Protein AF-0000000082274356 (afdb_homodimer)

Structure (mmCIF, N/CA/C/O backbone):
data_AF-0000000082274356-model_v1
#
loop_
_entity.id
_entity.type
_entity.pdbx_description
1 polymer Dehydrogenase
#
loop_
_atom_site.group_PDB
_atom_site.id
_atom_site.type_symbol
_atom_site.label_atom_id
_atom_site.label_alt_id
_atom_site.label_comp_id
_atom_site.label_asym_id
_atom_site.label_entity_id
_atom_site.label_seq_id
_atom_site.pdbx_PDB_ins_code
_atom_site.Cartn_x
_atom_site.Cartn_y
_atom_site.Cartn_z
_atom_site.occupancy
_atom_site.B_iso_or_equiv
_atom_site.auth_seq_id
_atom_site.auth_comp_id
_atom_site.auth_asym_id
_atom_site.auth_atom_id
_atom_site.pdbx_PDB_model_num
ATOM 1 N N . MET A 1 1 ? -36.156 -20.938 18.75 1 18 1 MET A N 1
ATOM 2 C CA . MET A 1 1 ? -35.688 -19.594 19.062 1 18 1 MET A CA 1
ATOM 3 C C . MET A 1 1 ? -34.219 -19.609 19.469 1 18 1 MET A C 1
ATOM 5 O O . MET A 1 1 ? -33.875 -19.578 20.656 1 18 1 MET A O 1
ATOM 9 N N . THR A 1 2 ? -33.375 -20.281 18.875 1 19.52 2 THR A N 1
ATOM 10 C CA . THR A 1 2 ? -32.219 -21.078 19.219 1 19.52 2 THR A CA 1
ATOM 11 C C . THR A 1 2 ? -30.953 -20.219 19.25 1 19.52 2 THR A C 1
ATOM 13 O O . THR A 1 2 ? -30.609 -19.562 18.266 1 19.52 2 THR A O 1
ATOM 16 N N . ILE A 1 3 ? -30.547 -19.719 20.484 1 19.92 3 ILE A N 1
ATOM 17 C CA . ILE A 1 3 ? -29.578 -18.766 21 1 19.92 3 ILE A CA 1
ATOM 18 C C . ILE A 1 3 ? -28.172 -19.172 20.547 1 19.92 3 ILE A C 1
ATOM 20 O O . ILE A 1 3 ? -27.625 -20.188 21 1 19.92 3 ILE A O 1
ATOM 24 N N . LEU A 1 4 ? -28 -19.234 19.266 1 20.53 4 LEU A N 1
ATOM 25 C CA . LEU A 1 4 ? -26.766 -19.688 18.641 1 20.53 4 LEU A CA 1
ATOM 26 C C . LEU A 1 4 ? -25.594 -18.828 19.078 1 20.53 4 LEU A C 1
ATOM 28 O O . LEU A 1 4 ? -25.5 -17.641 18.719 1 20.53 4 LEU A O 1
ATOM 32 N N . THR A 1 5 ? -25.062 -18.891 20.422 1 19.98 5 THR A N 1
ATOM 33 C CA . THR A 1 5 ? -24.266 -18.203 21.438 1 19.98 5 THR A CA 1
ATOM 34 C C . THR A 1 5 ? -22.812 -18.109 21.016 1 19.98 5 THR A C 1
ATOM 36 O O . THR A 1 5 ? -22.172 -17.062 21.203 1 19.98 5 THR A O 1
ATOM 39 N N . LEU A 1 6 ? -22.109 -19.156 20.625 1 19.59 6 LEU A N 1
ATOM 40 C CA . LEU A 1 6 ? -20.828 -19.344 21.297 1 19.59 6 LEU A CA 1
ATOM 41 C C . LEU A 1 6 ? -19.75 -18.453 20.672 1 19.59 6 LEU A C 1
ATOM 43 O O . LEU A 1 6 ? -18.969 -17.828 21.391 1 19.59 6 LEU A O 1
ATOM 47 N N . HIS A 1 7 ? -19.391 -18.766 19.406 1 22.14 7 HIS A N 1
ATOM 48 C CA . HIS A 1 7 ? -17.969 -18.938 19.109 1 22.14 7 HIS A CA 1
ATOM 49 C C . HIS A 1 7 ? -17.297 -17.578 18.859 1 22.14 7 HIS A C 1
ATOM 51 O O . HIS A 1 7 ? -16.062 -17.484 18.859 1 22.14 7 HIS A O 1
ATOM 57 N N . GLY A 1 8 ? -18.031 -16.734 18.281 1 24.03 8 GLY A N 1
ATOM 58 C CA . GLY A 1 8 ? -17.344 -15.57 17.75 1 24.03 8 GLY A CA 1
ATOM 59 C C . GLY A 1 8 ? -16.719 -14.711 18.828 1 24.03 8 GLY A C 1
ATOM 60 O O . GLY A 1 8 ? -16.328 -13.57 18.562 1 24.03 8 GLY A O 1
ATOM 61 N N . CYS A 1 9 ? -16.719 -15.164 20.109 1 24.94 9 CYS A N 1
ATOM 62 C CA . CYS A 1 9 ? -16.641 -14.547 21.422 1 24.94 9 CYS A CA 1
ATOM 63 C C . CYS A 1 9 ? -15.195 -14.18 21.75 1 24.94 9 CYS A C 1
ATOM 65 O O . CYS A 1 9 ? -14.867 -13.906 22.906 1 24.94 9 CYS A O 1
ATOM 67 N N . LEU A 1 10 ? -14.352 -14.367 20.719 1 25.17 10 LEU A N 1
ATOM 68 C CA . LEU A 1 10 ? -13.023 -14.32 21.328 1 25.17 10 LEU A CA 1
ATOM 69 C C . LEU A 1 10 ? -12.664 -12.898 21.75 1 25.17 10 LEU A C 1
ATOM 71 O O . LEU A 1 10 ? -11.992 -12.688 22.75 1 25.17 10 LEU A O 1
ATOM 75 N N . VAL A 1 11 ? -13.039 -11.922 20.891 1 28.14 11 VAL A N 1
ATOM 76 C CA . VAL A 1 11 ? -12.664 -10.586 21.344 1 28.14 11 VAL A CA 1
ATOM 77 C C . VAL A 1 11 ? -13.414 -10.242 22.641 1 28.14 11 VAL A C 1
ATOM 79 O O . VAL A 1 11 ? -12.93 -9.461 23.453 1 28.14 11 VAL A O 1
ATOM 82 N N . HIS A 1 12 ? -14.648 -10.781 22.797 1 27.55 12 HIS A N 1
ATOM 83 C CA . HIS A 1 12 ? -15.32 -10.719 24.078 1 27.55 12 HIS A CA 1
ATOM 84 C C . HIS A 1 12 ? -14.492 -11.383 25.172 1 27.55 12 HIS A C 1
ATOM 86 O O . HIS A 1 12 ? -14.469 -10.914 26.312 1 27.55 12 HIS A O 1
ATOM 92 N N . TYR A 1 13 ? -13.797 -12.469 24.734 1 27.67 13 TYR A N 1
ATOM 93 C CA . TYR A 1 13 ? -13.086 -13.234 25.75 1 27.67 13 TYR A CA 1
ATOM 94 C C . TYR A 1 13 ? -11.82 -12.516 26.188 1 27.67 13 TYR A C 1
ATOM 96 O O . TYR A 1 13 ? -11.445 -12.562 27.359 1 27.67 13 TYR A O 1
ATOM 104 N N . PHE A 1 14 ? -11.133 -11.922 25.156 1 28.3 14 PHE A N 1
ATOM 105 C CA . PHE A 1 14 ? -9.867 -11.383 25.641 1 28.3 14 PHE A CA 1
ATOM 106 C C . PHE A 1 14 ? -10.094 -10.18 26.547 1 28.3 14 PHE A C 1
ATOM 108 O O . PHE A 1 14 ? -9.336 -9.961 27.484 1 28.3 14 PHE A O 1
ATOM 115 N N . LEU A 1 15 ? -11.125 -9.359 26.219 1 28.55 15 LEU A N 1
ATOM 116 C CA . LEU A 1 15 ? -11.406 -8.383 27.266 1 28.55 15 LEU A CA 1
ATOM 117 C C . LEU A 1 15 ? -11.773 -9.086 28.562 1 28.55 15 LEU A C 1
ATOM 119 O O . LEU A 1 15 ? -11.633 -8.508 29.641 1 28.55 15 LEU A O 1
ATOM 123 N N . ALA A 1 16 ? -12.391 -10.266 28.406 1 28.64 16 ALA A N 1
ATOM 124 C CA . ALA A 1 16 ? -12.742 -11.016 29.609 1 28.64 16 ALA A CA 1
ATOM 125 C C . ALA A 1 16 ? -11.492 -11.508 30.344 1 28.64 16 ALA A C 1
ATOM 127 O O . ALA A 1 16 ? -11.477 -11.594 31.562 1 28.64 16 ALA A O 1
ATOM 128 N N . LEU A 1 17 ? -10.516 -12.023 29.547 1 28.33 17 LEU A N 1
ATOM 129 C CA . LEU A 1 17 ? -9.406 -12.633 30.281 1 28.33 17 LEU A CA 1
ATOM 130 C C . LEU A 1 17 ? -8.57 -11.57 30.984 1 28.33 17 LEU A C 1
ATOM 132 O O . LEU A 1 17 ? -7.852 -11.875 31.938 1 28.33 17 LEU A O 1
ATOM 136 N N . LEU A 1 18 ? -8.312 -10.492 30.281 1 27.02 18 LEU A N 1
ATOM 137 C CA . LEU A 1 18 ? -7.453 -9.594 31.047 1 27.02 18 LEU A CA 1
ATOM 138 C C . LEU A 1 18 ? -8.227 -8.969 32.219 1 27.02 18 LEU A C 1
ATOM 140 O O . LEU A 1 18 ? -7.738 -8.031 32.844 1 27.02 18 LEU A O 1
ATOM 144 N N . MET A 1 19 ? -9.586 -9.281 32.219 1 25.72 19 MET A N 1
ATOM 145 C CA . MET A 1 19 ? -10.18 -8.703 33.438 1 25.72 19 MET A CA 1
ATOM 146 C C . MET A 1 19 ? -9.641 -9.383 34.688 1 25.72 19 MET A C 1
ATOM 148 O O . MET A 1 19 ? -9.93 -10.555 34.938 1 25.72 19 MET A O 1
ATOM 152 N N . PRO A 1 20 ? -8.406 -9.195 35.094 1 26.62 20 PRO A N 1
ATOM 153 C CA . PRO A 1 20 ? -8.406 -9.703 36.469 1 26.62 20 PRO A CA 1
ATOM 154 C C . PRO A 1 20 ? -9.68 -9.359 37.25 1 26.62 20 PRO A C 1
ATOM 156 O O . PRO A 1 20 ? -10.203 -10.188 38 1 26.62 20 PRO A O 1
ATOM 159 N N . MET A 1 21 ? -9.859 -7.992 37.469 1 25.48 21 MET A N 1
ATOM 160 C CA . MET A 1 21 ? -10.906 -7.57 38.406 1 25.48 21 MET A CA 1
ATOM 161 C C . MET A 1 21 ? -12.289 -7.742 37.781 1 25.48 21 MET A C 1
ATOM 163 O O . MET A 1 21 ? -12.57 -7.16 36.719 1 25.48 21 MET A O 1
ATOM 167 N N . ALA A 1 22 ? -12.844 -8.945 37.75 1 28.67 22 ALA A N 1
ATOM 168 C CA . ALA A 1 22 ? -14.273 -9.164 37.562 1 28.67 22 ALA A CA 1
ATOM 169 C C . ALA A 1 22 ? -15.094 -8.102 38.281 1 28.67 22 ALA A C 1
ATOM 171 O O . ALA A 1 22 ? -15.133 -8.086 39.5 1 28.67 22 ALA A O 1
ATOM 172 N N . VAL A 1 23 ? -14.953 -6.828 37.906 1 24.72 23 VAL A N 1
ATOM 173 C CA . VAL A 1 23 ? -15.867 -5.879 38.531 1 24.72 23 VAL A CA 1
ATOM 174 C C . VAL A 1 23 ? -17.312 -6.344 38.344 1 24.72 23 VAL A C 1
ATOM 176 O O . VAL A 1 23 ? -17.781 -6.449 37.188 1 24.72 23 VAL A O 1
ATOM 179 N N . VAL A 1 24 ? -17.688 -7.43 39.062 1 27.34 24 VAL A N 1
ATOM 180 C CA . VAL A 1 24 ? -19.109 -7.719 39.219 1 27.34 24 VAL A CA 1
ATOM 181 C C . VAL A 1 24 ? -19.844 -6.469 39.719 1 27.34 24 VAL A C 1
ATOM 183 O O . VAL A 1 24 ? -19.547 -5.949 40.781 1 27.34 24 VAL A O 1
ATOM 186 N N . ILE A 1 25 ? -20.234 -5.664 38.875 1 26.39 25 ILE A N 1
ATOM 187 C CA . ILE A 1 25 ? -21.047 -4.488 39.188 1 26.39 25 ILE A CA 1
ATOM 188 C C . ILE A 1 25 ? -22.359 -4.914 39.844 1 26.39 25 ILE A C 1
ATOM 190 O O . ILE A 1 25 ? -23.188 -5.574 39.219 1 26.39 25 ILE A O 1
ATOM 194 N N . ASP A 1 26 ? -22.234 -5.574 41.062 1 26.34 26 ASP A N 1
ATOM 195 C CA . ASP A 1 26 ? -23.484 -5.668 41.812 1 26.34 26 ASP A CA 1
ATOM 196 C C . ASP A 1 26 ? -23.922 -4.297 42.312 1 26.34 26 ASP A C 1
ATOM 198 O O . ASP A 1 26 ? -23.141 -3.35 42.344 1 26.34 26 ASP A O 1
ATOM 202 N N . HIS A 1 27 ? -25.156 -4.176 42.844 1 27.3 27 HIS A N 1
ATOM 203 C CA . HIS A 1 27 ? -25.812 -2.967 43.344 1 27.3 27 HIS A CA 1
ATOM 204 C C . HIS A 1 27 ? -24.859 -2.164 44.25 1 27.3 27 HIS A C 1
ATOM 206 O O . HIS A 1 27 ? -24.969 -0.94 44.312 1 27.3 27 HIS A O 1
ATOM 212 N N . ALA A 1 28 ? -24.25 -2.857 45.344 1 25.62 28 ALA A N 1
ATOM 213 C CA . ALA A 1 28 ? -23.719 -1.992 46.406 1 25.62 28 ALA A CA 1
ATOM 214 C C . ALA A 1 28 ? -22.359 -1.41 46 1 25.62 28 ALA A C 1
ATOM 216 O O . ALA A 1 28 ? -21.812 -1.799 44.969 1 25.62 28 ALA A O 1
ATOM 217 N N . GLY A 1 29 ? -21.422 -0.956 46.906 1 22.53 29 GLY A N 1
ATOM 218 C CA . GLY A 1 29 ? -20.25 -0.091 47 1 22.53 29 GLY A CA 1
ATOM 219 C C . GLY A 1 29 ? -18.984 -0.73 46.469 1 22.53 29 GLY A C 1
ATOM 220 O O . GLY A 1 29 ? -18.922 -1.953 46.312 1 22.53 29 GLY A O 1
ATOM 221 N N . ILE A 1 30 ? -18.297 -0.183 45.531 1 24.66 30 ILE A N 1
ATOM 222 C CA . ILE A 1 30 ? -17.094 -0.557 44.781 1 24.66 30 ILE A CA 1
ATOM 223 C C . ILE A 1 30 ? -15.914 -0.676 45.75 1 24.66 30 ILE A C 1
ATOM 225 O O . ILE A 1 30 ? -15.531 0.302 46.375 1 24.66 30 ILE A O 1
ATOM 229 N N . TYR A 1 31 ? -15.773 -1.736 46.688 1 21.05 31 TYR A N 1
ATOM 230 C CA . TYR A 1 31 ? -14.688 -1.651 47.656 1 21.05 31 TYR A CA 1
ATOM 231 C C . TYR A 1 31 ? -13.344 -1.928 47 1 21.05 31 TYR A C 1
ATOM 233 O O . TYR A 1 31 ? -13.211 -2.855 46.188 1 21.05 31 TYR A O 1
ATOM 241 N N . ALA A 1 32 ? -12.523 -0.869 46.812 1 21.92 32 ALA A N 1
ATOM 242 C CA . ALA A 1 32 ? -11.18 -0.781 46.25 1 21.92 32 ALA A CA 1
ATOM 243 C C . ALA A 1 32 ? -10.18 -1.574 47.094 1 21.92 32 ALA A C 1
ATOM 245 O O . ALA A 1 32 ? -10.031 -1.327 48.281 1 21.92 32 ALA A O 1
ATOM 246 N N . PHE A 1 33 ? -10.055 -2.912 46.969 1 19.95 33 PHE A N 1
ATOM 247 C CA . PHE A 1 33 ? -9.133 -3.639 47.844 1 19.95 33 PHE A CA 1
ATOM 248 C C . PHE A 1 33 ? -7.691 -3.232 47.562 1 19.95 33 PHE A C 1
ATOM 250 O O . PHE A 1 33 ? -7.289 -3.113 46.406 1 19.95 33 PHE A O 1
ATOM 257 N N . GLN A 1 34 ? -7.039 -2.52 48.562 1 20.72 34 GLN A N 1
ATOM 258 C CA . GLN A 1 34 ? -5.688 -1.98 48.656 1 20.72 34 GLN A CA 1
ATOM 259 C C . GLN A 1 34 ? -4.648 -3.098 48.594 1 20.72 34 GLN A C 1
ATOM 261 O O . GLN A 1 34 ? -4.668 -4 49.438 1 20.72 34 GLN A O 1
ATOM 266 N N . PRO A 1 35 ? -4.184 -3.523 47.469 1 20.44 35 PRO A N 1
ATOM 267 C CA . PRO A 1 35 ? -3.195 -4.605 47.5 1 20.44 35 PRO A CA 1
ATOM 268 C C . PRO A 1 35 ? -1.998 -4.289 48.406 1 20.44 35 PRO A C 1
ATOM 270 O O . PRO A 1 35 ? -1.599 -3.129 48.531 1 20.44 35 PRO A O 1
ATOM 273 N N . GLN A 1 36 ? -1.811 -5.023 49.5 1 18.67 36 GLN A N 1
ATOM 274 C CA . GLN A 1 36 ? -0.76 -4.961 50.5 1 18.67 36 GLN A CA 1
ATOM 275 C C . GLN A 1 36 ? 0.624 -5.027 49.875 1 18.67 36 GLN A C 1
ATOM 277 O O . GLN A 1 36 ? 0.805 -5.676 48.844 1 18.67 36 GLN A O 1
ATOM 282 N N . GLN A 1 37 ? 1.539 -4.133 50.312 1 19.25 37 GLN A N 1
ATOM 283 C CA . GLN A 1 37 ? 2.893 -3.652 50.062 1 19.25 37 GLN A CA 1
ATOM 284 C C . GLN A 1 37 ? 3.918 -4.766 50.25 1 19.25 37 GLN A C 1
ATOM 286 O O . GLN A 1 37 ? 4.105 -5.254 51.375 1 19.25 37 GLN A O 1
ATOM 291 N N . PHE A 1 38 ? 3.883 -5.93 49.531 1 19.14 38 PHE A N 1
ATOM 292 C CA . PHE A 1 38 ? 4.93 -6.871 49.938 1 19.14 38 PHE A CA 1
ATOM 293 C C . PHE A 1 38 ? 6.305 -6.223 49.812 1 19.14 38 PHE A C 1
ATOM 295 O O . PHE A 1 38 ? 6.59 -5.504 48.875 1 19.14 38 PHE A O 1
ATOM 302 N N . ASN A 1 39 ? 6.98 -5.973 50.938 1 19.39 39 ASN A N 1
ATOM 303 C CA . ASN A 1 39 ? 8.266 -5.426 51.375 1 19.39 39 ASN A CA 1
ATOM 304 C C . ASN A 1 39 ? 9.43 -6.215 50.781 1 19.39 39 ASN A C 1
ATOM 306 O O . ASN A 1 39 ? 9.891 -7.191 51.375 1 19.39 39 ASN A O 1
ATOM 310 N N . ILE A 1 40 ? 9.234 -6.789 49.625 1 18.25 40 ILE A N 1
ATOM 311 C CA . ILE A 1 40 ? 10.367 -7.684 49.406 1 18.25 40 ILE A CA 1
ATOM 312 C C . ILE A 1 40 ? 11.672 -6.895 49.469 1 18.25 40 ILE A C 1
ATOM 314 O O . ILE A 1 40 ? 11.82 -5.863 48.812 1 18.25 40 ILE A O 1
ATOM 318 N N . ALA A 1 41 ? 12.453 -7.086 50.594 1 18.42 41 ALA A N 1
ATOM 319 C CA . ALA A 1 41 ? 13.742 -6.641 51.094 1 18.42 41 ALA A CA 1
ATOM 320 C C . ALA A 1 41 ? 14.844 -6.793 50.062 1 18.42 41 ALA A C 1
ATOM 322 O O . ALA A 1 41 ? 14.945 -7.836 49.406 1 18.42 41 ALA A O 1
ATOM 323 N N . ARG A 1 42 ? 15.172 -5.664 49.531 1 18.3 42 ARG A N 1
ATOM 324 C CA . ARG A 1 42 ? 16.156 -5.324 48.531 1 18.3 42 ARG A CA 1
ATOM 325 C C . ARG A 1 42 ? 17.531 -5.852 48.906 1 18.3 42 ARG A C 1
ATOM 327 O O . ARG A 1 42 ? 18.234 -5.246 49.719 1 18.3 42 ARG A O 1
ATOM 334 N N . HIS A 1 43 ? 17.656 -7.117 49.406 1 18.27 43 HIS A N 1
ATOM 335 C CA . HIS A 1 43 ? 19.016 -7.355 49.844 1 18.27 43 HIS A CA 1
ATOM 336 C C . HIS A 1 43 ? 20.016 -7.145 48.719 1 18.27 43 HIS A C 1
ATOM 338 O O . HIS A 1 43 ? 19.797 -7.574 47.594 1 18.27 43 HIS A O 1
ATOM 344 N N . ARG A 1 44 ? 20.641 -6.047 48.844 1 18.73 44 ARG A N 1
ATOM 345 C CA . ARG A 1 44 ? 21.703 -5.438 48.062 1 18.73 44 ARG A CA 1
ATOM 346 C C . ARG A 1 44 ? 22.891 -6.383 47.906 1 18.73 44 ARG A C 1
ATOM 348 O O . ARG A 1 44 ? 23.672 -6.559 48.844 1 18.73 44 ARG A O 1
ATOM 355 N N . PRO A 1 45 ? 22.703 -7.594 47.438 1 17.45 45 PRO A N 1
ATOM 356 C CA . PRO A 1 45 ? 24 -8.25 47.656 1 17.45 45 PRO A CA 1
ATOM 357 C C . PRO A 1 45 ? 25.125 -7.676 46.812 1 17.45 45 PRO A C 1
ATOM 359 O O . PRO A 1 45 ? 26.266 -8.109 46.906 1 17.45 45 PRO A O 1
ATOM 362 N N . LYS A 1 46 ? 25.094 -6.504 46.312 1 17.58 46 LYS A N 1
ATOM 363 C CA . LYS A 1 46 ? 25.969 -6.426 45.156 1 17.58 46 LYS A CA 1
ATOM 364 C C . LYS A 1 46 ? 27.391 -6.848 45.5 1 17.58 46 LYS A C 1
ATOM 366 O O . LYS A 1 46 ? 27.984 -6.328 46.469 1 17.58 46 LYS A O 1
ATOM 371 N N . ASN A 1 47 ? 27.75 -8 45.031 1 15.8 47 ASN A N 1
ATOM 372 C CA . ASN A 1 47 ? 28.906 -8.891 45.125 1 15.8 47 ASN A CA 1
ATOM 373 C C . ASN A 1 47 ? 30.203 -8.195 44.719 1 15.8 47 ASN A C 1
ATOM 375 O O . ASN A 1 47 ? 31.078 -7.996 45.562 1 15.8 47 ASN A O 1
ATOM 379 N N . ALA A 1 48 ? 30.766 -8.672 43.531 1 15.78 48 ALA A N 1
ATOM 380 C CA . ALA A 1 48 ? 32 -9.406 43.312 1 15.78 48 ALA A CA 1
ATOM 381 C C . ALA A 1 48 ? 33.125 -8.469 42.906 1 15.78 48 ALA A C 1
ATOM 383 O O . ALA A 1 48 ? 32.906 -7.539 42.125 1 15.78 48 ALA A O 1
ATOM 384 N N . VAL A 1 49 ? 34.219 -8.492 43.594 1 17 49 VAL A N 1
ATOM 385 C CA . VAL A 1 49 ? 35.562 -7.879 43.75 1 17 49 VAL A CA 1
ATOM 386 C C . VAL A 1 49 ? 36.375 -8.102 42.469 1 17 49 VAL A C 1
ATOM 388 O O . VAL A 1 49 ? 36.781 -9.227 42.188 1 17 49 VAL A O 1
ATOM 391 N N . VAL A 1 50 ? 35.75 -7.789 41.281 1 16.31 50 VAL A N 1
ATOM 392 C CA . VAL A 1 50 ? 36.625 -8.25 40.188 1 16.31 50 VAL A CA 1
ATOM 393 C C . VAL A 1 50 ? 38 -7.617 40.344 1 16.31 50 VAL A C 1
ATOM 395 O O . VAL A 1 50 ? 38.125 -6.395 40.438 1 16.31 50 VAL A O 1
ATOM 398 N N . VAL A 1 51 ? 39.031 -8.43 40.469 1 15.02 51 VAL A N 1
ATOM 399 C CA . VAL A 1 51 ? 40.438 -8.391 40.781 1 15.02 51 VAL A CA 1
ATOM 400 C C . VAL A 1 51 ? 41.219 -7.695 39.656 1 15.02 51 VAL A C 1
ATOM 402 O O . VAL A 1 51 ? 42.094 -6.875 39.906 1 15.02 51 VAL A O 1
ATOM 405 N N . LYS A 1 52 ? 41.031 -8.133 38.344 1 15.09 52 LYS A N 1
ATOM 406 C CA . LYS A 1 52 ? 42.344 -8.57 37.875 1 15.09 52 LYS A CA 1
ATOM 407 C C . LYS A 1 52 ? 43.312 -7.395 37.75 1 15.09 52 LYS A C 1
ATOM 409 O O . LYS A 1 52 ? 42.875 -6.238 37.656 1 15.09 52 LYS A O 1
ATOM 414 N N . GLN A 1 53 ? 44.25 -7.633 36.844 1 14.84 53 GLN A N 1
ATOM 415 C CA . GLN A 1 53 ? 45.688 -7.707 36.656 1 14.84 53 GLN A CA 1
ATOM 416 C C . GLN A 1 53 ? 46.219 -6.441 36 1 14.84 53 GLN A C 1
ATOM 418 O O . GLN A 1 53 ? 45.594 -5.875 35.094 1 14.84 53 GLN A O 1
ATOM 423 N N . SER A 1 54 ? 47.156 -5.859 36.625 1 15.59 54 SER A N 1
ATOM 424 C CA . SER A 1 54 ? 48.062 -4.715 36.594 1 15.59 54 SER A CA 1
ATOM 425 C C . SER A 1 54 ? 48.875 -4.703 35.312 1 15.59 54 SER A C 1
ATOM 427 O O . SER A 1 54 ? 49.812 -5.512 35.156 1 15.59 54 SER A O 1
ATOM 429 N N . ALA A 1 55 ? 48.156 -4.793 34.156 1 15.45 55 ALA A N 1
ATOM 430 C CA . ALA A 1 55 ? 49.125 -4.844 33.031 1 15.45 55 ALA A CA 1
ATOM 431 C C . ALA A 1 55 ? 50.188 -3.764 33.188 1 15.45 55 ALA A C 1
ATOM 433 O O . ALA A 1 55 ? 49.938 -2.695 33.75 1 15.45 55 ALA A O 1
ATOM 434 N N . VAL A 1 56 ? 51.344 -4.148 32.719 1 15 56 VAL A N 1
ATOM 435 C CA . VAL A 1 56 ? 52.781 -3.801 32.656 1 15 56 VAL A CA 1
ATOM 436 C C . VAL A 1 56 ? 52.938 -2.523 31.828 1 15 56 VAL A C 1
ATOM 438 O O . VAL A 1 56 ? 52.281 -2.336 30.797 1 15 56 VAL A O 1
ATOM 441 N N . SER A 1 57 ? 53.656 -1.577 32.344 1 15.51 57 SER A N 1
ATOM 442 C CA . SER A 1 57 ? 54.125 -0.203 32.25 1 15.51 57 SER A CA 1
ATOM 443 C C . SER A 1 57 ? 55.031 -0.013 31.016 1 15.51 57 SER A C 1
ATOM 445 O O . SER A 1 57 ? 55.688 1.014 30.875 1 15.51 57 SER A O 1
ATOM 447 N N . LEU A 1 58 ? 54.875 -0.906 29.938 1 15.38 58 LEU A N 1
ATOM 448 C CA . LEU A 1 58 ? 56.219 -0.761 29.328 1 15.38 58 LEU A CA 1
ATOM 449 C C . LEU A 1 58 ? 56.438 0.671 28.859 1 15.38 58 LEU A C 1
ATOM 451 O O . LEU A 1 58 ? 55.531 1.301 28.312 1 15.38 58 LEU A O 1
ATOM 455 N N . ALA A 1 59 ? 57.688 1.188 28.938 1 14.58 59 ALA A N 1
ATOM 456 C CA . ALA A 1 59 ? 58.531 2.371 29.125 1 14.58 59 ALA A CA 1
ATOM 457 C C . ALA A 1 59 ? 58.781 3.066 27.781 1 14.58 59 ALA A C 1
ATOM 459 O O . ALA A 1 59 ? 59.375 4.156 27.75 1 14.58 59 ALA A O 1
ATOM 460 N N . ARG A 1 60 ? 58.312 2.512 26.641 1 15.4 60 ARG A N 1
ATOM 461 C CA . ARG A 1 60 ? 59.469 2.785 25.781 1 15.4 60 ARG A CA 1
ATOM 462 C C . ARG A 1 60 ? 59.656 4.285 25.594 1 15.4 60 ARG A C 1
ATOM 464 O O . ARG A 1 60 ? 58.688 5.062 25.719 1 15.4 60 ARG A O 1
ATOM 471 N N . SER A 1 61 ? 60.688 4.598 24.812 1 15.51 61 SER A N 1
ATOM 472 C CA . SER A 1 61 ? 61.812 5.523 24.734 1 15.51 61 SER A CA 1
ATOM 473 C C . SER A 1 61 ? 61.406 6.848 24.109 1 15.51 61 SER A C 1
ATOM 475 O O . SER A 1 61 ? 60.312 6.945 23.5 1 15.51 61 SER A O 1
ATOM 477 N N . THR A 1 62 ? 62.312 7.445 23.375 1 16.17 62 THR A N 1
ATOM 478 C CA . THR A 1 62 ? 63.094 8.672 23.422 1 16.17 62 THR A CA 1
ATOM 479 C C . THR A 1 62 ? 62.5 9.727 22.484 1 16.17 62 THR A C 1
ATOM 481 O O . THR A 1 62 ? 61.844 9.391 21.516 1 16.17 62 THR A O 1
ATOM 484 N N . THR A 1 63 ? 62.719 10.961 22.734 1 16.33 63 THR A N 1
ATOM 485 C CA . THR A 1 63 ? 62.312 12.359 22.734 1 16.33 63 THR A CA 1
ATOM 486 C C . THR A 1 63 ? 62.688 13.039 21.438 1 16.33 63 THR A C 1
ATOM 488 O O . THR A 1 63 ? 62.344 14.211 21.219 1 16.33 63 THR A O 1
ATOM 491 N N . PRO A 1 64 ? 62.938 12.375 20.203 1 17.41 64 PRO A N 1
ATOM 492 C CA . PRO A 1 64 ? 63.844 13.383 19.688 1 17.41 64 PRO A CA 1
ATOM 493 C C . PRO A 1 64 ? 63.188 14.742 19.469 1 17.41 64 PRO A C 1
ATOM 495 O O . PRO A 1 64 ? 61.969 14.812 19.312 1 17.41 64 PRO A O 1
ATOM 498 N N . THR A 1 65 ? 64 15.844 19.359 1 16.33 65 THR A N 1
ATOM 499 C CA . THR A 1 65 ? 64.125 17.266 19.625 1 16.33 65 THR A CA 1
ATOM 500 C C . THR A 1 65 ? 63.531 18.094 18.469 1 16.33 65 THR A C 1
ATOM 502 O O . THR A 1 65 ? 63.5 19.328 18.531 1 16.33 65 THR A O 1
ATOM 505 N N . VAL A 1 66 ? 62.625 17.609 17.641 1 17.67 66 VAL A N 1
ATOM 506 C CA . VAL A 1 66 ? 62.781 18.422 16.453 1 17.67 66 VAL A CA 1
ATOM 507 C C . VAL A 1 66 ? 62.469 19.875 16.766 1 17.67 66 VAL A C 1
ATOM 509 O O . VAL A 1 66 ? 61.531 20.156 17.547 1 17.67 66 VAL A O 1
ATOM 512 N N . PRO A 1 67 ? 63.156 20.828 16.125 1 16.64 67 PRO A N 1
ATOM 513 C CA . PRO A 1 67 ? 63.438 22.25 16.375 1 16.64 67 PRO A CA 1
ATOM 514 C C . PRO A 1 67 ? 62.188 23.125 16.266 1 16.64 67 PRO A C 1
ATOM 516 O O . PRO A 1 67 ? 61.188 22.703 15.727 1 16.64 67 PRO A O 1
ATOM 519 N N . THR A 1 68 ? 62.438 24.406 16.406 1 16.23 68 THR A N 1
ATOM 520 C CA . THR A 1 68 ? 62.031 25.672 17 1 16.23 68 THR A CA 1
ATOM 521 C C . THR A 1 68 ? 61.094 26.438 16.078 1 16.23 68 THR A C 1
ATOM 523 O O . THR A 1 68 ? 61.531 27.031 15.086 1 16.23 68 THR A O 1
ATOM 526 N N . ARG A 1 69 ? 60.188 25.766 15.336 1 17.06 69 ARG A N 1
ATOM 527 C CA . ARG A 1 69 ? 59.688 26.75 14.375 1 17.06 69 ARG A CA 1
ATOM 528 C C . ARG A 1 69 ? 59.156 27.984 15.086 1 17.06 69 ARG A C 1
ATOM 530 O O . ARG A 1 69 ? 58.469 27.875 16.094 1 17.06 69 ARG A O 1
ATOM 537 N N . ILE A 1 70 ? 59.562 29.203 14.531 1 17.22 70 ILE A N 1
ATOM 538 C CA . ILE A 1 70 ? 59.438 30.609 14.883 1 17.22 70 ILE A CA 1
ATOM 539 C C . ILE A 1 70 ? 57.969 31.031 14.914 1 17.22 70 ILE A C 1
ATOM 541 O O . ILE A 1 70 ? 57.188 30.594 14.086 1 17.22 70 ILE A O 1
ATOM 545 N N . GLN A 1 71 ? 57.625 31.828 15.938 1 17.03 71 GLN A N 1
ATOM 546 C CA . GLN A 1 71 ? 56.5 32.438 16.641 1 17.03 71 GLN A CA 1
ATOM 547 C C . GLN A 1 71 ? 55.875 33.562 15.805 1 17.03 71 GLN A C 1
ATOM 549 O O . GLN A 1 71 ? 56.188 34.719 15.977 1 17.03 71 GLN A O 1
ATOM 554 N N . LEU A 1 72 ? 55.812 33.5 14.43 1 18.41 72 LEU A N 1
ATOM 555 C CA . LEU A 1 72 ? 55.438 34.875 14.039 1 18.41 72 LEU A CA 1
ATOM 556 C C . LEU A 1 72 ? 54.125 35.312 14.688 1 18.41 72 LEU A C 1
ATOM 558 O O . LEU A 1 72 ? 53.125 34.562 14.633 1 18.41 72 LEU A O 1
ATOM 562 N N . GLN A 1 73 ? 54.062 36.375 15.555 1 17.27 73 GLN A N 1
ATOM 563 C CA . GLN A 1 73 ? 53.188 37.062 16.484 1 17.27 73 GLN A CA 1
ATOM 564 C C . GLN A 1 73 ? 52.062 37.781 15.727 1 17.27 73 GLN A C 1
ATOM 566 O O . GLN A 1 73 ? 51.156 38.375 16.344 1 17.27 73 GLN A O 1
ATOM 571 N N . SER A 1 74 ? 51.656 37.656 14.492 1 20.47 74 SER A N 1
ATOM 572 C CA . SER A 1 74 ? 50.938 38.844 14.07 1 20.47 74 SER A CA 1
ATOM 573 C C . SER A 1 74 ? 49.688 39.094 14.898 1 20.47 74 SER A C 1
ATOM 575 O O . SER A 1 74 ? 48.938 38.156 15.156 1 20.47 74 SER A O 1
ATOM 577 N N . SER A 1 75 ? 49.531 40.188 15.719 1 19.19 75 SER A N 1
ATOM 578 C CA . SER A 1 75 ? 48.625 40.75 16.703 1 19.19 75 SER A CA 1
ATOM 579 C C . SER A 1 75 ? 47.281 41.125 16.078 1 19.19 75 SER A C 1
ATOM 581 O O . SER A 1 75 ? 46.406 41.688 16.75 1 19.19 75 SER A O 1
ATOM 583 N N . THR A 1 76 ? 46.844 40.969 14.875 1 21.8 76 THR A N 1
ATOM 584 C CA . THR A 1 76 ? 45.812 41.906 14.484 1 21.8 76 THR A CA 1
ATOM 585 C C . THR A 1 76 ? 44.562 41.719 15.344 1 21.8 76 THR A C 1
ATOM 587 O O . THR A 1 76 ? 44.031 40.594 15.477 1 21.8 76 THR A O 1
ATOM 590 N N . SER A 1 77 ? 44.25 42.562 16.328 1 20.34 77 SER A N 1
ATOM 591 C CA . SER A 1 77 ? 43.156 42.719 17.297 1 20.34 77 SER A CA 1
ATOM 592 C C . SER A 1 77 ? 41.812 42.938 16.609 1 20.34 77 SER A C 1
ATOM 594 O O . SER A 1 77 ? 40.844 43.281 17.25 1 20.34 77 SER A O 1
ATOM 596 N N . SER A 1 78 ? 41.406 42.469 15.469 1 23.28 78 SER A N 1
ATOM 597 C CA . SER A 1 78 ? 40.156 42.969 14.969 1 23.28 78 SER A CA 1
ATOM 598 C C . SER A 1 78 ? 39 42.688 15.945 1 23.28 78 SER A C 1
ATOM 600 O O . SER A 1 78 ? 38.844 41.562 16.406 1 23.28 78 SER A O 1
ATOM 602 N N . SER A 1 79 ? 38.562 43.688 16.75 1 21.8 79 SER A N 1
ATOM 603 C CA . SER A 1 79 ? 37.438 43.75 17.656 1 21.8 79 SER A CA 1
ATOM 604 C C . SER A 1 79 ? 36.125 43.344 16.953 1 21.8 79 SER A C 1
ATOM 606 O O . SER A 1 79 ? 35.625 44.062 16.094 1 21.8 79 SER A O 1
ATOM 608 N N . SER A 1 80 ? 35.938 42.156 16.516 1 23.58 80 SER A N 1
ATOM 609 C CA . SER A 1 80 ? 34.656 41.781 15.953 1 23.58 80 SER A CA 1
ATOM 610 C C . SER A 1 80 ? 33.531 41.906 16.984 1 23.58 80 SER A C 1
ATOM 612 O O . SER A 1 80 ? 33.594 41.312 18.047 1 23.58 80 SER A O 1
ATOM 614 N N . SER A 1 81 ? 32.844 43.125 17.094 1 23.89 81 SER A N 1
ATOM 615 C CA . SER A 1 81 ? 31.625 43.344 17.859 1 23.89 81 SER A CA 1
ATOM 616 C C . SER A 1 81 ? 30.609 42.219 17.625 1 23.89 81 SER A C 1
ATOM 618 O O . SER A 1 81 ? 30.297 41.906 16.469 1 23.89 81 SER A O 1
ATOM 620 N N . SER A 1 82 ? 30.609 41.25 18.438 1 27.14 82 SER A N 1
ATOM 621 C CA . SER A 1 82 ? 29.641 40.156 18.531 1 27.14 82 SER A CA 1
ATOM 622 C C . SER A 1 82 ? 28.219 40.688 18.703 1 27.14 82 SER A C 1
ATOM 624 O O . SER A 1 82 ? 27.875 41.219 19.75 1 27.14 82 SER A O 1
ATOM 626 N N . PHE A 1 83 ? 27.641 41.344 17.719 1 26.09 83 PHE A N 1
ATOM 627 C CA . PHE A 1 83 ? 26.188 41.562 17.781 1 26.09 83 PHE A CA 1
ATOM 628 C C . PHE A 1 83 ? 25.484 40.312 18.25 1 26.09 83 PHE A C 1
ATOM 630 O O . PHE A 1 83 ? 25.484 39.281 17.547 1 26.09 83 PHE A O 1
ATOM 637 N N . SER A 1 84 ? 25.547 40.094 19.516 1 28.3 84 SER A N 1
ATOM 638 C CA . SER A 1 84 ? 24.656 39.094 20.125 1 28.3 84 SER A CA 1
ATOM 639 C C . SER A 1 84 ? 23.188 39.406 19.797 1 28.3 84 SER A C 1
ATOM 641 O O . SER A 1 84 ? 22.578 40.281 20.422 1 28.3 84 SER A O 1
ATOM 643 N N . ALA A 1 85 ? 22.828 39.656 18.578 1 31.48 85 ALA A N 1
ATOM 644 C CA . ALA A 1 85 ? 21.406 39.781 18.312 1 31.48 85 ALA A CA 1
ATOM 645 C C . ALA A 1 85 ? 20.609 38.719 19.062 1 31.48 85 ALA A C 1
ATOM 647 O O . ALA A 1 85 ? 20.781 37.531 18.844 1 31.48 85 ALA A O 1
ATOM 648 N N . ASN A 1 86 ? 20.297 38.969 20.25 1 32.34 86 ASN A N 1
ATOM 649 C CA . ASN A 1 86 ? 19.266 38.281 21.016 1 32.34 86 ASN A CA 1
ATOM 650 C C . ASN A 1 86 ? 18 38.062 20.172 1 32.34 86 ASN A C 1
ATOM 652 O O . ASN A 1 86 ? 17.172 38.969 20.078 1 32.34 86 ASN A O 1
ATOM 656 N N . THR A 1 87 ? 17.969 37.656 18.938 1 37.53 87 THR A N 1
ATOM 657 C CA . THR A 1 87 ? 16.766 37.375 18.141 1 37.53 87 THR A CA 1
ATOM 658 C C . THR A 1 87 ? 15.766 36.562 18.953 1 37.53 87 THR A C 1
ATOM 660 O O . THR A 1 87 ? 15.992 35.375 19.219 1 37.53 87 THR A O 1
ATOM 663 N N . THR A 1 88 ? 15.047 37.094 19.953 1 38.78 88 THR A N 1
ATOM 664 C CA . THR A 1 88 ? 14 36.5 20.781 1 38.78 88 THR A CA 1
ATOM 665 C C . THR A 1 88 ? 12.891 35.906 19.906 1 38.78 88 THR A C 1
ATOM 667 O O . THR A 1 88 ? 12.273 36.625 19.125 1 38.78 88 THR A O 1
ATOM 670 N N . THR A 1 89 ? 12.93 34.75 19.391 1 50.12 89 THR A N 1
ATOM 671 C CA . THR A 1 89 ? 11.82 34.031 18.781 1 50.12 89 THR A CA 1
ATOM 672 C C . THR A 1 89 ? 10.516 34.281 19.531 1 50.12 89 THR A C 1
ATOM 674 O O . THR A 1 89 ? 10.5 34.281 20.766 1 50.12 89 THR A O 1
ATOM 677 N N . ASP A 1 90 ? 9.57 35.062 18.969 1 59.59 90 ASP A N 1
ATOM 678 C CA . ASP A 1 90 ? 8.219 35.156 19.516 1 59.59 90 ASP A CA 1
ATOM 679 C C . ASP A 1 90 ? 7.66 33.75 19.828 1 59.59 90 ASP A C 1
ATOM 681 O O . ASP A 1 90 ? 7.387 32.969 18.922 1 59.59 90 ASP A O 1
ATOM 685 N N . PRO A 1 91 ? 7.734 33.375 21.094 1 69.06 91 PRO A N 1
ATOM 686 C CA . PRO A 1 91 ? 7.332 32.031 21.484 1 69.06 91 PRO A CA 1
ATOM 687 C C . PRO A 1 91 ? 5.945 31.641 20.969 1 69.06 91 PRO A C 1
ATOM 689 O O . PRO A 1 91 ? 5.613 30.453 20.875 1 69.06 91 PRO A O 1
ATOM 692 N N . THR A 1 92 ? 5.312 32.75 20.391 1 79.44 92 THR A N 1
ATOM 693 C CA . THR A 1 92 ? 3.939 32.469 19.984 1 79.44 92 THR A CA 1
ATOM 694 C C . THR A 1 92 ? 3.873 32.156 18.484 1 79.44 92 THR A C 1
ATOM 696 O O . THR A 1 92 ? 2.848 31.672 18 1 79.44 92 THR A O 1
ATOM 699 N N . LYS A 1 93 ? 4.961 32.375 17.797 1 92.94 93 LYS A N 1
ATOM 700 C CA . LYS A 1 93 ? 4.996 32.062 16.359 1 92.94 93 LYS A CA 1
ATOM 701 C C . LYS A 1 93 ? 6.242 31.281 16 1 92.94 93 LYS A C 1
ATOM 703 O O . LYS A 1 93 ? 7.105 31.766 15.273 1 92.94 93 LYS A O 1
ATOM 708 N N . PRO A 1 94 ? 6.254 30.078 16.375 1 95.19 94 PRO A N 1
ATOM 709 C CA . PRO A 1 94 ? 7.469 29.266 16.25 1 95.19 94 PRO A CA 1
ATOM 710 C C . PRO A 1 94 ? 7.82 28.953 14.805 1 95.19 94 PRO A C 1
ATOM 712 O O . PRO A 1 94 ? 8.93 28.484 14.523 1 95.19 94 PRO A O 1
ATOM 715 N N . LEU A 1 95 ? 6.926 29.234 13.852 1 96.88 95 LEU A N 1
ATOM 716 C CA . LEU A 1 95 ? 7.191 28.906 12.453 1 96.88 95 LEU A CA 1
ATOM 717 C C . LEU A 1 95 ? 7.168 30.172 11.594 1 96.88 95 LEU A C 1
ATOM 719 O O . LEU A 1 95 ? 6.887 30.094 10.398 1 96.88 95 LEU A O 1
ATOM 723 N N . LYS A 1 96 ? 7.398 31.266 12.234 1 95.25 96 LYS A N 1
ATOM 724 C CA . LYS A 1 96 ? 7.41 32.531 11.5 1 95.25 96 LYS A CA 1
ATOM 725 C C . LYS A 1 96 ? 8.383 32.469 10.32 1 95.25 96 LYS A C 1
ATOM 727 O O . LYS A 1 96 ? 9.539 32.094 10.484 1 95.25 96 LYS A O 1
ATOM 732 N N . GLY A 1 97 ? 7.875 32.719 9.18 1 92.81 97 GLY A N 1
ATOM 733 C CA . GLY A 1 97 ? 8.711 32.812 7.992 1 92.81 97 GLY A CA 1
ATOM 734 C C . GLY A 1 97 ? 8.883 31.469 7.297 1 92.81 97 GLY A C 1
ATOM 735 O O . GLY A 1 97 ? 9.398 31.406 6.18 1 92.81 97 GLY A O 1
ATOM 736 N N . CYS A 1 98 ? 8.484 30.391 7.926 1 96.88 98 CYS A N 1
ATOM 737 C CA . CYS A 1 98 ? 8.555 29.078 7.297 1 96.88 98 CYS A CA 1
ATOM 738 C C . CYS A 1 98 ? 7.535 28.953 6.168 1 96.88 98 CYS A C 1
ATOM 740 O O . CYS A 1 98 ? 6.41 29.438 6.289 1 96.88 98 CYS A O 1
ATOM 742 N N . ILE A 1 99 ? 7.953 28.344 5.055 1 98.5 99 ILE A N 1
ATOM 743 C CA . ILE A 1 99 ? 7.09 28.156 3.895 1 98.5 99 ILE A CA 1
ATOM 744 C C . ILE A 1 99 ? 6.477 26.75 3.932 1 98.5 99 ILE A C 1
ATOM 746 O O . ILE A 1 99 ? 7.199 25.75 3.924 1 98.5 99 ILE A O 1
ATOM 750 N N . CYS A 1 100 ? 5.148 26.719 3.984 1 98.88 100 CYS A N 1
ATOM 751 C CA . CYS A 1 100 ? 4.43 25.453 4.113 1 98.88 100 CYS A CA 1
ATOM 752 C C . CYS A 1 100 ? 3.461 25.266 2.955 1 98.88 100 CYS A C 1
ATOM 754 O O . CYS A 1 100 ? 2.93 26.234 2.412 1 98.88 100 CYS A O 1
ATOM 756 N N . LEU A 1 101 ? 3.312 24.031 2.525 1 98.94 101 LEU A N 1
ATOM 757 C CA . LEU A 1 101 ? 2.301 23.625 1.555 1 98.94 101 LEU A CA 1
ATOM 758 C C . LEU A 1 101 ? 1.363 22.578 2.152 1 98.94 101 LEU A C 1
ATOM 760 O O . LEU A 1 101 ? 1.814 21.547 2.66 1 98.94 101 LEU A O 1
ATOM 764 N N . VAL A 1 102 ? 0.048 22.828 2.154 1 98.94 102 VAL A N 1
ATOM 765 C CA . VAL A 1 102 ? -0.979 21.875 2.541 1 98.94 102 VAL A CA 1
ATOM 766 C C . VAL A 1 102 ? -1.861 21.547 1.339 1 98.94 102 VAL A C 1
ATOM 768 O O . VAL A 1 102 ? -2.598 22.406 0.851 1 98.94 102 VAL A O 1
ATOM 771 N N . THR A 1 103 ? -1.824 20.312 0.874 1 98.81 103 THR A N 1
ATOM 772 C CA . THR A 1 103 ? -2.633 19.906 -0.27 1 98.81 103 THR A CA 1
ATOM 773 C C . THR A 1 103 ? -4.043 19.516 0.175 1 98.81 103 THR A C 1
ATOM 775 O O . THR A 1 103 ? -4.223 18.922 1.24 1 98.81 103 THR A O 1
ATOM 778 N N . GLY A 1 104 ? -5.035 19.859 -0.648 1 97 104 GLY A N 1
ATOM 779 C CA . GLY A 1 104 ? -6.414 19.562 -0.302 1 97 104 GLY A CA 1
ATOM 780 C C . GLY A 1 104 ? -6.875 20.266 0.965 1 97 104 GLY A C 1
ATOM 781 O O . GLY A 1 104 ? -7.379 19.625 1.887 1 97 104 GLY A O 1
ATOM 782 N N . ALA A 1 105 ? -6.805 21.594 0.956 1 97.75 105 ALA A N 1
ATOM 783 C CA . ALA A 1 105 ? -6.961 22.297 2.221 1 97.75 105 ALA A CA 1
ATOM 784 C C . ALA A 1 105 ? -8.164 23.234 2.178 1 97.75 105 ALA A C 1
ATOM 786 O O . ALA A 1 105 ? -8.25 24.188 2.955 1 97.75 105 ALA A O 1
ATOM 787 N N . SER A 1 106 ? -9.125 23.016 1.25 1 94.75 106 SER A N 1
ATOM 788 C CA . SER A 1 106 ? -10.32 23.844 1.171 1 94.75 106 SER A CA 1
ATOM 789 C C . SER A 1 106 ? -11.273 23.562 2.334 1 94.75 106 SER A C 1
ATOM 791 O O . SER A 1 106 ? -12.133 24.391 2.652 1 94.75 106 SER A O 1
ATOM 793 N N . ARG A 1 107 ? -11.133 22.391 2.916 1 94.38 107 ARG A N 1
ATOM 794 C CA . ARG A 1 107 ? -12.016 21.953 3.992 1 94.38 107 ARG A CA 1
ATOM 795 C C . ARG A 1 107 ? -11.367 20.844 4.801 1 94.38 107 ARG A C 1
ATOM 797 O O . ARG A 1 107 ? -10.211 20.484 4.566 1 94.38 107 ARG A O 1
ATOM 804 N N . GLY A 1 108 ? -12.047 20.438 5.836 1 95.88 108 GLY A N 1
ATOM 805 C CA . GLY A 1 108 ? -11.695 19.234 6.582 1 95.88 108 GLY A CA 1
ATOM 806 C C . GLY A 1 108 ? -10.367 19.359 7.297 1 95.88 108 GLY A C 1
ATOM 807 O O . GLY A 1 108 ? -10.023 20.422 7.816 1 95.88 108 GLY A O 1
ATOM 808 N N . ILE A 1 109 ? -9.711 18.25 7.352 1 97.75 109 ILE A N 1
ATOM 809 C CA . ILE A 1 109 ? -8.461 18.125 8.094 1 97.75 109 ILE A CA 1
ATOM 810 C C . ILE A 1 109 ? -7.422 19.078 7.504 1 97.75 109 ILE A C 1
ATOM 812 O O . ILE A 1 109 ? -6.684 19.75 8.242 1 97.75 109 ILE A O 1
ATOM 816 N N . GLY A 1 110 ? -7.414 19.234 6.141 1 98.5 110 GLY A N 1
ATOM 817 C CA . GLY A 1 110 ? -6.488 20.156 5.496 1 98.5 110 GLY A CA 1
ATOM 818 C C . GLY A 1 110 ? -6.668 21.594 5.945 1 98.5 110 GLY A C 1
ATOM 819 O O . GLY A 1 110 ? -5.688 22.297 6.203 1 98.5 110 GLY A O 1
ATOM 820 N N . LYS A 1 111 ? -7.906 22 6.02 1 98.06 111 LYS A N 1
ATOM 821 C CA . LYS A 1 111 ? -8.211 23.344 6.504 1 98.06 111 LYS A CA 1
ATOM 822 C C . LYS A 1 111 ? -7.723 23.531 7.938 1 98.06 111 LYS A C 1
ATOM 824 O O . LYS A 1 111 ? -7.117 24.562 8.266 1 98.06 111 LYS A O 1
ATOM 829 N N . GLY A 1 112 ? -7.992 22.562 8.789 1 98.62 112 GLY A N 1
ATOM 830 C CA . GLY A 1 112 ? -7.527 22.625 10.172 1 98.62 112 GLY A CA 1
ATOM 831 C C . GLY A 1 112 ? -6.016 22.688 10.289 1 98.62 112 GLY A C 1
ATOM 832 O O . GLY A 1 112 ? -5.48 23.438 11.109 1 98.62 112 GLY A O 1
ATOM 833 N N . ILE A 1 113 ? -5.301 21.906 9.469 1 98.94 113 ILE A N 1
ATOM 834 C CA . ILE A 1 113 ? -3.844 21.891 9.445 1 98.94 113 ILE A CA 1
ATOM 835 C C . ILE A 1 113 ? -3.328 23.266 9.023 1 98.94 113 ILE A C 1
ATOM 837 O O . ILE A 1 113 ? -2.451 23.844 9.68 1 98.94 113 ILE A O 1
ATOM 841 N N . ALA A 1 114 ? -3.92 23.828 7.965 1 98.88 114 ALA A N 1
ATOM 842 C CA . ALA A 1 114 ? -3.5 25.125 7.461 1 98.88 114 ALA A CA 1
ATOM 843 C C . ALA A 1 114 ? -3.674 26.219 8.523 1 98.88 114 ALA A C 1
ATOM 845 O O . ALA A 1 114 ? -2.793 27.047 8.711 1 98.88 114 ALA A O 1
ATOM 846 N N . LEU A 1 115 ? -4.758 26.172 9.219 1 98.69 115 LEU A N 1
ATOM 847 C CA . LEU A 1 115 ? -5.062 27.172 10.242 1 98.69 115 LEU A CA 1
ATOM 848 C C . LEU A 1 115 ? -4.02 27.141 11.352 1 98.69 115 LEU A C 1
ATOM 850 O O . LEU A 1 115 ? -3.535 28.188 11.781 1 98.69 115 LEU A O 1
ATOM 854 N N . GLU A 1 116 ? -3.648 25.938 11.805 1 98.81 116 GLU A N 1
ATOM 855 C CA . GLU A 1 116 ? -2.701 25.844 12.906 1 98.81 116 GLU A CA 1
ATOM 856 C C . GLU A 1 116 ? -1.291 26.219 12.461 1 98.81 116 GLU A C 1
ATOM 858 O O . GLU A 1 116 ? -0.52 26.781 13.242 1 98.81 116 GLU A O 1
ATOM 863 N N . LEU A 1 117 ? -0.911 25.891 11.227 1 98.81 117 LEU A N 1
ATOM 864 C CA . LEU A 1 117 ? 0.357 26.375 10.695 1 98.81 117 LEU A CA 1
ATOM 865 C C . LEU A 1 117 ? 0.373 27.906 10.633 1 98.81 117 LEU A C 1
ATOM 867 O O . LEU A 1 117 ? 1.378 28.531 10.969 1 98.81 117 LEU A O 1
ATOM 871 N N . GLY A 1 118 ? -0.743 28.5 10.242 1 98.69 118 GLY A N 1
ATOM 872 C CA . GLY A 1 118 ? -0.883 29.953 10.242 1 98.69 118 GLY A CA 1
ATOM 873 C C . GLY A 1 118 ? -0.775 30.562 11.633 1 98.69 118 GLY A C 1
ATOM 874 O O . GLY A 1 118 ? -0.09 31.562 11.82 1 98.69 118 GLY A O 1
ATOM 875 N N . THR A 1 119 ? -1.44 29.938 12.547 1 98.31 119 THR A N 1
ATOM 876 C CA . THR A 1 119 ? -1.381 30.375 13.938 1 98.31 119 THR A CA 1
ATOM 877 C C . THR A 1 119 ? 0.059 30.375 14.445 1 98.31 119 THR A C 1
ATOM 879 O O . THR A 1 119 ? 0.447 31.25 15.227 1 98.31 119 THR A O 1
ATOM 882 N N . ALA A 1 120 ? 0.853 29.453 13.938 1 98.12 120 ALA A N 1
ATOM 883 C CA . ALA A 1 120 ? 2.258 29.359 14.32 1 98.12 120 ALA A CA 1
ATOM 884 C C . ALA A 1 120 ? 3.117 30.344 13.547 1 98.12 120 ALA A C 1
ATOM 886 O O . ALA A 1 120 ? 4.336 30.406 13.734 1 98.12 120 ALA A O 1
ATOM 887 N N . GLY A 1 121 ? 2.516 31.109 12.648 1 97.56 121 GLY A N 1
ATOM 888 C CA . GLY A 1 121 ? 3.191 32.219 12 1 97.56 121 GLY A CA 1
ATOM 889 C C . GLY A 1 121 ? 3.705 31.891 10.609 1 97.56 121 GLY A C 1
ATOM 890 O O . GLY A 1 121 ? 4.367 32.719 9.977 1 97.56 121 GLY A O 1
ATOM 891 N N . ALA A 1 122 ? 3.338 30.797 10.055 1 98.19 122 ALA A N 1
ATOM 892 C CA . ALA A 1 122 ? 3.908 30.312 8.797 1 98.19 122 ALA A CA 1
ATOM 893 C C . ALA A 1 122 ? 3.24 30.984 7.602 1 98.19 122 ALA A C 1
ATOM 895 O O . ALA A 1 122 ? 2.158 31.562 7.73 1 98.19 122 ALA A O 1
ATOM 896 N N . VAL A 1 123 ? 3.982 30.953 6.473 1 98.69 123 VAL A N 1
ATOM 897 C CA . VAL A 1 123 ? 3.385 31.156 5.156 1 98.69 123 VAL A CA 1
ATOM 898 C C . VAL A 1 123 ? 2.834 29.828 4.633 1 98.69 123 VAL A C 1
ATOM 900 O O . VAL A 1 123 ? 3.57 28.859 4.512 1 98.69 123 VAL A O 1
ATOM 903 N N . VAL A 1 124 ? 1.533 29.828 4.332 1 98.94 124 VAL A N 1
ATOM 904 C CA . VAL A 1 124 ? 0.909 28.547 4.008 1 98.94 124 VAL A CA 1
ATOM 905 C C . VAL A 1 124 ? 0.279 28.609 2.619 1 98.94 124 VAL A C 1
ATOM 907 O O . VAL A 1 124 ? -0.645 29.391 2.389 1 98.94 124 VAL A O 1
ATOM 910 N N . TYR A 1 125 ? 0.84 27.844 1.663 1 98.94 125 TYR A N 1
ATOM 911 C CA . TYR A 1 125 ? 0.152 27.594 0.401 1 98.94 125 TYR A CA 1
ATOM 912 C C . TYR A 1 125 ? -1.007 26.625 0.594 1 98.94 125 TYR A C 1
ATOM 914 O O . TYR A 1 125 ? -0.809 25.484 1.048 1 98.94 125 TYR A O 1
ATOM 922 N N . ILE A 1 126 ? -2.191 27.109 0.271 1 98.56 126 ILE A N 1
ATOM 923 C CA . ILE A 1 126 ? -3.439 26.375 0.419 1 98.56 126 ILE A CA 1
ATOM 924 C C . ILE A 1 126 ? -3.943 25.938 -0.953 1 98.56 126 ILE A C 1
ATOM 926 O O . ILE A 1 126 ? -4.336 26.766 -1.774 1 98.56 126 ILE A O 1
ATOM 930 N N . THR A 1 127 ? -3.953 24.609 -1.146 1 98.06 127 THR A N 1
ATOM 931 C CA . THR A 1 127 ? -4.391 24.172 -2.463 1 98.06 127 THR A CA 1
ATOM 932 C C . THR A 1 127 ? -5.676 23.344 -2.357 1 98.06 127 THR A C 1
ATOM 934 O O . THR A 1 127 ? -6 22.828 -1.288 1 98.06 127 THR A O 1
ATOM 937 N N . GLY A 1 128 ? -6.391 23.188 -3.41 1 95.12 128 GLY A N 1
ATOM 938 C CA . GLY A 1 128 ? -7.633 22.469 -3.584 1 95.12 128 GLY A CA 1
ATOM 939 C C . GLY A 1 128 ? -8.359 22.812 -4.867 1 95.12 128 GLY A C 1
ATOM 940 O O . GLY A 1 128 ? -7.871 23.625 -5.664 1 95.12 128 GLY A O 1
ATOM 941 N N . THR A 1 129 ? -9.508 22.203 -5.004 1 91.75 129 THR A N 1
ATOM 942 C CA . THR A 1 129 ? -10.227 22.406 -6.258 1 91.75 129 THR A CA 1
ATOM 943 C C . THR A 1 129 ? -11.5 23.219 -6.027 1 91.75 129 THR A C 1
ATOM 945 O O . THR A 1 129 ? -12.258 23.484 -6.961 1 91.75 129 THR A O 1
ATOM 948 N N . SER A 1 130 ? -11.781 23.547 -4.758 1 89.56 130 SER A N 1
ATOM 949 C CA . SER A 1 130 ? -12.898 24.422 -4.43 1 89.56 130 SER A CA 1
ATOM 950 C C . SER A 1 130 ? -12.445 25.875 -4.289 1 89.56 130 SER A C 1
ATOM 952 O O . SER A 1 130 ? -11.758 26.219 -3.33 1 89.56 130 SER A O 1
ATOM 954 N N . SER A 1 131 ? -12.844 26.688 -5.328 1 90.69 131 SER A N 1
ATOM 955 C CA . SER A 1 131 ? -12.438 28.094 -5.363 1 90.69 131 SER A CA 1
ATOM 956 C C . SER A 1 131 ? -13.648 29.016 -5.5 1 90.69 131 SER A C 1
ATOM 958 O O . SER A 1 131 ? -14.633 28.656 -6.148 1 90.69 131 SER A O 1
ATOM 960 N N . SER A 1 132 ? -13.547 30.078 -4.855 1 84.81 132 SER A N 1
ATOM 961 C CA . SER A 1 132 ? -14.602 31.078 -5.008 1 84.81 132 SER A CA 1
ATOM 962 C C . SER A 1 132 ? -14.438 31.859 -6.312 1 84.81 132 SER A C 1
ATOM 964 O O . SER A 1 132 ? -15.359 32.562 -6.742 1 84.81 132 SER A O 1
ATOM 966 N N . ASP A 1 133 ? -13.195 31.766 -6.809 1 77.06 133 ASP A N 1
ATOM 967 C CA . ASP A 1 133 ? -12.93 32.406 -8.102 1 77.06 133 ASP A CA 1
ATOM 968 C C . ASP A 1 133 ? -13.445 31.516 -9.242 1 77.06 133 ASP A C 1
ATOM 970 O O . ASP A 1 133 ? -12.836 30.5 -9.586 1 77.06 133 ASP A O 1
ATOM 974 N N . SER A 1 134 ? -14.523 31.875 -9.758 1 64.94 134 SER A N 1
ATOM 975 C CA . SER A 1 134 ? -15.234 31.109 -10.781 1 64.94 134 SER A CA 1
ATOM 976 C C . SER A 1 134 ?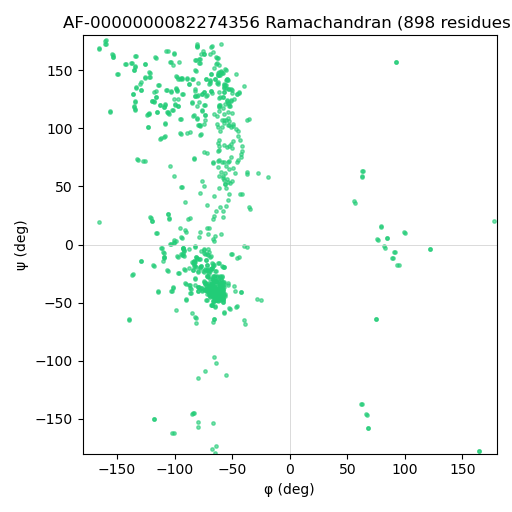 -14.359 30.891 -12.008 1 64.94 134 SER A C 1
ATOM 978 O O . SER A 1 134 ? -14.617 29.984 -12.812 1 64.94 134 SER A O 1
ATOM 980 N N . THR A 1 135 ? -13.297 31.672 -12.188 1 61.69 135 THR A N 1
ATOM 981 C CA . THR A 1 135 ? -12.461 31.547 -13.375 1 61.69 135 THR A CA 1
ATOM 982 C C . THR A 1 135 ? -11.461 30.406 -13.211 1 61.69 135 THR A C 1
ATOM 984 O O . THR A 1 135 ? -10.875 29.938 -14.195 1 61.69 135 THR A O 1
ATOM 987 N N . MET A 1 136 ? -11.242 30.016 -12.062 1 59.38 136 MET A N 1
ATOM 988 C CA . MET A 1 136 ? -10.203 29.031 -11.789 1 59.38 136 MET A CA 1
ATOM 989 C C . MET A 1 136 ? -10.742 27.609 -12 1 59.38 136 MET A C 1
ATOM 991 O O . MET A 1 136 ? -9.961 26.656 -12.086 1 59.38 136 MET A O 1
ATOM 995 N N . THR A 1 137 ? -11.984 27.422 -11.938 1 54.38 137 THR A N 1
ATOM 996 C CA . THR A 1 137 ? -12.508 26.062 -12.078 1 54.38 137 THR A CA 1
ATOM 997 C C . THR A 1 137 ? -12.5 25.625 -13.539 1 54.38 137 THR A C 1
ATOM 999 O O . THR A 1 137 ? -13.148 26.25 -14.383 1 54.38 137 THR A O 1
ATOM 1002 N N . PRO A 1 138 ? -11.43 24.906 -13.992 1 51.03 138 PRO A N 1
ATOM 1003 C CA . PRO A 1 138 ? -11.438 24.547 -15.406 1 51.03 138 PRO A CA 1
ATOM 1004 C C . PRO A 1 138 ? -12.797 24.031 -15.883 1 51.03 138 PRO A C 1
ATOM 1006 O O . PRO A 1 138 ? -13.531 23.422 -15.109 1 51.03 138 PRO A O 1
ATOM 1009 N N . PRO A 1 139 ? -13.211 24.609 -17 1 40.06 139 PRO A N 1
ATOM 1010 C CA . PRO A 1 139 ? -14.422 24.031 -17.594 1 40.06 139 PRO A CA 1
ATOM 1011 C C . PRO A 1 139 ? -14.375 22.5 -17.641 1 40.06 139 PRO A C 1
ATOM 1013 O O . PRO A 1 139 ? -13.289 21.922 -17.672 1 40.06 139 PRO A O 1
ATOM 1016 N N . SER A 1 140 ? -15.398 21.859 -17.172 1 38.16 140 SER A N 1
ATOM 1017 C CA . SER A 1 140 ? -15.555 20.422 -17.312 1 38.16 140 SER A CA 1
ATOM 1018 C C . SER A 1 140 ? -15 19.938 -18.656 1 38.16 140 SER A C 1
ATOM 1020 O O . SER A 1 140 ? -15.711 19.922 -19.656 1 38.16 140 SER A O 1
ATOM 1022 N N . SER A 1 141 ? -14.039 20.453 -19.25 1 30.59 141 SER A N 1
ATOM 1023 C CA . SER A 1 141 ? -13.75 19.953 -20.594 1 30.59 141 SER A CA 1
ATOM 1024 C C . SER A 1 141 ? -13.352 18.484 -20.562 1 30.59 141 SER A C 1
ATOM 1026 O O . SER A 1 141 ? -12.688 18.031 -19.625 1 30.59 141 SER A O 1
ATOM 1028 N N . LYS A 1 142 ? -13.867 17.75 -21.531 1 33.09 142 LYS A N 1
ATOM 1029 C CA . LYS A 1 142 ? -13.789 16.344 -21.906 1 33.09 142 LYS A CA 1
ATOM 1030 C C . LYS A 1 142 ? -12.344 15.852 -21.922 1 33.09 142 LYS A C 1
ATOM 1032 O O . LYS A 1 142 ? -12.086 14.656 -22.094 1 33.09 142 LYS A O 1
ATOM 1037 N N . GLU A 1 143 ? -11.5 16.688 -22.312 1 31.97 143 GLU A N 1
ATOM 1038 C CA . GLU A 1 143 ? -10.203 16.172 -22.75 1 31.97 143 GLU A CA 1
ATOM 1039 C C . GLU A 1 143 ? -9.438 15.562 -21.578 1 31.97 143 GLU A C 1
ATOM 1041 O O . GLU A 1 143 ? -8.805 14.516 -21.719 1 31.97 143 GLU A O 1
ATOM 1046 N N . ASN A 1 144 ? -9.016 16.359 -20.578 1 32.72 144 ASN A N 1
ATOM 1047 C CA . ASN A 1 144 ? -8.203 15.766 -19.516 1 32.72 144 ASN A CA 1
ATOM 1048 C C . ASN A 1 144 ? -9.039 14.867 -18.609 1 32.72 144 ASN A C 1
ATOM 1050 O O . ASN A 1 144 ? -8.664 14.625 -17.469 1 32.72 144 ASN A O 1
ATOM 1054 N N . ALA A 1 145 ? -10.148 14.602 -19.125 1 28.7 145 ALA A N 1
ATOM 1055 C CA . ALA A 1 145 ? -11.297 13.828 -18.656 1 28.7 145 ALA A CA 1
ATOM 1056 C C . ALA A 1 145 ? -10.891 12.398 -18.297 1 28.7 145 ALA A C 1
ATOM 1058 O O . ALA A 1 145 ? -11.531 11.766 -17.453 1 28.7 145 ALA A O 1
ATOM 1059 N N . ALA A 1 146 ? -10.125 11.961 -19.203 1 30.81 146 ALA A N 1
ATOM 1060 C CA . ALA A 1 146 ? -9.852 10.562 -18.891 1 30.81 146 ALA A CA 1
ATOM 1061 C C . ALA A 1 146 ? -9.242 10.43 -17.484 1 30.81 146 ALA A C 1
ATOM 1063 O O . ALA A 1 146 ? -9.656 9.578 -16.703 1 30.81 146 ALA A O 1
ATOM 1064 N N . ALA A 1 147 ? -8.094 11.125 -17.328 1 32.84 147 ALA A N 1
ATOM 1065 C CA . ALA A 1 147 ? -7.578 11.062 -15.961 1 32.84 147 ALA A CA 1
ATOM 1066 C C . ALA A 1 147 ? -8.523 11.758 -14.984 1 32.84 147 ALA A C 1
ATOM 1068 O O . ALA A 1 147 ? -8.734 11.273 -13.867 1 32.84 147 ALA A O 1
ATOM 1069 N N . THR A 1 148 ? -8.984 13.016 -15.391 1 32.56 148 THR A N 1
ATOM 1070 C CA . THR A 1 148 ? -9.906 13.883 -14.672 1 32.56 148 THR A CA 1
ATOM 1071 C C . THR A 1 148 ? -11.328 13.32 -14.711 1 32.56 148 THR A C 1
ATOM 1073 O O . THR A 1 148 ? -12.117 13.547 -13.797 1 32.56 148 THR A O 1
ATOM 1076 N N . ALA A 1 149 ? -11.758 12.93 -15.977 1 31.3 149 ALA A N 1
ATOM 1077 C CA . ALA A 1 149 ? -13.141 12.5 -16.188 1 31.3 149 ALA A CA 1
ATOM 1078 C C . ALA A 1 149 ? -13.523 11.391 -15.203 1 31.3 149 ALA A C 1
ATOM 1080 O O . ALA A 1 149 ? -14.648 11.359 -14.711 1 31.3 149 ALA A O 1
ATOM 1081 N N . LEU A 1 150 ? -12.633 10.422 -15.32 1 33.59 150 LEU A N 1
ATOM 1082 C CA . LEU A 1 150 ? -13.094 9.305 -14.5 1 33.59 150 LEU A CA 1
ATOM 1083 C C . LEU A 1 150 ? -13.359 9.75 -13.07 1 33.59 150 LEU A C 1
ATOM 1085 O O . LEU A 1 150 ? -14.086 9.078 -12.328 1 33.59 150 LEU A O 1
ATOM 1089 N N . TYR A 1 151 ? -12.484 10.781 -12.656 1 35.84 151 TYR A N 1
ATOM 1090 C CA . TYR A 1 151 ? -12.539 10.945 -11.203 1 35.84 151 TYR A CA 1
ATOM 1091 C C . TYR A 1 151 ? -13.227 12.258 -10.828 1 35.84 151 TYR A C 1
ATOM 1093 O O . TYR A 1 151 ? -13.336 12.586 -9.648 1 35.84 151 TYR A O 1
ATOM 1101 N N . SER A 1 152 ? -13.375 13.18 -11.898 1 33.03 152 SER A N 1
ATOM 1102 C CA . SER A 1 152 ? -14.008 14.445 -11.516 1 33.03 152 SER A CA 1
ATOM 1103 C C . SER A 1 152 ? -15.516 14.281 -11.344 1 33.03 152 SER A C 1
ATOM 1105 O O . SER A 1 152 ? -16.25 14.141 -12.32 1 33.03 152 SER A O 1
ATOM 1107 N N . THR A 1 153 ? -15.961 13.453 -10.602 1 33.78 153 THR A N 1
ATOM 1108 C CA . THR A 1 153 ? -17.391 13.75 -10.508 1 33.78 153 THR A CA 1
ATOM 1109 C C . THR A 1 153 ? -17.609 15.211 -10.133 1 33.78 153 THR A C 1
ATOM 1111 O O . THR A 1 153 ? -17 15.719 -9.195 1 33.78 153 THR A O 1
ATOM 1114 N N . SER A 1 154 ? -18.016 16 -11.047 1 35.16 154 SER A N 1
ATOM 1115 C CA . SER A 1 154 ? -18.484 17.375 -10.914 1 35.16 154 SER A CA 1
ATOM 1116 C C . SER A 1 154 ? -19.094 17.625 -9.539 1 35.16 154 SER A C 1
ATOM 1118 O O . SER A 1 154 ? -19.031 18.734 -9.016 1 35.16 154 SER A O 1
ATOM 1120 N N . GLU A 1 155 ? -19.906 16.688 -9.211 1 36.69 155 GLU A N 1
ATOM 1121 C CA . GLU A 1 155 ? -20.734 17.062 -8.062 1 36.69 155 GLU A CA 1
ATOM 1122 C C . GLU A 1 155 ? -19.875 17.344 -6.832 1 36.69 155 GLU A C 1
ATOM 1124 O O . GLU A 1 155 ? -20.312 18 -5.895 1 36.69 155 GLU A O 1
ATOM 1129 N N . GLU A 1 156 ? -18.672 16.703 -6.758 1 42.44 156 GLU A N 1
ATOM 1130 C CA . GLU A 1 156 ? -17.984 16.781 -5.469 1 42.44 156 GLU A CA 1
ATOM 1131 C C . GLU A 1 156 ? -17.016 17.953 -5.438 1 42.44 156 GLU A C 1
ATOM 1133 O O . GLU A 1 156 ? -16.297 18.156 -4.453 1 42.44 156 GLU A O 1
ATOM 1138 N N . THR A 1 157 ? -16.859 18.609 -6.66 1 44.75 157 THR A N 1
ATOM 1139 C CA . THR A 1 157 ? -16.391 19.984 -6.707 1 44.75 157 THR A CA 1
ATOM 1140 C C . THR A 1 157 ? -17.375 20.906 -6.008 1 44.75 157 THR A C 1
ATOM 1142 O O . THR A 1 157 ? -18.562 20.969 -6.371 1 44.75 157 THR A O 1
ATOM 1145 N N . GLY A 1 158 ? -17.531 20.781 -4.746 1 49.38 158 GLY A N 1
ATOM 1146 C CA . GLY A 1 158 ? -18.5 21.703 -4.148 1 49.38 158 GLY A CA 1
ATOM 1147 C C . GLY A 1 158 ? -18.688 21.469 -2.66 1 49.38 158 GLY A C 1
ATOM 1148 O O . GLY A 1 158 ? -19.75 21.781 -2.113 1 49.38 158 GLY A O 1
ATOM 1149 N N . GLY A 1 159 ? -17.641 20.797 -2.178 1 59 159 GLY A N 1
ATOM 1150 C CA . GLY A 1 159 ? -17.891 20.719 -0.747 1 59 159 GLY A CA 1
ATOM 1151 C C . GLY A 1 159 ? -17.828 22.062 -0.058 1 59 159 GLY A C 1
ATOM 1152 O O . GLY A 1 159 ? -17.578 23.094 -0.706 1 59 159 GLY A O 1
ATOM 1153 N N . PRO A 1 160 ? -18.297 22.109 1.099 1 74.38 160 PRO A N 1
ATOM 1154 C CA . PRO A 1 160 ? -18.25 23.375 1.835 1 74.38 160 PRO A CA 1
ATOM 1155 C C . PRO A 1 160 ? -16.828 23.938 1.94 1 74.38 160 PRO A C 1
ATOM 1157 O O . PRO A 1 160 ? -15.859 23.172 1.985 1 74.38 160 PRO A O 1
ATOM 1160 N N . GLY A 1 161 ? -16.703 25.188 1.828 1 87.5 161 GLY A N 1
ATOM 1161 C CA . GLY A 1 161 ? -15.445 25.891 2.01 1 87.5 161 GLY A CA 1
ATOM 1162 C C . GLY A 1 161 ? -14.664 26.078 0.718 1 87.5 161 GLY A C 1
ATOM 1163 O O . GLY A 1 161 ? -14.914 25.359 -0.261 1 87.5 161 GLY A O 1
ATOM 1164 N N . THR A 1 162 ? -13.812 27.047 0.68 1 94.19 162 THR A N 1
ATOM 1165 C CA . THR A 1 162 ? -12.961 27.344 -0.466 1 94.19 162 THR A CA 1
ATOM 1166 C C . THR A 1 162 ? -11.523 27.594 -0.021 1 94.19 162 THR A C 1
ATOM 1168 O O . THR A 1 162 ? -11.266 27.844 1.157 1 94.19 162 THR A O 1
ATOM 1171 N N . ILE A 1 163 ? -10.633 27.5 -1.004 1 96.88 163 ILE A N 1
ATOM 1172 C CA . ILE A 1 163 ? -9.227 27.75 -0.687 1 96.88 163 ILE A CA 1
ATOM 1173 C C . ILE A 1 163 ? -9.039 29.203 -0.272 1 96.88 163 ILE A C 1
ATOM 1175 O O . ILE A 1 163 ? -8.203 29.5 0.586 1 96.88 163 ILE A O 1
ATOM 1179 N N . GLU A 1 164 ? -9.781 30.125 -0.772 1 96.94 164 GLU A N 1
ATOM 1180 C CA . GLU A 1 164 ? -9.672 31.547 -0.414 1 96.94 164 GLU A CA 1
ATOM 1181 C C . GLU A 1 164 ? -10.148 31.781 1.016 1 96.94 164 GLU A C 1
ATOM 1183 O O . GLU A 1 164 ? -9.562 32.594 1.741 1 96.94 164 GLU A O 1
ATOM 1188 N N . GLU A 1 165 ? -11.227 31.078 1.339 1 96.5 165 GLU A N 1
ATOM 1189 C CA . GLU A 1 165 ? -11.703 31.203 2.715 1 96.5 165 GLU A CA 1
ATOM 1190 C C . GLU A 1 165 ? -10.656 30.703 3.703 1 96.5 165 GLU A C 1
ATOM 1192 O O . GLU A 1 165 ? -10.391 31.359 4.715 1 96.5 165 GLU A O 1
ATOM 1197 N N . THR A 1 166 ? -10.086 29.516 3.424 1 97.94 166 THR A N 1
ATOM 1198 C CA . THR A 1 166 ? -9.047 28.984 4.293 1 97.94 166 THR A CA 1
ATOM 1199 C C . THR A 1 166 ? -7.852 29.938 4.363 1 97.94 166 THR A C 1
ATOM 1201 O O . THR A 1 166 ? -7.305 30.172 5.441 1 97.94 166 THR A O 1
ATOM 1204 N N . ALA A 1 167 ? -7.449 30.531 3.238 1 98.5 167 ALA A N 1
ATOM 1205 C CA . ALA A 1 167 ? -6.324 31.453 3.191 1 98.5 167 ALA A CA 1
ATOM 1206 C C . ALA A 1 167 ? -6.59 32.688 4.066 1 98.5 167 ALA A C 1
ATOM 1208 O O . ALA A 1 167 ? -5.699 33.156 4.777 1 98.5 167 ALA A O 1
ATOM 1209 N N . ARG A 1 168 ? -7.773 33.188 4 1 98.12 168 ARG A N 1
ATOM 1210 C CA . ARG A 1 168 ? -8.156 34.344 4.824 1 98.12 168 ARG A CA 1
ATOM 1211 C C . ARG A 1 168 ? -8.055 34 6.309 1 98.12 168 ARG A C 1
ATOM 1213 O O . ARG A 1 168 ? -7.512 34.781 7.094 1 98.12 168 ARG A O 1
ATOM 1220 N N . LEU A 1 169 ? -8.57 32.812 6.668 1 97.81 169 LEU A N 1
ATOM 1221 C CA . LEU A 1 169 ? -8.539 32.406 8.062 1 97.81 169 LEU A CA 1
ATOM 1222 C C . LEU A 1 169 ? -7.102 32.219 8.547 1 97.81 169 LEU A C 1
ATOM 1224 O O . LEU A 1 169 ? -6.785 32.531 9.695 1 97.81 169 LEU A O 1
ATOM 1228 N N . VAL A 1 170 ? -6.238 31.703 7.691 1 98.62 170 VAL A N 1
ATOM 1229 C CA . VAL A 1 170 ? -4.824 31.531 8 1 98.62 170 VAL A CA 1
ATOM 1230 C C . VAL A 1 170 ? -4.188 32.906 8.281 1 98.62 170 VAL A C 1
ATOM 1232 O O . VAL A 1 170 ? -3.461 33.062 9.266 1 98.62 170 VAL A O 1
ATOM 1235 N N . THR A 1 171 ? -4.477 33.875 7.473 1 98.56 171 THR A N 1
ATOM 1236 C CA . THR A 1 171 ? -3.936 35.25 7.625 1 98.56 171 THR A CA 1
ATOM 1237 C C . THR A 1 171 ? -4.465 35.906 8.898 1 98.56 171 THR A C 1
ATOM 1239 O O . THR A 1 171 ? -3.711 36.531 9.633 1 98.56 171 THR A O 1
ATOM 1242 N N . GLU A 1 172 ? -5.715 35.688 9.172 1 98.12 172 GLU A N 1
ATOM 1243 C CA . GLU A 1 172 ? -6.332 36.25 10.375 1 98.12 172 GLU A CA 1
ATOM 1244 C C . GLU A 1 172 ? -5.734 35.625 11.633 1 98.12 172 GLU A C 1
ATOM 1246 O O . GLU A 1 172 ? -5.676 36.281 12.68 1 98.12 172 GLU A O 1
ATOM 1251 N N . ALA A 1 173 ? -5.242 34.375 11.492 1 96.88 173 ALA A N 1
ATOM 1252 C CA . ALA A 1 173 ? -4.699 33.656 12.633 1 96.88 173 ALA A CA 1
ATOM 1253 C C . ALA A 1 173 ? -3.264 34.094 12.922 1 96.88 173 ALA A C 1
ATOM 1255 O O . ALA A 1 173 ? -2.701 33.75 13.961 1 96.88 173 ALA A O 1
ATOM 1256 N N . GLY A 1 174 ? -2.621 34.844 12.016 1 96.56 174 GLY A N 1
ATOM 1257 C CA . GLY A 1 174 ? -1.303 35.406 12.297 1 96.56 174 GLY A CA 1
ATOM 1258 C C . GLY A 1 174 ? -0.248 34.969 11.305 1 96.56 174 GLY A C 1
ATOM 1259 O O . GLY A 1 174 ? 0.909 35.375 11.383 1 96.56 174 GLY A O 1
ATOM 1260 N N . GLY A 1 175 ? -0.635 34.094 10.383 1 98.25 175 GLY A N 1
ATOM 1261 C CA . GLY A 1 175 ? 0.247 33.688 9.305 1 98.25 175 GLY A CA 1
ATOM 1262 C C . GLY A 1 175 ? -0.064 34.406 7.988 1 98.25 175 GLY A C 1
ATOM 1263 O O . GLY A 1 175 ? -0.606 35.5 7.98 1 98.25 175 GLY A O 1
ATOM 1264 N N . VAL A 1 176 ? 0.432 33.844 6.93 1 98.69 176 VAL A N 1
ATOM 1265 C CA . VAL A 1 176 ? 0.132 34.312 5.582 1 98.69 176 VAL A CA 1
ATOM 1266 C C . VAL A 1 176 ? -0.453 33.188 4.754 1 98.69 176 VAL A C 1
ATOM 1268 O O . VAL A 1 176 ? 0.231 32.188 4.473 1 98.69 176 VAL A O 1
ATOM 1271 N N . GLY A 1 177 ? -1.717 33.312 4.414 1 98.81 177 GLY A N 1
ATOM 1272 C CA . GLY A 1 177 ? -2.367 32.312 3.576 1 98.81 177 GLY A CA 1
ATOM 1273 C C . GLY A 1 177 ? -2.324 32.656 2.1 1 98.81 177 GLY A C 1
ATOM 1274 O O . GLY A 1 177 ? -2.652 33.781 1.71 1 98.81 177 GLY A O 1
ATOM 1275 N N . ILE A 1 178 ? -1.899 31.75 1.238 1 98.81 178 ILE A N 1
ATOM 1276 C CA . ILE A 1 178 ? -1.825 31.938 -0.206 1 98.81 178 ILE A CA 1
ATOM 1277 C C . ILE A 1 178 ? -2.643 30.859 -0.912 1 98.81 178 ILE A C 1
ATOM 1279 O O . ILE A 1 178 ? -2.213 29.703 -1 1 98.81 178 ILE A O 1
ATOM 1283 N N . PRO A 1 179 ? -3.857 31.203 -1.361 1 98.12 179 PRO A N 1
ATOM 1284 C CA . PRO A 1 179 ? -4.676 30.219 -2.068 1 98.12 179 PRO A CA 1
ATOM 1285 C C . PRO A 1 179 ? -4.188 29.953 -3.492 1 98.12 179 PRO A C 1
ATOM 1287 O O . PRO A 1 179 ? -3.877 30.891 -4.223 1 98.12 179 PRO A O 1
ATOM 1290 N N . VAL A 1 180 ? -4.043 28.703 -3.879 1 98 180 VAL A N 1
ATOM 1291 C CA . VAL A 1 180 ? -3.693 28.297 -5.238 1 98 180 VAL A CA 1
ATOM 1292 C C . VAL A 1 180 ? -4.594 27.156 -5.695 1 98 180 VAL A C 1
ATOM 1294 O O . VAL A 1 180 ? -4.594 26.078 -5.09 1 98 180 VAL A O 1
ATOM 1297 N N . TYR A 1 181 ? -5.383 27.422 -6.699 1 96.25 181 TYR A N 1
ATOM 1298 C CA . TYR A 1 181 ? -6.145 26.328 -7.293 1 96.25 181 TYR A CA 1
ATOM 1299 C C . TYR A 1 181 ? -5.215 25.25 -7.848 1 96.25 181 TYR A C 1
ATOM 1301 O O . TYR A 1 181 ? -4.285 25.562 -8.602 1 96.25 181 TYR A O 1
ATOM 1309 N N . CYS A 1 182 ? -5.445 24 -7.426 1 96.19 182 CYS A N 1
ATOM 1310 C CA . CYS A 1 182 ? -4.625 22.891 -7.898 1 96.19 182 CYS A CA 1
ATOM 1311 C C . CYS A 1 182 ? -5.379 21.578 -7.777 1 96.19 182 CYS A C 1
ATOM 1313 O O . CYS A 1 182 ? -5.77 21.172 -6.676 1 96.19 182 CYS A O 1
ATOM 1315 N N . ASN A 1 183 ? -5.66 20.984 -8.898 1 94.06 183 ASN A N 1
ATOM 1316 C CA . ASN A 1 183 ? -6.066 19.594 -8.922 1 94.06 183 ASN A CA 1
ATOM 1317 C C . ASN A 1 183 ? -4.863 18.656 -8.836 1 94.06 183 ASN A C 1
ATOM 1319 O O . ASN A 1 183 ? -4.121 18.5 -9.812 1 94.06 183 ASN A O 1
ATOM 1323 N N . HIS A 1 184 ? -4.723 18.031 -7.723 1 95.75 184 HIS A N 1
ATOM 1324 C CA . HIS A 1 184 ? -3.518 17.25 -7.457 1 95.75 184 HIS A CA 1
ATOM 1325 C C . HIS A 1 184 ? -3.516 15.945 -8.242 1 95.75 184 HIS A C 1
ATOM 1327 O O . HIS A 1 184 ? -2.531 15.203 -8.219 1 95.75 184 HIS A O 1
ATOM 1333 N N . ALA A 1 185 ? -4.559 15.625 -8.969 1 93.06 185 ALA A N 1
ATOM 1334 C CA . ALA A 1 185 ? -4.543 14.523 -9.93 1 93.06 185 ALA A CA 1
ATOM 1335 C C . ALA A 1 185 ? -3.908 14.953 -11.25 1 93.06 185 ALA A C 1
ATOM 1337 O O . ALA A 1 185 ? -3.656 14.117 -12.125 1 93.06 185 ALA A O 1
ATOM 1338 N N . ASN A 1 186 ? -3.707 16.234 -11.375 1 94.25 186 ASN A N 1
ATOM 1339 C CA . ASN A 1 186 ? -3.107 16.797 -12.578 1 94.25 186 ASN A CA 1
ATOM 1340 C C . ASN A 1 186 ? -1.659 17.219 -12.336 1 94.25 186 ASN A C 1
ATOM 1342 O O . ASN A 1 186 ? -1.402 18.25 -11.727 1 94.25 186 ASN A O 1
ATOM 1346 N N . ASP A 1 187 ? -0.759 16.531 -12.969 1 96 187 ASP A N 1
ATOM 1347 C CA . ASP A 1 187 ? 0.664 16.719 -12.703 1 96 187 ASP A CA 1
ATOM 1348 C C . ASP A 1 187 ? 1.133 18.094 -13.156 1 96 187 ASP A C 1
ATOM 1350 O O . ASP A 1 187 ? 2.008 18.703 -12.531 1 96 187 ASP A O 1
ATOM 1354 N N . ASP A 1 188 ? 0.593 18.562 -14.227 1 96.38 188 ASP A N 1
ATOM 1355 C CA . ASP A 1 188 ? 0.997 19.875 -14.727 1 96.38 188 ASP A CA 1
ATOM 1356 C C . ASP A 1 188 ? 0.635 20.969 -13.734 1 96.38 188 ASP A C 1
ATOM 1358 O O . ASP A 1 188 ? 1.396 21.922 -13.547 1 96.38 188 ASP A O 1
ATOM 1362 N N . GLN A 1 189 ? -0.526 20.875 -13.109 1 96.88 189 GLN A N 1
ATOM 1363 C CA . GLN A 1 189 ? -0.936 21.859 -12.117 1 96.88 189 GLN A CA 1
ATOM 1364 C C . GLN A 1 189 ? -0.057 21.781 -10.867 1 96.88 189 GLN A C 1
ATOM 1366 O O . GLN A 1 189 ? 0.278 22.797 -10.273 1 96.88 189 GLN A O 1
ATOM 1371 N N . VAL A 1 190 ? 0.357 20.594 -10.516 1 98.12 190 VAL A N 1
ATOM 1372 C CA . VAL A 1 190 ? 1.234 20.406 -9.367 1 98.12 190 VAL A CA 1
ATOM 1373 C C . VAL A 1 190 ? 2.605 21.016 -9.656 1 98.12 190 VAL A C 1
ATOM 1375 O O . VAL A 1 190 ? 3.188 21.688 -8.805 1 98.12 190 VAL A O 1
ATOM 1378 N N . GLN A 1 191 ? 3.078 20.781 -10.875 1 98.25 191 GLN A N 1
ATOM 1379 C CA . GLN A 1 191 ? 4.355 21.375 -11.258 1 98.25 191 GLN A CA 1
ATOM 1380 C C . GLN A 1 191 ? 4.289 22.891 -11.234 1 98.25 191 GLN A C 1
ATOM 1382 O O . GLN A 1 191 ? 5.215 23.547 -10.758 1 98.25 191 GLN A O 1
ATOM 1387 N N . ALA A 1 192 ? 3.217 23.453 -11.781 1 98.5 192 ALA A N 1
ATOM 1388 C CA . ALA A 1 192 ? 3.043 24.891 -11.789 1 98.5 192 ALA A CA 1
ATOM 1389 C C . ALA A 1 192 ? 3.016 25.453 -10.367 1 98.5 192 ALA A C 1
ATOM 1391 O O . ALA A 1 192 ? 3.523 26.547 -10.109 1 98.5 192 ALA A O 1
ATOM 1392 N N . LEU A 1 193 ? 2.4 24.719 -9.477 1 98.69 193 LEU A N 1
ATOM 1393 C CA . LEU A 1 193 ? 2.373 25.094 -8.07 1 98.69 193 LEU A CA 1
ATOM 1394 C C . LEU A 1 193 ? 3.785 25.156 -7.496 1 98.69 193 LEU A C 1
ATOM 1396 O O . LEU A 1 193 ? 4.145 26.125 -6.832 1 98.69 193 LEU A O 1
ATOM 1400 N N . MET A 1 194 ? 4.641 24.172 -7.777 1 98.81 194 MET A N 1
ATOM 1401 C CA . MET A 1 194 ? 6.008 24.156 -7.262 1 98.81 194 MET A CA 1
ATOM 1402 C C . MET A 1 194 ? 6.84 25.281 -7.879 1 98.81 194 MET A C 1
ATOM 1404 O O . MET A 1 194 ? 7.66 25.891 -7.203 1 98.81 194 MET A O 1
ATOM 1408 N N . ASP A 1 195 ? 6.582 25.484 -9.133 1 98.69 195 ASP A N 1
ATOM 1409 C CA . ASP A 1 195 ? 7.27 26.594 -9.797 1 98.69 195 ASP A CA 1
ATOM 1410 C C . ASP A 1 195 ? 6.934 27.922 -9.133 1 98.69 195 ASP A C 1
ATOM 1412 O O . ASP A 1 195 ? 7.801 28.781 -8.984 1 98.69 195 ASP A O 1
ATOM 1416 N N . LYS A 1 196 ? 5.695 28.109 -8.789 1 98.75 196 LYS A N 1
ATOM 1417 C CA . LYS A 1 196 ? 5.277 29.344 -8.109 1 98.75 196 LYS A CA 1
ATOM 1418 C C . LYS A 1 196 ? 5.992 29.5 -6.77 1 98.75 196 LYS A C 1
ATOM 1420 O O . LYS A 1 196 ? 6.48 30.578 -6.441 1 98.75 196 LYS A O 1
ATOM 1425 N N . ILE A 1 197 ? 6.07 28.406 -5.977 1 98.75 197 ILE A N 1
ATOM 1426 C CA . ILE A 1 197 ? 6.738 28.453 -4.684 1 98.75 197 ILE A CA 1
ATOM 1427 C C . ILE A 1 197 ? 8.227 28.75 -4.879 1 98.75 197 ILE A C 1
ATOM 1429 O O . ILE A 1 197 ? 8.812 29.531 -4.133 1 98.75 197 ILE A O 1
ATOM 1433 N N . GLN A 1 198 ? 8.812 28.125 -5.91 1 98.56 198 GLN A N 1
ATOM 1434 C CA . GLN A 1 198 ? 10.203 28.375 -6.258 1 98.56 198 GLN A CA 1
ATOM 1435 C C . GLN A 1 198 ? 10.43 29.859 -6.555 1 98.56 198 GLN A C 1
ATOM 1437 O O . GLN A 1 198 ? 11.391 30.453 -6.066 1 98.56 198 GLN A O 1
ATOM 1442 N N . ARG A 1 199 ? 9.594 30.438 -7.336 1 98.44 199 ARG A N 1
ATOM 1443 C CA . ARG A 1 199 ? 9.719 31.844 -7.738 1 98.44 199 ARG A CA 1
ATOM 1444 C C . ARG A 1 199 ? 9.539 32.781 -6.543 1 98.44 199 ARG A C 1
ATOM 1446 O O . ARG A 1 199 ? 10.297 33.719 -6.379 1 98.44 199 ARG A O 1
ATOM 1453 N N . ASP A 1 200 ? 8.578 32.438 -5.707 1 98.25 200 ASP A N 1
ATOM 1454 C CA . ASP A 1 200 ? 8.195 33.344 -4.633 1 98.25 200 ASP A CA 1
ATOM 1455 C C . ASP A 1 200 ? 9.164 33.25 -3.459 1 98.25 200 ASP A C 1
ATOM 1457 O O . ASP A 1 200 ? 9.438 34.25 -2.797 1 98.25 200 ASP A O 1
ATOM 1461 N N . HIS A 1 201 ? 9.688 32.031 -3.135 1 96.75 201 HIS A N 1
ATOM 1462 C CA . HIS A 1 201 ? 10.422 31.891 -1.881 1 96.75 201 HIS A CA 1
ATOM 1463 C C . HIS A 1 201 ? 11.703 31.078 -2.084 1 96.75 201 HIS A C 1
ATOM 1465 O O . HIS A 1 201 ? 12.617 31.141 -1.255 1 96.75 201 HIS A O 1
ATOM 1471 N N . GLY A 1 202 ? 11.742 30.219 -3.096 1 96.75 202 GLY A N 1
ATOM 1472 C CA . GLY A 1 202 ? 12.922 29.438 -3.418 1 96.75 202 GLY A CA 1
ATOM 1473 C C . GLY A 1 202 ? 13.141 28.266 -2.473 1 96.75 202 GLY A C 1
ATOM 1474 O O . GLY A 1 202 ? 14.195 27.625 -2.51 1 96.75 202 GLY A O 1
ATOM 1475 N N . ARG A 1 203 ? 12.195 28.047 -1.521 1 96.88 203 ARG A N 1
ATOM 1476 C CA . ARG A 1 203 ? 12.32 26.953 -0.56 1 96.88 203 ARG A CA 1
ATOM 1477 C C . ARG A 1 203 ? 10.953 26.5 -0.07 1 96.88 203 ARG A C 1
ATOM 1479 O O . ARG A 1 203 ? 9.961 27.188 -0.244 1 96.88 203 ARG A O 1
ATOM 1486 N N . LEU A 1 204 ? 10.906 25.328 0.467 1 98.38 204 LEU A N 1
ATOM 1487 C CA . LEU A 1 204 ? 9.758 24.75 1.155 1 98.38 204 LEU A CA 1
ATOM 1488 C C . LEU A 1 204 ? 10.195 24.047 2.439 1 98.38 204 LEU A C 1
ATOM 1490 O O . LEU A 1 204 ? 11.102 23.219 2.42 1 98.38 204 LEU A O 1
ATOM 1494 N N . ASP A 1 205 ? 9.516 24.391 3.539 1 98.06 205 ASP A N 1
ATOM 1495 C CA . ASP A 1 205 ? 9.953 23.875 4.832 1 98.06 205 ASP A CA 1
ATOM 1496 C C . ASP A 1 205 ? 9.078 22.703 5.273 1 98.06 205 ASP A C 1
ATOM 1498 O O . ASP A 1 205 ? 9.57 21.766 5.914 1 98.06 205 ASP A O 1
ATOM 1502 N N . ILE A 1 206 ? 7.781 22.766 4.984 1 98.88 206 ILE A N 1
ATOM 1503 C CA . ILE A 1 206 ? 6.848 21.719 5.379 1 98.88 206 ILE A CA 1
ATOM 1504 C C . ILE A 1 206 ? 5.93 21.375 4.203 1 98.88 206 ILE A C 1
ATOM 1506 O O . ILE A 1 206 ? 5.309 22.266 3.617 1 98.88 206 ILE A O 1
ATOM 1510 N N . LEU A 1 207 ? 5.91 20.156 3.811 1 98.94 207 LEU A N 1
ATOM 1511 C CA . LEU A 1 207 ? 4.949 19.625 2.854 1 98.94 207 LEU A CA 1
ATOM 1512 C C . LEU A 1 207 ? 3.955 18.703 3.547 1 98.94 207 LEU A C 1
ATOM 1514 O O . LEU A 1 207 ? 4.348 17.688 4.133 1 98.94 207 LEU A O 1
ATOM 1518 N N . VAL A 1 208 ? 2.678 19.062 3.516 1 99 208 VAL A N 1
ATOM 1519 C CA . VAL A 1 208 ? 1.622 18.203 4.043 1 99 208 VAL A CA 1
ATOM 1520 C C . VAL A 1 208 ? 0.81 17.625 2.891 1 99 208 VAL A C 1
ATOM 1522 O O . VAL A 1 208 ? -0.001 18.312 2.277 1 99 208 VAL A O 1
ATOM 1525 N N . ASN A 1 209 ? 1.061 16.359 2.631 1 98.94 209 ASN A N 1
ATOM 1526 C CA . ASN A 1 209 ? 0.232 15.609 1.692 1 98.94 209 ASN A CA 1
ATOM 1527 C C . ASN A 1 209 ? -1.081 15.172 2.334 1 98.94 209 ASN A C 1
ATOM 1529 O O . ASN A 1 209 ? -1.121 14.172 3.053 1 98.94 209 ASN A O 1
ATOM 1533 N N . ASN A 1 210 ? -2.17 15.891 1.994 1 98.69 210 ASN A N 1
ATOM 1534 C CA . ASN A 1 210 ? -3.455 15.688 2.654 1 98.69 210 ASN A CA 1
ATOM 1535 C C . ASN A 1 210 ? -4.582 15.492 1.644 1 98.69 210 ASN A C 1
ATOM 1537 O O . ASN A 1 210 ? -5.66 15.008 1.995 1 98.69 210 ASN A O 1
ATOM 1541 N N . ALA A 1 211 ? -4.336 15.805 0.36 1 97.25 211 ALA A N 1
ATOM 1542 C CA . ALA A 1 211 ? -5.387 15.734 -0.65 1 97.25 211 ALA A CA 1
ATOM 1543 C C . ALA A 1 211 ? -6 14.336 -0.705 1 97.25 211 ALA A C 1
ATOM 1545 O O . ALA A 1 211 ? -5.285 13.336 -0.659 1 97.25 211 ALA A O 1
ATOM 1546 N N . PHE A 1 212 ? -7.281 14.289 -0.684 1 92.81 212 PHE A N 1
ATOM 1547 C CA . PHE A 1 212 ? -8.023 13.031 -0.738 1 92.81 212 PHE A CA 1
ATOM 1548 C C . PHE A 1 212 ? -9.367 13.227 -1.424 1 92.81 212 PHE A C 1
ATOM 1550 O O . PHE A 1 212 ? -9.969 14.297 -1.338 1 92.81 212 PHE A O 1
ATOM 1557 N N . ARG A 1 213 ? -9.805 12.203 -2.129 1 87.38 213 ARG A N 1
ATOM 1558 C CA . ARG A 1 213 ? -11.109 12.227 -2.793 1 87.38 213 ARG A CA 1
ATOM 1559 C C . ARG A 1 213 ? -11.875 10.93 -2.539 1 87.38 213 ARG A C 1
ATOM 1561 O O . ARG A 1 213 ? -11.289 9.844 -2.533 1 87.38 213 ARG A O 1
ATOM 1568 N N . ILE A 1 214 ? -13.133 11.109 -2.234 1 78.81 214 ILE A N 1
ATOM 1569 C CA . ILE A 1 214 ? -14.031 9.969 -2.086 1 78.81 214 ILE A CA 1
ATOM 1570 C C . ILE A 1 214 ? -14.828 9.773 -3.375 1 78.81 214 ILE A C 1
ATOM 1572 O O . ILE A 1 214 ? -15.172 10.742 -4.059 1 78.81 214 ILE A O 1
ATOM 1576 N N . PRO A 1 215 ? -15.102 8.547 -3.752 1 78.88 215 PRO A N 1
ATOM 1577 C CA . PRO A 1 215 ? -15.844 8.312 -4.988 1 78.88 215 PRO A CA 1
ATOM 1578 C C . PRO A 1 215 ? -17.266 8.891 -4.941 1 78.88 215 PRO A C 1
ATOM 1580 O O . PRO A 1 215 ? -17.797 9.117 -3.859 1 78.88 215 PRO A O 1
ATOM 1583 N N . PRO A 1 216 ? -17.812 9.062 -6.121 1 72.12 216 PRO A N 1
ATOM 1584 C CA . PRO A 1 216 ? -19.203 9.516 -6.172 1 72.12 216 PRO A CA 1
ATOM 1585 C C . PRO A 1 216 ? -20.156 8.531 -5.523 1 72.12 216 PRO A C 1
ATOM 1587 O O . PRO A 1 216 ? -19.953 7.316 -5.602 1 72.12 216 PRO A O 1
ATOM 1590 N N . GLY A 1 217 ? -21.172 9.016 -4.965 1 71.69 217 GLY A N 1
ATOM 1591 C CA . GLY A 1 217 ? -22.188 8.172 -4.355 1 71.69 217 GLY A CA 1
ATOM 1592 C C . GLY A 1 217 ? -21.844 7.758 -2.936 1 71.69 217 GLY A C 1
ATOM 1593 O O . GLY A 1 217 ? -22.547 6.949 -2.334 1 71.69 217 GLY A O 1
ATOM 1594 N N . ALA A 1 218 ? -20.812 8.305 -2.498 1 73.44 218 ALA A N 1
ATOM 1595 C CA . ALA A 1 218 ? -20.484 8.062 -1.094 1 73.44 218 ALA A CA 1
ATOM 1596 C C . ALA A 1 218 ? -21.5 8.727 -0.175 1 73.44 218 ALA A C 1
ATOM 1598 O O . ALA A 1 218 ? -22.109 9.734 -0.533 1 73.44 218 ALA A O 1
ATOM 1599 N N . PRO A 1 219 ? -21.828 8.109 1.048 1 75.5 219 PRO A N 1
ATOM 1600 C CA . PRO A 1 219 ? -21.016 7.074 1.688 1 75.5 219 PRO A CA 1
ATOM 1601 C C . PRO A 1 219 ? -21.438 5.664 1.29 1 75.5 219 PRO A C 1
ATOM 1603 O O . PRO A 1 219 ? -20.703 4.703 1.511 1 75.5 219 PRO A O 1
ATOM 1606 N N . LYS A 1 220 ? -22.609 5.523 0.576 1 76.19 220 LYS A N 1
ATOM 1607 C CA . LYS A 1 220 ? -23.141 4.199 0.259 1 76.19 220 LYS A CA 1
ATOM 1608 C C . LYS A 1 220 ? -22.156 3.41 -0.597 1 76.19 220 LYS A C 1
ATOM 1610 O O . LYS A 1 220 ? -21.938 2.219 -0.364 1 76.19 220 LYS A O 1
ATOM 1615 N N . SER A 1 221 ? -21.578 4.043 -1.497 1 79.88 221 SER A N 1
ATOM 1616 C CA . SER A 1 221 ? -20.688 3.375 -2.441 1 79.88 221 SER A CA 1
ATOM 1617 C C . SER A 1 221 ? -19.422 2.865 -1.751 1 79.88 221 SER A C 1
ATOM 1619 O O . SER A 1 221 ? -18.781 1.927 -2.229 1 79.88 221 SER A O 1
ATOM 1621 N N . LEU A 1 222 ? -19.094 3.418 -0.586 1 82.62 222 LEU A N 1
ATOM 1622 C CA . LEU A 1 222 ? -17.859 3.059 0.121 1 82.62 222 LEU A CA 1
ATOM 1623 C C . LEU A 1 222 ? -18.031 1.723 0.838 1 82.62 222 LEU A C 1
ATOM 1625 O O . LEU A 1 222 ? -17.031 1.093 1.212 1 82.62 222 LEU A O 1
ATOM 1629 N N . PHE A 1 223 ? -19.219 1.26 0.937 1 85.88 223 PHE A N 1
ATOM 1630 C CA . PHE A 1 223 ? -19.438 0.088 1.778 1 85.88 223 PHE A CA 1
ATOM 1631 C C . PHE A 1 223 ? -19.906 -1.099 0.946 1 85.88 223 PHE A C 1
ATOM 1633 O O . PHE A 1 223 ? -20.281 -2.135 1.494 1 85.88 223 PHE A O 1
ATOM 1640 N N . LYS A 1 224 ? -19.844 -0.958 -0.362 1 89.56 224 LYS A N 1
ATOM 1641 C CA . LYS A 1 224 ? -20.125 -2.08 -1.255 1 89.56 224 LYS A CA 1
ATOM 1642 C C . LYS A 1 224 ? -18.922 -3.016 -1.349 1 89.56 224 LYS A C 1
ATOM 1644 O O . LYS A 1 224 ? -17.797 -2.605 -1.094 1 89.56 224 LYS A O 1
ATOM 1649 N N . PRO A 1 225 ? -19.234 -4.301 -1.716 1 94 225 PRO A N 1
ATOM 1650 C CA . PRO A 1 225 ? -18.094 -5.188 -1.972 1 94 225 PRO A CA 1
ATOM 1651 C C . PRO A 1 225 ? -17.156 -4.633 -3.029 1 94 225 PRO A C 1
ATOM 1653 O O . PRO A 1 225 ? -17.578 -3.939 -3.953 1 94 225 PRO A O 1
ATOM 1656 N N . PHE A 1 226 ? -15.852 -4.996 -2.918 1 96.12 226 PHE A N 1
ATOM 1657 C CA . PHE A 1 226 ? -14.836 -4.367 -3.748 1 96.12 226 PHE A CA 1
ATOM 1658 C C . PHE A 1 226 ? -15.117 -4.605 -5.227 1 96.12 226 PHE A C 1
ATOM 1660 O O . PHE A 1 226 ? -14.828 -3.752 -6.066 1 96.12 226 PHE A O 1
ATOM 1667 N N . TRP A 1 227 ? -15.656 -5.754 -5.613 1 96.25 227 TRP A N 1
ATOM 1668 C CA . TRP A 1 227 ? -15.844 -6.059 -7.027 1 96.25 227 TRP A CA 1
ATOM 1669 C C . TRP A 1 227 ? -17.047 -5.312 -7.594 1 96.25 227 TRP A C 1
ATOM 1671 O O . TRP A 1 227 ? -17.188 -5.172 -8.812 1 96.25 227 TRP A O 1
ATOM 1681 N N . GLU A 1 228 ? -17.953 -4.824 -6.715 1 94.12 228 GLU A N 1
ATOM 1682 C CA . GLU A 1 228 ? -19.047 -3.971 -7.148 1 94.12 228 GLU A CA 1
ATOM 1683 C C . GLU A 1 228 ? -18.609 -2.518 -7.293 1 94.12 228 GLU A C 1
ATOM 1685 O O . GLU A 1 228 ? -19.141 -1.773 -8.109 1 94.12 228 GLU A O 1
ATOM 1690 N N . GLN A 1 229 ? -17.641 -2.182 -6.477 1 91.56 229 GLN A N 1
ATOM 1691 C CA . GLN A 1 229 ? -17.078 -0.841 -6.574 1 91.56 229 GLN A CA 1
ATOM 1692 C C . GLN A 1 229 ? -16.266 -0.678 -7.863 1 91.56 229 GLN A C 1
ATOM 1694 O O . GLN A 1 229 ? -16.406 0.321 -8.57 1 91.56 229 GLN A O 1
ATOM 1699 N N . GLY A 1 230 ? -15.547 -1.703 -8.188 1 90.69 230 GLY A N 1
ATOM 1700 C CA . GLY A 1 230 ? -14.82 -1.759 -9.438 1 90.69 230 GLY A CA 1
ATOM 1701 C C . GLY A 1 230 ? -13.672 -0.769 -9.508 1 90.69 230 GLY A C 1
ATOM 1702 O O . GLY A 1 230 ? -13.172 -0.317 -8.477 1 90.69 230 GLY A O 1
ATOM 1703 N N . ALA A 1 231 ? -13.266 -0.442 -10.758 1 92.44 231 ALA A N 1
ATOM 1704 C CA . ALA A 1 231 ? -12.07 0.357 -11.023 1 92.44 231 ALA A CA 1
ATOM 1705 C C . ALA A 1 231 ? -12.281 1.814 -10.625 1 92.44 231 ALA A C 1
ATOM 1707 O O . ALA A 1 231 ? -11.344 2.5 -10.219 1 92.44 231 ALA A O 1
ATOM 1708 N N . GLU A 1 232 ? -13.484 2.227 -10.664 1 90.12 232 GLU A N 1
ATOM 1709 C CA . GLU A 1 232 ? -13.766 3.631 -10.391 1 90.12 232 GLU A CA 1
ATOM 1710 C C . GLU A 1 232 ? -13.43 3.99 -8.945 1 90.12 232 GLU A C 1
ATOM 1712 O O . GLU A 1 232 ? -12.82 5.027 -8.68 1 90.12 232 GLU A O 1
ATOM 1717 N N . CYS A 1 233 ? -13.805 3.201 -8.047 1 91.31 233 CYS A N 1
ATOM 1718 C CA . CYS A 1 233 ? -13.508 3.449 -6.641 1 91.31 233 CYS A CA 1
ATOM 1719 C C . CYS A 1 233 ? -12.008 3.426 -6.391 1 91.31 233 CYS A C 1
ATOM 1721 O O . CYS A 1 233 ? -11.469 4.309 -5.715 1 91.31 233 CYS A O 1
ATOM 1723 N N . TRP A 1 234 ? -11.328 2.459 -6.98 1 95.38 234 TRP A N 1
ATOM 1724 C CA . TRP A 1 234 ? -9.875 2.355 -6.863 1 95.38 234 TRP A CA 1
ATOM 1725 C C . TRP A 1 234 ? -9.195 3.623 -7.367 1 95.38 234 TRP A C 1
ATOM 1727 O O . TRP A 1 234 ? -8.367 4.211 -6.668 1 95.38 234 TRP A O 1
ATOM 1737 N N . ASP A 1 235 ? -9.602 3.992 -8.508 1 94 235 ASP A N 1
ATOM 1738 C CA . ASP A 1 235 ? -8.945 5.109 -9.18 1 94 235 ASP A CA 1
ATOM 1739 C C . ASP A 1 235 ? -9.164 6.414 -8.414 1 94 235 ASP A C 1
ATOM 1741 O O . ASP A 1 235 ? -8.234 7.219 -8.273 1 94 235 ASP A O 1
ATOM 1745 N N . THR A 1 236 ? -10.305 6.598 -7.922 1 90.5 236 THR A N 1
ATOM 1746 C CA . THR A 1 236 ? -10.609 7.82 -7.188 1 90.5 236 THR A CA 1
ATOM 1747 C C . THR A 1 236 ? -9.766 7.91 -5.918 1 90.5 236 THR A C 1
ATOM 1749 O O . THR A 1 236 ? -9.125 8.93 -5.668 1 90.5 236 THR A O 1
ATOM 1752 N N . VAL A 1 237 ? -9.664 6.875 -5.215 1 92.94 237 VAL A N 1
ATOM 1753 C CA . VAL A 1 237 ? -8.992 6.848 -3.918 1 92.94 237 VAL A CA 1
ATOM 1754 C C . VAL A 1 237 ? -7.477 6.863 -4.121 1 92.94 237 VAL A C 1
ATOM 1756 O O . VAL A 1 237 ? -6.758 7.586 -3.422 1 92.94 237 VAL A O 1
ATOM 1759 N N . HIS A 1 238 ? -6.992 6.203 -5.113 1 96.62 238 HIS A N 1
ATOM 1760 C CA . HIS A 1 238 ? -5.555 6.012 -5.27 1 96.62 238 HIS A CA 1
ATOM 1761 C C . HIS A 1 238 ? -4.922 7.176 -6.023 1 96.62 238 HIS A C 1
ATOM 1763 O O . HIS A 1 238 ? -3.775 7.543 -5.758 1 96.62 238 HIS A O 1
ATOM 1769 N N . THR A 1 239 ? -5.629 7.711 -6.93 1 95 239 THR A N 1
ATOM 1770 C CA . THR A 1 239 ? -5.039 8.781 -7.723 1 95 239 THR A CA 1
ATOM 1771 C C . THR A 1 239 ? -4.789 10.016 -6.863 1 95 239 THR A C 1
ATOM 1773 O O . THR A 1 239 ? -3.672 10.531 -6.816 1 95 239 THR A O 1
ATOM 1776 N N . VAL A 1 240 ? -5.758 10.398 -6.137 1 93.5 240 VAL A N 1
ATOM 1777 C CA . VAL A 1 240 ? -5.617 11.625 -5.359 1 93.5 240 VAL A CA 1
ATOM 1778 C C . VAL A 1 240 ? -5.059 11.297 -3.977 1 93.5 240 VAL A C 1
ATOM 1780 O O . VAL A 1 240 ? -4.238 12.047 -3.439 1 93.5 240 VAL A O 1
ATOM 1783 N N . GLY A 1 241 ? -5.402 10.164 -3.449 1 95.94 241 GLY A N 1
ATOM 1784 C CA . GLY A 1 241 ? -5.078 9.867 -2.062 1 95.94 241 GLY A CA 1
ATOM 1785 C C . GLY A 1 241 ? -3.758 9.141 -1.901 1 95.94 241 GLY A C 1
ATOM 1786 O O . GLY A 1 241 ? -3.312 8.891 -0.779 1 95.94 241 GLY A O 1
ATOM 1787 N N . LEU A 1 242 ? -3.141 8.82 -3.031 1 98.12 242 LEU A N 1
ATOM 1788 C CA . LEU A 1 242 ? -1.888 8.078 -2.941 1 98.12 242 LEU A CA 1
ATOM 1789 C C . LEU A 1 242 ? -0.878 8.594 -3.963 1 98.12 242 LEU A C 1
ATOM 1791 O O . LEU A 1 242 ? 0.124 9.211 -3.594 1 98.12 242 LEU A O 1
ATOM 1795 N N . ARG A 1 243 ? -1.166 8.445 -5.211 1 98.19 243 ARG A N 1
ATOM 1796 C CA . ARG A 1 243 ? -0.232 8.852 -6.258 1 98.19 243 ARG A CA 1
ATOM 1797 C C . ARG A 1 243 ? 0.101 10.336 -6.156 1 98.19 243 ARG A C 1
ATOM 1799 O O . ARG A 1 243 ? 1.245 10.734 -6.375 1 98.19 243 ARG A O 1
ATOM 1806 N N . SER A 1 244 ? -0.901 11.133 -5.883 1 97.81 244 SER A N 1
ATOM 1807 C CA . SER A 1 244 ? -0.695 12.578 -5.812 1 97.81 244 SER A CA 1
ATOM 1808 C C . SER A 1 244 ? 0.323 12.938 -4.738 1 97.81 244 SER A C 1
ATOM 1810 O O . SER A 1 244 ? 1.085 13.891 -4.898 1 97.81 244 SER A O 1
ATOM 1812 N N . HIS A 1 245 ? 0.325 12.188 -3.592 1 98.69 245 HIS A N 1
ATOM 1813 C CA . HIS A 1 245 ? 1.299 12.406 -2.529 1 98.69 245 HIS A CA 1
ATOM 1814 C C . HIS A 1 245 ? 2.719 12.141 -3.02 1 98.69 245 HIS A C 1
ATOM 1816 O O . HIS A 1 245 ? 3.641 12.898 -2.699 1 98.69 245 HIS A O 1
ATOM 1822 N N . PHE A 1 246 ? 2.898 11.078 -3.781 1 98.75 246 PHE A N 1
ATOM 1823 C CA . PHE A 1 246 ? 4.203 10.734 -4.332 1 98.75 246 PHE A CA 1
ATOM 1824 C C . PHE A 1 246 ? 4.695 11.82 -5.281 1 98.75 246 PHE A C 1
ATOM 1826 O O . PHE A 1 246 ? 5.82 12.305 -5.145 1 98.75 246 PHE A O 1
ATOM 1833 N N . VAL A 1 247 ? 3.832 12.266 -6.207 1 98.38 247 VAL A N 1
ATOM 1834 C CA . VAL A 1 247 ? 4.191 13.211 -7.254 1 98.38 247 VAL A CA 1
ATOM 1835 C C . VAL A 1 247 ? 4.492 14.578 -6.633 1 98.38 247 VAL A C 1
ATOM 1837 O O . VAL A 1 247 ? 5.496 15.211 -6.965 1 98.38 247 VAL A O 1
ATOM 1840 N N . ALA A 1 248 ? 3.639 14.961 -5.715 1 98.81 248 ALA A N 1
ATOM 1841 C CA . ALA A 1 248 ? 3.867 16.234 -5.043 1 98.81 248 ALA A CA 1
ATOM 1842 C C . ALA A 1 248 ? 5.199 16.234 -4.297 1 98.81 248 ALA A C 1
ATOM 1844 O O . ALA A 1 248 ? 5.938 17.219 -4.332 1 98.81 248 ALA A O 1
ATOM 1845 N N . THR A 1 249 ? 5.523 15.117 -3.635 1 98.88 249 THR A N 1
ATOM 1846 C CA . THR A 1 249 ? 6.773 15.031 -2.891 1 98.88 249 THR A CA 1
ATOM 1847 C C . THR A 1 249 ? 7.969 15.062 -3.838 1 98.88 249 THR A C 1
ATOM 1849 O O . THR A 1 249 ? 8.945 15.766 -3.586 1 98.88 249 THR A O 1
ATOM 1852 N N . CYS A 1 250 ? 7.879 14.336 -4.949 1 98.5 250 CYS A N 1
ATOM 1853 C CA . CYS A 1 250 ? 8.953 14.336 -5.934 1 98.5 250 CYS A CA 1
ATOM 1854 C C . CYS A 1 250 ? 9.234 15.75 -6.438 1 98.5 250 CYS A C 1
ATOM 1856 O O . CYS A 1 250 ? 10.383 16.188 -6.461 1 98.5 250 CYS A O 1
ATOM 1858 N N . MET A 1 251 ? 8.203 16.438 -6.746 1 98.62 251 MET A N 1
ATOM 1859 C CA . MET A 1 251 ? 8.344 17.75 -7.359 1 98.62 251 MET A CA 1
ATOM 1860 C C . MET A 1 251 ? 8.766 18.797 -6.328 1 98.62 251 MET A C 1
ATOM 1862 O O . MET A 1 251 ? 9.383 19.797 -6.676 1 98.62 251 MET A O 1
ATOM 1866 N N . ALA A 1 252 ? 8.484 18.516 -5.074 1 98.81 252 ALA A N 1
ATOM 1867 C CA . ALA A 1 252 ? 8.82 19.453 -4 1 98.81 252 ALA A CA 1
ATOM 1868 C C . ALA A 1 252 ? 10.266 19.25 -3.533 1 98.81 252 ALA A C 1
ATOM 1870 O O . ALA A 1 252 ? 10.82 20.094 -2.83 1 98.81 252 ALA A O 1
ATOM 1871 N N . MET A 1 253 ? 10.914 18.141 -3.877 1 98.44 253 MET A N 1
ATOM 1872 C CA . MET A 1 253 ? 12.18 17.734 -3.277 1 98.44 253 MET A CA 1
ATOM 1873 C C . MET A 1 253 ? 13.258 18.797 -3.479 1 98.44 253 MET A C 1
ATOM 1875 O O . MET A 1 253 ? 13.992 19.125 -2.545 1 98.44 253 MET A O 1
ATOM 1879 N N . PRO A 1 254 ? 13.383 19.422 -4.676 1 97.75 254 PRO A N 1
ATOM 1880 C CA . PRO A 1 254 ? 14.406 20.453 -4.801 1 97.75 254 PRO A CA 1
ATOM 1881 C C . PRO A 1 254 ? 14.203 21.609 -3.816 1 97.75 254 PRO A C 1
ATOM 1883 O O . PRO A 1 254 ? 15.18 22.125 -3.268 1 97.75 254 PRO A O 1
ATOM 1886 N N . LEU A 1 255 ? 12.984 22 -3.561 1 9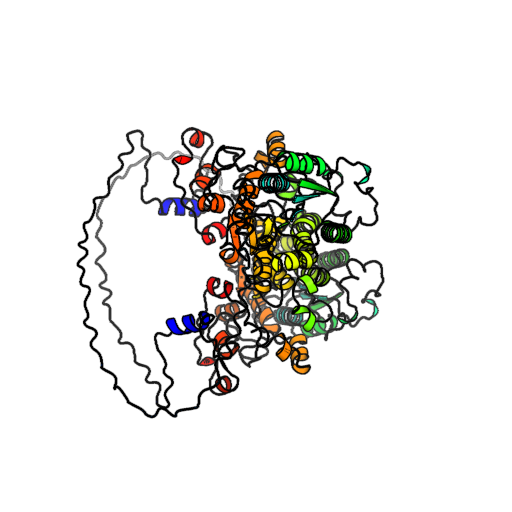8.38 255 LEU A N 1
ATOM 1887 C CA . LEU A 1 255 ? 12.672 23.078 -2.633 1 98.38 255 LEU A CA 1
ATOM 1888 C C . LEU A 1 255 ? 12.945 22.656 -1.193 1 98.38 255 LEU A C 1
ATOM 1890 O O . LEU A 1 255 ? 13.445 23.453 -0.391 1 98.38 255 LEU A O 1
ATOM 1894 N N . LEU A 1 256 ? 12.602 21.406 -0.9 1 98.38 256 LEU A N 1
ATOM 1895 C CA . LEU A 1 256 ? 12.82 20.859 0.433 1 98.38 256 LEU A CA 1
ATOM 1896 C C . LEU A 1 256 ? 14.312 20.719 0.725 1 98.38 256 LEU A C 1
ATOM 1898 O O . LEU A 1 256 ? 14.758 21 1.842 1 98.38 256 LEU A O 1
ATOM 1902 N N . GLN A 1 257 ? 15.047 20.312 -0.268 1 96.81 257 GLN A N 1
ATOM 1903 C CA . GLN A 1 257 ? 16.5 20.172 -0.127 1 96.81 257 GLN A CA 1
ATOM 1904 C C . GLN A 1 257 ? 17.156 21.531 0.094 1 96.81 257 GLN A C 1
ATOM 1906 O O . GLN A 1 257 ? 18.094 21.656 0.88 1 96.81 257 GLN A O 1
ATOM 1911 N N . ARG A 1 258 ? 16.672 22.531 -0.551 1 95.88 258 ARG A N 1
ATOM 1912 C CA . ARG A 1 258 ? 17.172 23.875 -0.335 1 95.88 258 ARG A CA 1
ATOM 1913 C C . ARG A 1 258 ? 16.906 24.344 1.093 1 95.88 258 ARG A C 1
ATOM 1915 O O . ARG A 1 258 ? 17.766 24.953 1.723 1 95.88 258 ARG A O 1
ATOM 1922 N N . ALA A 1 259 ? 15.727 24.031 1.588 1 95.56 259 ALA A N 1
ATOM 1923 C CA . ALA A 1 259 ? 15.391 24.375 2.967 1 95.56 259 ALA A CA 1
ATOM 1924 C C . ALA A 1 259 ? 16.312 23.672 3.951 1 95.56 259 ALA A C 1
ATOM 1926 O O . ALA A 1 259 ? 16.703 24.25 4.973 1 95.56 259 ALA A O 1
ATOM 1927 N N . GLN A 1 260 ? 16.594 22.422 3.658 1 93.06 260 GLN A N 1
ATOM 1928 C CA . GLN A 1 260 ? 17.5 21.641 4.5 1 93.06 260 GLN A CA 1
ATOM 1929 C C . GLN A 1 260 ? 18.891 22.266 4.535 1 93.06 260 GLN A C 1
ATOM 1931 O O . GLN A 1 260 ? 19.547 22.281 5.578 1 93.06 260 GLN A O 1
ATOM 1936 N N . GLN A 1 261 ? 19.344 22.781 3.449 1 89.12 261 GLN A N 1
ATOM 1937 C CA . GLN A 1 261 ? 20.688 23.312 3.303 1 89.12 261 GLN A CA 1
ATOM 1938 C C . GLN A 1 261 ? 20.797 24.719 3.91 1 89.12 261 GLN A C 1
ATOM 1940 O O . GLN A 1 261 ? 21.891 25.156 4.27 1 89.12 261 GLN A O 1
ATOM 1945 N N . THR A 1 262 ? 19.656 25.344 3.98 1 81.5 262 THR A N 1
ATOM 1946 C CA . THR A 1 262 ? 19.656 26.703 4.504 1 81.5 262 THR A CA 1
ATOM 1947 C C . THR A 1 262 ? 18.672 26.844 5.656 1 81.5 262 THR A C 1
ATOM 1949 O O . THR A 1 262 ? 17.625 27.5 5.52 1 81.5 262 THR A O 1
ATOM 1952 N N . PRO A 1 263 ? 19.156 26.203 6.77 1 67.25 263 PRO A N 1
ATOM 1953 C CA . PRO A 1 263 ? 18.188 26.234 7.871 1 67.25 263 PRO A CA 1
ATOM 1954 C C . PRO A 1 263 ? 17.844 27.656 8.328 1 67.25 263 PRO A C 1
ATOM 1956 O O . PRO A 1 263 ? 18.703 28.547 8.266 1 67.25 263 PRO A O 1
ATOM 1959 N N . ASN A 1 264 ? 16.578 28.031 8.203 1 59.69 264 ASN A N 1
ATOM 1960 C CA . ASN A 1 264 ? 16.047 29.344 8.562 1 59.69 264 ASN A CA 1
ATOM 1961 C C . ASN A 1 264 ? 16.594 29.812 9.906 1 59.69 264 ASN A C 1
ATOM 1963 O O . ASN A 1 264 ? 16.297 30.922 10.352 1 59.69 264 ASN A O 1
ATOM 1967 N N . ASN A 1 265 ? 17.297 28.922 10.703 1 51.94 265 ASN A N 1
ATOM 1968 C CA . ASN A 1 265 ? 17.75 29.438 11.992 1 51.94 265 ASN A CA 1
ATOM 1969 C C . ASN A 1 265 ? 18.688 30.625 11.82 1 51.94 265 ASN A C 1
ATOM 1971 O O . ASN A 1 265 ? 18.953 31.359 12.773 1 51.94 265 ASN A O 1
ATOM 1975 N N . ASN A 1 266 ? 19.531 30.531 10.758 1 43.19 266 ASN A N 1
ATOM 1976 C CA . ASN A 1 266 ? 20.562 31.562 10.734 1 43.19 266 ASN A CA 1
ATOM 1977 C C . ASN A 1 266 ? 19.969 32.938 10.445 1 43.19 266 ASN A C 1
ATOM 1979 O O . ASN A 1 266 ? 20.641 33.969 10.625 1 43.19 266 ASN A O 1
ATOM 1983 N N . ASN A 1 267 ? 19.016 33 9.383 1 43.09 267 ASN A N 1
ATOM 1984 C CA . ASN A 1 267 ? 18.641 34.375 9.078 1 43.09 267 ASN A CA 1
ATOM 1985 C C . ASN A 1 267 ? 17.688 34.938 10.133 1 43.09 267 ASN A C 1
ATOM 1987 O O . ASN A 1 267 ? 17.141 34.188 10.938 1 43.09 267 ASN A O 1
ATOM 1991 N N . ASN A 1 268 ? 17.469 36.312 10.133 1 45.25 268 ASN A N 1
ATOM 1992 C CA . ASN A 1 268 ? 16.688 37.281 10.891 1 45.25 268 ASN A CA 1
ATOM 1993 C C . ASN A 1 268 ? 15.305 36.75 11.234 1 45.25 268 ASN A C 1
ATOM 1995 O O . ASN A 1 268 ? 14.477 37.469 11.805 1 45.25 268 ASN A O 1
ATOM 1999 N N . ASN A 1 269 ? 14.969 35.375 10.734 1 56.94 269 ASN A N 1
ATOM 2000 C CA . ASN A 1 269 ? 13.594 34.969 11.008 1 56.94 269 ASN A CA 1
ATOM 2001 C C . ASN A 1 269 ? 13.531 33.969 12.18 1 56.94 269 ASN A C 1
ATOM 2003 O O . ASN A 1 269 ? 14.125 32.906 12.117 1 56.94 269 ASN A O 1
ATOM 2007 N N . ASN A 1 270 ? 13.828 34.312 13.391 1 65.75 270 ASN A N 1
ATOM 2008 C CA . ASN A 1 270 ? 13.789 33.688 14.703 1 65.75 270 ASN A CA 1
ATOM 2009 C C . ASN A 1 270 ? 12.703 32.625 14.773 1 65.75 270 ASN A C 1
ATOM 2011 O O . ASN A 1 270 ? 11.68 32.812 15.438 1 65.75 270 ASN A O 1
ATOM 2015 N N . ASN A 1 271 ? 12.773 31.438 13.852 1 83.25 271 ASN A N 1
ATOM 2016 C CA . ASN A 1 271 ? 11.797 30.375 14.031 1 83.25 271 ASN A CA 1
ATOM 2017 C C . ASN A 1 271 ? 12.43 29.125 14.633 1 83.25 271 ASN A C 1
ATOM 2019 O O . ASN A 1 271 ? 13.633 29.094 14.867 1 83.25 271 ASN A O 1
ATOM 2023 N N . ASN A 1 272 ? 11.625 28.25 15.07 1 86.56 272 ASN A N 1
ATOM 2024 C CA . ASN A 1 272 ? 12.07 27.062 15.797 1 86.56 272 ASN A CA 1
ATOM 2025 C C . ASN A 1 272 ? 11.969 25.812 14.938 1 86.56 272 ASN A C 1
ATOM 2027 O O . ASN A 1 272 ? 11.883 24.703 15.461 1 86.56 272 ASN A O 1
ATOM 2031 N N . MET A 1 273 ? 12.047 26.047 13.648 1 89.69 273 MET A N 1
ATOM 2032 C CA . MET A 1 273 ? 11.922 24.906 12.766 1 89.69 273 MET A CA 1
ATOM 2033 C C . MET A 1 273 ? 13.133 23.984 12.891 1 89.69 273 MET A C 1
ATOM 2035 O O . MET A 1 273 ? 14.273 24.438 12.852 1 89.69 273 MET A O 1
ATOM 2039 N N . ALA A 1 274 ? 12.93 22.656 13.039 1 88.5 274 ALA A N 1
ATOM 2040 C CA . ALA A 1 274 ? 14.023 21.703 13.227 1 88.5 274 ALA A CA 1
ATOM 2041 C C . ALA A 1 274 ? 14.648 21.312 11.891 1 88.5 274 ALA A C 1
ATOM 2043 O O . ALA A 1 274 ? 15.82 21.625 11.641 1 88.5 274 ALA A O 1
ATOM 2044 N N . ARG A 1 275 ? 14.039 20.75 11.039 1 94.44 275 ARG A N 1
ATOM 2045 C CA . ARG A 1 275 ? 14.391 20.297 9.695 1 94.44 275 ARG A CA 1
ATOM 2046 C C . ARG A 1 275 ? 13.164 20.234 8.797 1 94.44 275 ARG A C 1
ATOM 2048 O O . ARG A 1 275 ? 12.031 20.281 9.281 1 94.44 275 ARG A O 1
ATOM 2055 N N . PRO A 1 276 ? 13.312 20.172 7.535 1 97.38 276 PRO A N 1
ATOM 2056 C CA . PRO A 1 276 ? 12.133 20.062 6.684 1 97.38 276 PRO A CA 1
ATOM 2057 C C . PRO A 1 276 ? 11.273 18.844 7.027 1 97.38 276 PRO A C 1
ATOM 2059 O O . PRO A 1 276 ? 11.805 17.781 7.379 1 97.38 276 PRO A O 1
ATOM 2062 N N . LEU A 1 277 ? 10.008 19.094 7.016 1 98.56 277 LEU A N 1
ATOM 2063 C CA . LEU A 1 277 ? 9.031 18.094 7.438 1 98.56 277 LEU A CA 1
ATOM 2064 C C . LEU A 1 277 ? 8.102 17.734 6.293 1 98.56 277 LEU A C 1
ATOM 2066 O O . LEU A 1 277 ? 7.547 18.609 5.629 1 98.56 277 LEU A O 1
ATOM 2070 N N . ILE A 1 278 ? 8.047 16.438 5.965 1 98.88 278 ILE A N 1
ATOM 2071 C CA . ILE A 1 278 ? 7.07 15.891 5.027 1 98.88 278 ILE A CA 1
ATOM 2072 C C . ILE A 1 278 ? 6.039 15.055 5.781 1 98.88 278 ILE A C 1
ATOM 2074 O O . ILE A 1 278 ? 6.395 14.078 6.453 1 98.88 278 ILE A O 1
ATOM 2078 N N . VAL A 1 279 ? 4.789 15.438 5.684 1 98.94 279 VAL A N 1
ATOM 2079 C CA . VAL A 1 279 ? 3.729 14.75 6.418 1 98.94 279 VAL A CA 1
ATOM 2080 C C . VAL A 1 279 ? 2.76 14.094 5.434 1 98.94 279 VAL A C 1
ATOM 2082 O O . VAL A 1 279 ? 2.287 14.75 4.496 1 98.94 279 VAL A O 1
ATOM 2085 N N . MET A 1 280 ? 2.543 12.805 5.637 1 98.75 280 MET A N 1
ATOM 2086 C CA . MET A 1 280 ? 1.468 12.086 4.961 1 98.75 280 MET A CA 1
ATOM 2087 C C . MET A 1 280 ? 0.26 11.922 5.879 1 98.75 280 MET A C 1
ATOM 2089 O O . MET A 1 280 ? 0.365 11.32 6.949 1 98.75 280 MET A O 1
ATOM 2093 N N . ILE A 1 281 ? -0.853 12.469 5.418 1 98.81 281 ILE A N 1
ATOM 2094 C CA . ILE A 1 281 ? -2.055 12.234 6.211 1 98.81 281 ILE A CA 1
ATOM 2095 C C . ILE A 1 281 ? -2.66 10.883 5.844 1 98.81 281 ILE A C 1
ATOM 2097 O O . ILE A 1 281 ? -3.121 10.688 4.715 1 98.81 281 ILE A O 1
ATOM 2101 N N . SER A 1 282 ? -2.604 9.992 6.711 1 98.38 282 SER A N 1
ATOM 2102 C CA . SER A 1 282 ? -3.131 8.641 6.578 1 98.38 282 SER A CA 1
ATOM 2103 C C . SER A 1 282 ? -4.219 8.367 7.613 1 98.38 282 SER A C 1
ATOM 2105 O O . SER A 1 282 ? -5.066 9.219 7.871 1 98.38 282 SER A O 1
ATOM 2107 N N . SER A 1 283 ? -4.418 7.219 8.062 1 96 283 SER A N 1
ATOM 2108 C CA . SER A 1 283 ? -5.43 6.809 9.031 1 96 283 SER A CA 1
ATOM 2109 C C . SER A 1 283 ? -5.137 5.414 9.578 1 96 283 SER A C 1
ATOM 2111 O O . SER A 1 283 ? -4.219 4.738 9.117 1 96 283 SER A O 1
ATOM 2113 N N . PHE A 1 284 ? -5.895 5.137 10.625 1 93.31 284 PHE A N 1
ATOM 2114 C CA . PHE A 1 284 ? -5.824 3.789 11.188 1 93.31 284 PHE A CA 1
ATOM 2115 C C . PHE A 1 284 ? -6.152 2.748 10.117 1 93.31 284 PHE A C 1
ATOM 2117 O O . PHE A 1 284 ? -5.77 1.582 10.25 1 93.31 284 PHE A O 1
ATOM 2124 N N . GLY A 1 285 ? -6.785 3.188 9.102 1 92.94 285 GLY A N 1
ATOM 2125 C CA . GLY A 1 285 ? -7.098 2.314 7.984 1 92.94 285 GLY A CA 1
ATOM 2126 C C . GLY A 1 285 ? -5.867 1.754 7.301 1 92.94 285 GLY A C 1
ATOM 2127 O O . GLY A 1 285 ? -5.957 0.781 6.547 1 92.94 285 GLY A O 1
ATOM 2128 N N . GLY A 1 286 ? -4.727 2.334 7.555 1 95.56 286 GLY A N 1
ATOM 2129 C CA . GLY A 1 286 ? -3.48 1.807 7.023 1 95.56 286 GLY A CA 1
ATOM 2130 C C . GLY A 1 286 ? -3.045 0.518 7.695 1 95.56 286 GLY A C 1
ATOM 2131 O O . GLY A 1 286 ? -2.219 -0.221 7.156 1 95.56 286 GLY A O 1
ATOM 2132 N N . LEU A 1 287 ? -3.631 0.3 8.828 1 93 287 LEU A N 1
ATOM 2133 C CA . LEU A 1 287 ? -3.232 -0.864 9.609 1 93 287 LEU A CA 1
ATOM 2134 C C . LEU A 1 287 ? -4.254 -1.988 9.477 1 93 287 LEU A C 1
ATOM 2136 O O . LEU A 1 287 ? -3.883 -3.16 9.383 1 93 287 LEU A O 1
ATOM 2140 N N . THR A 1 288 ? -5.488 -1.644 9.484 1 91.06 288 THR A N 1
ATOM 2141 C CA . THR A 1 288 ? -6.539 -2.656 9.484 1 91.06 288 THR A CA 1
ATOM 2142 C C . THR A 1 288 ? -7.66 -2.273 8.523 1 91.06 288 THR A C 1
ATOM 2144 O O . THR A 1 288 ? -7.832 -1.098 8.195 1 91.06 288 THR A O 1
ATOM 2147 N N . TYR A 1 289 ? -8.406 -3.312 8.07 1 91.69 289 TYR A N 1
ATOM 2148 C CA . TYR A 1 289 ? -9.508 -3.115 7.137 1 91.69 289 TYR A CA 1
ATOM 2149 C C . TYR A 1 289 ? -10.477 -2.055 7.652 1 91.69 289 TYR A C 1
ATOM 2151 O O . TYR A 1 289 ? -11.023 -2.186 8.75 1 91.69 289 TYR A O 1
ATOM 2159 N N . THR A 1 290 ? -10.609 -0.973 6.844 1 86.62 290 THR A N 1
ATOM 2160 C CA . THR A 1 290 ? -11.5 0.14 7.152 1 86.62 290 THR A CA 1
ATOM 2161 C C . THR A 1 290 ? -12.297 0.555 5.918 1 86.62 290 THR A C 1
ATOM 2163 O O . THR A 1 290 ? -11.719 0.891 4.883 1 86.62 290 THR A O 1
ATOM 2166 N N . PHE A 1 291 ? -13.586 0.49 5.867 1 86 291 PHE A N 1
ATOM 2167 C CA . PHE A 1 291 ? -14.57 0.904 4.879 1 86 291 PHE A CA 1
ATOM 2168 C C . PHE A 1 291 ? -14.586 -0.051 3.693 1 86 291 PHE A C 1
ATOM 2170 O O . PHE A 1 291 ? -15.625 -0.635 3.373 1 86 291 PHE A O 1
ATOM 2177 N N . ASN A 1 292 ? -13.531 -0.128 2.986 1 91.31 292 ASN A N 1
ATOM 2178 C CA . ASN A 1 292 ? -13.445 -1.002 1.822 1 91.31 292 ASN A CA 1
ATOM 2179 C C . ASN A 1 292 ? -11.992 -1.292 1.447 1 91.31 292 ASN A C 1
ATOM 2181 O O . ASN A 1 292 ? -11.07 -0.698 2.01 1 91.31 292 ASN A O 1
ATOM 2185 N N . THR A 1 293 ? -11.781 -2.18 0.504 1 96.06 293 THR A N 1
ATOM 2186 C CA . THR A 1 293 ? -10.461 -2.639 0.1 1 96.06 293 THR A CA 1
ATOM 2187 C C . THR A 1 293 ? -9.664 -1.502 -0.541 1 96.06 293 THR A C 1
ATOM 2189 O O . THR A 1 293 ? -8.531 -1.232 -0.147 1 96.06 293 THR A O 1
ATOM 2192 N N . PRO A 1 294 ? -10.234 -0.726 -1.515 1 96.31 294 PRO A N 1
ATOM 2193 C CA . PRO A 1 294 ? -9.445 0.357 -2.111 1 96.31 294 PRO A CA 1
ATOM 2194 C C . PRO A 1 294 ? -8.945 1.363 -1.076 1 96.31 294 PRO A C 1
ATOM 2196 O O . PRO A 1 294 ? -7.789 1.789 -1.13 1 96.31 294 PRO A O 1
ATOM 2199 N N . TYR A 1 295 ? -9.734 1.7 -0.083 1 94.19 295 TYR A N 1
ATOM 2200 C CA . TYR A 1 295 ? -9.359 2.68 0.93 1 94.19 295 TYR A CA 1
ATOM 2201 C C . TYR A 1 295 ? -8.219 2.16 1.799 1 94.19 295 TYR A C 1
ATOM 2203 O O . TYR A 1 295 ? -7.203 2.838 1.975 1 94.19 295 TYR A O 1
ATOM 2211 N N . GLY A 1 296 ? -8.43 0.939 2.334 1 95.44 296 GLY A N 1
ATOM 2212 C CA . GLY A 1 296 ? -7.402 0.362 3.191 1 95.44 296 GLY A CA 1
ATOM 2213 C C . GLY A 1 296 ? -6.066 0.198 2.496 1 95.44 296 GLY A C 1
ATOM 2214 O O . GLY A 1 296 ? -5.02 0.513 3.068 1 95.44 296 GLY A O 1
ATOM 2215 N N . VAL A 1 297 ? -6.09 -0.243 1.281 1 98.06 297 VAL A N 1
ATOM 2216 C CA . VAL A 1 297 ? -4.867 -0.45 0.513 1 98.06 297 VAL A CA 1
ATOM 2217 C C . VAL A 1 297 ? -4.16 0.885 0.296 1 98.06 297 VAL A C 1
ATOM 2219 O O . VAL A 1 297 ? -2.941 0.982 0.456 1 98.06 297 VAL A O 1
ATOM 2222 N N . ALA A 1 298 ? -4.914 1.89 0.005 1 97.75 298 ALA A N 1
ATOM 2223 C CA . ALA A 1 298 ? -4.328 3.209 -0.227 1 97.75 298 ALA A CA 1
ATOM 2224 C C . ALA A 1 298 ? -3.666 3.744 1.039 1 97.75 298 ALA A C 1
ATOM 2226 O O . ALA A 1 298 ? -2.535 4.238 0.993 1 97.75 298 ALA A O 1
ATOM 2227 N N . LYS A 1 299 ? -4.383 3.656 2.119 1 97.94 299 LYS A N 1
ATOM 2228 C CA . LYS A 1 299 ? -3.848 4.211 3.359 1 97.94 299 LYS A CA 1
ATOM 2229 C C . LYS A 1 299 ? -2.629 3.426 3.834 1 97.94 299 LYS A C 1
ATOM 2231 O O . LYS A 1 299 ? -1.666 4.008 4.34 1 97.94 299 LYS A O 1
ATOM 2236 N N . ALA A 1 300 ? -2.637 2.123 3.643 1 98.31 300 ALA A N 1
ATOM 2237 C CA . ALA A 1 300 ? -1.449 1.326 3.945 1 98.31 300 ALA A CA 1
ATOM 2238 C C . ALA A 1 300 ? -0.274 1.736 3.064 1 98.31 300 ALA A C 1
ATOM 2240 O O . ALA A 1 300 ? 0.866 1.804 3.529 1 98.31 300 ALA A O 1
ATOM 2241 N N . ALA A 1 301 ? -0.577 1.969 1.84 1 98.81 301 ALA A N 1
ATOM 2242 C CA . ALA A 1 301 ? 0.454 2.377 0.889 1 98.81 301 ALA A CA 1
ATOM 2243 C C . ALA A 1 301 ? 1.027 3.742 1.254 1 98.81 301 ALA A C 1
ATOM 2245 O O . ALA A 1 301 ? 2.229 3.979 1.105 1 98.81 301 ALA A O 1
ATOM 2246 N N . VAL A 1 302 ? 0.212 4.629 1.733 1 98.75 302 VAL A N 1
ATOM 2247 C CA . VAL A 1 302 ? 0.653 5.949 2.176 1 98.75 302 VAL A CA 1
ATOM 2248 C C . VAL A 1 302 ? 1.632 5.801 3.338 1 98.75 302 VAL A C 1
ATOM 2250 O O . VAL A 1 302 ? 2.684 6.445 3.357 1 98.75 302 VAL A O 1
ATOM 2253 N N . ASP A 1 303 ? 1.273 4.961 4.293 1 98.56 303 ASP A N 1
ATOM 2254 C CA . ASP A 1 303 ? 2.16 4.715 5.426 1 98.56 303 ASP A CA 1
ATOM 2255 C C . ASP A 1 303 ? 3.502 4.152 4.961 1 98.56 303 ASP A C 1
ATOM 2257 O O . ASP A 1 303 ? 4.559 4.578 5.438 1 98.56 303 ASP A O 1
ATOM 2261 N N . ARG A 1 304 ? 3.426 3.246 4.02 1 98.38 304 ARG A N 1
ATOM 2262 C CA . ARG A 1 304 ? 4.645 2.637 3.498 1 98.38 304 ARG A CA 1
ATOM 2263 C C . ARG A 1 304 ? 5.484 3.658 2.736 1 98.38 304 ARG A C 1
ATOM 2265 O O . ARG A 1 304 ? 6.719 3.607 2.773 1 98.38 304 ARG A O 1
ATOM 2272 N N . MET A 1 305 ? 4.871 4.52 2.08 1 98.62 305 MET A N 1
ATOM 2273 C CA . MET A 1 305 ? 5.57 5.57 1.346 1 98.62 305 MET A CA 1
ATOM 2274 C C . MET A 1 305 ? 6.414 6.426 2.289 1 98.62 305 MET A C 1
ATOM 2276 O O . MET A 1 305 ? 7.574 6.719 1.996 1 98.62 305 MET A O 1
ATOM 2280 N N . ALA A 1 306 ? 5.816 6.805 3.393 1 98.38 306 ALA A N 1
ATOM 2281 C CA . ALA A 1 306 ? 6.574 7.562 4.383 1 98.38 306 ALA A CA 1
ATOM 2282 C C . ALA A 1 306 ? 7.785 6.773 4.871 1 98.38 306 ALA A C 1
ATOM 2284 O O . ALA A 1 306 ? 8.891 7.316 4.984 1 98.38 306 ALA A O 1
ATOM 2285 N N . LYS A 1 307 ? 7.566 5.531 5.137 1 97.38 307 LYS A N 1
ATOM 2286 C CA . LYS A 1 307 ? 8.633 4.664 5.625 1 97.38 307 LYS A CA 1
ATOM 2287 C C . LYS A 1 307 ? 9.766 4.566 4.609 1 97.38 307 LYS A C 1
ATOM 2289 O O . LYS A 1 307 ? 10.938 4.742 4.961 1 97.38 307 LYS A O 1
ATOM 2294 N N . ASP A 1 308 ? 9.438 4.32 3.367 1 97.19 308 ASP A N 1
ATOM 2295 C CA . ASP A 1 308 ? 10.453 4.094 2.35 1 97.19 308 ASP A CA 1
ATOM 2296 C C . ASP A 1 308 ? 11.172 5.391 1.984 1 97.19 308 ASP A C 1
ATOM 2298 O O . ASP A 1 308 ? 12.383 5.398 1.754 1 97.19 308 ASP A O 1
ATOM 2302 N N . MET A 1 309 ? 10.461 6.492 1.913 1 97.56 309 MET A N 1
ATOM 2303 C CA . MET A 1 309 ? 11.102 7.773 1.642 1 97.56 309 MET A CA 1
ATOM 2304 C C . MET A 1 309 ? 12.109 8.125 2.734 1 97.56 309 MET A C 1
ATOM 2306 O O . MET A 1 309 ? 13.172 8.68 2.453 1 97.56 309 MET A O 1
ATOM 2310 N N . ALA A 1 310 ? 11.75 7.816 3.955 1 96.88 310 ALA A N 1
ATOM 2311 C CA . ALA A 1 310 ? 12.648 8.102 5.074 1 96.88 310 ALA A CA 1
ATOM 2312 C C . ALA A 1 310 ? 13.961 7.348 4.918 1 96.88 310 ALA A C 1
ATOM 2314 O O . ALA A 1 310 ? 15.023 7.859 5.293 1 96.88 310 ALA A O 1
ATOM 2315 N N . VAL A 1 311 ? 13.898 6.121 4.395 1 94.75 311 VAL A N 1
ATOM 2316 C CA . VAL A 1 311 ? 15.117 5.348 4.152 1 94.75 311 VAL A CA 1
ATOM 2317 C C . VAL A 1 311 ? 16.016 6.082 3.156 1 94.75 311 VAL A C 1
ATOM 2319 O O . VAL A 1 311 ? 17.219 6.223 3.375 1 94.75 311 VAL A O 1
ATOM 2322 N N . GLU A 1 312 ? 15.43 6.609 2.125 1 94.12 312 GLU A N 1
ATOM 2323 C CA . GLU A 1 312 ? 16.203 7.262 1.07 1 94.12 312 GLU A CA 1
ATOM 2324 C C . GLU A 1 312 ? 16.719 8.625 1.523 1 94.12 312 GLU A C 1
ATOM 2326 O O . GLU A 1 312 ? 17.797 9.055 1.115 1 94.12 312 GLU A O 1
ATOM 2331 N N . LEU A 1 313 ? 15.93 9.273 2.396 1 95.38 313 LEU A N 1
ATOM 2332 C CA . LEU A 1 313 ? 16.266 10.641 2.77 1 95.38 313 LEU A CA 1
ATOM 2333 C C . LEU A 1 313 ? 17.141 10.672 4.02 1 95.38 313 LEU A C 1
ATOM 2335 O O . LEU A 1 313 ? 17.797 11.672 4.301 1 95.38 313 LEU A O 1
ATOM 2339 N N . GLY A 1 314 ? 17.156 9.633 4.832 1 91.06 314 GLY A N 1
ATOM 2340 C CA . GLY A 1 314 ? 17.922 9.609 6.074 1 91.06 314 GLY A CA 1
ATOM 2341 C C . GLY A 1 314 ? 17.469 10.672 7.066 1 91.06 314 GLY A C 1
ATOM 2342 O O . GLY A 1 314 ? 16.266 10.93 7.203 1 91.06 314 GLY A O 1
ATOM 2343 N N . ASP A 1 315 ? 18.422 11.297 7.676 1 89.56 315 ASP A N 1
ATOM 2344 C CA . ASP A 1 315 ? 18.125 12.242 8.742 1 89.56 315 ASP A CA 1
ATOM 2345 C C . ASP A 1 315 ? 18.016 13.672 8.211 1 89.56 315 ASP A C 1
ATOM 2347 O O . ASP A 1 315 ? 17.781 14.609 8.969 1 89.56 315 ASP A O 1
ATOM 2351 N N . SER A 1 316 ? 18.094 13.766 6.945 1 90.5 316 SER A N 1
ATOM 2352 C CA . SER A 1 316 ? 18.094 15.094 6.348 1 90.5 316 SER A CA 1
ATOM 2353 C C . SER A 1 316 ? 16.719 15.742 6.461 1 90.5 316 SER A C 1
ATOM 2355 O O . SER A 1 316 ? 16.609 16.969 6.52 1 90.5 316 SER A O 1
ATOM 2357 N N . MET A 1 317 ? 15.734 14.914 6.504 1 95.25 317 MET A N 1
ATOM 2358 C CA . MET A 1 317 ? 14.336 15.336 6.602 1 95.25 317 MET A CA 1
ATOM 2359 C C . MET A 1 317 ? 13.547 14.398 7.504 1 95.25 317 MET A C 1
ATOM 2361 O O . MET A 1 317 ? 13.992 13.281 7.793 1 95.25 317 MET A O 1
ATOM 2365 N N . CYS A 1 318 ? 12.508 14.953 8.031 1 97.94 318 CYS A N 1
ATOM 2366 C CA . CYS A 1 318 ? 11.57 14.117 8.773 1 97.94 318 CYS A CA 1
ATOM 2367 C C . CYS A 1 318 ? 10.328 13.812 7.938 1 97.94 318 CYS A C 1
ATOM 2369 O O . CYS A 1 318 ? 9.617 14.727 7.516 1 97.94 318 CYS A O 1
ATOM 2371 N N . VAL A 1 319 ? 10.125 12.555 7.625 1 98.62 319 VAL A N 1
ATOM 2372 C CA . VAL A 1 319 ? 8.961 12.078 6.883 1 98.62 319 VAL A CA 1
ATOM 2373 C C . VAL A 1 319 ? 8.086 11.211 7.785 1 98.62 319 VAL A C 1
ATOM 2375 O O . VAL A 1 319 ? 8.539 10.18 8.289 1 98.62 319 VAL A O 1
ATOM 2378 N N . VAL A 1 320 ? 6.801 11.648 7.984 1 98.75 320 VAL A N 1
ATOM 2379 C CA . VAL A 1 320 ? 5.953 10.883 8.891 1 98.75 320 VAL A CA 1
ATOM 2380 C C . VAL A 1 320 ? 4.57 10.695 8.273 1 98.75 320 VAL A C 1
ATOM 2382 O O . VAL A 1 320 ? 4.156 11.469 7.414 1 98.75 320 VAL A O 1
ATOM 2385 N N . SER A 1 321 ? 3.959 9.617 8.609 1 98.81 321 SER A N 1
ATOM 2386 C CA . SER A 1 321 ? 2.533 9.406 8.383 1 98.81 321 SER A CA 1
ATOM 2387 C C . SER A 1 321 ? 1.728 9.672 9.648 1 98.81 321 SER A C 1
ATOM 2389 O O . SER A 1 321 ? 2.131 9.273 10.742 1 98.81 321 SER A O 1
ATOM 2391 N N . LEU A 1 322 ? 0.61 10.414 9.578 1 98.88 322 LEU A N 1
ATOM 2392 C CA . LEU A 1 322 ? -0.193 10.734 10.75 1 98.88 322 LEU A CA 1
ATOM 2393 C C . LEU A 1 322 ? -1.563 10.07 10.672 1 98.88 322 LEU A C 1
ATOM 2395 O O . LEU A 1 322 ? -2.184 10.039 9.602 1 98.88 322 LEU A O 1
ATOM 2399 N N . TRP A 1 323 ? -1.936 9.555 11.797 1 98.56 323 TRP A N 1
ATOM 2400 C CA . TRP A 1 323 ? -3.242 8.922 11.953 1 98.56 323 TRP A CA 1
ATOM 2401 C C . TRP A 1 323 ? -4.16 9.781 12.812 1 98.56 323 TRP A C 1
ATOM 2403 O O . TRP A 1 323 ? -4.219 9.609 14.031 1 98.56 323 TRP A O 1
ATOM 2413 N N . PRO A 1 324 ? -4.969 10.641 12.141 1 98.19 324 PRO A N 1
ATOM 2414 C CA . PRO A 1 324 ? -6.043 11.258 12.93 1 98.19 324 PRO A CA 1
ATOM 2415 C C . PRO A 1 324 ? -7.055 10.242 13.445 1 98.19 324 PRO A C 1
ATOM 2417 O O . PRO A 1 324 ? -7.16 9.133 12.898 1 98.19 324 PRO A O 1
ATOM 2420 N N . GLY A 1 325 ? -7.723 10.602 14.523 1 95.88 325 GLY A N 1
ATOM 2421 C CA . GLY A 1 325 ? -8.836 9.805 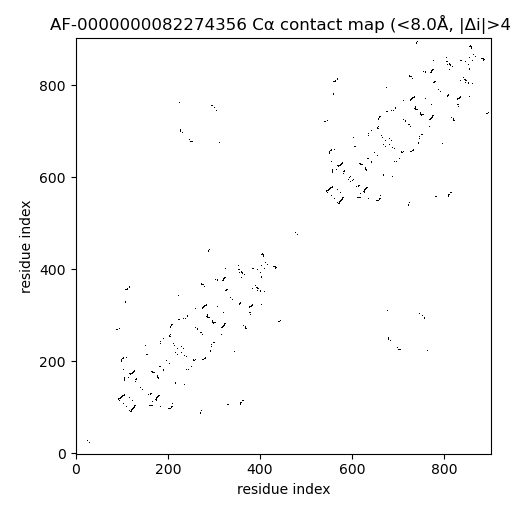15 1 95.88 325 GLY A CA 1
ATOM 2422 C C . GLY A 1 325 ? -10.141 10.109 14.297 1 95.88 325 GLY A C 1
ATOM 2423 O O . GLY A 1 325 ? -10.164 10.305 13.078 1 95.88 325 GLY A O 1
ATOM 2424 N N . LEU A 1 326 ? -11.25 10.031 15.031 1 94.19 326 LEU A N 1
ATOM 2425 C CA . LEU A 1 326 ? -12.531 10.484 14.508 1 94.19 326 LEU A CA 1
ATOM 2426 C C . LEU A 1 326 ? -12.594 12.008 14.469 1 94.19 326 LEU A C 1
ATOM 2428 O O . LEU A 1 326 ? -12.641 12.656 15.516 1 94.19 326 LEU A O 1
ATOM 2432 N N . VAL A 1 327 ? -12.594 12.492 13.25 1 95.94 327 VAL A N 1
ATOM 2433 C CA . VAL A 1 327 ? -12.477 13.945 13.117 1 95.94 327 VAL A CA 1
ATOM 2434 C C . VAL A 1 327 ? -13.82 14.539 12.695 1 95.94 327 VAL A C 1
ATOM 2436 O O . VAL A 1 327 ? -14.469 14.031 11.781 1 95.94 327 VAL A O 1
ATOM 2439 N N . MET A 1 328 ? -14.18 15.578 13.383 1 94.25 328 MET A N 1
ATOM 2440 C CA . MET A 1 328 ? -15.422 16.281 13.078 1 94.25 328 MET A CA 1
ATOM 2441 C C . MET A 1 328 ? -15.227 17.266 11.93 1 94.25 328 MET A C 1
ATOM 2443 O O . MET A 1 328 ? -15.227 18.484 12.141 1 94.25 328 MET A O 1
ATOM 2447 N N . THR A 1 329 ? -15.117 16.734 10.75 1 92.56 329 THR A N 1
ATOM 2448 C CA . THR A 1 329 ? -15.023 17.562 9.555 1 92.56 329 THR A CA 1
ATOM 2449 C C . THR A 1 329 ? -16.406 18.047 9.117 1 92.56 329 THR A C 1
ATOM 2451 O O . THR A 1 329 ? -17.422 17.625 9.688 1 92.56 329 THR A O 1
ATOM 2454 N N . GLU A 1 330 ? -16.438 18.969 8.133 1 89.56 330 GLU A N 1
ATOM 2455 C CA . GLU A 1 330 ? -17.703 19.391 7.562 1 89.56 330 GLU A CA 1
ATOM 2456 C C . GLU A 1 330 ? -18.484 18.203 6.992 1 89.56 330 GLU A C 1
ATOM 2458 O O . GLU A 1 330 ? -19.703 18.141 7.133 1 89.56 330 GLU A O 1
ATOM 2463 N N . ARG A 1 331 ? -17.734 17.297 6.43 1 84.31 331 ARG A N 1
ATOM 2464 C CA . ARG A 1 331 ? -18.375 16.125 5.848 1 84.31 331 ARG A CA 1
ATOM 2465 C C . ARG A 1 331 ? -18.953 15.227 6.93 1 84.31 331 ARG A C 1
ATOM 2467 O O . ARG A 1 331 ? -20.031 14.664 6.766 1 84.31 331 ARG A O 1
ATOM 2474 N N . THR A 1 332 ? -18.188 15.016 7.969 1 88 332 THR A N 1
ATOM 2475 C CA . THR A 1 332 ? -18.688 14.227 9.086 1 88 332 THR A CA 1
ATOM 2476 C C . THR A 1 332 ? -19.969 14.836 9.648 1 88 332 THR A C 1
ATOM 2478 O O . THR A 1 332 ? -20.953 14.125 9.883 1 88 332 THR A O 1
ATOM 2481 N N . LYS A 1 333 ? -20.016 16.109 9.805 1 87.12 333 LYS A N 1
ATOM 2482 C CA . LYS A 1 333 ? -21.203 16.797 10.312 1 87.12 333 LYS A CA 1
ATOM 2483 C C . LYS A 1 333 ? -22.391 16.625 9.367 1 87.12 333 LYS A C 1
ATOM 2485 O O . LYS A 1 333 ? -23.5 16.359 9.812 1 87.12 333 LYS A O 1
ATOM 2490 N N . GLN A 1 334 ? -22.078 16.75 8.117 1 84.31 334 GLN A N 1
ATOM 2491 C CA . GLN A 1 334 ? -23.141 16.594 7.121 1 84.31 334 GLN A CA 1
ATOM 2492 C C . GLN A 1 334 ? -23.719 15.188 7.129 1 84.31 334 GLN A C 1
ATOM 2494 O O . GLN A 1 334 ? -24.922 15 7.012 1 84.31 334 GLN A O 1
ATOM 2499 N N . THR A 1 335 ? -22.812 14.242 7.211 1 84.56 335 THR A N 1
ATOM 2500 C CA . THR A 1 335 ? -23.25 12.852 7.203 1 84.56 335 THR A CA 1
ATOM 2501 C C . THR A 1 335 ? -24.078 12.531 8.453 1 84.56 335 THR A C 1
ATOM 2503 O O . THR A 1 335 ? -24.984 11.711 8.406 1 84.56 335 THR A O 1
ATOM 2506 N N . GLN A 1 336 ? -23.797 13.148 9.523 1 85.81 336 GLN A N 1
ATOM 2507 C CA . GLN A 1 336 ? -24.594 13.008 10.734 1 85.81 336 GLN A CA 1
ATOM 2508 C C . GLN A 1 336 ? -26 13.578 10.539 1 85.81 336 GLN A C 1
ATOM 2510 O O . GLN A 1 336 ? -26.984 12.961 10.93 1 85.81 336 GLN A O 1
ATOM 2515 N N . GLU A 1 337 ? -26.031 14.672 9.914 1 87.56 337 GLU A N 1
ATOM 2516 C CA . GLU A 1 337 ? -27.297 15.375 9.719 1 87.56 337 GLU A CA 1
ATOM 2517 C C . GLU A 1 337 ? -28.219 14.602 8.781 1 87.56 337 GLU A C 1
ATOM 2519 O O . GLU A 1 337 ? -29.438 14.609 8.953 1 87.56 337 GLU A O 1
ATOM 2524 N N . THR A 1 338 ? -27.625 13.945 7.812 1 86 338 THR A N 1
ATOM 2525 C CA . THR A 1 338 ? -28.422 13.227 6.824 1 86 338 THR A CA 1
ATOM 2526 C C . THR A 1 338 ? -28.812 11.852 7.344 1 86 338 THR A C 1
ATOM 2528 O O . THR A 1 338 ? -29.656 11.18 6.75 1 86 338 THR A O 1
ATOM 2531 N N . GLY A 1 339 ? -28.156 11.398 8.438 1 88.56 339 GLY A N 1
ATOM 2532 C CA . GLY A 1 339 ? -28.406 10.07 8.961 1 88.56 339 GLY A CA 1
ATOM 2533 C C . GLY A 1 339 ? -27.5 9.008 8.375 1 88.56 339 GLY A C 1
ATOM 2534 O O . GLY A 1 339 ? -27.469 7.871 8.859 1 88.56 339 GLY A O 1
ATOM 2535 N N . ASP A 1 340 ? -26.719 9.398 7.402 1 82.88 340 ASP A N 1
ATOM 2536 C CA . ASP A 1 340 ? -25.828 8.477 6.719 1 82.88 340 ASP A CA 1
ATOM 2537 C C . ASP A 1 340 ? -24.734 7.969 7.66 1 82.88 340 ASP A C 1
ATOM 2539 O O . ASP A 1 340 ? -24.266 6.84 7.52 1 82.88 340 ASP A O 1
ATOM 2543 N N . TRP A 1 341 ? -24.328 8.742 8.602 1 85.5 341 TRP A N 1
ATOM 2544 C CA . TRP A 1 341 ? -23.297 8.352 9.547 1 85.5 341 TRP A CA 1
ATOM 2545 C C . TRP A 1 341 ? -23.734 7.125 10.344 1 85.5 341 TRP A C 1
ATOM 2547 O O . TRP A 1 341 ? -23 6.145 10.438 1 85.5 341 TRP A O 1
ATOM 2557 N N . ASP A 1 342 ? -24.969 7.156 10.797 1 83.62 342 ASP A N 1
ATOM 2558 C CA . ASP A 1 342 ? -25.484 6.055 11.602 1 83.62 342 ASP A CA 1
ATOM 2559 C C . ASP A 1 342 ? -25.75 4.82 10.734 1 83.62 342 ASP A C 1
ATOM 2561 O O . ASP A 1 342 ? -25.594 3.689 11.203 1 83.62 342 ASP A O 1
ATOM 2565 N N . GLU A 1 343 ? -26.109 5.098 9.602 1 83.5 343 GLU A N 1
ATOM 2566 C CA . GLU A 1 343 ? -26.453 4 8.703 1 83.5 343 GLU A CA 1
ATOM 2567 C C . GLU A 1 343 ? -25.203 3.254 8.234 1 83.5 343 GLU A C 1
ATOM 2569 O O . GLU A 1 343 ? -25.188 2.021 8.203 1 83.5 343 GLU A O 1
ATOM 2574 N N . TYR A 1 344 ? -24.156 4.02 7.977 1 80.19 344 TYR A N 1
ATOM 2575 C CA . TYR A 1 344 ? -23.047 3.383 7.27 1 80.19 344 TYR A CA 1
ATOM 2576 C C . TYR A 1 344 ? -21.812 3.301 8.148 1 80.19 344 TYR A C 1
ATOM 2578 O O . TYR A 1 344 ? -21.062 2.316 8.102 1 80.19 344 TYR A O 1
ATOM 2586 N N . VAL A 1 345 ? -21.469 4.285 8.906 1 78.88 345 VAL A N 1
ATOM 2587 C CA . VAL A 1 345 ? -20.25 4.312 9.711 1 78.88 345 VAL A CA 1
ATOM 2588 C C . VAL A 1 345 ? -20.516 3.637 11.055 1 78.88 345 VAL A C 1
ATOM 2590 O O . VAL A 1 345 ? -19.672 2.861 11.531 1 78.88 345 VAL A O 1
ATOM 2593 N N . GLN A 1 346 ? -21.625 3.781 11.664 1 77.94 346 GLN A N 1
ATOM 2594 C CA . GLN A 1 346 ? -22.125 3.123 12.859 1 77.94 346 GLN A CA 1
ATOM 2595 C C . GLN A 1 346 ? -21.156 3.311 14.031 1 77.94 346 GLN A C 1
ATOM 2597 O O . GLN A 1 346 ? -20.859 2.357 14.758 1 77.94 346 GLN A O 1
ATOM 2602 N N . LEU A 1 347 ? -20.547 4.453 14.156 1 83.5 347 LEU A N 1
ATOM 2603 C CA . LEU A 1 347 ? -19.734 4.836 15.312 1 83.5 347 LEU A CA 1
ATOM 2604 C C . LEU A 1 347 ? -20.312 6.051 16.016 1 83.5 347 LEU A C 1
ATOM 2606 O O . LEU A 1 347 ? -20.703 7.023 15.359 1 83.5 347 LEU A O 1
ATOM 2610 N N . PRO A 1 348 ? -20.406 5.91 17.281 1 86.5 348 PRO A N 1
ATOM 2611 C CA . PRO A 1 348 ? -20.938 7.078 18 1 86.5 348 PRO A CA 1
ATOM 2612 C C . PRO A 1 348 ? -19.969 8.258 18 1 86.5 348 PRO A C 1
ATOM 2614 O O . PRO A 1 348 ? -18.75 8.062 18.094 1 86.5 348 PRO A O 1
ATOM 2617 N N . LEU A 1 349 ? -20.531 9.406 17.844 1 88.81 349 LEU A N 1
ATOM 2618 C CA . LEU A 1 349 ? -19.766 10.633 17.984 1 88.81 349 LEU A CA 1
ATOM 2619 C C . LEU A 1 349 ? -19.875 11.195 19.391 1 88.81 349 LEU A C 1
ATOM 2621 O O . LEU A 1 349 ? -20.828 11.938 19.688 1 88.81 349 LEU A O 1
ATOM 2625 N N . ILE A 1 350 ? -18.922 10.875 20.219 1 89.12 350 ILE A N 1
ATOM 2626 C CA . ILE A 1 350 ? -18.953 11.18 21.641 1 89.12 350 ILE A CA 1
ATOM 2627 C C . ILE A 1 350 ? -18.047 12.383 21.938 1 89.12 350 ILE A C 1
ATOM 2629 O O . ILE A 1 350 ? -16.891 12.406 21.516 1 89.12 350 ILE A O 1
ATOM 2633 N N . ASP A 1 351 ? -18.609 13.32 22.688 1 87.38 351 ASP A N 1
ATOM 2634 C CA . ASP A 1 351 ? -17.797 14.461 23.109 1 87.38 351 ASP A CA 1
ATOM 2635 C C . ASP A 1 351 ? -16.562 14 23.875 1 87.38 351 ASP A C 1
ATOM 2637 O O . ASP A 1 351 ? -16.641 13.102 24.719 1 87.38 351 ASP A O 1
ATOM 2641 N N . GLY A 1 352 ? -15.484 14.578 23.547 1 90.56 352 GLY A N 1
ATOM 2642 C CA . GLY A 1 352 ? -14.242 14.211 24.203 1 90.56 352 GLY A CA 1
ATOM 2643 C C . GLY A 1 352 ? -13.453 13.148 23.469 1 90.56 352 GLY A C 1
ATOM 2644 O O . GLY A 1 352 ? -12.266 12.953 23.719 1 90.56 352 GLY A O 1
ATOM 2645 N N . LEU A 1 353 ? -14.18 12.5 22.609 1 93.81 353 LEU A N 1
ATOM 2646 C CA . LEU A 1 353 ? -13.5 11.453 21.844 1 93.81 353 LEU A CA 1
ATOM 2647 C C . LEU A 1 353 ? -13.258 11.906 20.406 1 93.81 353 LEU A C 1
ATOM 2649 O O . LEU A 1 353 ? -12.367 11.383 19.719 1 93.81 353 LEU A O 1
ATOM 2653 N N . VAL A 1 354 ? -14.047 12.859 19.953 1 95.12 354 VAL A N 1
ATOM 2654 C CA . VAL A 1 354 ? -13.961 13.344 18.578 1 95.12 354 VAL A CA 1
ATOM 2655 C C . VAL A 1 354 ? -12.922 14.453 18.484 1 95.12 354 VAL A C 1
ATOM 2657 O O . VAL A 1 354 ? -12.82 15.297 19.391 1 95.12 354 VAL A O 1
ATOM 2660 N N . GLU A 1 355 ? -12.125 14.422 17.438 1 97.75 355 GLU A N 1
ATOM 2661 C CA . GLU A 1 355 ? -11.094 15.422 17.188 1 97.75 355 GLU A CA 1
ATOM 2662 C C . GLU A 1 355 ? -11.609 16.531 16.266 1 97.75 355 GLU A C 1
ATOM 2664 O O . GLU A 1 355 ? -12.438 16.266 15.391 1 97.75 355 GLU A O 1
ATOM 2669 N N . SER A 1 356 ? -11.18 17.75 16.531 1 97.5 356 SER A N 1
ATOM 2670 C CA . SER A 1 356 ? -11.383 18.797 15.523 1 97.5 356 SER A CA 1
ATOM 2671 C C . SER A 1 356 ? -10.344 18.688 14.406 1 97.5 356 SER A C 1
ATOM 2673 O O . SER A 1 356 ? -9.289 18.078 14.594 1 97.5 356 SER A O 1
ATOM 2675 N N . PRO A 1 357 ? -10.617 19.266 13.227 1 97.5 357 PRO A N 1
ATOM 2676 C CA . PRO A 1 357 ? -9.617 19.281 12.148 1 97.5 357 PRO A CA 1
ATOM 2677 C C . PRO A 1 357 ? -8.32 19.969 12.555 1 97.5 357 PRO A C 1
ATOM 2679 O O . PRO A 1 357 ? -7.246 19.594 12.07 1 97.5 357 PRO A O 1
ATOM 2682 N N . GLN A 1 358 ? -8.344 20.922 13.5 1 98.5 358 GLN A N 1
ATOM 2683 C CA . GLN A 1 358 ? -7.164 21.672 13.922 1 98.5 358 GLN A CA 1
ATOM 2684 C C . GLN A 1 358 ? -6.246 20.797 14.781 1 98.5 358 GLN A C 1
ATOM 2686 O O . GLN A 1 358 ? -5.047 21.078 14.891 1 98.5 358 GLN A O 1
ATOM 2691 N N . PHE A 1 359 ? -6.789 19.719 15.406 1 98.69 359 PHE A N 1
ATOM 2692 C CA . PHE A 1 359 ? -6.016 18.844 16.297 1 98.69 359 PHE A CA 1
ATOM 2693 C C . PHE A 1 359 ? -4.824 18.25 15.555 1 98.69 359 PHE A C 1
ATOM 2695 O O . PHE A 1 359 ? -3.711 18.219 16.078 1 98.69 359 PHE A O 1
ATOM 2702 N N . THR A 1 360 ? -5.023 17.844 14.352 1 98.88 360 THR A N 1
ATOM 2703 C CA . THR A 1 360 ? -3.945 17.312 13.516 1 98.88 360 THR A CA 1
ATOM 2704 C C . THR A 1 360 ? -2.93 18.406 13.195 1 98.88 360 THR A C 1
ATOM 2706 O O . THR A 1 360 ? -1.724 18.141 13.156 1 98.88 360 THR A O 1
ATOM 2709 N N . GLY A 1 361 ? -3.387 19.594 12.945 1 98.88 361 GLY A N 1
ATOM 2710 C CA . GLY A 1 361 ? -2.484 20.719 12.695 1 98.88 361 GLY A CA 1
ATOM 2711 C C . GLY A 1 361 ? -1.571 21.016 13.867 1 98.88 361 GLY A C 1
ATOM 2712 O O . GLY A 1 361 ? -0.389 21.312 13.68 1 98.88 361 GLY A O 1
ATOM 2713 N N . GLN A 1 362 ? -2.143 20.969 15.102 1 98.81 362 GLN A N 1
ATOM 2714 C CA . GLN A 1 362 ? -1.346 21.172 16.312 1 98.81 362 GLN A CA 1
ATOM 2715 C C . GLN A 1 362 ? -0.222 20.156 16.406 1 98.81 362 GLN A C 1
ATOM 2717 O O . GLN A 1 362 ? 0.891 20.484 16.828 1 98.81 362 GLN A O 1
ATOM 2722 N N . ALA A 1 363 ? -0.533 18.922 16.031 1 98.88 363 ALA A N 1
ATOM 2723 C CA . ALA A 1 363 ? 0.479 17.859 16.047 1 98.88 363 ALA A CA 1
ATOM 2724 C C . ALA A 1 363 ? 1.604 18.156 15.062 1 98.88 363 ALA A C 1
ATOM 2726 O O . ALA A 1 363 ? 2.779 17.938 15.367 1 98.88 363 ALA A O 1
ATOM 2727 N N . ILE A 1 364 ? 1.258 18.672 13.914 1 98.88 364 ILE A N 1
ATOM 2728 C CA . ILE A 1 364 ? 2.246 18.969 12.883 1 98.88 364 ILE A CA 1
ATOM 2729 C C . ILE A 1 364 ? 3.152 20.109 13.352 1 98.88 364 ILE A C 1
ATOM 2731 O O . ILE A 1 364 ? 4.371 20.047 13.172 1 98.88 364 ILE A O 1
ATOM 2735 N N . VAL A 1 365 ? 2.592 21.156 13.992 1 98.69 365 VAL A N 1
ATOM 2736 C CA . VAL A 1 365 ? 3.395 22.25 14.531 1 98.69 365 VAL A CA 1
ATOM 2737 C C . VAL A 1 365 ? 4.352 21.719 15.594 1 98.69 365 VAL A C 1
ATOM 2739 O O . VAL A 1 365 ? 5.539 22.062 15.594 1 98.69 365 VAL A O 1
ATOM 2742 N N . ALA A 1 366 ? 3.844 20.812 16.453 1 98.5 366 ALA A N 1
ATOM 2743 C CA . ALA A 1 366 ? 4.68 20.234 17.516 1 98.5 366 ALA A CA 1
ATOM 2744 C C . ALA A 1 366 ? 5.828 19.438 16.906 1 98.5 366 ALA A C 1
ATOM 2746 O O . ALA A 1 366 ? 6.965 19.531 17.375 1 98.5 366 ALA A O 1
ATOM 2747 N N . LEU A 1 367 ? 5.578 18.688 15.898 1 98.38 367 LEU A N 1
ATOM 2748 C CA . LEU A 1 367 ? 6.598 17.891 15.219 1 98.38 367 LEU A CA 1
ATOM 2749 C C . LEU A 1 367 ? 7.637 18.781 14.555 1 98.38 367 LEU A C 1
ATOM 2751 O O . LEU A 1 367 ? 8.836 18.5 14.602 1 98.38 367 LEU A O 1
ATOM 2755 N N . ALA A 1 368 ? 7.164 19.859 13.938 1 97.81 368 ALA A N 1
ATOM 2756 C CA . ALA A 1 368 ? 8.023 20.75 13.156 1 97.81 368 ALA A CA 1
ATOM 2757 C C . ALA A 1 368 ? 9.086 21.406 14.039 1 97.81 368 ALA A C 1
ATOM 2759 O O . ALA A 1 368 ? 10.195 21.672 13.586 1 97.81 368 ALA A O 1
ATOM 2760 N N . VAL A 1 369 ? 8.773 21.641 15.352 1 96.38 369 VAL A N 1
ATOM 2761 C CA . VAL A 1 369 ? 9.688 22.391 16.203 1 96.38 369 VAL A CA 1
ATOM 2762 C C . VAL A 1 369 ? 10.422 21.438 17.141 1 96.38 369 VAL A C 1
ATOM 2764 O O . VAL A 1 369 ? 11.234 21.859 17.953 1 96.38 369 VAL A O 1
ATOM 2767 N N . ASP A 1 370 ? 10.125 20.125 17.031 1 96.75 370 ASP A N 1
ATOM 2768 C CA . ASP A 1 370 ? 10.836 19.125 17.812 1 96.75 370 ASP A CA 1
ATOM 2769 C C . ASP A 1 370 ? 12.227 18.859 17.234 1 96.75 370 ASP A C 1
ATOM 2771 O O . ASP A 1 370 ? 12.359 18.234 16.188 1 96.75 370 ASP A O 1
ATOM 2775 N N . LYS A 1 371 ? 13.234 19.188 17.953 1 94.5 371 LYS A N 1
ATOM 2776 C CA . LYS A 1 371 ? 14.602 19.031 17.469 1 94.5 371 LYS A CA 1
ATOM 2777 C C . LYS A 1 371 ? 14.961 17.562 17.281 1 94.5 371 LYS A C 1
ATOM 2779 O O . LYS A 1 371 ? 15.898 17.25 16.531 1 94.5 371 LYS A O 1
ATOM 2784 N N . ASP A 1 372 ? 14.164 16.688 17.906 1 95.44 372 ASP A N 1
ATOM 2785 C CA . ASP A 1 372 ? 14.445 15.258 17.828 1 95.44 372 ASP A CA 1
ATOM 2786 C C . ASP A 1 372 ? 13.477 14.555 16.891 1 95.44 372 ASP A C 1
ATOM 2788 O O . ASP A 1 372 ? 13.305 13.336 16.969 1 95.44 372 ASP A O 1
ATOM 2792 N N . ASN A 1 373 ? 12.883 15.32 15.953 1 96 373 ASN A N 1
ATOM 2793 C CA . ASN A 1 373 ? 11.859 14.703 15.125 1 96 373 ASN A CA 1
ATOM 2794 C C . ASN A 1 373 ? 12.461 13.719 14.125 1 96 373 ASN A C 1
ATOM 2796 O O . ASN A 1 373 ? 11.75 12.906 13.531 1 96 373 ASN A O 1
ATOM 2800 N N . SER A 1 374 ? 13.812 13.664 14 1 93.44 374 SER A N 1
ATOM 2801 C CA . SER A 1 374 ? 14.461 12.656 13.164 1 93.44 374 SER A CA 1
ATOM 2802 C C . SER A 1 374 ? 14.227 11.25 13.719 1 93.44 374 SER A C 1
ATOM 2804 O O . SER A 1 374 ? 14.258 10.273 12.969 1 93.44 374 SER A O 1
ATOM 2806 N N . LYS A 1 375 ? 13.938 11.156 15.008 1 95.19 375 LYS A N 1
ATOM 2807 C CA . LYS A 1 375 ? 13.672 9.867 15.648 1 95.19 375 LYS A CA 1
ATOM 2808 C C . LYS A 1 375 ? 12.297 9.328 15.258 1 95.19 375 LYS A C 1
ATOM 2810 O O . LYS A 1 375 ? 11.992 8.156 15.484 1 95.19 375 LYS A O 1
ATOM 2815 N N . ARG A 1 376 ? 11.523 10.141 14.578 1 96.88 376 ARG A N 1
ATOM 2816 C CA . ARG A 1 376 ? 10.141 9.797 14.273 1 96.88 376 ARG A CA 1
ATOM 2817 C C . ARG A 1 376 ? 9.969 9.492 12.789 1 96.88 376 ARG A C 1
ATOM 2819 O O . ARG A 1 376 ? 8.914 9 12.367 1 96.88 376 ARG A O 1
ATOM 2826 N N . THR A 1 377 ? 11.023 9.727 12.016 1 97.62 377 THR A N 1
ATOM 2827 C CA . THR A 1 377 ? 10.938 9.625 10.562 1 97.62 377 THR A CA 1
ATOM 2828 C C . THR A 1 377 ? 10.648 8.195 10.133 1 97.62 377 THR A C 1
ATOM 2830 O O . THR A 1 377 ? 11.039 7.246 10.82 1 97.62 377 THR A O 1
ATOM 2833 N N . GLY A 1 378 ? 9.844 8.031 9.109 1 96.81 378 GLY A N 1
ATOM 2834 C CA . GLY A 1 378 ? 9.562 6.738 8.508 1 96.81 378 GLY A CA 1
ATOM 2835 C C . GLY A 1 378 ? 8.547 5.926 9.281 1 96.81 378 GLY A C 1
ATOM 2836 O O . GLY A 1 378 ? 8.438 4.715 9.094 1 96.81 378 GLY A O 1
ATOM 2837 N N . LYS A 1 379 ? 7.824 6.621 10.211 1 96.62 379 LYS A N 1
ATOM 2838 C CA . LYS A 1 379 ? 6.848 5.93 11.055 1 96.62 379 LYS A CA 1
ATOM 2839 C C . LYS A 1 379 ? 5.477 6.59 10.953 1 96.62 379 LYS A C 1
ATOM 2841 O O . LYS A 1 379 ? 5.363 7.738 10.523 1 96.62 379 LYS A O 1
ATOM 2846 N N . TYR A 1 380 ? 4.504 5.797 11.234 1 97.62 380 TYR A N 1
ATOM 2847 C CA . TYR A 1 380 ? 3.195 6.406 11.453 1 97.62 380 TYR A CA 1
ATOM 2848 C C . TYR A 1 380 ? 3.004 6.781 12.914 1 97.62 380 TYR A C 1
ATOM 2850 O O . TYR A 1 380 ? 3.475 6.074 13.812 1 97.62 380 TYR A O 1
ATOM 2858 N N . HIS A 1 381 ? 2.35 7.902 13.156 1 98.5 381 HIS A N 1
ATOM 2859 C CA . HIS A 1 381 ? 2.064 8.398 14.5 1 98.5 381 HIS A CA 1
ATOM 2860 C C . HIS A 1 381 ? 0.584 8.734 14.656 1 98.5 381 HIS A C 1
ATOM 2862 O O . HIS A 1 381 ? -0.012 9.367 13.789 1 98.5 381 HIS A O 1
ATOM 2868 N N . VAL A 1 382 ? 0.012 8.266 15.75 1 98.5 382 VAL A N 1
ATOM 2869 C CA . VAL A 1 382 ? -1.354 8.633 16.109 1 98.5 382 VAL A CA 1
ATOM 2870 C C . VAL A 1 382 ? -1.378 10.055 16.672 1 98.5 382 VAL A C 1
ATOM 2872 O O . VAL A 1 382 ? -0.645 10.367 17.609 1 98.5 382 VAL A O 1
ATOM 2875 N N . VAL A 1 383 ? -2.244 10.852 16.141 1 98.81 383 VAL A N 1
ATOM 2876 C CA . VAL A 1 383 ? -2.271 12.266 16.5 1 98.81 383 VAL A CA 1
ATOM 2877 C C . VAL A 1 383 ? -2.512 12.414 18 1 98.81 383 VAL A C 1
ATOM 2879 O O . VAL A 1 383 ? -1.826 13.188 18.672 1 98.81 383 VAL A O 1
ATOM 2882 N N . ALA A 1 384 ? -3.387 11.648 18.547 1 98.62 384 ALA A N 1
ATOM 2883 C CA . ALA A 1 384 ? -3.709 11.727 19.969 1 98.62 384 ALA A CA 1
ATOM 2884 C C . ALA A 1 384 ? -2.498 11.367 20.828 1 98.62 384 ALA A C 1
ATOM 2886 O O . ALA A 1 384 ? -2.311 11.922 21.906 1 98.62 384 ALA A O 1
ATOM 2887 N N . GLU A 1 385 ? -1.711 10.469 20.344 1 98.56 385 GLU A N 1
ATOM 2888 C CA . GLU A 1 385 ? -0.523 10.078 21.094 1 98.56 385 GLU A CA 1
ATOM 2889 C C . GLU A 1 385 ? 0.549 11.156 21.047 1 98.56 385 GLU A C 1
ATOM 2891 O O . GLU A 1 385 ? 1.291 11.359 22 1 98.56 385 GLU A O 1
ATOM 2896 N N . LEU A 1 386 ? 0.619 11.844 19.938 1 98.69 386 LEU A N 1
ATOM 2897 C CA . LEU A 1 386 ? 1.503 13.008 19.859 1 98.69 386 LEU A CA 1
ATOM 2898 C C . LEU A 1 386 ? 1.037 14.102 20.812 1 98.69 386 LEU A C 1
ATOM 2900 O O . LEU A 1 386 ? 1.856 14.766 21.453 1 98.69 386 LEU A O 1
ATOM 2904 N N . ALA A 1 387 ? -0.269 14.305 20.859 1 98.69 387 ALA A N 1
ATOM 2905 C CA . ALA A 1 387 ? -0.823 15.305 21.766 1 98.69 387 ALA A CA 1
ATOM 2906 C C . ALA A 1 387 ? -0.441 15.008 23.203 1 98.69 387 ALA A C 1
ATOM 2908 O O . ALA A 1 387 ? -0.129 15.914 23.984 1 98.69 387 ALA A O 1
ATOM 2909 N N . GLU A 1 388 ? -0.528 13.75 23.531 1 97.56 388 GLU A N 1
ATOM 2910 C CA . GLU A 1 388 ? -0.13 13.336 24.875 1 97.56 388 GLU A CA 1
ATOM 2911 C C . GLU A 1 388 ? 1.353 13.602 25.125 1 97.56 388 GLU A C 1
ATOM 2913 O O . GLU A 1 388 ? 1.732 14.117 26.172 1 97.56 388 GLU A O 1
ATOM 2918 N N . GLU A 1 389 ? 2.176 13.242 24.172 1 97.75 389 GLU A N 1
ATOM 2919 C CA . GLU A 1 389 ? 3.623 13.375 24.312 1 97.75 389 GLU A CA 1
ATOM 2920 C C . GLU A 1 389 ? 4.043 14.844 24.344 1 97.75 389 GLU A C 1
ATOM 2922 O O . GLU A 1 389 ? 4.887 15.234 25.156 1 97.75 389 GLU A O 1
ATOM 2927 N N . TYR A 1 390 ? 3.453 15.68 23.5 1 97.81 390 TYR A N 1
ATOM 2928 C CA . TYR A 1 390 ? 3.842 17.078 23.391 1 97.81 390 TYR A CA 1
ATOM 2929 C C . TYR A 1 390 ? 2.99 17.953 24.297 1 97.81 390 TYR A C 1
ATOM 2931 O O . TYR A 1 390 ? 3.189 19.172 24.375 1 97.81 390 TYR A O 1
ATOM 2939 N N . ASP A 1 391 ? 2.043 17.391 24.969 1 97.69 391 ASP A N 1
ATOM 2940 C CA . ASP A 1 391 ? 1.234 18 26.016 1 97.69 391 ASP A CA 1
ATOM 2941 C C . ASP A 1 391 ? 0.411 19.172 25.469 1 97.69 391 ASP A C 1
ATOM 2943 O O . ASP A 1 391 ? 0.523 20.297 25.953 1 97.69 391 ASP A O 1
ATOM 2947 N N . PHE A 1 392 ? -0.512 18.906 24.531 1 97.94 392 PHE A N 1
ATOM 2948 C CA . PHE A 1 392 ? -1.446 19.922 24.062 1 97.94 392 PHE A CA 1
ATOM 2949 C C . PHE A 1 392 ? -2.863 19.359 23.984 1 97.94 392 PHE A C 1
ATOM 2951 O O . PHE A 1 392 ? -3.053 18.156 23.844 1 97.94 392 PHE A O 1
ATOM 2958 N N . ASP A 1 393 ? -3.828 20.219 24.125 1 98 393 ASP A N 1
ATOM 2959 C CA . ASP A 1 393 ? -5.246 19.906 23.984 1 98 393 ASP A CA 1
ATOM 2960 C C . ASP A 1 393 ? -5.785 20.391 22.641 1 98 393 ASP A C 1
ATOM 2962 O O . ASP A 1 393 ? -5.164 21.234 21.984 1 98 393 ASP A O 1
ATOM 2966 N N . ASP A 1 394 ? -6.855 19.781 22.219 1 98.31 394 ASP A N 1
ATOM 2967 C CA . ASP A 1 394 ? -7.547 20.281 21.031 1 98.31 394 ASP A CA 1
ATOM 2968 C C . ASP A 1 394 ? -8.047 21.703 21.266 1 98.31 394 ASP A C 1
ATOM 2970 O O . ASP A 1 394 ? -8.883 21.953 22.141 1 98.31 394 ASP A O 1
ATOM 2974 N N . VAL A 1 395 ? -7.59 22.594 20.469 1 97.31 395 VAL A N 1
ATOM 2975 C CA . VAL A 1 395 ? -7.812 24.016 20.703 1 97.31 395 VAL A CA 1
ATOM 2976 C C . VAL A 1 395 ? -9.281 24.359 20.453 1 97.31 395 VAL A C 1
ATOM 2978 O O . VAL A 1 395 ? -9.797 25.328 21 1 97.31 395 VAL A O 1
ATOM 2981 N N . VAL A 1 396 ? -9.969 23.547 19.656 1 96.5 396 VAL A N 1
ATOM 2982 C CA . VAL A 1 396 ? -11.359 23.828 19.312 1 96.5 396 VAL A CA 1
ATOM 2983 C C . VAL A 1 396 ? -12.281 23.25 20.375 1 96.5 396 VAL A C 1
ATOM 2985 O O . VAL A 1 396 ? -13.211 23.922 20.828 1 96.5 396 VAL A O 1
ATOM 2988 N N . THR A 1 397 ? -12.016 22.062 20.844 1 94.38 397 THR A N 1
ATOM 2989 C CA . THR A 1 397 ? -12.938 21.375 21.734 1 94.38 397 THR A CA 1
ATOM 2990 C C . THR A 1 397 ? -12.547 21.578 23.203 1 94.38 397 THR A C 1
ATOM 2992 O O . THR A 1 397 ? -13.367 21.422 24.109 1 94.38 397 THR A O 1
ATOM 2995 N N . GLY A 1 398 ? -11.32 21.844 23.453 1 95.12 398 GLY A N 1
ATOM 2996 C CA . GLY A 1 398 ? -10.82 21.969 24.812 1 95.12 398 GLY A CA 1
ATOM 2997 C C . GLY A 1 398 ? -10.484 20.625 25.453 1 95.12 398 GLY A C 1
ATOM 2998 O O . GLY A 1 398 ? -9.961 20.578 26.562 1 95.12 398 GLY A O 1
ATOM 2999 N N . PHE A 1 399 ? -10.727 19.547 24.75 1 94.62 399 PHE A N 1
ATOM 3000 C CA . PHE A 1 399 ? -10.453 18.203 25.25 1 94.62 399 PHE A CA 1
ATOM 3001 C C . PHE A 1 399 ? -9.141 17.672 24.672 1 94.62 399 PHE A C 1
ATOM 3003 O O . PHE A 1 399 ? -8.578 18.266 23.766 1 94.62 399 PHE A O 1
ATOM 3010 N N . ARG A 1 400 ? -8.695 16.656 25.312 1 96.06 400 ARG A N 1
ATOM 3011 C CA . ARG A 1 400 ? -7.621 15.844 24.734 1 96.06 400 ARG A CA 1
ATOM 3012 C C . ARG A 1 400 ? -8.125 14.461 24.344 1 96.06 400 ARG A C 1
ATOM 3014 O O . ARG A 1 400 ? -8.062 13.531 25.156 1 96.06 400 ARG A O 1
ATOM 3021 N N . PRO A 1 401 ? -8.555 14.328 23.141 1 96.69 401 PRO A N 1
ATOM 3022 C CA . PRO A 1 401 ? -9.055 13.016 22.719 1 96.69 401 PRO A CA 1
ATOM 3023 C C . PRO A 1 401 ? -8.016 11.914 22.891 1 96.69 401 PRO A C 1
ATOM 3025 O O . PRO A 1 401 ? -6.824 12.133 22.641 1 96.69 401 PRO A O 1
ATOM 3028 N N . PRO A 1 402 ? -8.414 10.734 23.391 1 96.75 402 PRO A N 1
ATOM 3029 C CA . PRO A 1 402 ? -7.484 9.617 23.547 1 96.75 402 PRO A CA 1
ATOM 3030 C C . PRO A 1 402 ? -7.137 8.945 22.219 1 96.75 402 PRO A C 1
ATOM 3032 O O . PRO A 1 402 ? -7.816 9.172 21.219 1 96.75 402 PRO A O 1
ATOM 3035 N N . SER A 1 403 ? -6.062 8.18 22.297 1 97.38 403 SER A N 1
ATOM 3036 C CA . SER A 1 403 ? -5.68 7.383 21.141 1 97.38 403 SER A CA 1
ATOM 3037 C C . SER A 1 403 ? -6.805 6.441 20.719 1 97.38 403 SER A C 1
ATOM 3039 O O . SER A 1 403 ? -7.5 5.879 21.562 1 97.38 403 SER A O 1
ATOM 3041 N N . ILE A 1 404 ? -6.895 6.199 19.469 1 94.19 404 ILE A N 1
ATOM 3042 C CA . ILE A 1 404 ? -7.91 5.301 18.922 1 94.19 404 ILE A CA 1
ATOM 3043 C C . ILE A 1 404 ? -7.633 3.871 19.375 1 94.19 404 ILE A C 1
ATOM 3045 O O . ILE A 1 404 ? -8.492 2.996 19.25 1 94.19 404 ILE A O 1
ATOM 3049 N N . ARG A 1 405 ? -6.434 3.609 19.859 1 94.38 405 ARG A N 1
ATOM 3050 C CA . ARG A 1 405 ? -6.148 2.26 20.344 1 94.38 405 ARG A CA 1
ATOM 3051 C C . ARG A 1 405 ? -6.262 2.174 21.859 1 94.38 405 ARG A C 1
ATOM 3053 O O . ARG A 1 405 ? -5.957 1.138 22.453 1 94.38 405 ARG A O 1
ATOM 3060 N N . SER A 1 406 ? -6.652 3.252 22.484 1 96 406 SER A N 1
ATOM 3061 C CA . SER A 1 406 ? -6.797 3.287 23.938 1 96 406 SER A CA 1
ATOM 3062 C C . SER A 1 406 ? -8.125 2.688 24.375 1 96 406 SER A C 1
ATOM 3064 O O . SER A 1 406 ? -9.141 2.855 23.703 1 96 406 SER A O 1
ATOM 3066 N N . LEU A 1 407 ? -8.148 2.096 25.562 1 94.88 407 LEU A N 1
ATOM 3067 C CA . LEU A 1 407 ? -9.391 1.606 26.141 1 94.88 407 LEU A CA 1
ATOM 3068 C C . LEU A 1 407 ? -10.391 2.742 26.328 1 94.88 407 LEU A C 1
ATOM 3070 O O . LEU A 1 407 ? -11.602 2.537 26.219 1 94.88 407 LEU A O 1
ATOM 3074 N N . ARG A 1 408 ? -9.883 3.877 26.609 1 94.75 408 ARG A N 1
ATOM 3075 C CA . ARG A 1 408 ? -10.719 5.051 26.828 1 94.75 408 ARG A CA 1
ATOM 3076 C C . ARG A 1 408 ? -11.492 5.422 25.562 1 94.75 408 ARG A C 1
ATOM 3078 O O . ARG A 1 408 ? -12.57 6.016 25.641 1 94.75 408 ARG A O 1
ATOM 3085 N N . PHE A 1 409 ? -10.977 5.086 24.484 1 94.81 409 PHE A N 1
ATOM 3086 C CA . PHE A 1 409 ? -11.664 5.289 23.219 1 94.81 409 PHE A CA 1
ATOM 3087 C C . PHE A 1 409 ? -12.508 4.066 22.859 1 94.81 409 PHE A C 1
ATOM 3089 O O . PHE A 1 409 ? -13.68 4.199 22.5 1 94.81 409 PHE A O 1
ATOM 3096 N N . LEU A 1 410 ? -11.906 2.914 22.969 1 92.5 410 LEU A N 1
ATOM 3097 C CA . LEU A 1 410 ? -12.477 1.673 22.453 1 92.5 410 LEU A CA 1
ATOM 3098 C C . LEU A 1 410 ? -13.695 1.256 23.25 1 92.5 410 LEU A C 1
ATOM 3100 O O . LEU A 1 410 ? -14.711 0.83 22.688 1 92.5 410 LEU A O 1
ATOM 3104 N N . ALA A 1 411 ? -13.672 1.383 24.531 1 92.31 411 ALA A N 1
ATOM 3105 C CA . ALA A 1 411 ? -14.758 0.896 25.375 1 92.31 411 ALA A CA 1
ATOM 3106 C C . ALA A 1 411 ? -16.047 1.664 25.109 1 92.31 411 ALA A C 1
ATOM 3108 O O . ALA A 1 411 ? -17.078 1.065 24.812 1 92.31 411 ALA A O 1
ATOM 3109 N N . PRO A 1 412 ? -15.984 2.943 25.188 1 91.5 412 PRO A N 1
ATOM 3110 C CA . PRO A 1 412 ? -17.234 3.67 24.922 1 91.5 412 PRO A CA 1
ATOM 3111 C C . PRO A 1 412 ? -17.688 3.566 23.484 1 91.5 412 PRO A C 1
ATOM 3113 O O . PRO A 1 412 ? -18.891 3.631 23.203 1 91.5 412 PRO A O 1
ATOM 3116 N N . THR A 1 413 ? -16.812 3.432 22.547 1 89 413 THR A N 1
ATOM 3117 C CA . THR A 1 413 ? -17.141 3.449 21.125 1 89 413 THR A CA 1
ATOM 3118 C C . THR A 1 413 ? -17.703 2.1 20.688 1 89 413 THR A C 1
ATOM 3120 O O . THR A 1 413 ? -18.672 2.043 19.938 1 89 413 THR A O 1
ATOM 3123 N N . TYR A 1 414 ? -17.109 1.024 21.203 1 85.88 414 TYR A N 1
ATOM 3124 C CA . TYR A 1 414 ? -17.469 -0.287 20.672 1 85.88 414 TYR A CA 1
ATOM 3125 C C . TYR A 1 414 ? -18.094 -1.162 21.75 1 85.88 414 TYR A C 1
ATOM 3127 O O . TYR A 1 414 ? -18.766 -2.146 21.453 1 85.88 414 TYR A O 1
ATOM 3135 N N . GLY A 1 415 ? -17.891 -0.824 22.984 1 85 415 GLY A N 1
ATOM 3136 C CA . GLY A 1 415 ? -18.25 -1.748 24.047 1 85 415 GLY A CA 1
ATOM 3137 C C . GLY A 1 415 ? -19.453 -1.299 24.844 1 85 415 GLY A C 1
ATOM 3138 O O . GLY A 1 415 ? -20.016 -2.072 25.625 1 85 415 GLY A O 1
ATOM 3139 N N . MET A 1 416 ? -19.859 -0.1 24.641 1 86.88 416 MET A N 1
ATOM 3140 C CA . MET A 1 416 ? -20.922 0.418 25.5 1 86.88 416 MET A CA 1
ATOM 3141 C C . MET A 1 416 ? -22.125 0.854 24.688 1 86.88 416 MET A C 1
ATOM 3143 O O . MET A 1 416 ? -21.969 1.352 23.562 1 86.88 416 MET A O 1
ATOM 3147 N N . THR A 1 417 ? -23.25 0.697 25.328 1 86.12 417 THR A N 1
ATOM 3148 C CA . THR A 1 417 ? -24.469 1.246 24.766 1 86.12 417 THR A CA 1
ATOM 3149 C C . THR A 1 417 ? -24.594 2.736 25.062 1 86.12 417 THR A C 1
ATOM 3151 O O . THR A 1 417 ? -23.812 3.279 25.844 1 86.12 417 THR A O 1
ATOM 3154 N N . GLU A 1 418 ? -25.562 3.322 24.422 1 85.81 418 GLU A N 1
ATOM 3155 C CA . GLU A 1 418 ? -25.797 4.742 24.672 1 85.81 418 GLU A CA 1
ATOM 3156 C C . GLU A 1 418 ? -26.125 5.008 26.141 1 85.81 418 GLU A C 1
ATOM 3158 O O . GLU A 1 418 ? -25.672 6 26.703 1 85.81 418 GLU A O 1
ATOM 3163 N N . GLU A 1 419 ? -26.906 4.121 26.672 1 87.06 419 GLU A N 1
ATOM 3164 C CA . GLU A 1 419 ? -27.312 4.258 28.062 1 87.06 419 GLU A CA 1
ATOM 3165 C C . GLU A 1 419 ? -26.109 4.129 29 1 87.06 419 GLU A C 1
ATOM 3167 O O . GLU A 1 419 ? -26 4.875 29.984 1 87.06 419 GLU A O 1
ATOM 3172 N N . GLN A 1 420 ? -25.266 3.271 28.672 1 87 420 GLN A N 1
ATOM 3173 C CA . GLN A 1 420 ? -24.078 3.055 29.484 1 87 420 GLN A CA 1
ATOM 3174 C C . GLN A 1 420 ? -23.141 4.254 29.422 1 87 420 GLN A C 1
ATOM 3176 O O . GLN A 1 420 ? -22.547 4.641 30.422 1 87 420 GLN A O 1
ATOM 3181 N N . ARG A 1 421 ? -23.094 4.859 28.344 1 86.25 421 ARG A N 1
ATOM 3182 C CA . ARG A 1 421 ? -22.203 5.992 28.125 1 86.25 421 ARG A CA 1
ATOM 3183 C C . ARG A 1 421 ? -22.656 7.207 28.922 1 86.25 421 ARG A C 1
ATOM 3185 O O . ARG A 1 421 ? -21.828 8 29.375 1 86.25 421 ARG A O 1
ATOM 3192 N N . LYS A 1 422 ? -23.828 7.305 29.062 1 84.38 422 LYS A N 1
ATOM 3193 C CA . LYS A 1 422 ? -24.391 8.438 29.797 1 84.38 422 LYS A CA 1
ATOM 3194 C C . LYS A 1 422 ? -24.062 8.352 31.281 1 84.38 422 LYS A C 1
ATOM 3196 O O . LYS A 1 422 ? -24.016 9.375 31.969 1 84.38 422 LYS A O 1
ATOM 3201 N N . ASN A 1 423 ? -23.797 7.172 31.672 1 85.75 423 ASN A N 1
ATOM 3202 C CA . ASN A 1 423 ? -23.625 6.953 33.094 1 85.75 423 ASN A CA 1
ATOM 3203 C C . ASN A 1 423 ? -22.156 6.875 33.5 1 85.75 423 ASN A C 1
ATOM 3205 O O . ASN A 1 423 ? -21.828 6.633 34.656 1 85.75 423 ASN A O 1
ATOM 3209 N N . ILE A 1 424 ? -21.328 7.051 32.531 1 83.56 424 ILE A N 1
ATOM 3210 C CA . ILE A 1 424 ? -19.906 6.93 32.844 1 83.56 424 ILE A CA 1
ATOM 3211 C C . ILE A 1 424 ? -19.156 8.141 32.312 1 83.56 424 ILE A C 1
ATOM 3213 O O . ILE A 1 424 ? -19.438 8.625 31.203 1 83.56 424 ILE A O 1
ATOM 3217 N N . SER A 1 425 ? -18.234 8.578 33.188 1 85.5 425 SER A N 1
ATOM 3218 C CA . SER A 1 425 ? -17.297 9.594 32.688 1 85.5 425 SER A CA 1
ATOM 3219 C C . SER A 1 425 ? -16.188 8.977 31.859 1 85.5 425 SER A C 1
ATOM 3221 O O . SER A 1 425 ? -15.469 8.094 32.312 1 85.5 425 SER A O 1
ATOM 3223 N N . ILE A 1 426 ? -15.969 9.453 30.719 1 86.25 426 ILE A N 1
ATOM 3224 C CA . ILE A 1 426 ? -14.961 8.93 29.812 1 86.25 426 ILE A CA 1
ATOM 3225 C C . ILE A 1 426 ? -13.586 8.977 30.484 1 86.25 426 ILE A C 1
ATOM 3227 O O . ILE A 1 426 ? -12.766 8.086 30.281 1 86.25 426 ILE A O 1
ATOM 3231 N N . ASN A 1 427 ? -13.398 9.984 31.312 1 87.06 427 ASN A N 1
ATOM 3232 C CA . ASN A 1 427 ? -12.109 10.18 31.953 1 87.06 427 ASN A CA 1
ATOM 3233 C C . ASN A 1 427 ? -11.859 9.133 33.031 1 87.06 427 ASN A C 1
ATOM 3235 O O . ASN A 1 427 ? -10.734 8.977 33.5 1 87.06 427 ASN A O 1
ATOM 3239 N N . SER A 1 428 ? -12.914 8.453 33.375 1 90 428 SER A N 1
ATOM 3240 C CA . SER A 1 428 ? -12.75 7.414 34.375 1 90 428 SER A CA 1
ATOM 3241 C C . SER A 1 428 ? -12.234 6.113 33.781 1 90 428 SER A C 1
ATOM 3243 O O . SER A 1 428 ? -11.789 5.219 34.5 1 90 428 SER A O 1
ATOM 3245 N N . ILE A 1 429 ? -12.336 6.086 32.531 1 93.12 429 ILE A N 1
ATOM 3246 C CA . ILE A 1 429 ? -11.844 4.902 31.844 1 93.12 429 ILE A CA 1
ATOM 3247 C C . ILE A 1 429 ? -10.328 5.008 31.656 1 93.12 429 ILE A C 1
ATOM 3249 O O . ILE A 1 429 ? -9.82 6.035 31.188 1 93.12 429 ILE A O 1
ATOM 3253 N N . PRO A 1 430 ? -9.562 3.891 31.969 1 94.5 430 PRO A N 1
ATOM 3254 C CA . PRO A 1 430 ? -8.109 3.936 31.828 1 94.5 430 PRO A CA 1
ATOM 3255 C C . PRO A 1 430 ? -7.668 4.191 30.391 1 94.5 430 PRO A C 1
ATOM 3257 O O . PRO A 1 430 ? -8.273 3.672 29.453 1 94.5 430 PRO A O 1
ATOM 3260 N N . ASN A 1 431 ? -6.582 4.906 30.234 1 95.75 431 ASN A N 1
ATOM 3261 C CA . ASN A 1 431 ? -6.016 5.215 28.922 1 95.75 431 ASN A CA 1
ATOM 3262 C C . ASN A 1 431 ? -4.945 4.207 28.531 1 95.75 431 ASN A C 1
ATOM 3264 O O . ASN A 1 431 ? -3.852 4.594 28.109 1 95.75 431 ASN A O 1
ATOM 3268 N N . TRP A 1 432 ? -5.262 2.92 28.656 1 95.69 432 TRP A N 1
ATOM 3269 C CA . TRP A 1 432 ? -4.355 1.844 28.281 1 95.69 432 TRP A CA 1
ATOM 3270 C C . TRP A 1 432 ? -4.422 1.581 26.781 1 95.69 432 TRP A C 1
ATOM 3272 O O . TRP A 1 432 ? -5.508 1.367 26.219 1 95.69 432 TRP A O 1
ATOM 3282 N N . LYS A 1 433 ? -3.283 1.58 26.188 1 96.38 433 LYS A N 1
ATOM 3283 C CA . LYS A 1 433 ? -3.238 1.452 24.734 1 96.38 433 LYS A CA 1
ATOM 3284 C C . LYS A 1 433 ? -2.961 0.011 24.328 1 96.38 433 LYS A C 1
ATOM 3286 O O . LYS A 1 433 ? -2.016 -0.612 24.812 1 96.38 433 LYS A O 1
ATOM 3291 N N . LEU A 1 434 ? -3.744 -0.436 23.406 1 93.56 434 LEU A N 1
ATOM 3292 C CA . LEU A 1 434 ? -3.486 -1.75 22.828 1 93.56 434 LEU A CA 1
ATOM 3293 C C . LEU A 1 434 ? -2.268 -1.711 21.922 1 93.56 434 LEU A C 1
ATOM 3295 O O . LEU A 1 434 ? -2.068 -0.74 21.188 1 93.56 434 LEU A O 1
ATOM 3299 N N . PRO A 1 435 ? -1.458 -2.904 22 1 92.38 435 PRO A N 1
ATOM 3300 C CA . PRO A 1 435 ? -0.388 -2.977 21 1 92.38 435 PRO A CA 1
ATOM 3301 C C . PRO A 1 435 ? -0.915 -2.949 19.562 1 92.38 435 PRO A C 1
ATOM 3303 O O . PRO A 1 435 ? -2.002 -3.465 19.297 1 92.38 435 PRO A O 1
ATOM 3306 N N . PHE A 1 436 ? -0.13 -2.4 18.688 1 90.25 436 PHE A N 1
ATOM 3307 C CA . PHE A 1 436 ? -0.558 -2.23 17.312 1 90.25 436 PHE A CA 1
ATOM 3308 C C . PHE A 1 436 ? -0.86 -3.58 16.656 1 90.25 436 PHE A C 1
ATOM 3310 O O . PHE A 1 436 ? -1.754 -3.686 15.82 1 90.25 436 PHE A O 1
ATOM 3317 N N . TRP A 1 437 ? -0.094 -4.621 17.062 1 86.25 437 TRP A N 1
ATOM 3318 C CA . TRP A 1 437 ? -0.309 -5.922 16.438 1 86.25 437 TRP A CA 1
ATOM 3319 C C . TRP A 1 437 ? -1.684 -6.477 16.797 1 86.25 437 TRP A C 1
ATOM 3321 O O . TRP A 1 437 ? -2.281 -7.223 16.016 1 86.25 437 TRP A O 1
ATOM 3331 N N . VAL A 1 438 ? -2.219 -6.074 17.984 1 86.31 438 VAL A N 1
ATOM 3332 C CA . VAL A 1 438 ? -3.57 -6.465 18.375 1 86.31 438 VAL A CA 1
ATOM 3333 C C . VAL A 1 438 ? -4.59 -5.695 17.531 1 86.31 438 VAL A C 1
ATOM 3335 O O . VAL A 1 438 ? -5.559 -6.277 17.031 1 86.31 438 VAL A O 1
ATOM 3338 N N . MET A 1 439 ? -4.285 -4.484 17.297 1 86.31 439 MET A N 1
ATOM 3339 C CA . MET A 1 439 ? -5.172 -3.635 16.5 1 86.31 439 MET A CA 1
ATOM 3340 C C . MET A 1 439 ? -5.234 -4.109 15.055 1 86.31 439 MET A C 1
ATOM 3342 O O . MET A 1 439 ? -6.273 -4 14.406 1 86.31 439 MET A O 1
ATOM 3346 N N . ALA A 1 440 ? -4.113 -4.629 14.617 1 85.69 440 ALA A N 1
ATOM 3347 C CA . ALA A 1 440 ? -3.998 -5.059 13.227 1 85.69 440 ALA A CA 1
ATOM 3348 C C . ALA A 1 440 ? -4.879 -6.273 12.953 1 85.69 440 ALA A C 1
ATOM 3350 O O . ALA A 1 440 ? -5.238 -6.543 11.805 1 85.69 440 ALA A O 1
ATOM 3351 N N . MET A 1 441 ? -5.223 -6.953 13.969 1 76.75 441 MET A N 1
ATOM 3352 C CA . MET A 1 441 ? -5.992 -8.188 13.828 1 76.75 441 MET A CA 1
ATOM 3353 C C . MET A 1 441 ? -7.488 -7.91 13.914 1 76.75 441 MET A C 1
ATOM 3355 O O . MET A 1 441 ? -8.305 -8.805 13.711 1 76.75 441 MET A O 1
ATOM 3359 N N . GLY A 1 442 ? -7.805 -6.711 14.18 1 66.75 442 GLY A N 1
ATOM 3360 C CA . GLY A 1 442 ? -9.203 -6.387 14.383 1 66.75 442 GLY A CA 1
ATOM 3361 C C . GLY A 1 442 ? -10.016 -6.398 13.102 1 66.75 442 GLY A C 1
ATOM 3362 O O . GLY A 1 442 ? -9.492 -6.086 12.031 1 66.75 442 GLY A O 1
ATOM 3363 N N . GLN A 1 443 ? -11.172 -7.184 13.172 1 62.38 443 GLN A N 1
ATOM 3364 C CA . GLN A 1 443 ? -12.141 -7.129 12.078 1 62.38 443 GLN A CA 1
ATOM 3365 C C . GLN A 1 443 ? -13.242 -6.117 12.367 1 62.38 443 GLN A C 1
ATOM 3367 O O . GLN A 1 443 ? -13.547 -5.836 13.531 1 62.38 443 GLN A O 1
ATOM 3372 N N . PRO A 1 444 ? -13.648 -5.422 11.211 1 55.91 444 PRO A N 1
ATOM 3373 C CA . PRO A 1 444 ? -14.82 -4.578 11.484 1 55.91 444 PRO A CA 1
ATOM 3374 C C . PRO A 1 444 ? -15.984 -5.355 12.094 1 55.91 444 PRO A C 1
ATOM 3376 O O . PRO A 1 444 ? -16.109 -6.562 11.859 1 55.91 444 PRO A O 1
ATOM 3379 N N . PRO A 1 445 ? -16.641 -4.742 12.984 1 47.5 445 PRO A N 1
ATOM 3380 C CA . PRO A 1 445 ? -17.812 -5.426 13.508 1 47.5 445 PRO A CA 1
ATOM 3381 C C . PRO A 1 445 ? -18.781 -5.875 12.406 1 47.5 445 PRO A C 1
ATOM 3383 O O . PRO A 1 445 ? -18.891 -5.203 11.375 1 47.5 445 PRO A O 1
ATOM 3386 N N . LYS A 1 446 ? -19.047 -7.16 12.344 1 49.78 446 LYS A N 1
ATOM 3387 C CA . LYS A 1 446 ? -20.016 -7.648 11.375 1 49.78 446 LYS A CA 1
ATOM 3388 C C . LYS A 1 446 ? -21.328 -6.863 11.469 1 49.78 446 LYS A C 1
ATOM 3390 O O . LYS A 1 446 ? -21.797 -6.582 12.57 1 49.78 446 LYS A O 1
ATOM 3395 N N . LYS A 1 447 ? -21.688 -6.293 10.266 1 43.59 447 LYS A N 1
ATOM 3396 C CA . LYS A 1 447 ? -22.984 -5.613 10.219 1 43.59 447 LYS A CA 1
ATOM 3397 C C . LYS A 1 447 ? -24.094 -6.508 10.758 1 43.59 447 LYS A C 1
ATOM 3399 O O . LYS A 1 447 ? -24.094 -7.719 10.539 1 43.59 447 LYS A O 1
ATOM 3404 N N . ALA A 1 448 ? -24.891 -5.984 11.555 1 36 448 ALA A N 1
ATOM 3405 C CA . ALA A 1 448 ? -26.031 -6.668 12.164 1 36 448 ALA A CA 1
ATOM 3406 C C . ALA A 1 448 ? -26.766 -7.531 11.141 1 36 448 ALA A C 1
ATOM 3408 O O . ALA A 1 448 ? -27.25 -8.617 11.477 1 36 448 ALA A O 1
ATOM 3409 N N . ASN A 1 449 ? -26.922 -6.992 9.898 1 35.09 449 ASN A N 1
ATOM 3410 C CA . ASN A 1 449 ? -27.828 -7.711 9.008 1 35.09 449 ASN A CA 1
ATOM 3411 C C . ASN A 1 449 ? -27.125 -8.875 8.312 1 35.09 449 ASN A C 1
ATOM 3413 O O . ASN A 1 449 ? -27.703 -9.516 7.434 1 35.09 449 ASN A O 1
ATOM 3417 N N . GLN A 1 450 ? -25.922 -8.922 8.258 1 34.03 450 GLN A N 1
ATOM 3418 C CA . GLN A 1 450 ? -25.312 -10.07 7.59 1 34.03 450 GLN A CA 1
ATOM 3419 C C . GLN A 1 450 ? -25.047 -11.203 8.57 1 34.03 450 GLN A C 1
ATOM 3421 O O . GLN A 1 450 ? -24.297 -12.141 8.258 1 34.03 450 GLN A O 1
ATOM 3426 N N . SER A 1 451 ? -25.453 -11.258 9.688 1 27.38 451 SER A N 1
ATOM 3427 C CA . SER A 1 451 ? -25.547 -12.469 10.5 1 27.38 451 SER A CA 1
ATOM 3428 C C . SER A 1 451 ? -26.703 -13.359 10.039 1 27.38 451 SER A C 1
ATOM 3430 O O . SER A 1 451 ? -27.781 -12.867 9.734 1 27.38 451 SER A O 1
ATOM 3432 N N . MET B 1 1 ? 44 8.766 8.219 1 18.12 1 MET B N 1
ATOM 3433 C CA . MET B 1 1 ? 43.625 7.438 7.738 1 18.12 1 MET B CA 1
ATOM 3434 C C . MET B 1 1 ? 42.594 6.801 8.641 1 18.12 1 MET B C 1
ATOM 3436 O O . MET B 1 1 ? 42.75 5.648 9.055 1 18.12 1 MET B O 1
ATOM 3440 N N . THR B 1 2 ? 41.719 7.477 9.172 1 19.81 2 THR B N 1
ATOM 3441 C CA . THR B 1 2 ? 41 7.551 10.445 1 19.81 2 THR B CA 1
ATOM 3442 C C . THR B 1 2 ? 39.781 6.625 10.43 1 19.81 2 THR B C 1
ATOM 3444 O O . THR B 1 2 ? 38.906 6.75 9.57 1 19.81 2 THR B O 1
ATOM 3447 N N . ILE B 1 3 ? 39.938 5.367 11 1 19.91 3 ILE B N 1
ATOM 3448 C CA . ILE B 1 3 ? 39.156 4.137 11.094 1 19.91 3 ILE B CA 1
ATOM 3449 C C . ILE B 1 3 ? 37.812 4.426 11.742 1 19.91 3 ILE B C 1
ATOM 3451 O O . ILE B 1 3 ? 37.75 4.695 12.945 1 19.91 3 ILE B O 1
ATOM 3455 N N . LEU B 1 4 ? 37.094 5.312 11.141 1 20.84 4 LEU B N 1
ATOM 3456 C CA . LEU B 1 4 ? 35.781 5.766 11.648 1 20.84 4 LEU B CA 1
ATOM 3457 C C . LEU B 1 4 ? 34.844 4.594 11.812 1 20.84 4 LEU B C 1
ATOM 3459 O O . LEU B 1 4 ? 34.406 4.004 10.828 1 20.84 4 LEU B O 1
ATOM 3463 N N . THR B 1 5 ? 35.031 3.629 12.844 1 20.06 5 THR B N 1
ATOM 3464 C CA . THR B 1 5 ? 34.688 2.273 13.273 1 20.06 5 THR B CA 1
ATOM 3465 C C . THR B 1 5 ? 33.188 2.146 13.562 1 20.06 5 THR B C 1
ATOM 3467 O O . THR B 1 5 ? 32.562 1.176 13.148 1 20.06 5 THR B O 1
ATOM 3470 N N . LEU B 1 6 ? 32.594 2.816 14.539 1 20.03 6 LEU B N 1
ATOM 3471 C CA . LEU B 1 6 ? 31.875 2.082 15.57 1 20.03 6 LEU B CA 1
ATOM 3472 C C . LEU B 1 6 ? 30.453 1.786 15.125 1 20.03 6 LEU B C 1
ATOM 3474 O O . LEU B 1 6 ? 29.938 0.691 15.359 1 20.03 6 LEU B O 1
ATOM 3478 N N . HIS B 1 7 ? 29.688 2.85 14.82 1 22.33 7 HIS B N 1
ATOM 3479 C CA . HIS B 1 7 ? 28.344 2.895 15.406 1 22.33 7 HIS B CA 1
ATOM 3480 C C . HIS B 1 7 ? 27.375 1.998 14.648 1 22.33 7 HIS B C 1
ATOM 3482 O O . HIS B 1 7 ? 26.312 1.642 15.164 1 22.33 7 HIS B O 1
ATOM 3488 N N . GLY B 1 8 ? 27.562 1.978 13.398 1 24.27 8 GLY B N 1
ATOM 3489 C CA . GLY B 1 8 ? 26.469 1.44 12.609 1 24.27 8 GLY B CA 1
ATOM 3490 C C . GLY B 1 8 ? 26.234 -0.04 12.844 1 24.27 8 GLY B C 1
ATOM 3491 O O . GLY B 1 8 ? 25.516 -0.688 12.086 1 24.27 8 GLY B O 1
ATOM 3492 N N . CYS B 1 9 ? 26.984 -0.684 13.812 1 25.28 9 CYS B N 1
ATOM 3493 C CA . CYS B 1 9 ? 27.344 -2.078 14.039 1 25.28 9 CYS B CA 1
ATOM 3494 C C . CYS B 1 9 ? 26.188 -2.848 14.664 1 25.28 9 CYS B C 1
ATOM 3496 O O . CYS B 1 9 ? 26.375 -3.932 15.219 1 25.28 9 CYS B O 1
ATOM 3498 N N . LEU B 1 10 ? 25.031 -2.186 14.672 1 25.52 10 LEU B N 1
ATOM 3499 C CA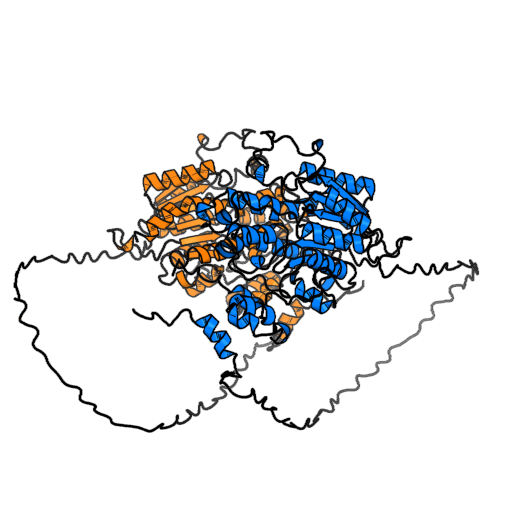 . LEU B 1 10 ? 24.156 -2.922 15.578 1 25.52 10 LEU B CA 1
ATOM 3500 C C . LEU B 1 10 ? 23.75 -4.262 14.977 1 25.52 10 LEU B C 1
ATOM 3502 O O . LEU B 1 10 ? 23.578 -5.246 15.695 1 25.52 10 LEU B O 1
ATOM 3506 N N . VAL B 1 11 ? 23.516 -4.273 13.656 1 28 11 VAL B N 1
ATOM 3507 C CA . VAL B 1 11 ? 23.141 -5.582 13.133 1 28 11 VAL B CA 1
ATOM 3508 C C . VAL B 1 11 ? 24.297 -6.566 13.305 1 28 11 VAL B C 1
ATOM 3510 O O . VAL B 1 11 ? 24.078 -7.77 13.453 1 28 11 VAL B O 1
ATOM 3513 N N . HIS B 1 12 ? 25.547 -6.059 13.25 1 27.77 12 HIS B N 1
ATOM 3514 C CA . HIS B 1 12 ? 26.688 -6.883 13.625 1 27.77 12 HIS B CA 1
ATOM 3515 C C . HIS B 1 12 ? 26.578 -7.359 15.07 1 27.77 12 HIS B C 1
ATOM 3517 O O . HIS B 1 12 ? 26.969 -8.484 15.383 1 27.77 12 HIS B O 1
ATOM 3523 N N . TYR B 1 13 ? 25.984 -6.449 15.883 1 27.56 13 TYR B N 1
ATOM 3524 C CA . TYR B 1 13 ? 25.969 -6.785 17.297 1 27.56 13 TYR B CA 1
ATOM 3525 C C . TYR B 1 13 ? 24.922 -7.848 17.609 1 27.56 13 TYR B C 1
ATOM 3527 O O . TYR B 1 13 ? 25.141 -8.719 18.453 1 27.56 13 TYR B O 1
ATOM 3535 N N . PHE B 1 14 ? 23.75 -7.688 16.906 1 28.41 14 PHE B N 1
ATOM 3536 C CA . PHE B 1 14 ? 22.75 -8.648 17.359 1 28.41 14 PHE B CA 1
ATOM 3537 C C . PHE B 1 14 ? 23.125 -10.062 16.922 1 28.41 14 PHE B C 1
ATOM 3539 O O . PHE B 1 14 ? 22.828 -11.031 17.609 1 28.41 14 PHE B O 1
ATOM 3546 N N . LEU B 1 15 ? 23.719 -10.188 15.711 1 28.48 15 LEU B N 1
ATOM 3547 C CA . LEU B 1 15 ? 24.219 -11.531 15.477 1 28.48 15 LEU B CA 1
ATOM 3548 C C . LEU B 1 15 ? 25.25 -11.914 16.547 1 28.48 15 LEU B C 1
ATOM 3550 O O . LEU B 1 15 ? 25.5 -13.102 16.781 1 28.48 15 LEU B O 1
ATOM 3554 N N . ALA B 1 16 ? 25.938 -10.883 17.047 1 28.52 16 ALA B N 1
ATOM 3555 C CA . ALA B 1 16 ? 26.938 -11.172 18.078 1 28.52 16 ALA B CA 1
ATOM 3556 C C . ALA B 1 16 ? 26.266 -11.617 19.375 1 28.52 16 ALA B C 1
ATOM 3558 O O . ALA B 1 16 ? 26.812 -12.43 20.109 1 28.52 16 ALA B O 1
ATOM 3559 N N . LEU B 1 17 ? 25.141 -10.914 19.734 1 28.17 17 LEU B N 1
ATOM 3560 C CA . LEU B 1 17 ? 24.625 -11.25 21.062 1 28.17 17 LEU B CA 1
ATOM 3561 C C . LEU B 1 17 ? 23.984 -12.641 21.062 1 28.17 17 LEU B C 1
ATOM 3563 O O . LEU B 1 17 ? 23.844 -13.258 22.109 1 28.17 17 LEU B O 1
ATOM 3567 N N . LEU B 1 18 ? 23.234 -12.922 20.016 1 26.75 18 LEU B N 1
ATOM 3568 C CA . LEU B 1 18 ? 22.641 -14.242 20.188 1 26.75 18 LEU B CA 1
ATOM 3569 C C . LEU B 1 18 ? 23.688 -15.336 20.047 1 26.75 18 LEU B C 1
ATOM 3571 O O . LEU B 1 18 ? 23.359 -16.516 19.953 1 26.75 18 LEU B O 1
ATOM 3575 N N . MET B 1 19 ? 24.953 -14.875 19.703 1 25.52 19 MET B N 1
ATOM 3576 C CA . MET B 1 19 ? 25.875 -16 19.719 1 25.52 19 MET B CA 1
ATOM 3577 C C . MET B 1 19 ? 26.062 -16.547 21.125 1 25.52 19 MET B C 1
ATOM 3579 O O . MET B 1 19 ? 26.656 -15.867 21.969 1 25.52 19 MET B O 1
ATOM 3583 N N . PRO B 1 20 ? 25.109 -17.203 21.766 1 26.64 20 PRO B N 1
ATOM 3584 C CA . PRO B 1 20 ? 25.797 -17.812 22.891 1 26.64 20 PRO B CA 1
ATOM 3585 C C . PRO B 1 20 ? 27.188 -18.328 22.516 1 26.64 20 PRO B C 1
ATOM 3587 O O . PRO B 1 20 ? 28.141 -18.172 23.281 1 26.64 20 PRO B O 1
ATOM 3590 N N . MET B 1 21 ? 27.156 -19.422 21.641 1 25.19 21 MET B N 1
ATOM 3591 C CA . MET B 1 21 ? 28.391 -20.141 21.391 1 25.19 21 MET B CA 1
ATOM 3592 C C . MET B 1 21 ? 29.344 -19.312 20.531 1 25.19 21 MET B C 1
ATOM 3594 O O . MET B 1 21 ? 29 -18.922 19.422 1 25.19 21 MET B O 1
ATOM 3598 N N . ALA B 1 22 ? 30.047 -18.344 21.109 1 28.25 22 ALA B N 1
ATOM 3599 C CA . ALA B 1 22 ? 31.25 -17.781 20.5 1 28.25 22 ALA B CA 1
ATOM 3600 C C . ALA B 1 22 ? 32.062 -18.859 19.781 1 28.25 22 ALA B C 1
ATOM 3602 O O . ALA B 1 22 ? 32.656 -19.734 20.422 1 28.25 22 ALA B O 1
ATOM 3603 N N . VAL B 1 23 ? 31.453 -19.5 18.766 1 24.25 23 VAL B N 1
ATOM 3604 C CA . VAL B 1 23 ? 32.312 -20.406 18.016 1 24.25 23 VAL B CA 1
ATOM 3605 C C . VAL B 1 23 ? 33.562 -19.656 17.562 1 24.25 23 VAL B C 1
ATOM 3607 O O . VAL B 1 23 ? 33.5 -18.688 16.812 1 24.25 23 VAL B O 1
ATOM 3610 N N . VAL B 1 24 ? 34.469 -19.359 18.562 1 27.38 24 VAL B N 1
ATOM 3611 C CA . VAL B 1 24 ? 35.844 -19 18.188 1 27.38 24 VAL B CA 1
ATOM 3612 C C . VAL B 1 24 ? 36.406 -20.047 17.219 1 27.38 24 VAL B C 1
ATOM 3614 O O . VAL B 1 24 ? 36.5 -21.234 17.578 1 27.38 24 VAL B O 1
ATOM 3617 N N . ILE B 1 25 ? 36.125 -19.922 16.031 1 25.98 25 ILE B N 1
ATOM 3618 C CA . ILE B 1 25 ? 36.688 -20.766 14.992 1 25.98 25 ILE B CA 1
ATOM 3619 C C . ILE B 1 25 ? 38.219 -20.688 15.047 1 25.98 25 ILE B C 1
ATOM 3621 O O . ILE B 1 25 ? 38.812 -19.641 14.797 1 25.98 25 ILE B O 1
ATOM 3625 N N . ASP B 1 26 ? 38.812 -21.125 16.234 1 26.16 26 ASP B N 1
ATOM 3626 C CA . ASP B 1 26 ? 40.25 -21.359 16.141 1 26.16 26 ASP B CA 1
ATOM 3627 C C . ASP B 1 26 ? 40.531 -22.547 15.227 1 26.16 26 ASP B C 1
ATOM 3629 O O . ASP B 1 26 ? 39.656 -23.344 14.922 1 26.16 26 ASP B O 1
ATOM 3633 N N . HIS B 1 27 ? 41.812 -22.781 14.875 1 26.98 27 HIS B N 1
ATOM 3634 C CA . HIS B 1 27 ? 42.312 -23.828 14 1 26.98 27 HIS B CA 1
ATOM 3635 C C . HIS B 1 27 ? 41.688 -25.188 14.336 1 26.98 27 HIS B C 1
ATOM 3637 O O . HIS B 1 27 ? 41.562 -26.047 13.469 1 26.98 27 HIS B O 1
ATOM 3643 N N . ALA B 1 28 ? 41.781 -25.594 15.711 1 25.17 28 ALA B N 1
ATOM 3644 C CA . ALA B 1 28 ? 41.594 -27.031 15.883 1 25.17 28 ALA B CA 1
ATOM 3645 C C . ALA B 1 28 ? 40.094 -27.391 15.852 1 25.17 28 ALA B C 1
ATOM 3647 O O . ALA B 1 28 ? 39.25 -26.5 15.82 1 25.17 28 ALA B O 1
ATOM 3648 N N . GLY B 1 29 ? 39.562 -28.469 16.484 1 22.34 29 GLY B N 1
ATOM 3649 C CA . GLY B 1 29 ? 38.406 -29.359 16.469 1 22.34 29 GLY B CA 1
ATOM 3650 C C . GLY B 1 29 ? 37.188 -28.766 17.156 1 22.34 29 GLY B C 1
ATOM 3651 O O . GLY B 1 29 ? 37.312 -27.859 17.984 1 22.34 29 GLY B O 1
ATOM 3652 N N . ILE B 1 30 ? 36.125 -28.562 16.562 1 24.67 30 ILE B N 1
ATOM 3653 C CA . ILE B 1 30 ? 34.812 -28 16.953 1 24.67 30 ILE B CA 1
ATOM 3654 C C . ILE B 1 30 ? 34.188 -28.859 18.047 1 24.67 30 ILE B C 1
ATOM 3656 O O . ILE B 1 30 ? 33.938 -30.047 17.844 1 24.67 30 ILE B O 1
ATOM 3660 N N . TYR B 1 31 ? 34.688 -28.844 19.391 1 21 31 TYR B N 1
ATOM 3661 C CA . TYR B 1 31 ? 34.125 -29.828 20.312 1 21 31 TYR B CA 1
ATOM 3662 C C . TYR B 1 31 ? 32.719 -29.453 20.734 1 21 31 TYR B C 1
ATOM 3664 O O . TYR B 1 31 ? 32.438 -28.297 21.047 1 21 31 TYR B O 1
ATOM 3672 N N . ALA B 1 32 ? 31.734 -30.125 20.172 1 22.03 32 ALA B N 1
ATOM 3673 C CA . ALA B 1 32 ? 30.297 -30.031 20.375 1 22.03 32 ALA B CA 1
ATOM 3674 C C . ALA B 1 32 ? 29.938 -30.359 21.828 1 22.03 32 ALA B C 1
ATOM 3676 O O . ALA B 1 32 ? 30.266 -31.438 22.328 1 22.03 32 ALA B O 1
ATOM 3677 N N . PHE B 1 33 ? 30.062 -29.438 22.797 1 19.67 33 PHE B N 1
ATOM 3678 C CA . PHE B 1 33 ? 29.734 -29.797 24.172 1 19.67 33 PHE B CA 1
ATOM 3679 C C . PHE B 1 33 ? 28.266 -30.156 24.312 1 19.67 33 PHE B C 1
ATOM 3681 O O . PHE B 1 33 ? 27.391 -29.484 23.734 1 19.67 33 PHE B O 1
ATOM 3688 N N . GLN B 1 34 ? 28 -31.469 24.562 1 20.31 34 GLN B N 1
ATOM 3689 C CA . GLN B 1 34 ? 26.734 -32.156 24.766 1 20.31 34 GLN B CA 1
ATOM 3690 C C . GLN B 1 34 ? 26 -31.625 25.984 1 20.31 34 GLN B C 1
ATOM 3692 O O . GLN B 1 34 ? 26.531 -31.641 27.094 1 20.31 34 GLN B O 1
ATOM 3697 N N . PRO B 1 35 ? 25.25 -30.562 25.844 1 20.22 35 PRO B N 1
ATOM 3698 C CA . PRO B 1 35 ? 24.562 -30.094 27.047 1 20.22 35 PRO B CA 1
ATOM 3699 C C . PRO B 1 35 ? 23.812 -31.219 27.766 1 20.22 35 PRO B C 1
ATOM 3701 O O . PRO B 1 35 ? 23.328 -32.156 27.141 1 20.22 35 PRO B O 1
ATOM 3704 N N . GLN B 1 36 ? 24.297 -31.562 28.984 1 18.55 36 GLN B N 1
ATOM 3705 C CA . GLN B 1 36 ? 23.766 -32.562 29.906 1 18.55 36 GLN B CA 1
ATOM 3706 C C . GLN B 1 36 ? 22.266 -32.344 30.125 1 18.55 36 GLN B C 1
ATOM 3708 O O . GLN B 1 36 ? 21.766 -31.219 30.109 1 18.55 36 GLN B O 1
ATOM 3713 N N . GLN B 1 37 ? 21.516 -33.438 29.984 1 19.22 37 GLN B N 1
ATOM 3714 C CA . GLN B 1 37 ? 20.109 -33.844 30.016 1 19.22 37 GLN B CA 1
ATOM 3715 C C . GLN B 1 37 ? 19.469 -33.469 31.344 1 19.22 37 GLN B C 1
ATOM 3717 O O . GLN B 1 37 ? 19.828 -34 32.375 1 19.22 37 GLN B O 1
ATOM 3722 N N . PHE B 1 38 ? 19.5 -32.156 31.797 1 18.88 38 PHE B N 1
ATOM 3723 C CA . PHE B 1 38 ? 18.859 -32.031 33.094 1 18.88 38 PHE B CA 1
ATOM 3724 C C . PHE B 1 38 ? 17.469 -32.656 33.094 1 18.88 38 PHE B C 1
ATOM 3726 O O . PHE B 1 38 ? 16.688 -32.438 32.156 1 18.88 38 PHE B O 1
ATOM 3733 N N . ASN B 1 39 ? 17.359 -33.844 33.625 1 19.02 39 ASN B N 1
ATOM 3734 C CA . ASN B 1 39 ? 16.234 -34.75 33.906 1 19.02 39 ASN B CA 1
ATOM 3735 C C . ASN B 1 39 ? 15.148 -34.062 34.719 1 19.02 39 ASN B C 1
ATOM 3737 O O . ASN B 1 39 ? 15.258 -33.969 35.938 1 19.02 39 ASN B O 1
ATOM 3741 N N . ILE B 1 40 ? 14.945 -32.781 34.375 1 17.91 40 ILE B N 1
ATOM 3742 C CA . ILE B 1 40 ? 14 -32.25 35.344 1 17.91 40 ILE B CA 1
ATOM 3743 C C . ILE B 1 40 ? 12.766 -33.156 35.406 1 17.91 40 ILE B C 1
ATOM 3745 O O . ILE B 1 40 ? 12.141 -33.438 34.375 1 17.91 40 ILE B O 1
ATOM 3749 N N . ALA B 1 41 ? 12.727 -33.969 36.469 1 18.27 41 ALA B N 1
ATOM 3750 C CA . ALA B 1 41 ? 11.75 -34.938 36.969 1 18.27 41 ALA B CA 1
ATOM 3751 C C . ALA B 1 41 ? 10.352 -34.344 37.031 1 18.27 41 ALA B C 1
ATOM 3753 O O . ALA B 1 41 ? 10.164 -33.281 37.656 1 18.27 41 ALA B O 1
ATOM 3754 N N . ARG B 1 42 ? 9.695 -34.5 35.906 1 18.62 42 ARG B N 1
ATOM 3755 C CA . ARG B 1 42 ? 8.312 -34.094 35.688 1 18.62 42 ARG B CA 1
ATOM 3756 C C . ARG B 1 42 ? 7.414 -34.625 36.812 1 18.62 42 ARG B C 1
ATOM 3758 O O . ARG B 1 42 ? 7.168 -35.812 36.906 1 18.62 42 ARG B O 1
ATOM 3765 N N . HIS B 1 43 ? 7.781 -34.312 38.094 1 17.84 43 HIS B N 1
ATOM 3766 C CA . HIS B 1 43 ? 6.879 -34.906 39.094 1 17.84 43 HIS B CA 1
ATOM 3767 C C . HIS B 1 43 ? 5.43 -34.531 38.781 1 17.84 43 HIS B C 1
ATOM 3769 O O . HIS B 1 43 ? 5.129 -33.375 38.469 1 17.84 43 HIS B O 1
ATOM 3775 N N . ARG B 1 44 ? 4.781 -35.469 38.25 1 19.09 44 ARG B N 1
ATOM 3776 C CA . ARG B 1 44 ? 3.377 -35.594 37.875 1 19.09 44 ARG B CA 1
ATOM 3777 C C . ARG B 1 44 ? 2.467 -35.219 39.031 1 19.09 44 ARG B C 1
ATOM 3779 O O . ARG B 1 44 ? 2.498 -35.875 40.094 1 19.09 44 ARG B O 1
ATOM 3786 N N . PRO B 1 45 ? 2.377 -33.875 39.281 1 16.86 45 PRO B N 1
ATOM 3787 C CA . PRO B 1 45 ? 1.529 -33.688 40.469 1 16.86 45 PRO B CA 1
ATOM 3788 C C . PRO B 1 45 ? 0.174 -34.375 40.344 1 16.86 45 PRO B C 1
ATOM 3790 O O . PRO B 1 45 ? -0.299 -34.625 39.219 1 16.86 45 PRO B O 1
ATOM 3793 N N . LYS B 1 46 ? -0.234 -35.125 41.469 1 17.72 46 LYS B N 1
ATOM 3794 C CA . LYS B 1 46 ? -1.343 -35.938 41.969 1 17.72 46 LYS B CA 1
ATOM 3795 C C . LYS B 1 46 ? -2.656 -35.156 41.906 1 17.72 46 LYS B C 1
ATOM 3797 O O . LYS B 1 46 ? -2.846 -34.188 42.656 1 17.72 46 LYS B O 1
ATOM 3802 N N . ASN B 1 47 ? -3.047 -34.625 40.625 1 16.03 47 ASN B N 1
ATOM 3803 C CA . ASN B 1 47 ? -4.297 -33.875 40.594 1 16.03 47 ASN B CA 1
ATOM 3804 C C . ASN B 1 47 ? -5.359 -34.531 41.469 1 16.03 47 ASN B C 1
ATOM 3806 O O . ASN B 1 47 ? -5.41 -35.75 41.594 1 16.03 47 ASN B O 1
ATOM 3810 N N . ALA B 1 48 ? -6.074 -33.656 42.25 1 15.84 48 ALA B N 1
ATOM 3811 C CA . ALA B 1 48 ? -7.09 -33.531 43.281 1 15.84 48 ALA B CA 1
ATOM 3812 C C . ALA B 1 48 ? -8.406 -34.156 42.875 1 15.84 48 ALA B C 1
ATOM 3814 O O . ALA B 1 48 ? -8.805 -34.062 41.688 1 15.84 48 ALA B O 1
ATOM 3815 N N . VAL B 1 49 ? -8.93 -35.062 43.75 1 16.75 49 VAL B N 1
ATOM 3816 C CA . VAL B 1 49 ? -10.031 -35.969 43.938 1 16.75 49 VAL B CA 1
ATOM 3817 C C . VAL B 1 49 ? -11.359 -35.219 43.875 1 16.75 49 VAL B C 1
ATOM 3819 O O . VAL B 1 49 ? -12.43 -35.812 43.938 1 16.75 49 VAL B O 1
ATOM 3822 N N . VAL B 1 50 ? -11.453 -34.031 43.219 1 15.36 50 VAL B N 1
ATOM 3823 C CA . VAL B 1 50 ? -12.672 -33.438 43.781 1 15.36 50 VAL B CA 1
ATOM 3824 C C . VAL B 1 50 ? -13.828 -34.406 43.625 1 15.36 50 VAL B C 1
ATOM 3826 O O . VAL B 1 50 ? -13.977 -35.062 42.594 1 15.36 50 VAL B O 1
ATOM 3829 N N . VAL B 1 51 ? -14.703 -34.438 44.688 1 14.56 51 VAL B N 1
ATOM 3830 C CA . VAL B 1 51 ? -15.758 -35.188 45.344 1 14.56 51 VAL B CA 1
ATOM 3831 C C . VAL B 1 51 ? -17 -35.25 44.469 1 14.56 51 VAL B C 1
ATOM 3833 O O . VAL B 1 51 ? -17.547 -36.312 44.219 1 14.56 51 VAL B O 1
ATOM 3836 N N . LYS B 1 52 ? -17.969 -34.25 44.812 1 14.52 52 LYS B N 1
ATOM 3837 C CA . LYS B 1 52 ? -19.188 -34.656 45.531 1 14.52 52 LYS B CA 1
ATOM 3838 C C . LYS B 1 52 ? -20.203 -35.25 44.562 1 14.52 52 LYS B C 1
ATOM 3840 O O . LYS B 1 52 ? -20.078 -35.094 43.344 1 14.52 52 LYS B O 1
ATOM 3845 N N . GLN B 1 53 ? -21.328 -34.469 44.469 1 14.61 53 GLN B N 1
ATOM 3846 C CA . GLN B 1 53 ? -22.656 -34.781 44.969 1 14.61 53 GLN B CA 1
ATOM 3847 C C . GLN B 1 53 ? -23.562 -35.312 43.875 1 14.61 53 GLN B C 1
ATOM 3849 O O . GLN B 1 53 ? -23.422 -34.938 42.719 1 14.61 53 GLN B O 1
ATOM 3854 N N . SER B 1 54 ? -24.453 -36.25 44.25 1 14.41 54 SER B N 1
ATOM 3855 C CA . SER B 1 54 ? -25.344 -37.344 43.875 1 14.41 54 SER B CA 1
ATOM 3856 C C . SER B 1 54 ? -26.469 -36.844 42.969 1 14.41 54 SER B C 1
ATOM 3858 O O . SER B 1 54 ? -26.672 -37.375 41.875 1 14.41 54 SER B O 1
ATOM 3860 N N . ALA B 1 55 ? -27.703 -36.656 43.594 1 14.47 55 ALA B N 1
ATOM 3861 C CA . ALA B 1 55 ? -28.781 -37.656 43.469 1 14.47 55 ALA B CA 1
ATOM 3862 C C . ALA B 1 55 ? -29.781 -37.219 42.406 1 14.47 55 ALA B C 1
ATOM 3864 O O . ALA B 1 55 ? -30.25 -38.031 41.625 1 14.47 55 ALA B O 1
ATOM 3865 N N . VAL B 1 56 ? -30.422 -35.969 42.5 1 15.13 56 VAL B N 1
ATOM 3866 C CA . VAL B 1 56 ? -31.875 -36.094 42.688 1 15.13 56 VAL B CA 1
ATOM 3867 C C . VAL B 1 56 ? -32.531 -36.375 41.344 1 15.13 56 VAL B C 1
ATOM 3869 O O . VAL B 1 56 ? -32.125 -35.844 40.312 1 15.13 56 VAL B O 1
ATOM 3872 N N . SER B 1 57 ? -33.562 -37.312 41.281 1 15.48 57 SER B N 1
ATOM 3873 C CA . SER B 1 57 ? -34.406 -38.25 40.5 1 15.48 57 SER B CA 1
ATOM 3874 C C . SER B 1 57 ? -35.469 -37.5 39.719 1 15.48 57 SER B C 1
ATOM 3876 O O . SER B 1 57 ? -36.188 -38.094 38.938 1 15.48 57 SER B O 1
ATOM 3878 N N . LEU B 1 58 ? -35.656 -36.156 39.844 1 15.37 58 LEU B N 1
ATOM 3879 C CA . LEU B 1 58 ? -37.094 -36 39.844 1 15.37 58 LEU B CA 1
ATOM 3880 C C . LEU B 1 58 ? -37.719 -36.5 38.531 1 15.37 58 LEU B C 1
ATOM 3882 O O . LEU B 1 58 ? -37.125 -36.312 37.469 1 15.37 58 LEU B O 1
ATOM 3886 N N . ALA B 1 59 ? -39.062 -36.938 38.562 1 14.89 59 ALA B N 1
ATOM 3887 C CA . ALA B 1 59 ? -40.094 -37.875 38.094 1 14.89 59 ALA B CA 1
ATOM 3888 C C . ALA B 1 59 ? -40.75 -37.375 36.812 1 14.89 59 ALA B C 1
ATOM 3890 O O . ALA B 1 59 ? -41.312 -38.188 36.062 1 14.89 59 ALA B O 1
ATOM 3891 N N . ARG B 1 60 ? -40.688 -36.094 36.469 1 15.77 60 ARG B N 1
ATOM 3892 C CA . ARG B 1 60 ? -42.094 -35.781 36.156 1 15.77 60 ARG B CA 1
ATOM 3893 C C . ARG B 1 60 ? -42.562 -36.562 34.938 1 15.77 60 ARG B C 1
ATOM 3895 O O . ARG B 1 60 ? -41.781 -36.844 34.031 1 15.77 60 ARG B O 1
ATOM 3902 N N . SER B 1 61 ? -43.875 -36.844 34.875 1 15.41 61 SER B N 1
ATOM 3903 C CA . SER B 1 61 ? -44.906 -37.781 34.469 1 15.41 61 SER B CA 1
ATOM 3904 C C . SER B 1 61 ? -45.094 -37.781 32.969 1 15.41 61 SER B C 1
ATOM 3906 O O . SER B 1 61 ? -45 -38.844 32.312 1 15.41 61 SER B O 1
ATOM 3908 N N . THR B 1 62 ? -46.25 -37.219 32.531 1 16.77 62 THR B N 1
ATOM 3909 C CA . THR B 1 62 ? -47.344 -37.969 31.953 1 16.77 62 THR B CA 1
ATOM 3910 C C . THR B 1 62 ? -47.281 -37.969 30.422 1 16.77 62 THR B C 1
ATOM 3912 O O . THR B 1 62 ? -46.688 -37.094 29.812 1 16.77 62 THR B O 1
ATOM 3915 N N . THR B 1 63 ? -47.906 -38.969 29.766 1 16.56 63 THR B N 1
ATOM 3916 C CA . THR B 1 63 ? -47.844 -39.906 28.656 1 16.56 63 THR B CA 1
ATOM 3917 C C . THR B 1 63 ? -48.531 -39.344 27.422 1 16.56 63 THR B C 1
ATOM 3919 O O . THR B 1 63 ? -48.281 -39.781 26.312 1 16.56 63 THR B O 1
ATOM 3922 N N . PRO B 1 64 ? -49.312 -38.156 27.391 1 17.41 64 PRO B N 1
ATOM 3923 C CA . PRO B 1 64 ? -50.5 -38.719 26.719 1 17.41 64 PRO B CA 1
ATOM 3924 C C . PRO B 1 64 ? -50.188 -39.188 25.297 1 17.41 64 PRO B C 1
ATOM 3926 O O . PRO B 1 64 ? -49.156 -38.812 24.719 1 17.41 64 PRO B O 1
ATOM 3929 N N . THR B 1 65 ? -51.312 -39.594 24.547 1 16.94 65 THR B N 1
ATOM 3930 C CA . THR B 1 65 ? -51.844 -40.625 23.672 1 16.94 65 THR B CA 1
ATOM 3931 C C . THR B 1 65 ? -51.656 -40.219 22.203 1 16.94 65 THR B C 1
ATOM 3933 O O . THR B 1 65 ? -51.969 -41.031 21.297 1 16.94 65 THR B O 1
ATOM 3936 N N . VAL B 1 66 ? -50.875 -39.25 21.859 1 17.94 66 VAL B N 1
ATOM 3937 C CA . VAL B 1 66 ? -51.406 -38.781 20.578 1 17.94 66 VAL B CA 1
ATOM 3938 C C . VAL B 1 66 ? -51.344 -39.906 19.547 1 17.94 66 VAL B C 1
ATOM 3940 O O . VAL B 1 66 ? -50.312 -40.625 19.469 1 17.94 66 VAL B O 1
ATOM 3943 N N . PRO B 1 67 ? -52.438 -40.156 18.844 1 17.31 67 PRO B N 1
ATOM 3944 C CA . PRO B 1 67 ? -52.812 -41.281 18.016 1 17.31 67 PRO B CA 1
ATOM 3945 C C . PRO B 1 67 ? -51.875 -41.531 16.844 1 17.31 67 PRO B C 1
ATOM 3947 O O . PRO B 1 67 ? -51.094 -40.625 16.5 1 17.31 67 PRO B O 1
ATOM 3950 N N . THR B 1 68 ? -52.125 -42.625 16.188 1 16.84 68 THR B N 1
ATOM 3951 C CA . THR B 1 68 ? -51.594 -43.719 15.383 1 16.84 68 THR B CA 1
ATOM 3952 C C . THR B 1 68 ? -51.344 -43.25 13.945 1 16.84 68 THR B C 1
ATOM 3954 O O . THR B 1 68 ? -52.312 -43.031 13.195 1 16.84 68 THR B O 1
ATOM 3957 N N . ARG B 1 69 ? -50.75 -42.062 13.742 1 17.11 69 ARG B N 1
ATOM 3958 C CA . ARG B 1 69 ? -50.75 -41.844 12.297 1 17.11 69 ARG B CA 1
ATOM 3959 C C . ARG B 1 69 ? -50.25 -43.062 11.555 1 17.11 69 ARG B C 1
ATOM 3961 O O . ARG B 1 69 ? -49.219 -43.656 11.93 1 17.11 69 ARG B O 1
ATOM 3968 N N . ILE B 1 70 ? -51.062 -43.594 10.586 1 17.62 70 ILE B N 1
ATOM 3969 C CA . ILE B 1 70 ? -51.031 -44.75 9.695 1 17.62 70 ILE B CA 1
ATOM 3970 C C . ILE B 1 70 ? -49.781 -44.719 8.828 1 17.62 70 ILE B C 1
ATOM 3972 O O . ILE B 1 70 ? -49.406 -43.656 8.328 1 17.62 70 ILE B O 1
ATOM 3976 N N . GLN B 1 71 ? -49.031 -45.812 8.844 1 17.67 71 GLN B N 1
ATOM 3977 C CA . GLN B 1 71 ? -47.781 -46.281 8.273 1 17.67 71 GLN B CA 1
ATOM 3978 C C . GLN B 1 71 ? -47.875 -46.406 6.758 1 17.67 71 GLN B C 1
ATOM 3980 O O . GLN B 1 71 ? -48.344 -47.438 6.242 1 17.67 71 GLN B O 1
ATOM 3985 N N . LEU B 1 72 ? -48.5 -45.469 6.02 1 18.44 72 LEU B N 1
ATOM 3986 C CA . LEU B 1 72 ? -48.562 -46.062 4.688 1 18.44 72 LEU B CA 1
ATOM 3987 C C . LEU B 1 72 ? -47.188 -46.5 4.211 1 18.44 72 LEU B C 1
ATOM 3989 O O . LEU B 1 72 ? -46.25 -45.719 4.227 1 18.44 72 LEU B O 1
ATOM 3993 N N . GLN B 1 73 ? -46.875 -47.844 4.121 1 17.67 73 GLN B N 1
ATOM 3994 C CA . GLN B 1 73 ? -45.688 -48.656 3.781 1 17.67 73 GLN B CA 1
ATOM 3995 C C . GLN B 1 73 ? -45.281 -48.438 2.328 1 17.67 73 GLN B C 1
ATOM 3997 O O . GLN B 1 73 ? -44.344 -49.062 1.843 1 17.67 73 GLN B O 1
ATOM 4002 N N . SER B 1 74 ? -45.469 -47.344 1.603 1 20.36 74 SER B N 1
ATOM 4003 C CA . SER B 1 74 ? -45.219 -47.688 0.207 1 20.36 74 SER B CA 1
ATOM 4004 C C . SER B 1 74 ? -43.812 -48.219 0.004 1 20.36 74 SER B C 1
ATOM 4006 O O . SER B 1 74 ? -42.844 -47.625 0.518 1 20.36 74 SER B O 1
ATOM 4008 N N . SER B 1 75 ? -43.531 -49.531 -0.24 1 19.56 75 SER B N 1
ATOM 4009 C CA . SER B 1 75 ? -42.375 -50.375 -0.454 1 19.56 75 SER B CA 1
ATOM 4010 C C . SER B 1 75 ? -41.562 -49.938 -1.661 1 19.56 75 SER B C 1
ATOM 4012 O O . SER B 1 75 ? -40.594 -50.594 -2.047 1 19.56 75 SER B O 1
ATOM 4014 N N . THR B 1 76 ? -41.688 -48.844 -2.375 1 21.97 76 THR B N 1
ATOM 4015 C CA . THR B 1 76 ? -41.062 -48.969 -3.686 1 21.97 76 THR B CA 1
ATOM 4016 C C . THR B 1 76 ? -39.562 -49.188 -3.549 1 21.97 76 THR B C 1
ATOM 4018 O O . THR B 1 76 ? -38.875 -48.438 -2.852 1 21.97 76 THR B O 1
ATOM 4021 N N . SER B 1 77 ? -39.031 -50.406 -3.674 1 20.83 77 SER B N 1
ATOM 4022 C CA . SER B 1 77 ? -37.688 -50.969 -3.668 1 20.83 77 SER B CA 1
ATOM 4023 C C . SER B 1 77 ? -36.812 -50.281 -4.719 1 20.83 77 SER B C 1
ATOM 4025 O O . SER B 1 77 ? -35.719 -50.75 -5.02 1 20.83 77 SER B O 1
ATOM 4027 N N . SER B 1 78 ? -36.875 -49.031 -5.102 1 22.98 78 SER B N 1
ATOM 4028 C CA . SER B 1 78 ? -36 -48.719 -6.23 1 22.98 78 SER B CA 1
ATOM 4029 C C . SER B 1 78 ? -34.531 -48.969 -5.906 1 22.98 78 SER B C 1
ATOM 4031 O O . SER B 1 78 ? -34.031 -48.562 -4.863 1 22.98 78 SER B O 1
ATOM 4033 N N . SER B 1 79 ? -34 -50.156 -6.328 1 22.09 79 SER B N 1
ATOM 4034 C CA . SER B 1 79 ? -32.594 -50.562 -6.309 1 22.09 79 SER B CA 1
ATOM 4035 C C . SER B 1 79 ? -31.672 -49.469 -6.883 1 22.09 79 SER B C 1
ATOM 4037 O O . SER B 1 79 ? -31.688 -49.219 -8.086 1 22.09 79 SER B O 1
ATOM 4039 N N . SER B 1 80 ? -31.594 -48.344 -6.34 1 23.72 80 SER B N 1
ATOM 4040 C CA . SER B 1 80 ? -30.609 -47.375 -6.855 1 23.72 80 SER B CA 1
ATOM 4041 C C . SER B 1 80 ? -29.203 -47.969 -6.801 1 23.72 80 SER B C 1
ATOM 4043 O O . SER B 1 80 ? -28.703 -48.281 -5.727 1 23.72 80 SER B O 1
ATOM 4045 N N . SER B 1 81 ? -28.75 -48.75 -7.852 1 24.45 81 SER B N 1
ATOM 4046 C CA . SER B 1 81 ? -27.344 -49.125 -8.023 1 24.45 81 SER B CA 1
ATOM 4047 C C . SER B 1 81 ? -26.422 -47.938 -7.762 1 24.45 81 SER B C 1
ATOM 4049 O O . SER B 1 81 ? -26.578 -46.875 -8.344 1 24.45 81 SER B O 1
ATOM 4051 N N . SER B 1 82 ? -26.016 -47.781 -6.566 1 27.86 82 SER B N 1
ATOM 4052 C CA . SER B 1 82 ? -24.953 -46.875 -6.137 1 27.86 82 SER B CA 1
ATOM 4053 C C . SER B 1 82 ? -23.703 -47.031 -6.98 1 27.86 82 SER B C 1
ATOM 4055 O O . SER B 1 82 ? -23.016 -48.062 -6.879 1 27.86 82 SER B O 1
ATOM 4057 N N . PHE B 1 83 ? -23.75 -46.688 -8.273 1 25.56 83 PHE B N 1
ATOM 4058 C CA . PHE B 1 83 ? -22.469 -46.562 -8.945 1 25.56 83 PHE B CA 1
ATOM 4059 C C . PHE B 1 83 ? -21.469 -45.844 -8.062 1 25.56 83 PHE B C 1
ATOM 4061 O O . PHE B 1 83 ? -21.641 -44.656 -7.75 1 25.56 83 PHE B O 1
ATOM 4068 N N . SER B 1 84 ? -21 -46.562 -7.102 1 28.55 84 SER B N 1
ATOM 4069 C CA . SER B 1 84 ? -19.812 -46.062 -6.426 1 28.55 84 SER B CA 1
ATOM 4070 C C . SER B 1 84 ? -18.719 -45.719 -7.43 1 28.55 84 SER B C 1
ATOM 4072 O O . SER B 1 84 ? -18.016 -46.594 -7.938 1 28.55 84 SER B O 1
ATOM 4074 N N . ALA B 1 85 ? -19 -44.938 -8.414 1 31.67 85 ALA B N 1
ATOM 4075 C CA . ALA B 1 85 ? -17.875 -44.5 -9.242 1 31.67 85 ALA B CA 1
ATOM 4076 C C . ALA B 1 85 ? -16.656 -44.156 -8.375 1 31.67 85 ALA B C 1
ATOM 4078 O O . ALA B 1 85 ? -16.719 -43.25 -7.555 1 31.67 85 ALA B O 1
ATOM 4079 N N . ASN B 1 86 ? -15.953 -45.094 -7.988 1 32.56 86 ASN B N 1
ATOM 4080 C CA . ASN B 1 86 ? -14.594 -44.938 -7.5 1 32.56 86 ASN B CA 1
ATOM 4081 C C . ASN B 1 86 ? -13.812 -43.938 -8.352 1 32.56 86 ASN B C 1
ATOM 4083 O O . ASN B 1 86 ? -13.273 -44.281 -9.398 1 32.56 86 ASN B O 1
ATOM 4087 N N . THR B 1 87 ? -14.305 -42.781 -8.766 1 37.75 87 THR B N 1
ATOM 4088 C CA . THR B 1 87 ? -13.555 -41.781 -9.508 1 37.75 87 THR B CA 1
ATOM 4089 C C . THR B 1 87 ? -12.18 -41.562 -8.875 1 37.75 87 THR B C 1
ATOM 4091 O O . THR B 1 87 ? -12.086 -40.969 -7.801 1 37.75 87 THR B O 1
ATOM 4094 N N . THR B 1 88 ? -11.219 -42.469 -8.938 1 39.09 88 THR B N 1
ATOM 4095 C CA . THR B 1 88 ? -9.836 -42.406 -8.469 1 39.09 88 THR B CA 1
ATOM 4096 C C . THR B 1 88 ? -9.133 -41.156 -9.031 1 39.09 88 THR B C 1
ATOM 4098 O O . THR B 1 88 ? -9.047 -41 -10.25 1 39.09 88 THR B O 1
ATOM 4101 N N . THR B 1 89 ? -9.219 -40 -8.469 1 50.38 89 THR B N 1
ATOM 4102 C CA . THR B 1 89 ? -8.391 -38.875 -8.797 1 50.38 89 THR B CA 1
ATOM 4103 C C . THR B 1 89 ? -6.969 -39.312 -9.141 1 50.38 89 THR B C 1
ATOM 4105 O O . THR B 1 89 ? -6.402 -40.156 -8.477 1 50.38 89 THR B O 1
ATOM 4108 N N . ASP B 1 90 ? -6.555 -39.25 -10.406 1 60.28 90 ASP B N 1
ATOM 4109 C CA . ASP B 1 90 ? -5.148 -39.406 -10.766 1 60.28 90 ASP B CA 1
ATOM 4110 C C . ASP B 1 90 ? -4.242 -38.594 -9.852 1 60.28 90 ASP B C 1
ATOM 4112 O O . ASP B 1 90 ? -4.242 -37.375 -9.914 1 60.28 90 ASP B O 1
ATOM 4116 N N . PRO B 1 91 ? -3.678 -39.25 -8.852 1 69.38 91 PRO B N 1
ATOM 4117 C CA . PRO B 1 91 ? -2.877 -38.531 -7.863 1 69.38 91 PRO B CA 1
ATOM 4118 C C . PRO B 1 91 ? -1.819 -37.625 -8.5 1 69.38 91 PRO B C 1
ATOM 4120 O O . PRO B 1 91 ? -1.323 -36.688 -7.855 1 69.38 91 PRO B O 1
ATOM 4123 N N . THR B 1 92 ? -1.75 -37.844 -9.867 1 79.69 92 THR B N 1
ATOM 4124 C CA . THR B 1 92 ? -0.679 -37.094 -10.516 1 79.69 92 THR B CA 1
ATOM 4125 C C . THR B 1 92 ? -1.219 -35.812 -11.133 1 79.69 92 THR B C 1
ATOM 4127 O O . THR B 1 92 ? -0.447 -34.938 -11.516 1 79.69 92 THR B O 1
ATOM 4130 N N . LYS B 1 93 ? -2.531 -35.688 -11.188 1 92.94 93 LYS B N 1
ATOM 4131 C CA . LYS B 1 93 ? -3.137 -34.469 -11.75 1 92.94 93 LYS B CA 1
ATOM 4132 C C . LYS B 1 93 ? -4.223 -33.938 -10.828 1 92.94 93 LYS B C 1
ATOM 4134 O O . LYS B 1 93 ? -5.402 -33.906 -11.195 1 92.94 93 LYS B O 1
ATOM 4139 N N . PRO B 1 94 ? -3.82 -33.406 -9.766 1 95.12 94 PRO B N 1
ATOM 4140 C CA . PRO B 1 94 ? -4.77 -33 -8.711 1 95.12 94 PRO B CA 1
ATOM 4141 C C . PRO B 1 94 ? -5.656 -31.828 -9.125 1 95.12 94 PRO B C 1
ATOM 4143 O O . PRO B 1 94 ? -6.652 -31.547 -8.453 1 95.12 94 PRO B O 1
ATOM 4146 N N . LEU B 1 95 ? -5.371 -31.172 -10.25 1 96.81 95 LEU B N 1
ATOM 4147 C CA . LEU B 1 95 ? -6.156 -30.031 -10.664 1 96.81 95 LEU B CA 1
ATOM 4148 C C . LEU B 1 95 ? -6.777 -30.266 -12.039 1 96.81 95 LEU B C 1
ATOM 4150 O O . LEU B 1 95 ? -7.047 -29.312 -12.773 1 96.81 95 LEU B O 1
ATOM 4154 N N . LYS B 1 96 ? -6.914 -31.5 -12.367 1 95.19 96 LYS B N 1
ATOM 4155 C CA . LYS B 1 96 ? -7.508 -31.828 -13.656 1 95.19 96 LYS B CA 1
ATOM 4156 C C . LYS B 1 96 ? -8.867 -31.156 -13.828 1 95.19 96 LYS B C 1
ATOM 4158 O O . LYS B 1 96 ? -9.727 -31.25 -12.953 1 95.19 96 LYS B O 1
ATOM 4163 N N . GLY B 1 97 ? -8.984 -30.422 -14.867 1 92.75 97 GLY B N 1
ATOM 4164 C CA . GLY B 1 97 ? -10.258 -29.797 -15.203 1 92.75 97 GLY B CA 1
ATOM 4165 C C . GLY B 1 97 ? -10.445 -28.422 -14.555 1 92.75 97 GLY B C 1
ATOM 4166 O O . GLY B 1 97 ? -11.375 -27.703 -14.891 1 92.75 97 GLY B O 1
ATOM 4167 N N . CYS B 1 98 ? -9.594 -28.078 -13.617 1 96.81 98 CYS B N 1
ATOM 4168 C CA . CYS B 1 98 ? -9.672 -26.75 -13 1 96.81 98 CYS B CA 1
ATOM 4169 C C . CYS B 1 98 ? -9.266 -25.672 -13.984 1 96.81 98 CYS B C 1
ATOM 4171 O O . CYS B 1 98 ? -8.328 -25.844 -14.766 1 96.81 98 CYS B O 1
ATOM 4173 N N . ILE B 1 99 ? -10.008 -24.547 -13.969 1 98.44 99 ILE B N 1
ATOM 4174 C CA . ILE B 1 99 ? -9.734 -23.422 -14.859 1 98.44 99 ILE B CA 1
ATOM 4175 C C . ILE B 1 99 ? -8.898 -22.375 -14.117 1 98.44 99 ILE B C 1
ATOM 4177 O O . ILE B 1 99 ? -9.328 -21.844 -13.094 1 98.44 99 ILE B O 1
ATOM 4181 N N . CYS B 1 100 ? -7.711 -22.125 -14.656 1 98.88 100 CYS B N 1
ATOM 4182 C CA . CYS B 1 100 ? -6.766 -21.219 -14.016 1 98.88 100 CYS B CA 1
ATOM 4183 C C . CYS B 1 100 ? -6.398 -20.062 -14.938 1 98.88 100 CYS B C 1
ATOM 4185 O O . CYS B 1 100 ? -6.375 -20.234 -16.156 1 98.88 100 CYS B O 1
ATOM 4187 N N . LEU B 1 101 ? -6.211 -18.891 -14.375 1 98.94 101 LEU B N 1
ATOM 4188 C CA . LEU B 1 101 ? -5.676 -17.734 -15.062 1 98.94 101 LEU B CA 1
ATOM 4189 C C . LEU B 1 101 ? -4.383 -17.25 -14.414 1 98.94 101 LEU B C 1
ATOM 4191 O O . LEU B 1 101 ? -4.34 -17.016 -13.203 1 98.94 101 LEU B O 1
ATOM 4195 N N . VAL B 1 102 ? -3.283 -17.156 -15.18 1 98.94 102 VAL B N 1
ATOM 4196 C CA . VAL B 1 102 ? -2.021 -16.578 -14.742 1 98.94 102 VAL B CA 1
ATOM 4197 C C . VAL B 1 102 ? -1.718 -15.328 -15.562 1 98.94 102 VAL B C 1
ATOM 4199 O O . VAL B 1 102 ? -1.473 -15.414 -16.766 1 98.94 102 VAL B O 1
ATOM 4202 N N . THR B 1 103 ? -1.709 -14.164 -14.938 1 98.81 103 THR B N 1
ATOM 4203 C CA . THR B 1 103 ? -1.426 -12.914 -15.633 1 98.81 103 THR B CA 1
ATOM 4204 C C . THR B 1 103 ? 0.079 -12.688 -15.742 1 98.81 103 THR B C 1
ATOM 4206 O O . THR B 1 103 ? 0.829 -13 -14.812 1 98.81 103 THR B O 1
ATOM 4209 N N . GLY B 1 104 ? 0.509 -12.133 -16.875 1 97 104 GLY B N 1
ATOM 4210 C CA . GLY B 1 104 ? 1.928 -11.898 -17.078 1 97 104 GLY B CA 1
ATOM 4211 C C . GLY B 1 104 ? 2.752 -13.172 -17.094 1 97 104 GLY B C 1
ATOM 4212 O O . GLY B 1 104 ? 3.734 -13.289 -16.359 1 97 104 GLY B O 1
ATOM 4213 N N . ALA B 1 105 ? 2.416 -14.07 -18 1 97.69 105 ALA B N 1
ATOM 4214 C CA . ALA B 1 105 ? 2.971 -15.414 -17.875 1 97.69 105 ALA B CA 1
ATOM 4215 C C . ALA B 1 105 ? 3.807 -15.773 -19.109 1 97.69 105 ALA B C 1
ATOM 4217 O O . ALA B 1 105 ? 4.023 -16.953 -19.391 1 97.69 105 ALA B O 1
ATOM 4218 N N . SER B 1 106 ? 4.273 -14.773 -19.891 1 94.75 106 SER B N 1
ATOM 4219 C CA . SER B 1 106 ? 5.113 -15.031 -21.062 1 94.75 106 SER B CA 1
ATOM 4220 C C . SER B 1 106 ? 6.512 -15.477 -20.641 1 94.75 106 SER B C 1
ATOM 4222 O O . SER B 1 106 ? 7.242 -16.078 -21.422 1 94.75 106 SER B O 1
ATOM 4224 N N . ARG B 1 107 ? 6.891 -15.133 -19.422 1 94.38 107 ARG B N 1
ATOM 4225 C CA . ARG B 1 107 ? 8.227 -15.414 -18.922 1 94.38 107 ARG B CA 1
ATOM 4226 C C . ARG B 1 107 ? 8.258 -15.359 -17.391 1 94.38 107 ARG B C 1
ATOM 4228 O O . ARG B 1 107 ? 7.215 -15.188 -16.75 1 94.38 107 ARG B O 1
ATOM 4235 N N . GLY B 1 108 ? 9.383 -15.688 -16.844 1 95.88 108 GLY B N 1
ATOM 4236 C CA . GLY B 1 108 ? 9.648 -15.469 -15.438 1 95.88 108 GLY B CA 1
ATOM 4237 C C . GLY B 1 108 ? 8.781 -16.328 -14.531 1 95.88 108 GLY B C 1
ATOM 4238 O O . GLY B 1 108 ? 8.5 -17.484 -14.844 1 95.88 108 GLY B O 1
ATOM 4239 N N . ILE B 1 109 ? 8.469 -15.758 -13.43 1 97.69 109 ILE B N 1
ATOM 4240 C CA . ILE B 1 109 ? 7.734 -16.453 -12.383 1 97.69 109 ILE B CA 1
ATOM 4241 C C . ILE B 1 109 ? 6.371 -16.891 -12.914 1 97.69 109 ILE B C 1
ATOM 4243 O O . ILE B 1 109 ? 5.926 -18.016 -12.648 1 97.69 109 ILE B O 1
ATOM 4247 N N . GLY B 1 110 ? 5.727 -16.031 -13.766 1 98.5 110 GLY B N 1
ATOM 4248 C CA . GLY B 1 110 ? 4.445 -16.391 -14.359 1 98.5 110 GLY B CA 1
ATOM 4249 C C . GLY B 1 110 ? 4.508 -17.641 -15.211 1 98.5 110 GLY B C 1
ATOM 4250 O O . GLY B 1 110 ? 3.625 -18.5 -15.133 1 98.5 110 GLY B O 1
ATOM 4251 N N . LYS B 1 111 ? 5.539 -17.719 -16.016 1 98 111 LYS B N 1
ATOM 4252 C CA . LYS B 1 111 ? 5.746 -18.906 -16.844 1 98 111 LYS B CA 1
ATOM 4253 C C . LYS B 1 111 ? 5.918 -20.156 -15.977 1 98 111 LYS B C 1
ATOM 4255 O O . LYS B 1 111 ? 5.324 -21.203 -16.25 1 98 111 LYS B O 1
ATOM 4260 N N . GLY B 1 112 ? 6.73 -20.047 -14.93 1 98.62 112 GLY B N 1
ATOM 4261 C CA . GLY B 1 112 ? 6.922 -21.156 -14.016 1 98.62 112 GLY B CA 1
ATOM 4262 C C . GLY B 1 112 ? 5.645 -21.594 -13.328 1 98.62 112 GLY B C 1
ATOM 4263 O O . GLY B 1 112 ? 5.391 -22.781 -13.164 1 98.62 112 GLY B O 1
ATOM 4264 N N . ILE B 1 113 ? 4.82 -20.625 -12.898 1 98.94 113 ILE B N 1
ATOM 4265 C CA . ILE B 1 113 ? 3.541 -20.906 -12.258 1 98.94 113 ILE B CA 1
ATOM 4266 C C . ILE B 1 113 ? 2.623 -21.641 -13.227 1 98.94 113 ILE B C 1
ATOM 4268 O O . ILE B 1 113 ? 2.035 -22.672 -12.883 1 98.94 113 ILE B O 1
ATOM 4272 N N . ALA B 1 114 ? 2.555 -21.141 -14.469 1 98.88 114 ALA B N 1
ATOM 4273 C CA . ALA B 1 114 ? 1.698 -21.75 -15.477 1 98.88 114 ALA B CA 1
ATOM 4274 C C . ALA B 1 114 ? 2.105 -23.203 -15.742 1 98.88 114 ALA B C 1
ATOM 4276 O O . ALA B 1 114 ? 1.25 -24.078 -15.836 1 98.88 114 ALA B O 1
ATOM 4277 N N . LEU B 1 115 ? 3.373 -23.438 -15.812 1 98.69 115 LEU B N 1
ATOM 4278 C CA . LEU B 1 115 ? 3.889 -24.781 -16.094 1 98.69 115 LEU B CA 1
ATOM 4279 C C . LEU B 1 115 ? 3.482 -25.75 -14.992 1 98.69 115 LEU B C 1
ATOM 4281 O O . LEU B 1 115 ? 3.039 -26.875 -15.281 1 98.69 115 LEU B O 1
ATOM 4285 N N . GLU B 1 116 ? 3.605 -25.344 -13.742 1 98.75 116 GLU B N 1
ATOM 4286 C CA . GLU B 1 116 ? 3.293 -26.25 -12.641 1 98.75 116 GLU B CA 1
ATOM 4287 C C . GLU B 1 116 ? 1.788 -26.484 -12.523 1 98.75 116 GLU B C 1
ATOM 4289 O O . GLU B 1 116 ? 1.347 -27.562 -12.156 1 98.75 116 GLU B O 1
ATOM 4294 N N . LEU B 1 117 ? 0.969 -25.469 -12.797 1 98.81 117 LEU B N 1
ATOM 4295 C CA . LEU B 1 117 ? -0.473 -25.672 -12.867 1 98.81 117 LEU B CA 1
ATOM 4296 C C . LEU B 1 117 ? -0.824 -26.656 -13.977 1 98.81 117 LEU B C 1
ATOM 4298 O O . LEU B 1 117 ? -1.677 -27.531 -13.789 1 98.81 117 LEU B O 1
ATOM 4302 N N . GLY B 1 118 ? -0.144 -26.562 -15.117 1 98.69 118 GLY B N 1
ATOM 4303 C CA . GLY B 1 118 ? -0.316 -27.516 -16.203 1 98.69 118 GLY B CA 1
ATOM 4304 C C . GLY B 1 118 ? 0.087 -28.922 -15.828 1 98.69 118 GLY B C 1
ATOM 4305 O O . GLY B 1 118 ? -0.63 -29.891 -16.125 1 98.69 118 GLY B O 1
ATOM 4306 N N . THR B 1 119 ? 1.201 -29.016 -15.18 1 98.25 119 THR B N 1
ATOM 4307 C CA . THR B 1 119 ? 1.679 -30.312 -14.703 1 98.25 119 THR B CA 1
ATOM 4308 C C . THR B 1 119 ? 0.646 -30.969 -13.789 1 98.25 119 THR B C 1
ATOM 4310 O O . THR B 1 119 ? 0.482 -32.188 -13.805 1 98.25 119 THR B O 1
ATOM 4313 N N . ALA B 1 120 ? -0.09 -30.156 -13.062 1 98.12 120 ALA B N 1
ATOM 4314 C CA . ALA B 1 120 ? -1.12 -30.641 -12.148 1 98.12 120 ALA B CA 1
ATOM 4315 C C . ALA B 1 120 ? -2.418 -30.938 -12.891 1 98.12 120 ALA B C 1
ATOM 4317 O O . ALA B 1 120 ? -3.408 -31.344 -12.289 1 98.12 120 ALA B O 1
ATOM 4318 N N . GLY B 1 121 ? -2.449 -30.688 -14.203 1 97.56 121 GLY B N 1
ATOM 4319 C CA . GLY B 1 121 ? -3.553 -31.125 -15.047 1 97.56 121 GLY B CA 1
ATOM 4320 C C . GLY B 1 121 ? -4.547 -30.016 -15.344 1 97.56 121 GLY B C 1
ATOM 4321 O O . GLY B 1 121 ? -5.574 -30.25 -15.977 1 97.56 121 GLY B O 1
ATOM 4322 N N . ALA B 1 122 ? -4.254 -28.812 -15.023 1 98.12 122 ALA B N 1
ATOM 4323 C CA . ALA B 1 122 ? -5.215 -27.719 -15.117 1 98.12 122 ALA B CA 1
ATOM 4324 C C . ALA B 1 122 ? -5.301 -27.188 -16.547 1 98.12 122 ALA B C 1
ATOM 4326 O O . ALA B 1 122 ? -4.414 -27.453 -17.375 1 98.12 122 ALA B O 1
ATOM 4327 N N . VAL B 1 123 ? -6.441 -26.516 -16.812 1 98.69 123 VAL B N 1
ATOM 4328 C CA . VAL B 1 123 ? -6.551 -25.594 -17.953 1 98.69 123 VAL B CA 1
ATOM 4329 C C . VAL B 1 123 ? -6.035 -24.219 -17.547 1 98.69 123 VAL B C 1
ATOM 4331 O O . VAL B 1 123 ? -6.531 -23.625 -16.578 1 98.69 123 VAL B O 1
ATOM 4334 N N . VAL B 1 124 ? -5.027 -23.734 -18.281 1 98.94 124 VAL B N 1
ATOM 4335 C CA . VAL B 1 124 ? -4.371 -22.516 -17.828 1 98.94 124 VAL B CA 1
ATOM 4336 C C . VAL B 1 124 ? -4.453 -21.453 -18.922 1 98.94 124 VAL B C 1
ATOM 4338 O O . VAL B 1 124 ? -3.906 -21.625 -20.016 1 98.94 124 VAL B O 1
ATOM 4341 N N . TYR B 1 125 ? -5.215 -20.359 -18.641 1 98.94 125 TYR B N 1
ATOM 4342 C CA . TYR B 1 125 ? -5.125 -19.156 -19.469 1 98.94 125 TYR B CA 1
ATOM 4343 C C . TYR B 1 125 ? -3.834 -18.406 -19.188 1 98.94 125 TYR B C 1
ATOM 4345 O O . TYR B 1 125 ? -3.576 -18 -18.047 1 98.94 125 TYR B O 1
ATOM 4353 N N . ILE B 1 126 ? -3.045 -18.266 -20.234 1 98.56 126 ILE B N 1
ATOM 4354 C CA . ILE B 1 126 ? -1.741 -17.609 -20.188 1 98.56 126 ILE B CA 1
ATOM 4355 C C . ILE B 1 126 ? -1.824 -16.234 -20.844 1 98.56 126 ILE B C 1
ATOM 4357 O O . ILE B 1 126 ? -2.021 -16.141 -22.062 1 98.56 126 ILE B O 1
ATOM 4361 N N . THR B 1 127 ? -1.635 -15.211 -20.031 1 98.06 127 THR B N 1
ATOM 4362 C CA . THR B 1 127 ? -1.746 -13.883 -20.625 1 98.06 127 THR B CA 1
ATOM 4363 C C . THR B 1 127 ? -0.411 -13.148 -20.562 1 98.06 127 THR B C 1
ATOM 4365 O O . THR B 1 127 ? 0.451 -13.484 -19.75 1 98.06 127 THR B O 1
ATOM 4368 N N . GLY B 1 128 ? -0.221 -12.156 -21.344 1 95.06 128 GLY B N 1
ATOM 4369 C CA . GLY B 1 128 ? 0.937 -11.289 -21.469 1 95.06 128 GLY B CA 1
ATOM 4370 C C . GLY B 1 128 ? 0.927 -10.469 -22.75 1 95.06 128 GLY B C 1
ATOM 4371 O O . GLY B 1 128 ? -0.02 -10.547 -23.531 1 95.06 128 GLY B O 1
ATOM 4372 N N . THR B 1 129 ? 1.985 -9.711 -22.906 1 91.75 129 THR B N 1
ATOM 4373 C CA . THR B 1 129 ? 2.01 -8.812 -24.047 1 91.75 129 THR B CA 1
ATOM 4374 C C . THR B 1 129 ? 3.053 -9.266 -25.078 1 91.75 129 THR B C 1
ATOM 4376 O O . THR B 1 129 ? 3.244 -8.617 -26.094 1 91.75 129 THR B O 1
ATOM 4379 N N . SER B 1 130 ? 3.797 -10.344 -24.734 1 89.44 130 SER B N 1
ATOM 4380 C CA . SER B 1 130 ? 4.742 -10.938 -25.672 1 89.44 130 SER B CA 1
ATOM 4381 C C . SER B 1 130 ? 4.117 -12.109 -26.422 1 89.44 130 SER B C 1
ATOM 4383 O O . SER B 1 130 ? 3.871 -13.164 -25.828 1 89.44 130 SER B O 1
ATOM 4385 N N . SER B 1 131 ? 3.838 -11.852 -27.75 1 90.56 131 SER B N 1
ATOM 4386 C CA . SER B 1 131 ? 3.186 -12.867 -28.578 1 90.56 131 SER B CA 1
ATOM 4387 C C . SER B 1 131 ? 3.988 -13.148 -29.844 1 90.56 131 SER B C 1
ATOM 4389 O O . SER B 1 131 ? 4.633 -12.25 -30.391 1 90.56 131 SER B O 1
ATOM 4391 N N . SER B 1 132 ? 3.961 -14.344 -30.203 1 84.75 132 SER B N 1
ATOM 4392 C CA . SER B 1 132 ? 4.602 -14.703 -31.469 1 84.75 132 SER B CA 1
ATOM 4393 C C . SER B 1 132 ? 3.725 -14.328 -32.656 1 84.75 132 SER B C 1
ATOM 4395 O O . SER B 1 132 ? 4.191 -14.312 -33.812 1 84.75 132 SER B O 1
ATOM 4397 N N . ASP B 1 133 ? 2.447 -14.172 -32.312 1 77.25 133 ASP B N 1
ATOM 4398 C CA . ASP B 1 133 ? 1.514 -13.719 -33.344 1 77.25 133 ASP B CA 1
ATOM 4399 C C . ASP B 1 133 ? 1.638 -12.219 -33.594 1 77.25 133 ASP B C 1
ATOM 4401 O O . ASP B 1 133 ? 1.165 -11.414 -32.781 1 77.25 133 ASP B O 1
ATOM 4405 N N . SER B 1 134 ? 2.26 -11.875 -34.594 1 65.25 134 SER B N 1
ATOM 4406 C CA . SER B 1 134 ? 2.578 -10.484 -34.938 1 65.25 134 SER B CA 1
ATOM 4407 C C . SER B 1 134 ? 1.315 -9.641 -35.062 1 65.25 134 SER B C 1
ATOM 4409 O O . SER B 1 134 ? 1.373 -8.414 -34.969 1 65.25 134 SER B O 1
ATOM 4411 N N . THR B 1 135 ? 0.154 -10.266 -35.25 1 62.38 135 THR B N 1
ATOM 4412 C CA . THR B 1 135 ? -1.077 -9.508 -35.438 1 62.38 135 THR B CA 1
ATOM 4413 C C . THR B 1 135 ? -1.641 -9.055 -34.062 1 62.38 135 THR B C 1
ATOM 4415 O O . THR B 1 135 ? -2.482 -8.156 -34.031 1 62.38 135 THR B O 1
ATOM 4418 N N . MET B 1 136 ? -1.25 -9.664 -33.062 1 60.06 136 MET B N 1
ATOM 4419 C CA . MET B 1 136 ? -1.82 -9.398 -31.766 1 60.06 136 MET B CA 1
ATOM 4420 C C . MET B 1 136 ? -1.147 -8.195 -31.109 1 60.06 136 MET B C 1
ATOM 4422 O O . MET B 1 136 ? -1.657 -7.645 -30.125 1 60.06 136 MET B O 1
ATOM 4426 N N . THR B 1 137 ? 0.005 -7.883 -31.5 1 54.72 137 THR B N 1
ATOM 4427 C CA . THR B 1 137 ? 0.693 -6.773 -30.844 1 54.72 137 THR B CA 1
ATOM 4428 C C . THR B 1 137 ? 0.159 -5.438 -31.344 1 54.72 137 THR B C 1
ATOM 4430 O O . THR B 1 137 ? 0.247 -5.137 -32.531 1 54.72 137 THR B O 1
ATOM 4433 N N . PRO B 1 138 ? -0.829 -4.836 -30.625 1 51.06 138 PRO B N 1
ATOM 4434 C CA . PRO B 1 138 ? -1.351 -3.574 -31.156 1 51.06 138 PRO B CA 1
ATOM 4435 C C . PRO B 1 138 ? -0.247 -2.633 -31.641 1 51.06 138 PRO B C 1
ATOM 4437 O O . PRO B 1 138 ? 0.853 -2.633 -31.078 1 51.06 138 PRO B O 1
ATOM 4440 N N . PRO B 1 139 ? -0.465 -2.154 -32.844 1 40.06 139 PRO B N 1
ATOM 4441 C CA . PRO B 1 139 ? 0.472 -1.114 -33.281 1 40.06 139 PRO B CA 1
ATOM 4442 C C . PRO B 1 139 ? 0.728 -0.066 -32.219 1 40.06 139 PRO B C 1
ATOM 4444 O O . PRO B 1 139 ? -0.122 0.153 -31.344 1 40.06 139 PRO B O 1
ATOM 4447 N N . SER B 1 140 ? 1.944 0.23 -31.922 1 38.28 140 SER B N 1
ATOM 4448 C CA . SER B 1 140 ? 2.32 1.32 -31.031 1 38.28 140 SER B CA 1
ATOM 4449 C C . SER B 1 140 ? 1.37 2.504 -31.172 1 38.28 140 SER B C 1
ATOM 4451 O O . SER B 1 140 ? 1.577 3.373 -32.031 1 38.28 140 SER B O 1
ATOM 4453 N N . SER B 1 141 ? 0.184 2.412 -31.469 1 30.62 141 SER B N 1
ATOM 4454 C CA . SER B 1 141 ? -0.551 3.643 -31.75 1 30.62 141 SER B CA 1
ATOM 4455 C C . SER B 1 141 ? -0.591 4.543 -30.516 1 30.62 141 SER B C 1
ATOM 4457 O O . SER B 1 141 ? -0.653 4.059 -29.391 1 30.62 141 SER B O 1
ATOM 4459 N N . LYS B 1 142 ? -0.427 5.824 -30.75 1 32.78 142 LYS B N 1
ATOM 4460 C CA . LYS B 1 142 ? -0.368 7.031 -29.938 1 32.78 142 LYS B CA 1
ATOM 4461 C C . LYS B 1 142 ? -1.52 7.074 -28.938 1 32.78 142 LYS B C 1
ATOM 4463 O O . LYS B 1 142 ? -1.561 7.945 -28.062 1 32.78 142 LYS B O 1
ATOM 4468 N N . GLU B 1 143 ? -2.619 6.672 -29.375 1 31.72 143 GLU B N 1
ATOM 4469 C CA . GLU B 1 143 ? -3.818 7.055 -28.641 1 31.72 143 GLU B CA 1
ATOM 4470 C C . GLU B 1 143 ? -3.836 6.422 -27.25 1 31.72 143 GLU B C 1
ATOM 4472 O O . GLU B 1 143 ? -4.223 7.066 -26.266 1 31.72 143 GLU B O 1
ATOM 4477 N N . ASN B 1 144 ? -3.908 5.094 -27.156 1 32.59 144 ASN B N 1
ATOM 4478 C CA . ASN B 1 144 ? -3.998 4.473 -25.844 1 32.59 144 ASN B CA 1
ATOM 4479 C C . ASN B 1 144 ? -2.68 4.582 -25.078 1 32.59 144 ASN B C 1
ATOM 4481 O O . ASN B 1 144 ? -2.451 3.848 -24.109 1 32.59 144 ASN B O 1
ATOM 4485 N N . ALA B 1 145 ? -1.886 5.324 -25.656 1 28.75 145 ALA B N 1
ATOM 4486 C CA . ALA B 1 145 ? -0.523 5.766 -25.359 1 28.75 145 ALA B CA 1
ATOM 4487 C C . ALA B 1 145 ? -0.439 6.43 -24 1 28.75 145 ALA B C 1
ATOM 4489 O O . ALA B 1 145 ? 0.618 6.426 -23.359 1 28.75 145 ALA B O 1
ATOM 4490 N N . ALA B 1 146 ? -1.452 7.203 -23.875 1 30.66 146 ALA B N 1
ATOM 4491 C CA . ALA B 1 146 ? -1.264 7.918 -22.609 1 30.66 146 ALA B CA 1
ATOM 4492 C C . ALA B 1 146 ? -1.125 6.945 -21.438 1 30.66 146 ALA B C 1
ATOM 4494 O O . ALA B 1 146 ? -0.239 7.102 -20.594 1 30.66 146 ALA B O 1
ATOM 4495 N N . ALA B 1 147 ? -2.225 6.148 -21.312 1 32.91 147 ALA B N 1
ATOM 4496 C CA . ALA B 1 147 ? -2.037 5.16 -20.25 1 32.91 147 ALA B CA 1
ATOM 4497 C C . ALA B 1 147 ? -0.919 4.184 -20.609 1 32.91 147 ALA B C 1
ATOM 4499 O O . ALA B 1 147 ? -0.137 3.783 -19.75 1 32.91 147 ALA B O 1
ATOM 4500 N N . THR B 1 148 ? -0.956 3.699 -21.938 1 32.28 148 THR B N 1
ATOM 4501 C CA . THR B 1 148 ? 0.006 2.799 -22.562 1 32.28 148 THR B CA 1
ATOM 4502 C C . THR B 1 148 ? 1.318 3.521 -22.844 1 32.28 148 THR B C 1
ATOM 4504 O O . THR B 1 148 ? 2.375 2.893 -22.938 1 32.28 148 THR B O 1
ATOM 4507 N N . ALA B 1 149 ? 1.188 4.738 -23.453 1 31.3 149 ALA B N 1
ATOM 4508 C CA . ALA B 1 149 ? 2.379 5.473 -23.875 1 31.3 149 ALA B CA 1
ATOM 4509 C C . ALA B 1 149 ? 3.377 5.602 -22.734 1 31.3 149 ALA B C 1
ATOM 4511 O O . ALA B 1 149 ? 4.59 5.504 -22.938 1 31.3 149 ALA B O 1
ATOM 4512 N N . LEU B 1 150 ? 2.73 6.18 -21.719 1 33.56 150 LEU B N 1
ATOM 4513 C CA . LEU B 1 150 ? 3.746 6.465 -20.703 1 33.56 150 LEU B CA 1
ATOM 4514 C C . LEU B 1 150 ? 4.539 5.211 -20.359 1 33.56 150 LEU B C 1
ATOM 4516 O O . LEU B 1 150 ? 5.664 5.297 -19.875 1 33.56 150 LEU B O 1
ATOM 4520 N N . TYR B 1 151 ? 3.715 4.039 -20.406 1 35.28 151 TYR B N 1
ATOM 4521 C CA . TYR B 1 151 ? 4.395 2.93 -19.75 1 35.28 151 TYR B CA 1
ATOM 4522 C C . TYR B 1 151 ? 4.855 1.893 -20.766 1 35.28 151 TYR B C 1
ATOM 4524 O O . TYR B 1 151 ? 5.352 0.827 -20.406 1 35.28 151 TYR B O 1
ATOM 4532 N N . SER B 1 152 ? 4.309 2.074 -22.062 1 32.59 152 SER B N 1
ATOM 4533 C CA . SER B 1 152 ? 4.75 1.078 -23.047 1 32.59 152 SER B CA 1
ATOM 4534 C C . SER B 1 152 ? 6.188 1.338 -23.484 1 32.59 152 SER B C 1
ATOM 4536 O O . SER B 1 152 ? 6.445 2.26 -24.266 1 32.59 152 SER B O 1
ATOM 4538 N N . THR B 1 153 ? 7.059 1.492 -22.703 1 33.28 153 THR B N 1
ATOM 4539 C CA . THR B 1 153 ? 8.289 1.488 -23.484 1 33.28 153 THR B CA 1
ATOM 4540 C C . THR B 1 153 ? 8.336 0.281 -24.422 1 33.28 153 THR B C 1
ATOM 4542 O O . THR B 1 153 ? 8.102 -0.85 -24 1 33.28 153 THR B O 1
ATOM 4545 N N . SER B 1 154 ? 8.062 0.468 -25.656 1 34.91 154 SER B N 1
ATOM 4546 C CA . SER B 1 154 ? 8.242 -0.455 -26.766 1 34.91 154 SER B CA 1
ATOM 4547 C C . SER B 1 154 ? 9.336 -1.478 -26.469 1 34.91 154 SER B C 1
ATOM 4549 O O . SER B 1 154 ? 9.273 -2.611 -26.953 1 34.91 154 SER B O 1
ATOM 4551 N N . GLU B 1 155 ? 10.391 -0.921 -26.016 1 36.44 155 GLU B N 1
ATOM 4552 C CA . GLU B 1 155 ? 11.539 -1.82 -26.062 1 36.44 155 GLU B CA 1
ATOM 4553 C C . GLU B 1 155 ? 11.297 -3.07 -25.219 1 36.44 155 GLU B C 1
ATOM 4555 O O . GLU B 1 155 ? 11.938 -4.102 -25.438 1 36.44 155 GLU B O 1
ATOM 4560 N N . GLU B 1 156 ? 10.469 -2.975 -24.156 1 41.62 156 GLU B N 1
ATOM 4561 C CA . GLU B 1 156 ? 10.469 -4.117 -23.25 1 41.62 156 GLU B CA 1
ATOM 4562 C C . GLU B 1 156 ? 9.352 -5.098 -23.594 1 41.62 156 GLU B C 1
ATOM 4564 O O . GLU B 1 156 ? 9.125 -6.066 -22.875 1 41.62 156 GLU B O 1
ATOM 4569 N N . THR B 1 157 ? 8.453 -4.695 -24.531 1 44.72 157 THR B N 1
ATOM 4570 C CA . THR B 1 157 ? 7.688 -5.695 -25.281 1 44.72 157 THR B CA 1
ATOM 4571 C C . THR B 1 157 ? 8.625 -6.668 -25.984 1 44.72 157 THR B C 1
ATOM 4573 O O . THR B 1 157 ? 9.383 -6.273 -26.875 1 44.72 157 THR B O 1
ATOM 4576 N N . GLY B 1 158 ? 9.539 -7.234 -25.25 1 48.88 158 GLY B N 1
ATOM 4577 C CA . GLY B 1 158 ? 10.477 -8.062 -26 1 48.88 158 GLY B CA 1
ATOM 4578 C C . GLY B 1 158 ? 11.312 -8.969 -25.109 1 48.88 158 GLY B C 1
ATOM 4579 O O . GLY B 1 158 ? 12.414 -9.367 -25.484 1 48.88 158 GLY B O 1
ATOM 4580 N N . GLY B 1 159 ? 10.641 -9.078 -23.891 1 59 159 GLY B N 1
ATOM 4581 C CA . GLY B 1 159 ? 11.5 -10.008 -23.172 1 59 159 GLY B CA 1
ATOM 4582 C C . GLY B 1 159 ? 11.461 -11.414 -23.734 1 59 159 GLY B C 1
ATOM 4583 O O . GLY B 1 159 ? 10.75 -11.68 -24.719 1 59 159 GLY B O 1
ATOM 4584 N N . PRO B 1 160 ? 12.391 -12.172 -23.375 1 73.81 160 PRO B N 1
ATOM 4585 C CA . PRO B 1 160 ? 12.406 -13.555 -23.859 1 73.81 160 PRO B CA 1
ATOM 4586 C C . PRO B 1 160 ? 11.109 -14.305 -23.578 1 73.81 160 PRO B C 1
ATOM 4588 O O . PRO B 1 160 ? 10.438 -14.016 -22.578 1 73.81 160 PRO B O 1
ATOM 4591 N N . GLY B 1 161 ? 10.688 -15.094 -24.469 1 87.38 161 GLY B N 1
ATOM 4592 C CA . GLY B 1 161 ? 9.523 -15.953 -24.312 1 87.38 161 GLY B CA 1
ATOM 4593 C C . GLY B 1 161 ? 8.242 -15.32 -24.812 1 87.38 161 GLY B C 1
ATOM 4594 O O . GLY B 1 161 ? 8.164 -14.102 -24.953 1 87.38 161 GLY B O 1
ATOM 4595 N N . THR B 1 162 ? 7.281 -16.125 -25.141 1 94.12 162 THR B N 1
ATOM 4596 C CA . THR B 1 162 ? 5.965 -15.695 -25.594 1 94.12 162 THR B CA 1
ATOM 4597 C C . THR B 1 162 ? 4.859 -16.469 -24.891 1 94.12 162 THR B C 1
ATOM 4599 O O . THR B 1 162 ? 5.113 -17.531 -24.312 1 94.12 162 THR B O 1
ATOM 4602 N N . ILE B 1 163 ? 3.66 -15.898 -24.969 1 96.81 163 ILE B N 1
ATOM 4603 C CA . ILE B 1 163 ? 2.529 -16.578 -24.344 1 96.81 163 ILE B CA 1
ATOM 4604 C C . ILE B 1 163 ? 2.252 -17.891 -25.062 1 96.81 163 ILE B C 1
ATOM 4606 O O . ILE B 1 163 ? 1.845 -18.875 -24.438 1 96.81 163 ILE B O 1
ATOM 4610 N N . GLU B 1 164 ? 2.496 -18.016 -26.328 1 96.88 164 GLU B N 1
ATOM 4611 C CA . GLU B 1 164 ? 2.279 -19.25 -27.078 1 96.88 164 GLU B CA 1
ATOM 4612 C C . GLU B 1 164 ? 3.281 -20.328 -26.688 1 96.88 164 GLU B C 1
ATOM 4614 O O . GLU B 1 164 ? 2.93 -21.5 -26.594 1 96.88 164 GLU B O 1
ATOM 4619 N N . GLU B 1 165 ? 4.504 -19.859 -26.484 1 96.44 165 GLU B N 1
ATOM 4620 C CA . GLU B 1 165 ? 5.508 -20.812 -26.031 1 96.44 165 GLU B CA 1
ATOM 4621 C C . GLU B 1 165 ? 5.137 -21.391 -24.672 1 96.44 165 GLU B C 1
ATOM 4623 O O . GLU B 1 165 ? 5.223 -22.594 -24.453 1 96.44 165 GLU B O 1
ATOM 4628 N N . THR B 1 166 ? 4.754 -20.516 -23.734 1 97.88 166 THR B N 1
ATOM 4629 C CA . THR B 1 166 ? 4.34 -20.969 -22.406 1 97.88 166 THR B CA 1
ATOM 4630 C C . THR B 1 166 ? 3.141 -21.906 -22.516 1 97.88 166 THR B C 1
ATOM 4632 O O . THR B 1 166 ? 3.098 -22.953 -21.844 1 97.88 166 THR B O 1
ATOM 4635 N N . ALA B 1 167 ? 2.168 -21.594 -23.375 1 98.5 167 ALA B N 1
ATOM 4636 C CA . ALA B 1 167 ? 0.982 -22.422 -23.562 1 98.5 167 ALA B CA 1
ATOM 4637 C C . ALA B 1 167 ? 1.358 -23.812 -24.062 1 98.5 167 ALA B C 1
ATOM 4639 O O . ALA B 1 167 ? 0.802 -24.828 -23.609 1 98.5 167 ALA B O 1
ATOM 4640 N N . ARG B 1 168 ? 2.248 -23.875 -25 1 98.12 168 ARG B N 1
ATOM 4641 C CA . ARG B 1 168 ? 2.717 -25.156 -25.516 1 98.12 168 ARG B CA 1
ATOM 4642 C C . ARG B 1 168 ? 3.355 -26 -24.422 1 98.12 168 ARG B C 1
ATOM 4644 O O . ARG B 1 168 ? 3.074 -27.188 -24.297 1 98.12 168 ARG B O 1
ATOM 4651 N N . LEU B 1 169 ? 4.207 -25.344 -23.625 1 97.81 169 LEU B N 1
ATOM 4652 C CA . LEU B 1 169 ? 4.891 -26.047 -22.531 1 97.81 169 LEU B CA 1
ATOM 4653 C C . LEU B 1 169 ? 3.889 -26.562 -21.516 1 97.81 169 LEU B C 1
ATOM 4655 O O . LEU B 1 169 ? 4.055 -27.656 -20.969 1 97.81 169 LEU B O 1
ATOM 4659 N N . VAL B 1 170 ? 2.861 -25.797 -21.234 1 98.62 170 VAL B N 1
ATOM 4660 C CA . VAL B 1 170 ? 1.801 -26.188 -20.312 1 98.62 170 VAL B CA 1
ATOM 4661 C C . VAL B 1 170 ? 1.097 -27.438 -20.828 1 98.62 170 VAL B C 1
ATOM 4663 O O . VAL B 1 170 ? 0.868 -28.391 -20.078 1 98.62 170 VAL B O 1
ATOM 4666 N N . THR B 1 171 ? 0.785 -27.469 -22.109 1 98.56 171 THR B N 1
ATOM 4667 C CA . THR B 1 171 ? 0.108 -28.609 -22.734 1 98.56 171 THR B CA 1
ATOM 4668 C C . THR B 1 171 ? 1.005 -29.844 -22.734 1 98.56 171 THR B C 1
ATOM 4670 O O . THR B 1 171 ? 0.549 -30.938 -22.438 1 98.56 171 THR B O 1
ATOM 4673 N N . GLU B 1 172 ? 2.248 -29.656 -23.016 1 98.12 172 GLU B N 1
ATOM 4674 C CA . GLU B 1 172 ? 3.213 -30.75 -23.016 1 98.12 172 GLU B CA 1
ATOM 4675 C C . GLU B 1 172 ? 3.383 -31.328 -21.625 1 98.12 172 GLU B C 1
ATOM 4677 O O . GLU B 1 172 ? 3.67 -32.531 -21.469 1 98.12 172 GLU B O 1
ATOM 4682 N N . ALA B 1 173 ? 3.145 -30.5 -20.609 1 96.94 173 ALA B N 1
ATOM 4683 C CA . ALA B 1 173 ? 3.33 -30.922 -19.219 1 96.94 173 ALA B CA 1
ATOM 4684 C C . ALA B 1 173 ? 2.127 -31.719 -18.734 1 96.94 173 ALA B C 1
ATOM 4686 O O . ALA B 1 173 ? 2.178 -32.312 -17.656 1 96.94 173 ALA B O 1
ATOM 4687 N N . GLY B 1 174 ? 1.004 -31.719 -19.484 1 96.56 174 GLY B N 1
ATOM 4688 C CA . GLY B 1 174 ? -0.13 -32.562 -19.125 1 96.56 174 GLY B CA 1
ATOM 4689 C C . GLY B 1 174 ? -1.405 -31.781 -18.891 1 96.56 174 GLY B C 1
ATOM 4690 O O . GLY B 1 174 ? -2.459 -32.344 -18.625 1 96.56 174 GLY B O 1
ATOM 4691 N N . GLY B 1 175 ? -1.308 -30.469 -18.969 1 98.25 175 GLY B N 1
ATOM 4692 C CA . GLY B 1 175 ? -2.479 -29.609 -18.875 1 98.25 175 GLY B CA 1
ATOM 4693 C C . GLY B 1 175 ? -2.936 -29.094 -20.234 1 98.25 175 GLY B C 1
ATOM 4694 O O . GLY B 1 175 ? -2.697 -29.719 -21.266 1 98.25 175 GLY B O 1
ATOM 4695 N N . VAL B 1 176 ? -3.723 -28.062 -20.203 1 98.69 176 VAL B N 1
ATOM 4696 C CA . VAL B 1 176 ? -4.16 -27.375 -21.406 1 98.69 176 VAL B CA 1
ATOM 4697 C C . VAL B 1 176 ? -3.787 -25.891 -21.312 1 98.69 176 VAL B C 1
ATOM 4699 O O . VAL B 1 176 ? -4.309 -25.172 -20.469 1 98.69 176 VAL B O 1
ATOM 4702 N N . GLY B 1 177 ? -2.865 -25.484 -22.141 1 98.81 177 GLY B N 1
ATOM 4703 C CA . GLY B 1 177 ? -2.471 -24.094 -22.188 1 98.81 177 GLY B CA 1
ATOM 4704 C C . GLY B 1 177 ? -3.236 -23.281 -23.219 1 98.81 177 GLY B C 1
ATOM 4705 O O . GLY B 1 177 ? -3.35 -23.703 -24.375 1 98.81 177 GLY B O 1
ATOM 4706 N N . ILE B 1 178 ? -3.803 -22.141 -22.859 1 98.81 178 ILE B N 1
ATOM 4707 C CA . ILE B 1 178 ? -4.551 -21.266 -23.75 1 98.81 178 ILE B CA 1
ATOM 4708 C C . ILE B 1 178 ? -3.934 -19.859 -23.734 1 98.81 178 ILE B C 1
ATOM 4710 O O . ILE B 1 178 ? -4.117 -19.109 -22.781 1 98.81 178 ILE B O 1
ATOM 4714 N N . PRO B 1 179 ? -3.143 -19.531 -24.766 1 98.12 179 PRO B N 1
ATOM 4715 C CA . PRO B 1 179 ? -2.543 -18.203 -24.828 1 98.12 179 PRO B CA 1
ATOM 4716 C C . PRO B 1 179 ? -3.549 -17.125 -25.203 1 98.12 179 PRO B C 1
ATOM 4718 O O . PRO B 1 179 ? -4.34 -17.297 -26.125 1 98.12 179 PRO B O 1
ATOM 4721 N N . VAL B 1 180 ? -3.586 -16.016 -24.453 1 97.94 180 VAL B N 1
ATOM 4722 C CA . VAL B 1 180 ? -4.418 -14.852 -24.766 1 97.94 180 VAL B CA 1
ATOM 4723 C C . VAL B 1 180 ? -3.602 -13.578 -24.609 1 97.94 180 VAL B C 1
ATOM 4725 O O . VAL B 1 180 ? -3.111 -13.273 -23.516 1 97.94 180 VAL B O 1
ATOM 4728 N N . TYR B 1 181 ? -3.428 -12.883 -25.688 1 96.19 181 TYR B N 1
ATOM 4729 C CA . TYR B 1 181 ? -2.805 -11.562 -25.578 1 96.19 181 TYR B CA 1
ATOM 4730 C C . TYR B 1 181 ? -3.643 -10.641 -24.719 1 96.19 181 TYR B C 1
ATOM 4732 O O . TYR B 1 181 ? -4.852 -10.5 -24.922 1 96.19 181 TYR B O 1
ATOM 4740 N N . CYS B 1 182 ? -3.002 -10.055 -23.688 1 96.12 182 CYS B N 1
ATOM 4741 C CA . CYS B 1 182 ? -3.699 -9.133 -22.797 1 96.12 182 CYS B CA 1
ATOM 4742 C C . CYS B 1 182 ? -2.723 -8.172 -22.125 1 96.12 182 CYS B C 1
ATOM 4744 O O . CYS B 1 182 ? -1.812 -8.602 -21.422 1 96.12 182 CYS B O 1
ATOM 4746 N N . ASN B 1 183 ? -2.857 -6.926 -22.469 1 94 183 ASN B N 1
ATOM 4747 C CA . ASN B 1 183 ? -2.225 -5.883 -21.656 1 94 183 ASN B CA 1
ATOM 4748 C C . ASN B 1 183 ? -3.047 -5.551 -20.422 1 94 183 ASN B C 1
ATOM 4750 O O . ASN B 1 183 ? -4.09 -4.902 -20.516 1 94 183 ASN B O 1
ATOM 4754 N N . HIS B 1 184 ? -2.547 -5.941 -19.297 1 95.69 184 HIS B N 1
ATOM 4755 C CA . HIS B 1 184 ? -3.322 -5.848 -18.062 1 95.69 184 HIS B CA 1
ATOM 4756 C C . HIS B 1 184 ? -3.408 -4.406 -17.578 1 95.69 184 HIS B C 1
ATOM 4758 O O . HIS B 1 184 ? -4.105 -4.117 -16.609 1 95.69 184 HIS B O 1
ATOM 4764 N N . ALA B 1 185 ? -2.748 -3.473 -18.219 1 93.06 185 ALA B N 1
ATOM 4765 C CA . ALA B 1 185 ? -2.967 -2.051 -17.969 1 93.06 185 ALA B CA 1
ATOM 4766 C C . ALA B 1 185 ? -4.195 -1.542 -18.719 1 93.06 185 ALA B C 1
ATOM 4768 O O . ALA B 1 185 ? -4.641 -0.413 -18.5 1 93.06 185 ALA B O 1
ATOM 4769 N N . ASN B 1 186 ? -4.688 -2.344 -19.594 1 94.31 186 ASN B N 1
ATOM 4770 C CA . ASN B 1 186 ? -5.859 -2 -20.391 1 94.31 186 ASN B CA 1
ATOM 4771 C C . ASN B 1 186 ? -7.102 -2.748 -19.906 1 94.31 186 ASN B C 1
ATOM 4773 O O . ASN B 1 186 ? -7.262 -3.938 -20.188 1 94.31 186 ASN B O 1
ATOM 4777 N N . ASP B 1 187 ? -8.023 -2.029 -19.359 1 96 187 ASP B N 1
ATOM 4778 C CA . ASP B 1 187 ? -9.18 -2.637 -18.719 1 96 187 ASP B CA 1
ATOM 4779 C C . ASP B 1 187 ? -10.078 -3.342 -19.734 1 96 187 ASP B C 1
ATOM 4781 O O . ASP B 1 187 ? -10.68 -4.371 -19.422 1 96 187 ASP B O 1
ATOM 4785 N N . ASP B 1 188 ? -10.18 -2.785 -20.891 1 96.38 188 ASP B N 1
ATOM 4786 C CA . ASP B 1 188 ? -11.023 -3.4 -21.922 1 96.38 188 ASP B CA 1
ATOM 4787 C C . ASP B 1 188 ? -10.484 -4.773 -22.312 1 96.38 188 ASP B C 1
ATOM 4789 O O . ASP B 1 188 ? -11.266 -5.703 -22.547 1 96.38 188 ASP B O 1
ATOM 4793 N N . GLN B 1 189 ? -9.188 -4.91 -22.422 1 96.88 189 GLN B N 1
ATOM 4794 C CA . GLN B 1 189 ? -8.586 -6.199 -22.75 1 96.88 189 GLN B CA 1
ATOM 4795 C C . GLN B 1 189 ? -8.781 -7.203 -21.625 1 96.88 189 GLN B C 1
ATOM 4797 O O . GLN B 1 189 ? -9.008 -8.391 -21.875 1 96.88 189 GLN B O 1
ATOM 4802 N N . VAL B 1 190 ? -8.742 -6.742 -20.391 1 98.19 190 VAL B N 1
ATOM 4803 C CA . VAL B 1 190 ? -8.961 -7.613 -19.25 1 98.19 190 VAL B CA 1
ATOM 4804 C C . VAL B 1 190 ? -10.406 -8.094 -19.234 1 98.19 190 VAL B C 1
ATOM 4806 O O . VAL B 1 190 ? -10.672 -9.273 -18.984 1 98.19 190 VAL B O 1
ATOM 4809 N N . GLN B 1 191 ? -11.305 -7.16 -19.516 1 98.25 191 GLN B N 1
ATOM 4810 C CA . GLN B 1 191 ? -12.711 -7.547 -19.578 1 98.25 191 GLN B CA 1
ATOM 4811 C C . GLN B 1 191 ? -12.953 -8.578 -20.672 1 98.25 191 GLN B C 1
ATOM 4813 O O . GLN B 1 191 ? -13.68 -9.555 -20.469 1 98.25 191 GLN B O 1
ATOM 4818 N N . ALA B 1 192 ? -12.375 -8.359 -21.844 1 98.5 192 ALA B N 1
ATOM 4819 C CA . ALA B 1 192 ? -12.516 -9.305 -22.953 1 98.5 192 ALA B CA 1
ATOM 4820 C C . ALA B 1 192 ? -11.977 -10.68 -22.578 1 98.5 192 ALA B C 1
ATOM 4822 O O . ALA B 1 192 ? -12.531 -11.703 -22.984 1 98.5 192 ALA B O 1
ATOM 4823 N N . LEU B 1 193 ? -10.898 -10.688 -21.844 1 98.69 193 LEU B N 1
ATOM 4824 C CA . LEU B 1 193 ? -10.32 -11.93 -21.344 1 98.69 193 LEU B CA 1
ATOM 4825 C C . LEU B 1 193 ? -11.312 -12.664 -20.453 1 98.69 193 LEU B C 1
ATOM 4827 O O . LEU B 1 193 ? -11.523 -13.867 -20.625 1 98.69 193 LEU B O 1
ATOM 4831 N N . MET B 1 194 ? -11.992 -11.977 -19.531 1 98.81 194 MET B N 1
ATOM 4832 C CA . MET B 1 194 ? -12.945 -12.609 -18.625 1 98.81 194 MET B CA 1
ATOM 4833 C C . MET B 1 194 ? -14.172 -13.094 -19.391 1 98.81 194 MET B C 1
ATOM 4835 O O . MET B 1 194 ? -1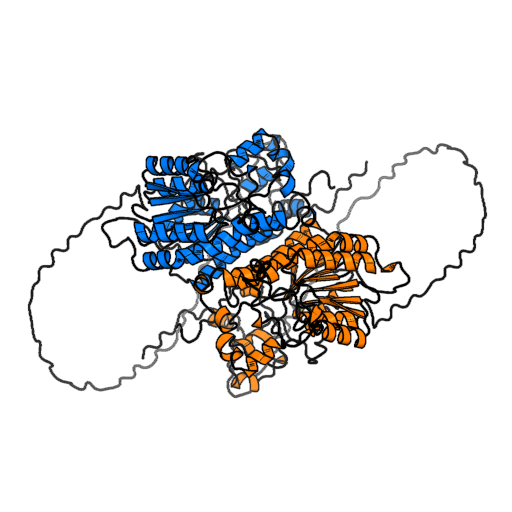4.719 -14.164 -19.078 1 98.81 194 MET B O 1
ATOM 4839 N N . ASP B 1 195 ? -14.555 -12.305 -20.344 1 98.69 195 ASP B N 1
ATOM 4840 C CA . ASP B 1 195 ? -15.672 -12.719 -21.188 1 98.69 195 ASP B CA 1
ATOM 4841 C C . ASP B 1 195 ? -15.352 -14.023 -21.906 1 98.69 195 ASP B C 1
ATOM 4843 O O . ASP B 1 195 ? -16.219 -14.891 -22.062 1 98.69 195 ASP B O 1
ATOM 4847 N N . LYS B 1 196 ? -14.156 -14.141 -22.406 1 98.75 196 LYS B N 1
ATOM 4848 C CA . LYS B 1 196 ? -13.734 -15.367 -23.078 1 98.75 196 LYS B CA 1
ATOM 4849 C C . LYS B 1 196 ? -13.797 -16.562 -22.141 1 98.75 196 LYS B C 1
ATOM 4851 O O . LYS B 1 196 ? -14.297 -17.625 -22.516 1 98.75 196 LYS B O 1
ATOM 4856 N N . ILE B 1 197 ? -13.289 -16.406 -20.906 1 98.75 197 ILE B N 1
ATOM 4857 C CA . ILE B 1 197 ? -13.305 -17.484 -19.938 1 98.75 197 ILE B CA 1
ATOM 4858 C C . ILE B 1 197 ? -14.75 -17.859 -19.594 1 98.75 197 ILE B C 1
ATOM 4860 O O . ILE B 1 197 ? -15.094 -19.031 -19.469 1 98.75 197 ILE B O 1
ATOM 4864 N N . GLN B 1 198 ? -15.594 -16.812 -19.453 1 98.56 198 GLN B N 1
ATOM 4865 C CA . GLN B 1 198 ? -17.016 -17.031 -19.203 1 98.56 198 GLN B CA 1
ATOM 4866 C C . GLN B 1 198 ? -17.641 -17.859 -20.312 1 98.56 198 GLN B C 1
ATOM 4868 O O . GLN B 1 198 ? -18.375 -18.812 -20.047 1 98.56 198 GLN B O 1
ATOM 4873 N N . ARG B 1 199 ? -17.375 -17.531 -21.531 1 98.44 199 ARG B N 1
ATOM 4874 C CA . ARG B 1 199 ? -17.953 -18.203 -22.672 1 98.44 199 ARG B CA 1
ATOM 4875 C C . ARG B 1 199 ? -17.453 -19.641 -22.766 1 98.44 199 ARG B C 1
ATOM 4877 O O . ARG B 1 199 ? -18.234 -20.562 -23.031 1 98.44 199 ARG B O 1
ATOM 4884 N N . ASP B 1 200 ? -16.172 -19.812 -22.5 1 98.25 200 ASP B N 1
ATOM 4885 C CA . ASP B 1 200 ? -15.531 -21.109 -22.734 1 98.25 200 ASP B CA 1
ATOM 4886 C C . ASP B 1 200 ? -15.836 -22.078 -21.594 1 98.25 200 ASP B C 1
ATOM 4888 O O . ASP B 1 200 ? -15.984 -23.281 -21.828 1 98.25 200 ASP B O 1
ATOM 4892 N N . HIS B 1 201 ? -15.914 -21.594 -20.312 1 96.69 201 HIS B N 1
ATOM 4893 C CA . HIS B 1 201 ? -15.961 -22.531 -19.203 1 96.69 201 HIS B CA 1
ATOM 4894 C C . HIS B 1 201 ? -17 -22.109 -18.172 1 96.69 201 HIS B C 1
ATOM 4896 O O . HIS B 1 201 ? -17.438 -22.922 -17.359 1 96.69 201 HIS B O 1
ATOM 4902 N N . GLY B 1 202 ? -17.312 -20.812 -18.094 1 96.75 202 GLY B N 1
ATOM 4903 C CA . GLY B 1 202 ? -18.328 -20.297 -17.188 1 96.75 202 GLY B CA 1
ATOM 4904 C C . GLY B 1 202 ? -17.875 -20.234 -15.75 1 96.75 202 GLY B C 1
ATOM 4905 O O . GLY B 1 202 ? -18.672 -19.984 -14.844 1 96.75 202 GLY B O 1
ATOM 4906 N N . ARG B 1 203 ? -16.578 -20.562 -15.484 1 96.81 203 ARG B N 1
ATOM 4907 C CA . ARG B 1 203 ? -16.047 -20.531 -14.133 1 96.81 203 ARG B CA 1
ATOM 4908 C C . ARG B 1 203 ? -14.539 -20.281 -14.141 1 96.81 203 ARG B C 1
ATOM 4910 O O . ARG B 1 203 ? -13.883 -20.438 -15.172 1 96.81 203 ARG B O 1
ATOM 4917 N N . LEU B 1 204 ? -14.016 -19.875 -13.055 1 98.38 204 LEU B N 1
ATOM 4918 C CA . LEU B 1 204 ? -12.594 -19.734 -12.773 1 98.38 204 LEU B CA 1
ATOM 4919 C C . LEU B 1 204 ? -12.258 -20.266 -11.383 1 98.38 204 LEU B C 1
ATOM 4921 O O . LEU B 1 204 ? -12.883 -19.859 -10.398 1 98.38 204 LEU B O 1
ATOM 4925 N N . ASP B 1 205 ? -11.242 -21.125 -11.312 1 98.06 205 ASP B N 1
ATOM 4926 C CA . ASP B 1 205 ? -10.938 -21.781 -10.047 1 98.06 205 ASP B CA 1
ATOM 4927 C C . ASP B 1 205 ? -9.742 -21.125 -9.359 1 98.06 205 ASP B C 1
ATOM 4929 O O . ASP B 1 205 ? -9.688 -21.047 -8.133 1 98.06 205 ASP B O 1
ATOM 4933 N N . ILE B 1 206 ? -8.75 -20.703 -10.141 1 98.88 206 ILE B N 1
ATOM 4934 C CA . ILE B 1 206 ? -7.547 -20.078 -9.602 1 98.88 206 ILE B CA 1
ATOM 4935 C C . ILE B 1 206 ? -7.199 -18.828 -10.414 1 98.88 206 ILE B C 1
ATOM 4937 O O . ILE B 1 206 ? -7.105 -18.891 -11.641 1 98.88 206 ILE B O 1
ATOM 4941 N N . LEU B 1 207 ? -7.105 -17.734 -9.773 1 98.94 207 LEU B N 1
ATOM 4942 C CA . LEU B 1 207 ? -6.582 -16.484 -10.352 1 98.94 207 LEU B CA 1
ATOM 4943 C C . LEU B 1 207 ? -5.223 -16.156 -9.75 1 98.94 207 LEU B C 1
ATOM 4945 O O . LEU B 1 207 ? -5.098 -15.961 -8.539 1 98.94 207 LEU B O 1
ATOM 4949 N N . VAL B 1 208 ? -4.199 -16.109 -10.594 1 99 208 VAL B N 1
ATOM 4950 C CA . VAL B 1 208 ? -2.867 -15.688 -10.172 1 99 208 VAL B CA 1
ATOM 4951 C C . VAL B 1 208 ? -2.553 -14.312 -10.75 1 99 208 VAL B C 1
ATOM 4953 O O . VAL B 1 208 ? -2.264 -14.188 -11.938 1 99 208 VAL B O 1
ATOM 4956 N N . ASN B 1 209 ? -2.635 -13.328 -9.891 1 98.94 209 ASN B N 1
ATOM 4957 C CA . ASN B 1 209 ? -2.178 -11.984 -10.242 1 98.94 209 ASN B CA 1
ATOM 4958 C C . ASN B 1 209 ? -0.658 -11.875 -10.164 1 98.94 209 ASN B C 1
ATOM 4960 O O . ASN B 1 209 ? -0.1 -11.695 -9.078 1 98.94 209 ASN B O 1
ATOM 4964 N N . ASN B 1 210 ? -0.004 -11.898 -11.344 1 98.69 210 ASN B N 1
ATOM 4965 C CA . ASN B 1 210 ? 1.451 -11.969 -11.414 1 98.69 210 ASN B CA 1
ATOM 4966 C C . ASN B 1 210 ? 2.025 -10.891 -12.328 1 98.69 210 ASN B C 1
ATOM 4968 O O . ASN B 1 210 ? 3.221 -10.594 -12.273 1 98.69 210 ASN B O 1
ATOM 4972 N N . ALA B 1 211 ? 1.172 -10.242 -13.141 1 97.19 211 ALA B N 1
ATOM 4973 C CA . ALA B 1 211 ? 1.654 -9.266 -14.117 1 97.19 211 ALA B CA 1
ATOM 4974 C C . ALA B 1 211 ? 2.447 -8.156 -13.43 1 97.19 211 ALA B C 1
ATOM 4976 O O . ALA B 1 211 ? 2.051 -7.664 -12.375 1 97.19 211 ALA B O 1
ATOM 4977 N N . PHE B 1 212 ? 3.582 -7.875 -13.961 1 92.88 212 PHE B N 1
ATOM 4978 C CA . PHE B 1 212 ? 4.457 -6.836 -13.43 1 92.88 212 PHE B CA 1
ATOM 4979 C C . PHE B 1 212 ? 5.285 -6.207 -14.539 1 92.88 212 PHE B C 1
ATOM 4981 O O . PHE B 1 212 ? 5.617 -6.867 -15.523 1 92.88 212 PHE B O 1
ATOM 4988 N N . ARG B 1 213 ? 5.566 -4.934 -14.391 1 87.44 213 ARG B N 1
ATOM 4989 C CA . ARG B 1 213 ? 6.398 -4.211 -15.352 1 87.44 213 ARG B CA 1
ATOM 4990 C C . ARG B 1 213 ? 7.445 -3.363 -14.641 1 87.44 213 ARG B C 1
ATOM 4992 O O . ARG B 1 213 ? 7.16 -2.756 -13.602 1 87.44 213 ARG B O 1
ATOM 4999 N N . ILE B 1 214 ? 8.633 -3.449 -15.141 1 78.75 214 ILE B N 1
ATOM 5000 C CA . ILE B 1 214 ? 9.727 -2.607 -14.664 1 78.75 214 ILE B CA 1
ATOM 5001 C C . ILE B 1 214 ? 9.883 -1.396 -15.578 1 78.75 214 ILE B C 1
ATOM 5003 O O . ILE B 1 214 ? 9.68 -1.493 -16.781 1 78.75 214 ILE B O 1
ATOM 5007 N N . PRO B 1 215 ? 10.195 -0.245 -15.031 1 78.75 215 PRO B N 1
ATOM 5008 C CA . PRO B 1 215 ? 10.344 0.947 -15.875 1 78.75 215 PRO B CA 1
ATOM 5009 C C . PRO B 1 215 ? 11.477 0.82 -16.891 1 78.75 215 PRO B C 1
ATOM 5011 O O . PRO B 1 215 ? 12.391 0.009 -16.703 1 78.75 215 PRO B O 1
ATOM 5014 N N . PRO B 1 216 ? 11.406 1.657 -17.906 1 72.19 216 PRO B N 1
ATOM 5015 C CA . PRO B 1 216 ? 12.508 1.673 -18.875 1 72.19 216 PRO B CA 1
ATOM 5016 C C . PRO B 1 216 ? 13.836 2.074 -18.25 1 72.19 216 PRO B C 1
ATOM 5018 O O . PRO B 1 216 ? 13.867 2.902 -17.328 1 72.19 216 PRO B O 1
ATOM 5021 N N . GLY B 1 217 ? 14.859 1.55 -18.75 1 71.5 217 GLY B N 1
ATOM 5022 C CA . GLY B 1 217 ? 16.188 1.895 -18.266 1 71.5 217 GLY B CA 1
ATOM 5023 C C . GLY B 1 217 ? 16.609 1.09 -17.047 1 71.5 217 GLY B C 1
ATOM 5024 O O . GLY B 1 217 ? 17.672 1.337 -16.469 1 71.5 217 GLY B O 1
ATOM 5025 N N . ALA B 1 218 ? 15.797 0.186 -16.734 1 73.06 218 ALA B N 1
ATOM 5026 C CA . ALA B 1 218 ? 16.188 -0.718 -15.648 1 73.06 218 ALA B CA 1
ATOM 5027 C C . ALA B 1 218 ? 17.359 -1.603 -16.078 1 73.06 218 ALA B C 1
ATOM 5029 O O . ALA B 1 218 ? 17.516 -1.91 -17.25 1 73.06 218 ALA B O 1
ATOM 5030 N N . PRO B 1 219 ? 18.312 -1.972 -15.094 1 75.56 219 PRO B N 1
ATOM 5031 C CA . PRO B 1 219 ? 18.094 -1.886 -13.648 1 75.56 219 PRO B CA 1
ATOM 5032 C C . PRO B 1 219 ? 18.578 -0.562 -13.055 1 75.56 219 PRO B C 1
ATOM 5034 O O . PRO B 1 219 ? 18.219 -0.223 -11.922 1 75.56 219 PRO B O 1
ATOM 5037 N N . LYS B 1 220 ? 19.312 0.277 -13.875 1 76.06 220 LYS B N 1
ATOM 5038 C CA . LYS B 1 220 ? 19.875 1.509 -13.336 1 76.06 220 LYS B CA 1
ATOM 5039 C C . LYS B 1 220 ? 18.797 2.443 -12.82 1 76.06 220 LYS B C 1
ATOM 5041 O O . LYS B 1 220 ? 18.938 3.045 -11.75 1 76.06 220 LYS B O 1
ATOM 5046 N N . SER B 1 221 ? 17.766 2.521 -13.508 1 79.62 221 SER B N 1
ATOM 5047 C CA . SER B 1 221 ? 16.688 3.455 -13.164 1 79.62 221 SER B CA 1
ATOM 5048 C C . SER B 1 221 ? 16 3.055 -11.867 1 79.62 221 SER B C 1
ATOM 5050 O O . SER B 1 221 ? 15.406 3.895 -11.188 1 79.62 221 SER B O 1
ATOM 5052 N N . LEU B 1 222 ? 16.141 1.788 -11.461 1 82.62 222 LEU B N 1
ATOM 5053 C CA . LEU B 1 222 ? 15.453 1.28 -10.281 1 82.62 222 LEU B CA 1
ATOM 5054 C C . LEU B 1 222 ? 16.172 1.713 -9.008 1 82.62 222 LEU B C 1
ATOM 5056 O O . LEU B 1 222 ? 15.602 1.671 -7.918 1 82.62 222 LEU B O 1
ATOM 5060 N N . PHE B 1 223 ? 17.359 2.215 -9.156 1 85.88 223 PHE B N 1
ATOM 5061 C CA . PHE B 1 223 ? 18.156 2.455 -7.953 1 85.88 223 PHE B CA 1
ATOM 5062 C C . PHE B 1 223 ? 18.422 3.941 -7.777 1 85.88 223 PHE B C 1
ATOM 5064 O O . PHE B 1 223 ? 19.219 4.332 -6.914 1 85.88 223 PHE B O 1
ATOM 5071 N N . LYS B 1 224 ? 17.766 4.766 -8.57 1 89.56 224 LYS B N 1
ATOM 5072 C CA . LYS B 1 224 ? 17.844 6.211 -8.391 1 89.56 224 LYS B CA 1
ATOM 5073 C C . LYS B 1 224 ? 16.953 6.668 -7.242 1 89.56 224 LYS B C 1
ATOM 5075 O O . LYS B 1 224 ? 15.984 5.984 -6.887 1 89.56 224 LYS B O 1
ATOM 5080 N N . PRO B 1 225 ? 17.328 7.855 -6.664 1 94.12 225 PRO B N 1
ATOM 5081 C CA . PRO B 1 225 ? 16.406 8.406 -5.672 1 94.12 225 PRO B CA 1
ATOM 5082 C C . PRO B 1 225 ? 14.992 8.594 -6.223 1 94.12 225 PRO B C 1
ATOM 5084 O O . PRO B 1 225 ? 14.82 8.867 -7.41 1 94.12 225 PRO B O 1
ATOM 5087 N N . PHE B 1 226 ? 14 8.484 -5.332 1 96.19 226 PHE B N 1
ATOM 5088 C CA . PHE B 1 226 ? 12.609 8.445 -5.777 1 96.19 226 PHE B CA 1
ATOM 5089 C C . PHE B 1 226 ? 12.242 9.711 -6.543 1 96.19 226 PHE B C 1
ATOM 5091 O O . PHE B 1 226 ? 11.445 9.664 -7.477 1 96.19 226 PHE B O 1
ATOM 5098 N N . TRP B 1 227 ? 12.773 10.875 -6.191 1 96.19 227 TRP B N 1
ATOM 5099 C CA . TRP B 1 227 ? 12.367 12.117 -6.836 1 96.19 227 TRP B CA 1
ATOM 5100 C C . TRP B 1 227 ? 13.008 12.258 -8.211 1 96.19 227 TRP B C 1
ATOM 5102 O O . TRP B 1 227 ? 12.555 13.055 -9.039 1 96.19 227 TRP B O 1
ATOM 5112 N N . GLU B 1 228 ? 14.109 11.469 -8.469 1 94.12 228 GLU B N 1
ATOM 5113 C CA . GLU B 1 228 ? 14.695 11.422 -9.805 1 94.12 228 GLU B CA 1
ATOM 5114 C C . GLU B 1 228 ? 13.945 10.453 -10.711 1 94.12 228 GLU B C 1
ATOM 5116 O O . GLU B 1 228 ? 13.906 10.633 -11.93 1 94.12 228 GLU B O 1
ATOM 5121 N N . GLN B 1 229 ? 13.375 9.469 -10.078 1 91.62 229 GLN B N 1
ATOM 5122 C CA . GLN B 1 229 ? 12.562 8.523 -10.828 1 91.62 229 GLN B CA 1
ATOM 5123 C C . GLN B 1 229 ? 11.258 9.156 -11.289 1 91.62 229 GLN B C 1
ATOM 5125 O O . GLN B 1 229 ? 10.867 9.016 -12.445 1 91.62 229 GLN B O 1
ATOM 5130 N N . GLY B 1 230 ? 10.711 9.938 -10.414 1 90.62 230 GLY B N 1
ATOM 5131 C CA . GLY B 1 230 ? 9.523 10.719 -10.742 1 90.62 230 GLY B CA 1
ATOM 5132 C C . GLY B 1 230 ? 8.289 9.867 -10.961 1 90.62 230 GLY B C 1
ATOM 5133 O O . GLY B 1 230 ? 8.219 8.727 -10.492 1 90.62 230 GLY B O 1
ATOM 5134 N N . ALA B 1 231 ? 7.309 10.43 -11.695 1 92.5 231 ALA B N 1
ATOM 5135 C CA . ALA B 1 231 ? 5.988 9.836 -11.867 1 92.5 231 ALA B CA 1
ATOM 5136 C C . ALA B 1 231 ? 6.055 8.609 -12.773 1 92.5 231 ALA B C 1
ATOM 5138 O O . ALA B 1 231 ? 5.273 7.668 -12.609 1 92.5 231 ALA B O 1
ATOM 5139 N N . GLU B 1 232 ? 7 8.602 -13.625 1 90.06 232 GLU B N 1
ATOM 5140 C CA . GLU B 1 232 ? 7.078 7.512 -14.594 1 90.06 232 GLU B CA 1
ATOM 5141 C C . GLU B 1 232 ? 7.355 6.18 -13.906 1 90.06 232 GLU B C 1
ATOM 5143 O O . GLU B 1 232 ? 6.727 5.168 -14.227 1 90.06 232 GLU B O 1
ATOM 5148 N N . CYS B 1 233 ? 8.242 6.156 -13.023 1 91.25 233 CYS B N 1
ATOM 5149 C CA . CYS B 1 233 ? 8.555 4.93 -12.297 1 91.25 233 CYS B CA 1
ATOM 5150 C C . CYS B 1 233 ? 7.359 4.461 -11.477 1 91.25 233 CYS B C 1
ATOM 5152 O O . CYS B 1 233 ? 7.016 3.279 -11.492 1 91.25 233 CYS B O 1
ATOM 5154 N N . TRP B 1 234 ? 6.695 5.395 -10.812 1 95.25 234 TRP B N 1
ATOM 5155 C CA . TRP B 1 234 ? 5.504 5.082 -10.031 1 95.25 234 TRP B CA 1
ATOM 5156 C C . TRP B 1 234 ? 4.43 4.445 -10.906 1 95.25 234 TRP B C 1
ATOM 5158 O O . TRP B 1 234 ? 3.896 3.387 -10.57 1 95.25 234 TRP B O 1
ATOM 5168 N N . ASP B 1 235 ? 4.207 5.098 -11.969 1 94 235 ASP B N 1
ATOM 5169 C CA . ASP B 1 235 ? 3.109 4.68 -12.836 1 94 235 ASP B CA 1
ATOM 5170 C C . ASP B 1 235 ? 3.377 3.299 -13.438 1 94 235 ASP B C 1
ATOM 5172 O O . ASP B 1 235 ? 2.473 2.465 -13.516 1 94 235 ASP B O 1
ATOM 5176 N N . THR B 1 236 ? 4.559 3.061 -13.805 1 90.44 236 THR B N 1
ATOM 5177 C CA . THR B 1 236 ? 4.902 1.774 -14.406 1 90.44 236 THR B CA 1
ATOM 5178 C C . THR B 1 236 ? 4.715 0.643 -13.398 1 90.44 236 THR B C 1
ATOM 5180 O O . THR B 1 236 ? 4.047 -0.352 -13.695 1 90.44 236 THR B O 1
ATOM 5183 N N . VAL B 1 237 ? 5.141 0.819 -12.234 1 92.81 237 VAL B N 1
ATOM 5184 C CA . VAL B 1 237 ? 5.141 -0.218 -11.211 1 92.81 237 VAL B CA 1
ATOM 5185 C C . VAL B 1 237 ? 3.729 -0.392 -10.656 1 92.81 237 VAL B C 1
ATOM 5187 O O . VAL B 1 237 ? 3.266 -1.519 -10.461 1 92.81 237 VAL B O 1
ATOM 5190 N N . HIS B 1 238 ? 2.998 0.66 -10.516 1 96.56 238 HIS B N 1
ATOM 5191 C CA . HIS B 1 238 ? 1.716 0.605 -9.82 1 96.56 238 HIS B CA 1
ATOM 5192 C C . HIS B 1 238 ? 0.589 0.227 -10.781 1 96.56 238 HIS B C 1
ATOM 5194 O O . HIS B 1 238 ? -0.37 -0.438 -10.383 1 96.56 238 HIS B O 1
ATOM 5200 N N . THR B 1 239 ? 0.702 0.663 -11.969 1 95.12 239 THR B N 1
ATOM 5201 C CA . THR B 1 239 ? -0.384 0.378 -12.898 1 95.12 239 THR B CA 1
ATOM 5202 C C . THR B 1 239 ? -0.466 -1.117 -13.195 1 95.12 239 THR B C 1
ATOM 5204 O O . THR B 1 239 ? -1.525 -1.729 -13.047 1 95.12 239 THR B O 1
ATOM 5207 N N . VAL B 1 240 ? 0.62 -1.695 -13.5 1 93.56 240 VAL B N 1
ATOM 5208 C CA . VAL B 1 240 ? 0.602 -3.104 -13.883 1 93.56 240 VAL B CA 1
ATOM 5209 C C . VAL B 1 240 ? 0.787 -3.979 -12.641 1 93.56 240 VAL B C 1
ATOM 5211 O O . VAL B 1 240 ? 0.16 -5.035 -12.523 1 93.56 240 VAL B O 1
ATOM 5214 N N . GLY B 1 241 ? 1.549 -3.518 -11.695 1 96 241 GLY B N 1
ATOM 5215 C CA . GLY B 1 241 ? 1.938 -4.371 -10.586 1 96 241 GLY B CA 1
ATOM 5216 C C . GLY B 1 241 ? 1.006 -4.262 -9.398 1 96 241 GLY B C 1
ATOM 5217 O O . GLY B 1 241 ? 1.167 -4.977 -8.406 1 96 241 GLY B O 1
ATOM 5218 N N . LEU B 1 242 ? 0.036 -3.375 -9.516 1 98.12 242 LEU B N 1
ATOM 5219 C CA . LEU B 1 242 ? -0.867 -3.191 -8.383 1 98.12 242 LEU B CA 1
ATOM 5220 C C . LEU B 1 242 ? -2.307 -3.021 -8.859 1 98.12 242 LEU B C 1
ATOM 5222 O O . LEU B 1 242 ? -3.143 -3.904 -8.648 1 98.12 242 LEU B O 1
ATOM 5226 N N . ARG B 1 243 ? -2.576 -1.979 -9.57 1 98.19 243 ARG B N 1
ATOM 5227 C CA . ARG B 1 243 ? -3.938 -1.699 -10.016 1 98.19 243 ARG B CA 1
ATOM 5228 C C . ARG B 1 243 ? -4.484 -2.844 -10.859 1 98.19 243 ARG B C 1
ATOM 5230 O O . ARG B 1 243 ? -5.66 -3.191 -10.766 1 98.19 243 ARG B O 1
ATOM 5237 N N . SER B 1 244 ? -3.648 -3.367 -11.727 1 97.81 244 SER B N 1
ATOM 5238 C CA . SER B 1 244 ? -4.094 -4.43 -12.617 1 97.81 244 SER B CA 1
ATOM 5239 C C . SER B 1 244 ? -4.574 -5.645 -11.828 1 97.81 244 SER B C 1
ATOM 5241 O O . SER B 1 244 ? -5.504 -6.336 -12.258 1 97.81 244 SER B O 1
ATOM 5243 N N . HIS B 1 245 ? -3.916 -5.953 -10.672 1 98.69 245 HIS B N 1
ATOM 5244 C CA . HIS B 1 245 ? -4.336 -7.055 -9.812 1 98.69 245 HIS B CA 1
ATOM 5245 C C . HIS B 1 245 ? -5.738 -6.82 -9.266 1 98.69 245 HIS B C 1
ATOM 5247 O O . HIS B 1 245 ? -6.555 -7.742 -9.211 1 98.69 245 HIS B O 1
ATOM 5253 N N . PHE B 1 246 ? -6.016 -5.594 -8.836 1 98.75 246 PHE B N 1
ATOM 5254 C CA . PHE B 1 246 ? -7.332 -5.238 -8.312 1 98.75 246 PHE B CA 1
ATOM 5255 C C . PHE B 1 246 ? -8.406 -5.402 -9.391 1 98.75 246 PHE B C 1
ATOM 5257 O O . PHE B 1 246 ? -9.422 -6.059 -9.156 1 98.75 246 PHE B O 1
ATOM 5264 N N . VAL B 1 247 ? -8.156 -4.863 -10.594 1 98.38 247 VAL B N 1
ATOM 5265 C CA . VAL B 1 247 ? -9.125 -4.84 -11.68 1 98.38 247 VAL B CA 1
ATOM 5266 C C . VAL B 1 247 ? -9.391 -6.262 -12.172 1 98.38 247 VAL B C 1
ATOM 5268 O O . VAL B 1 247 ? -10.547 -6.66 -12.359 1 98.38 247 VAL B O 1
ATOM 5271 N N . ALA B 1 248 ? -8.312 -7.004 -12.32 1 98.81 248 ALA B N 1
ATOM 5272 C CA . ALA B 1 248 ? -8.477 -8.391 -12.758 1 98.81 248 ALA B CA 1
ATOM 5273 C C . ALA B 1 248 ? -9.305 -9.188 -11.75 1 98.81 248 ALA B C 1
ATOM 5275 O O . ALA B 1 248 ? -10.172 -9.977 -12.141 1 98.81 248 ALA B O 1
ATOM 5276 N N . THR B 1 249 ? -9.07 -8.969 -10.453 1 98.81 249 THR B N 1
ATOM 5277 C CA . THR B 1 249 ? -9.812 -9.695 -9.422 1 98.81 249 THR B CA 1
ATOM 5278 C C . THR B 1 249 ? -11.281 -9.289 -9.43 1 98.81 249 THR B C 1
ATOM 5280 O O . THR B 1 249 ? -12.172 -10.148 -9.359 1 98.81 249 THR B O 1
ATOM 5283 N N . CYS B 1 250 ? -11.547 -7.988 -9.562 1 98.5 250 CYS B N 1
ATOM 5284 C CA . CYS B 1 250 ? -12.922 -7.516 -9.617 1 98.5 250 CYS B CA 1
ATOM 5285 C C . CYS B 1 250 ? -13.68 -8.172 -10.766 1 98.5 250 CYS B C 1
ATOM 5287 O O . CYS B 1 250 ? -14.781 -8.688 -10.578 1 98.5 250 CYS B O 1
ATOM 5289 N N . MET B 1 251 ? -13.062 -8.195 -11.898 1 98.56 251 MET B N 1
ATOM 5290 C CA . MET B 1 251 ? -13.734 -8.68 -13.102 1 98.56 251 MET B CA 1
ATOM 5291 C C . MET B 1 251 ? -13.852 -10.195 -13.086 1 98.56 251 MET B C 1
ATOM 5293 O O . MET B 1 251 ? -14.75 -10.766 -13.711 1 98.56 251 MET B O 1
ATOM 5297 N N . ALA B 1 252 ? -12.984 -10.852 -12.336 1 98.81 252 ALA B N 1
ATOM 5298 C CA . ALA B 1 252 ? -12.992 -12.312 -12.25 1 98.81 252 ALA B CA 1
ATOM 5299 C C . ALA B 1 252 ? -14 -12.805 -11.219 1 98.81 252 ALA B C 1
ATOM 5301 O O . ALA B 1 252 ? -14.344 -13.984 -11.188 1 98.81 252 ALA B O 1
ATOM 5302 N N . MET B 1 253 ? -14.492 -11.953 -10.32 1 98.44 253 MET B N 1
ATOM 5303 C CA . MET B 1 253 ? -15.242 -12.352 -9.141 1 98.44 253 MET B CA 1
ATOM 5304 C C . MET B 1 253 ? -16.484 -13.148 -9.523 1 98.44 253 MET B C 1
ATOM 5306 O O . MET B 1 253 ? -16.781 -14.18 -8.914 1 98.44 253 MET B O 1
ATOM 5310 N N . PRO B 1 254 ? -17.25 -12.742 -10.57 1 97.75 254 PRO B N 1
ATOM 5311 C CA . PRO B 1 254 ? -18.422 -13.562 -10.922 1 97.75 254 PRO B CA 1
ATOM 5312 C C . PRO B 1 254 ? -18.031 -15 -11.281 1 97.75 254 PRO B C 1
ATOM 5314 O O . PRO B 1 254 ? -18.75 -15.938 -10.922 1 97.75 254 PRO B O 1
ATOM 5317 N N . LEU B 1 255 ? -16.953 -15.195 -11.969 1 98.38 255 LEU B N 1
ATOM 5318 C CA . LEU B 1 255 ? -16.484 -16.516 -12.367 1 98.38 255 LEU B CA 1
ATOM 5319 C C . LEU B 1 255 ? -15.984 -17.312 -11.156 1 98.38 255 LEU B C 1
ATOM 5321 O O . LEU B 1 255 ? -16.234 -18.516 -11.055 1 98.38 255 LEU B O 1
ATOM 5325 N N . LEU B 1 256 ? -15.297 -16.594 -10.25 1 98.38 256 LEU B N 1
ATOM 5326 C CA . LEU B 1 256 ? -14.789 -17.219 -9.031 1 98.38 256 LEU B CA 1
ATOM 5327 C C . LEU B 1 256 ? -15.93 -17.641 -8.117 1 98.38 256 LEU B C 1
ATOM 5329 O O . LEU B 1 256 ? -15.875 -18.703 -7.5 1 98.38 256 LEU B O 1
ATOM 5333 N N . GLN B 1 257 ? -16.922 -16.797 -8.047 1 96.81 257 GLN B N 1
ATOM 5334 C CA . GLN B 1 257 ? -18.094 -17.109 -7.227 1 96.81 257 GLN B CA 1
ATOM 5335 C C . GLN B 1 257 ? -18.844 -18.312 -7.777 1 96.81 257 GLN B C 1
ATOM 5337 O O . GLN B 1 257 ? -19.344 -19.141 -7.008 1 96.81 257 GLN B O 1
ATOM 5342 N N . ARG B 1 258 ? -18.922 -18.438 -9.047 1 95.88 258 ARG B N 1
ATOM 5343 C CA . ARG B 1 258 ? -19.547 -19.594 -9.664 1 95.88 258 ARG B CA 1
ATOM 5344 C C . ARG B 1 258 ? -18.766 -20.875 -9.328 1 95.88 258 ARG B C 1
ATOM 5346 O O . ARG B 1 258 ? -19.359 -21.906 -9.039 1 95.88 258 ARG B O 1
ATOM 5353 N N . ALA B 1 259 ? -17.453 -20.781 -9.375 1 95.56 259 ALA B N 1
ATOM 5354 C CA . ALA B 1 259 ? -16.609 -21.922 -9.016 1 95.56 259 ALA B CA 1
ATOM 5355 C C . ALA B 1 259 ? -16.844 -22.328 -7.566 1 95.56 259 ALA B C 1
ATOM 5357 O O . ALA B 1 259 ? -16.844 -23.516 -7.25 1 95.56 259 ALA B O 1
ATOM 5358 N N . GLN B 1 260 ? -16.969 -21.328 -6.699 1 93.06 260 GLN B N 1
ATOM 5359 C CA . GLN B 1 260 ? -17.219 -21.578 -5.285 1 93.06 260 GLN B CA 1
ATOM 5360 C C . GLN B 1 260 ? -18.547 -22.312 -5.086 1 93.06 260 GLN B C 1
ATOM 5362 O O . GLN B 1 260 ? -18.641 -23.188 -4.234 1 93.06 260 GLN B O 1
ATOM 5367 N N . GLN B 1 261 ? -19.516 -21.984 -5.855 1 89.12 261 GLN B N 1
ATOM 5368 C CA . GLN B 1 261 ? -20.859 -22.516 -5.719 1 89.12 261 GLN B CA 1
ATOM 5369 C C . GLN B 1 261 ? -20.969 -23.906 -6.336 1 89.12 261 GLN B C 1
ATOM 5371 O O . GLN B 1 261 ? -21.859 -24.688 -5.992 1 89.12 261 GLN B O 1
ATOM 5376 N N . THR B 1 262 ? -20.062 -24.156 -7.23 1 81.5 262 THR B N 1
ATOM 5377 C CA . THR B 1 262 ? -20.109 -25.453 -7.918 1 81.5 262 THR B CA 1
ATOM 5378 C C . THR B 1 262 ? -18.766 -26.156 -7.824 1 81.5 262 THR B C 1
ATOM 5380 O O . THR B 1 262 ? -18.047 -26.266 -8.82 1 81.5 262 THR B O 1
ATOM 5383 N N . PRO B 1 263 ? -18.562 -26.609 -6.555 1 67.06 263 PRO B N 1
ATOM 5384 C CA . PRO B 1 263 ? -17.234 -27.203 -6.402 1 67.06 263 PRO B CA 1
ATOM 5385 C C . PRO B 1 263 ? -17.016 -28.406 -7.305 1 67.06 263 PRO B C 1
ATOM 5387 O O . PRO B 1 263 ? -17.969 -29.141 -7.59 1 67.06 263 PRO B O 1
ATOM 5390 N N . ASN B 1 264 ? -16.031 -28.312 -8.195 1 59.72 264 ASN B N 1
ATOM 5391 C CA . ASN B 1 264 ? -15.688 -29.344 -9.164 1 59.72 264 ASN B CA 1
ATOM 5392 C C . ASN B 1 264 ? -15.648 -30.719 -8.523 1 59.72 264 ASN B C 1
ATOM 5394 O O . ASN B 1 264 ? -15.422 -31.719 -9.203 1 59.72 264 ASN B O 1
ATOM 5398 N N . ASN B 1 265 ? -15.688 -30.812 -7.141 1 52 265 ASN B N 1
ATOM 5399 C CA . ASN B 1 265 ? -15.609 -32.188 -6.598 1 52 265 ASN B CA 1
ATOM 5400 C C . ASN B 1 265 ? -16.75 -33.031 -7.113 1 52 265 ASN B C 1
ATOM 5402 O O . ASN B 1 265 ? -16.703 -34.281 -7.004 1 52 265 ASN B O 1
ATOM 5406 N N . ASN B 1 266 ? -17.938 -32.375 -7.219 1 43.38 266 ASN B N 1
ATOM 5407 C CA . ASN B 1 266 ? -19.078 -33.281 -7.5 1 43.38 266 ASN B CA 1
ATOM 5408 C C . ASN B 1 266 ? -18.984 -33.875 -8.898 1 43.38 266 ASN B C 1
ATOM 5410 O O . ASN B 1 266 ? -19.688 -34.844 -9.211 1 43.38 266 ASN B O 1
ATOM 5414 N N . ASN B 1 267 ? -18.594 -32.938 -9.938 1 43.31 267 ASN B N 1
ATOM 5415 C CA . ASN B 1 267 ? -18.688 -33.562 -11.25 1 43.31 267 ASN B CA 1
ATOM 5416 C C . ASN B 1 267 ? -17.516 -34.5 -11.508 1 43.31 267 ASN B C 1
ATOM 5418 O O . ASN B 1 267 ? -16.5 -34.469 -10.797 1 43.31 267 ASN B O 1
ATOM 5422 N N . ASN B 1 268 ? -17.625 -35.438 -12.562 1 45.25 268 ASN B N 1
ATOM 5423 C CA . ASN B 1 268 ? -16.828 -36.469 -13.18 1 45.25 268 ASN B CA 1
ATOM 5424 C C . ASN B 1 268 ? -15.352 -36.094 -13.242 1 45.25 268 ASN B C 1
ATOM 5426 O O . ASN B 1 268 ? -14.531 -36.812 -13.797 1 45.25 268 ASN B O 1
ATOM 5430 N N . ASN B 1 269 ? -14.992 -34.75 -12.727 1 56.91 269 ASN B N 1
ATOM 5431 C CA . ASN B 1 269 ? -13.594 -34.375 -12.93 1 56.91 269 ASN B CA 1
ATOM 5432 C C . ASN B 1 269 ? -12.781 -34.562 -11.641 1 56.91 269 ASN B C 1
ATOM 5434 O O . ASN B 1 269 ? -13.07 -33.906 -10.641 1 56.91 269 ASN B O 1
ATOM 5438 N N . ASN B 1 270 ? -12.664 -35.688 -11.023 1 66.38 270 ASN B N 1
ATOM 5439 C CA . ASN B 1 270 ? -11.898 -36.188 -9.883 1 66.38 270 ASN B CA 1
ATOM 5440 C C . ASN B 1 270 ? -10.703 -35.281 -9.562 1 66.38 270 ASN B C 1
ATOM 5442 O O . ASN B 1 270 ? -9.555 -35.688 -9.758 1 66.38 270 ASN B O 1
ATOM 5446 N N . ASN B 1 271 ? -10.922 -33.844 -9.234 1 83.62 271 ASN B N 1
ATOM 5447 C CA . ASN B 1 271 ? -9.773 -33.062 -8.82 1 83.62 271 ASN B CA 1
ATOM 5448 C C . ASN B 1 271 ? -9.805 -32.781 -7.32 1 83.62 271 ASN B C 1
ATOM 5450 O O . ASN B 1 271 ? -10.742 -33.156 -6.629 1 83.62 271 ASN B O 1
ATOM 5454 N N . ASN B 1 272 ? -8.727 -32.344 -6.816 1 86.88 272 ASN B N 1
ATOM 5455 C CA . ASN B 1 272 ? -8.547 -32.156 -5.383 1 86.88 272 ASN B CA 1
ATOM 5456 C C . ASN B 1 272 ? -8.586 -30.672 -5.004 1 86.88 272 ASN B C 1
ATOM 5458 O O . ASN B 1 272 ? -8.039 -30.266 -3.969 1 86.88 272 ASN B O 1
ATOM 5462 N N . MET B 1 273 ? -9.273 -29.938 -5.836 1 89.94 273 MET B N 1
ATOM 5463 C CA . MET B 1 273 ? -9.32 -28.5 -5.559 1 89.94 273 MET B CA 1
ATOM 5464 C C . MET B 1 273 ? -10.133 -28.219 -4.297 1 89.94 273 MET B C 1
ATOM 5466 O O . MET B 1 273 ? -11.234 -28.734 -4.133 1 89.94 273 MET B O 1
ATOM 5470 N N . ALA B 1 274 ? -9.617 -27.391 -3.367 1 89.12 274 ALA B N 1
ATOM 5471 C CA . ALA B 1 274 ? -10.289 -27.094 -2.102 1 89.12 274 ALA B CA 1
ATOM 5472 C C . ALA B 1 274 ? -11.359 -26.016 -2.279 1 89.12 274 ALA B C 1
ATOM 5474 O O . ALA B 1 274 ? -12.547 -26.281 -2.104 1 89.12 274 ALA B O 1
ATOM 5475 N N . ARG B 1 275 ? -11.086 -24.906 -2.625 1 94.44 275 ARG B N 1
ATOM 5476 C CA . ARG B 1 275 ? -11.906 -23.734 -2.881 1 94.44 275 ARG B CA 1
ATOM 5477 C C . ARG B 1 275 ? -11.219 -22.797 -3.871 1 94.44 275 ARG B C 1
ATOM 5479 O O . ARG B 1 275 ? -10.031 -22.938 -4.145 1 94.44 275 ARG B O 1
ATOM 5486 N N . PRO B 1 276 ? -11.906 -21.891 -4.453 1 97.31 276 PRO B N 1
ATOM 5487 C CA . PRO B 1 276 ? -11.234 -20.953 -5.363 1 97.31 276 PRO B CA 1
ATOM 5488 C C . PRO B 1 276 ? -10.086 -20.203 -4.695 1 97.31 276 PRO B C 1
ATOM 5490 O O . PRO B 1 276 ? -10.18 -19.844 -3.516 1 97.31 276 PRO B O 1
ATOM 5493 N N . LEU B 1 277 ? -9.039 -20.109 -5.441 1 98.56 277 LEU B N 1
ATOM 5494 C CA . LEU B 1 277 ? -7.793 -19.547 -4.934 1 98.56 277 LEU B CA 1
ATOM 5495 C C . LEU B 1 277 ? -7.41 -18.297 -5.715 1 98.56 277 LEU B C 1
ATOM 5497 O O . LEU B 1 277 ? -7.398 -18.297 -6.949 1 98.56 277 LEU B O 1
ATOM 5501 N N . ILE B 1 278 ? -7.25 -17.172 -5.004 1 98.88 278 ILE B N 1
ATOM 5502 C CA . ILE B 1 278 ? -6.707 -15.938 -5.566 1 98.88 278 ILE B CA 1
ATOM 5503 C C . ILE B 1 278 ? -5.305 -15.695 -5.016 1 98.88 278 ILE B C 1
ATOM 5505 O O . ILE B 1 278 ? -5.117 -15.586 -3.803 1 98.88 278 ILE B O 1
ATOM 5509 N N . VAL B 1 279 ? -4.336 -15.625 -5.895 1 98.94 279 VAL B N 1
ATOM 5510 C CA . VAL B 1 279 ? -2.949 -15.461 -5.477 1 98.94 279 VAL B CA 1
ATOM 5511 C C . VAL B 1 279 ? -2.408 -14.125 -5.992 1 98.94 279 VAL B C 1
ATOM 5513 O O . VAL B 1 279 ? -2.545 -13.812 -7.176 1 98.94 279 VAL B O 1
ATOM 5516 N N . MET B 1 280 ? -1.862 -13.352 -5.07 1 98.75 280 MET B N 1
ATOM 5517 C CA . MET B 1 280 ? -1.079 -12.172 -5.41 1 98.75 280 MET B CA 1
ATOM 5518 C C . MET B 1 280 ? 0.416 -12.469 -5.332 1 98.75 280 MET B C 1
ATOM 5520 O O . MET B 1 280 ? 0.922 -12.844 -4.273 1 98.75 280 MET B O 1
ATOM 5524 N N . ILE B 1 281 ? 1.071 -12.273 -6.457 1 98.81 281 ILE B N 1
ATOM 5525 C CA . ILE B 1 281 ? 2.52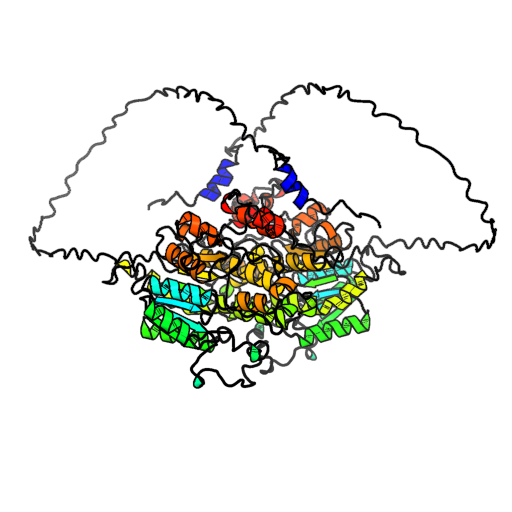 -12.43 -6.395 1 98.81 281 ILE B CA 1
ATOM 5526 C C . ILE B 1 281 ? 3.162 -11.133 -5.906 1 98.81 281 ILE B C 1
ATOM 5528 O O . ILE B 1 281 ? 3.107 -10.109 -6.59 1 98.81 281 ILE B O 1
ATOM 5532 N N . SER B 1 282 ? 3.678 -11.156 -4.766 1 98.38 282 SER B N 1
ATOM 5533 C CA . SER B 1 282 ? 4.355 -10.039 -4.113 1 98.38 282 SER B CA 1
ATOM 5534 C C . SER B 1 282 ? 5.82 -10.367 -3.84 1 98.38 282 SER B C 1
ATOM 5536 O O . SER B 1 282 ? 6.5 -10.953 -4.688 1 98.38 282 SER B O 1
ATOM 5538 N N . SER B 1 283 ? 6.422 -9.875 -2.881 1 96 283 SER B N 1
ATOM 5539 C CA . SER B 1 283 ? 7.82 -10.078 -2.512 1 96 283 SER B CA 1
ATOM 5540 C C . SER B 1 283 ? 8.094 -9.594 -1.095 1 96 283 SER B C 1
ATOM 5542 O O . SER B 1 283 ? 7.227 -8.992 -0.46 1 96 283 SER B O 1
ATOM 5544 N N . PHE B 1 284 ? 9.273 -9.977 -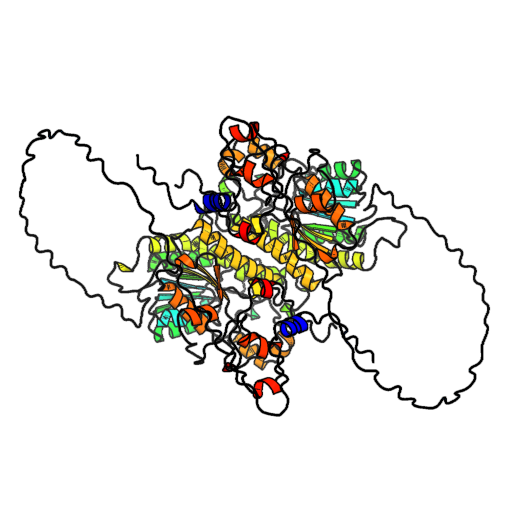0.663 1 93.38 284 PHE B N 1
ATOM 5545 C CA . PHE B 1 284 ? 9.742 -9.477 0.628 1 93.38 284 PHE B CA 1
ATOM 5546 C C . PHE B 1 284 ? 9.766 -7.953 0.643 1 93.38 284 PHE B C 1
ATOM 5548 O O . PHE B 1 284 ? 9.727 -7.34 1.71 1 93.38 284 PHE B O 1
ATOM 5555 N N . GLY B 1 285 ? 9.773 -7.398 -0.504 1 92.94 285 GLY B N 1
ATOM 5556 C CA . GLY B 1 285 ? 9.727 -5.949 -0.638 1 92.94 285 GLY B CA 1
ATOM 5557 C C . GLY B 1 285 ? 8.461 -5.34 -0.067 1 92.94 285 GLY B C 1
ATOM 5558 O O . GLY B 1 285 ? 8.398 -4.129 0.169 1 92.94 285 GLY B O 1
ATOM 5559 N N . GLY B 1 286 ? 7.465 -6.148 0.169 1 95.56 286 GLY B N 1
ATOM 5560 C CA . GLY B 1 286 ? 6.246 -5.676 0.807 1 95.56 286 GLY B CA 1
ATOM 5561 C C . GLY B 1 286 ? 6.426 -5.363 2.281 1 95.56 286 GLY B C 1
ATOM 5562 O O . GLY B 1 286 ? 5.613 -4.652 2.875 1 95.56 286 GLY B O 1
ATOM 5563 N N . LEU B 1 287 ? 7.488 -5.891 2.797 1 93 287 LEU B N 1
ATOM 5564 C CA . LEU B 1 287 ? 7.723 -5.738 4.227 1 93 287 LEU B CA 1
ATOM 5565 C C . LEU B 1 287 ? 8.789 -4.676 4.492 1 93 287 LEU B C 1
ATOM 5567 O O . LEU B 1 287 ? 8.672 -3.896 5.441 1 93 287 LEU B O 1
ATOM 5571 N N . THR B 1 288 ? 9.797 -4.664 3.699 1 91.12 288 THR B N 1
ATOM 5572 C CA . THR B 1 288 ? 10.922 -3.771 3.949 1 91.12 288 THR B CA 1
ATOM 5573 C C . THR B 1 288 ? 11.398 -3.121 2.65 1 91.12 288 THR B C 1
ATOM 5575 O O . THR B 1 288 ? 11.164 -3.654 1.563 1 91.12 288 THR B O 1
ATOM 5578 N N . TYR B 1 289 ? 12.047 -1.948 2.805 1 91.75 289 TYR B N 1
ATOM 5579 C CA . TYR B 1 289 ? 12.555 -1.196 1.663 1 91.75 289 TYR B CA 1
ATOM 5580 C C . TYR B 1 289 ? 13.414 -2.082 0.765 1 91.75 289 TYR B C 1
ATOM 5582 O O . TYR B 1 289 ? 14.406 -2.662 1.215 1 91.75 289 TYR B O 1
ATOM 5590 N N . THR B 1 290 ? 12.945 -2.213 -0.5 1 86.81 290 THR B N 1
ATOM 5591 C CA . THR B 1 290 ? 13.633 -3.002 -1.516 1 86.81 290 THR B CA 1
ATOM 5592 C C . THR B 1 290 ? 13.695 -2.244 -2.84 1 86.81 290 THR B C 1
ATOM 5594 O O . THR B 1 290 ? 12.664 -1.843 -3.379 1 86.81 290 THR B O 1
ATOM 5597 N N . PHE B 1 291 ? 14.805 -1.913 -3.406 1 86.06 291 PHE B N 1
ATOM 5598 C CA . PHE B 1 291 ? 15.141 -1.296 -4.684 1 86.06 291 PHE B CA 1
ATOM 5599 C C . PHE B 1 291 ? 14.82 0.194 -4.664 1 86.06 291 PHE B C 1
ATOM 5601 O O . PHE B 1 291 ? 15.703 1.026 -4.891 1 86.06 291 PHE B O 1
ATOM 5608 N N . ASN B 1 292 ? 13.594 0.534 -4.527 1 91.44 292 ASN B N 1
ATOM 5609 C CA . ASN B 1 292 ? 13.18 1.934 -4.504 1 91.44 292 ASN B CA 1
ATOM 5610 C C . ASN B 1 292 ? 11.812 2.104 -3.857 1 91.44 292 ASN B C 1
ATOM 5612 O O . ASN B 1 292 ? 11.133 1.117 -3.561 1 91.44 292 ASN B O 1
ATOM 5616 N N . THR B 1 293 ? 11.398 3.326 -3.648 1 96.12 293 THR B N 1
ATOM 5617 C CA . THR B 1 293 ? 10.156 3.652 -2.953 1 96.12 293 THR B CA 1
ATOM 5618 C C . THR B 1 293 ? 8.945 3.176 -3.754 1 96.12 293 THR B C 1
ATOM 5620 O O . THR B 1 293 ? 8.078 2.484 -3.221 1 96.12 293 THR B O 1
ATOM 5623 N N . PRO B 1 294 ? 8.844 3.459 -5.094 1 96.31 29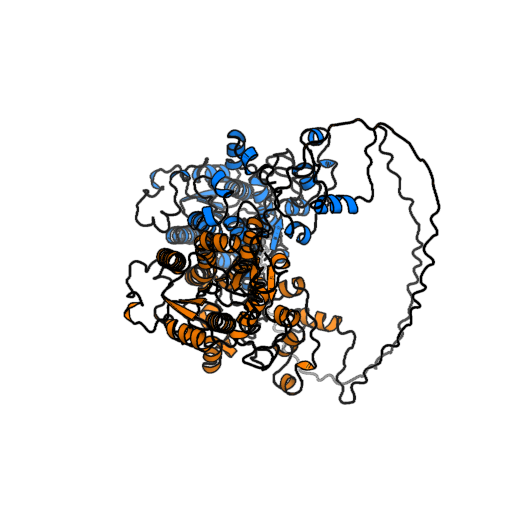4 PRO B N 1
ATOM 5624 C CA . PRO B 1 294 ? 7.672 2.988 -5.832 1 96.31 294 PRO B CA 1
ATOM 5625 C C . PRO B 1 294 ? 7.496 1.474 -5.758 1 96.31 294 PRO B C 1
ATOM 5627 O O . PRO B 1 294 ? 6.379 0.988 -5.574 1 96.31 294 PRO B O 1
ATOM 5630 N N . TYR B 1 295 ? 8.555 0.705 -5.801 1 94.19 295 TYR B N 1
ATOM 5631 C CA . TYR B 1 295 ? 8.477 -0.751 -5.773 1 94.19 295 TYR B CA 1
ATOM 5632 C C . TYR B 1 295 ? 7.98 -1.244 -4.422 1 94.19 295 TYR B C 1
ATOM 5634 O O . TYR B 1 295 ? 7.035 -2.033 -4.352 1 94.19 295 TYR B O 1
ATOM 5642 N N . GLY B 1 296 ? 8.648 -0.758 -3.354 1 95.44 296 GLY B N 1
ATOM 5643 C CA . GLY B 1 296 ? 8.258 -1.182 -2.018 1 95.44 296 GLY B CA 1
ATOM 5644 C C . GLY B 1 296 ? 6.812 -0.852 -1.689 1 95.44 296 GLY B C 1
ATOM 5645 O O . GLY B 1 296 ? 6.09 -1.683 -1.133 1 95.44 296 GLY B O 1
ATOM 5646 N N . VAL B 1 297 ? 6.379 0.311 -2.053 1 98.06 297 VAL B N 1
ATOM 5647 C CA . VAL B 1 297 ? 5.012 0.746 -1.781 1 98.06 297 VAL B CA 1
ATOM 5648 C C . VAL B 1 297 ? 4.027 -0.145 -2.535 1 98.06 297 VAL B C 1
ATOM 5650 O O . VAL B 1 297 ? 3.012 -0.569 -1.977 1 98.06 297 VAL B O 1
ATOM 5653 N N . ALA B 1 298 ? 4.348 -0.467 -3.744 1 97.75 298 ALA B N 1
ATOM 5654 C CA . ALA B 1 298 ? 3.467 -1.313 -4.543 1 97.75 298 ALA B CA 1
ATOM 5655 C C . ALA B 1 298 ? 3.342 -2.707 -3.936 1 97.75 298 ALA B C 1
ATOM 5657 O O . ALA B 1 298 ? 2.236 -3.236 -3.805 1 97.75 298 ALA B O 1
ATOM 5658 N N . LYS B 1 299 ? 4.469 -3.266 -3.6 1 97.94 299 LYS B N 1
ATOM 5659 C CA . LYS B 1 299 ? 4.441 -4.629 -3.074 1 97.94 299 LYS B CA 1
ATOM 5660 C C . LYS B 1 299 ? 3.746 -4.68 -1.716 1 97.94 299 LYS B C 1
ATOM 5662 O O . LYS B 1 299 ? 3.008 -5.621 -1.425 1 97.94 299 LYS B O 1
ATOM 5667 N N . ALA B 1 300 ? 3.938 -3.664 -0.896 1 98.31 300 ALA B N 1
ATOM 5668 C CA . ALA B 1 300 ? 3.199 -3.582 0.361 1 98.31 300 ALA B CA 1
ATOM 5669 C C . ALA B 1 300 ? 1.697 -3.475 0.109 1 98.31 300 ALA B C 1
ATOM 5671 O O . ALA B 1 300 ? 0.896 -4.078 0.826 1 98.31 300 ALA B O 1
ATOM 5672 N N . ALA B 1 301 ? 1.371 -2.701 -0.864 1 98.81 301 ALA B N 1
ATOM 5673 C CA . ALA B 1 301 ? -0.035 -2.514 -1.215 1 98.81 301 ALA B CA 1
ATOM 5674 C C . ALA B 1 301 ? -0.649 -3.814 -1.725 1 98.81 301 ALA B C 1
ATOM 5676 O O . ALA B 1 301 ? -1.811 -4.117 -1.435 1 98.81 301 ALA B O 1
ATOM 5677 N N . VAL B 1 302 ? 0.094 -4.586 -2.455 1 98.75 302 VAL B N 1
ATOM 5678 C CA . VAL B 1 302 ? -0.365 -5.879 -2.947 1 98.75 302 VAL B CA 1
ATOM 5679 C C . VAL B 1 302 ? -0.669 -6.801 -1.769 1 98.75 302 VAL B C 1
ATOM 5681 O O . VAL B 1 302 ? -1.709 -7.465 -1.743 1 98.75 302 VAL B O 1
ATOM 5684 N N . ASP B 1 303 ? 0.238 -6.836 -0.81 1 98.56 303 ASP B N 1
ATOM 5685 C CA . ASP B 1 303 ? 0.02 -7.656 0.38 1 98.56 303 ASP B CA 1
ATOM 5686 C C . ASP B 1 303 ? -1.241 -7.219 1.122 1 98.56 303 ASP B C 1
ATOM 5688 O O . ASP B 1 303 ? -2.037 -8.055 1.552 1 98.56 303 ASP B O 1
ATOM 5692 N N . ARG B 1 304 ? -1.408 -5.926 1.225 1 98.38 304 ARG B N 1
ATOM 5693 C CA . ARG B 1 304 ? -2.578 -5.395 1.916 1 98.38 304 ARG B CA 1
ATOM 5694 C C . ARG B 1 304 ? -3.859 -5.719 1.152 1 98.38 304 ARG B C 1
ATOM 5696 O O . ARG B 1 304 ? -4.906 -5.961 1.758 1 98.38 304 ARG B O 1
ATOM 5703 N N . MET B 1 305 ? -3.791 -5.707 -0.095 1 98.62 305 MET B N 1
ATOM 5704 C CA . MET B 1 305 ? -4.945 -6.039 -0.926 1 98.62 305 MET B CA 1
ATOM 5705 C C . MET B 1 305 ? -5.434 -7.453 -0.64 1 98.62 305 MET B C 1
ATOM 5707 O O . MET B 1 305 ? -6.637 -7.684 -0.49 1 98.62 305 MET B O 1
ATOM 5711 N N . ALA B 1 306 ? -4.488 -8.375 -0.58 1 98.38 306 ALA B N 1
ATOM 5712 C CA . ALA B 1 306 ? -4.867 -9.742 -0.24 1 98.38 306 ALA B CA 1
ATOM 5713 C C . ALA B 1 306 ? -5.547 -9.797 1.127 1 98.38 306 ALA B C 1
ATOM 5715 O O . ALA B 1 306 ? -6.566 -10.469 1.291 1 98.38 306 ALA B O 1
ATOM 5716 N N . LYS B 1 307 ? -4.988 -9.102 2.057 1 97.44 307 LYS B N 1
ATOM 5717 C CA . LYS B 1 307 ? -5.523 -9.086 3.414 1 97.44 307 LYS B CA 1
ATOM 5718 C C . LYS B 1 307 ? -6.945 -8.523 3.434 1 97.44 307 LYS B C 1
ATOM 5720 O O . LYS B 1 307 ? -7.848 -9.133 4.02 1 97.44 307 LYS B O 1
ATOM 5725 N N . ASP B 1 308 ? -7.156 -7.414 2.777 1 97.19 308 ASP B N 1
ATOM 5726 C CA . ASP B 1 308 ? -8.453 -6.746 2.832 1 97.19 308 ASP B CA 1
ATOM 5727 C C . ASP B 1 308 ? -9.5 -7.516 2.031 1 97.19 308 ASP B C 1
ATOM 5729 O O . ASP B 1 308 ? -10.664 -7.602 2.441 1 97.19 308 ASP B O 1
ATOM 5733 N N . MET B 1 309 ? -9.141 -8.062 0.896 1 97.56 309 MET B N 1
ATOM 5734 C CA . MET B 1 309 ? -10.078 -8.867 0.125 1 97.56 309 MET B CA 1
ATOM 5735 C C . MET B 1 309 ? -10.539 -10.078 0.926 1 97.56 309 MET B C 1
ATOM 5737 O O . MET B 1 309 ? -11.703 -10.477 0.848 1 97.56 309 MET B O 1
ATOM 5741 N N . ALA B 1 310 ? -9.625 -10.664 1.651 1 96.88 310 ALA B N 1
ATOM 5742 C CA . ALA B 1 310 ? -9.969 -11.828 2.465 1 96.88 310 ALA B CA 1
ATOM 5743 C C . ALA B 1 310 ? -11.031 -11.477 3.498 1 96.88 310 ALA B C 1
ATOM 5745 O O . ALA B 1 310 ? -11.898 -12.305 3.814 1 96.88 310 ALA B O 1
ATOM 5746 N N . VAL B 1 311 ? -10.961 -10.266 4.051 1 94.75 311 VAL B N 1
ATOM 5747 C CA . VAL B 1 311 ? -11.969 -9.82 5.008 1 94.75 311 VAL B CA 1
ATOM 5748 C C . VAL B 1 311 ? -13.344 -9.789 4.336 1 94.75 311 VAL B C 1
ATOM 5750 O O . VAL B 1 311 ? -14.328 -10.289 4.895 1 94.75 311 VAL B O 1
ATOM 5753 N N . GLU B 1 312 ? -13.406 -9.297 3.146 1 94.12 312 GLU B N 1
ATOM 5754 C CA . GLU B 1 312 ? -14.68 -9.148 2.451 1 94.12 312 GLU B CA 1
ATOM 5755 C C . GLU B 1 312 ? -15.203 -10.492 1.959 1 94.12 312 GLU B C 1
ATOM 5757 O O . GLU B 1 312 ? -16.422 -10.711 1.912 1 94.12 312 GLU B O 1
ATOM 5762 N N . LEU B 1 313 ? -14.266 -11.383 1.613 1 95.31 313 LEU B N 1
ATOM 5763 C CA . LEU B 1 313 ? -14.672 -12.641 0.998 1 95.31 313 LEU B CA 1
ATOM 5764 C C . LEU B 1 313 ? -14.891 -13.719 2.055 1 95.31 313 LEU B C 1
ATOM 5766 O O . LEU B 1 313 ? -15.539 -14.734 1.791 1 95.31 313 LEU B O 1
ATOM 5770 N N . GLY B 1 314 ? -14.32 -13.602 3.248 1 91.12 314 GLY B N 1
ATOM 5771 C CA . GLY B 1 314 ? -14.43 -14.617 4.285 1 91.12 314 GLY B CA 1
ATOM 5772 C C . GLY B 1 314 ? -13.812 -15.945 3.885 1 91.12 314 GLY B C 1
ATOM 5773 O O . GLY B 1 314 ? -12.758 -15.977 3.244 1 91.12 314 GLY B O 1
ATOM 5774 N N . ASP B 1 315 ? -14.5 -17 4.195 1 89.38 315 ASP B N 1
ATOM 5775 C CA . ASP B 1 315 ? -13.953 -18.328 3.982 1 89.38 315 ASP B CA 1
ATOM 5776 C C . ASP B 1 315 ? -14.398 -18.906 2.635 1 89.38 315 ASP B C 1
ATOM 5778 O O . ASP B 1 315 ? -14.047 -20.031 2.285 1 89.38 315 ASP B O 1
ATOM 5782 N N . SER B 1 316 ? -15.039 -18.094 1.913 1 90.38 316 SER B N 1
ATOM 5783 C CA . SER B 1 316 ? -15.57 -18.578 0.642 1 90.38 316 SER B CA 1
ATOM 5784 C C . SER B 1 316 ? -14.453 -18.812 -0.366 1 90.38 316 SER B C 1
ATOM 5786 O O . SER B 1 316 ? -14.578 -19.672 -1.249 1 90.38 316 SER B O 1
ATOM 5788 N N . MET B 1 317 ? -13.398 -18.094 -0.201 1 95.19 317 MET B N 1
ATOM 5789 C CA . MET B 1 317 ? -12.227 -18.172 -1.068 1 95.19 317 MET B CA 1
ATOM 5790 C C . MET B 1 317 ? -10.945 -18 -0.263 1 95.19 317 MET B C 1
ATOM 5792 O O . MET B 1 317 ? -10.977 -17.547 0.878 1 95.19 317 MET B O 1
ATOM 5796 N N . CYS B 1 318 ? -9.914 -18.547 -0.833 1 97.94 318 CYS B N 1
ATOM 5797 C CA . CYS B 1 318 ? -8.594 -18.312 -0.254 1 97.94 318 CYS B CA 1
ATOM 5798 C C . CYS B 1 318 ? -7.828 -17.266 -1.047 1 97.94 318 CYS B C 1
ATOM 5800 O O . CYS B 1 318 ? -7.586 -17.438 -2.242 1 97.94 318 CYS B O 1
ATOM 5802 N N . VAL B 1 319 ? -7.531 -16.141 -0.417 1 98.62 319 VAL B N 1
ATOM 5803 C CA . VAL B 1 319 ? -6.754 -15.055 -1.01 1 98.62 319 VAL B CA 1
ATOM 5804 C C . VAL B 1 319 ? -5.414 -14.93 -0.291 1 98.62 319 VAL B C 1
ATOM 5806 O O . VAL B 1 319 ? -5.367 -14.68 0.916 1 98.62 319 VAL B O 1
ATOM 5809 N N . VAL B 1 320 ? -4.293 -15.094 -1.06 1 98.75 320 VAL B N 1
ATOM 5810 C CA . VAL B 1 320 ? -2.992 -15.047 -0.398 1 98.75 320 VAL B CA 1
ATOM 5811 C C . VAL B 1 320 ? -2.025 -14.195 -1.218 1 98.75 320 VAL B C 1
ATOM 5813 O O . VAL B 1 320 ? -2.205 -14.031 -2.426 1 98.75 320 VAL B O 1
ATOM 5816 N N . SER B 1 321 ? -1.129 -13.586 -0.555 1 98.81 321 SER B N 1
ATOM 5817 C CA . SER B 1 321 ? 0.057 -12.992 -1.161 1 98.81 321 SER B CA 1
ATOM 5818 C C . SER B 1 321 ? 1.271 -13.906 -1.017 1 98.81 321 SER B C 1
ATOM 5820 O O . SER B 1 321 ? 1.488 -14.492 0.045 1 98.81 321 SER B O 1
ATOM 5822 N N . LEU B 1 322 ? 2.07 -14.125 -2.066 1 98.88 322 LEU B N 1
ATOM 5823 C CA . LEU B 1 322 ? 3.229 -15.008 -2.01 1 98.88 322 LEU B CA 1
ATOM 5824 C C . LEU B 1 322 ? 4.523 -14.227 -2.189 1 98.88 322 LEU B C 1
ATOM 5826 O O . LEU B 1 322 ? 4.598 -13.328 -3.027 1 98.88 322 LEU B O 1
ATOM 5830 N N . TRP B 1 323 ? 5.449 -14.609 -1.379 1 98.56 323 TRP B N 1
ATOM 5831 C CA . TRP B 1 323 ? 6.785 -14.023 -1.429 1 98.56 323 TRP B CA 1
ATOM 5832 C C . TRP B 1 323 ? 7.797 -15.023 -1.972 1 98.56 323 TRP B C 1
ATOM 5834 O O . TRP B 1 323 ? 8.43 -15.758 -1.205 1 98.56 323 TRP B O 1
ATOM 5844 N N . PRO B 1 324 ? 8.023 -14.977 -3.309 1 98.19 324 PRO B N 1
ATOM 5845 C CA . PRO B 1 324 ? 9.18 -15.734 -3.789 1 98.19 324 PRO B CA 1
ATOM 5846 C C . PRO B 1 324 ? 10.5 -15.203 -3.234 1 98.19 324 PRO B C 1
ATOM 5848 O O . PRO B 1 324 ? 10.578 -14.055 -2.797 1 98.19 324 PRO B O 1
ATOM 5851 N N . GLY B 1 325 ? 11.5 -16.078 -3.195 1 95.88 325 GLY B N 1
ATOM 5852 C CA . GLY B 1 325 ? 12.844 -15.641 -2.865 1 95.88 325 GLY B CA 1
ATOM 5853 C C . GLY B 1 325 ? 13.602 -15.086 -4.055 1 95.88 325 GLY B C 1
ATOM 5854 O O . GLY B 1 325 ? 13.039 -14.352 -4.871 1 95.88 325 GLY B O 1
ATOM 5855 N N . LEU B 1 326 ? 14.914 -15.32 -4.09 1 94.19 326 LEU B N 1
ATOM 5856 C CA . LEU B 1 326 ? 15.703 -14.992 -5.273 1 94.19 326 LEU B CA 1
ATOM 5857 C C . LEU B 1 326 ? 15.43 -15.984 -6.402 1 94.19 326 LEU B C 1
ATOM 5859 O O . LEU B 1 326 ? 15.805 -17.156 -6.312 1 94.19 326 LEU B O 1
ATOM 5863 N N . VAL B 1 327 ? 14.789 -15.453 -7.414 1 95.81 327 VAL B N 1
ATOM 5864 C CA . VAL B 1 327 ? 14.328 -16.359 -8.461 1 95.81 327 VAL B CA 1
ATOM 5865 C C . VAL B 1 327 ? 15.195 -16.188 -9.711 1 95.81 327 VAL B C 1
ATOM 5867 O O . VAL B 1 327 ? 15.453 -15.062 -10.141 1 95.81 327 VAL B O 1
ATOM 5870 N N . MET B 1 328 ? 15.594 -17.312 -10.234 1 94.19 328 MET B N 1
ATOM 5871 C CA . MET B 1 328 ? 16.406 -17.312 -11.453 1 94.19 328 MET B CA 1
ATOM 5872 C C . MET B 1 328 ? 15.516 -17.203 -12.688 1 94.19 328 MET B C 1
ATOM 5874 O O . MET B 1 328 ? 15.367 -18.172 -13.438 1 94.19 328 MET B O 1
ATOM 5878 N N . THR B 1 329 ? 15 -16.031 -12.906 1 92.5 329 THR B N 1
ATOM 5879 C CA . THR B 1 329 ? 14.219 -15.773 -14.109 1 92.5 329 THR B CA 1
ATOM 5880 C C . THR B 1 329 ? 15.133 -15.508 -15.297 1 92.5 329 THR B C 1
ATOM 5882 O O . THR B 1 329 ? 16.359 -15.422 -15.148 1 92.5 329 THR B O 1
ATOM 5885 N N . GLU B 1 330 ? 14.539 -15.414 -16.5 1 89.5 330 GLU B N 1
ATOM 5886 C CA . GLU B 1 330 ? 15.305 -15.031 -17.672 1 89.5 330 GLU B CA 1
ATOM 5887 C C . GLU B 1 330 ? 15.961 -13.672 -17.5 1 89.5 330 GLU B C 1
ATOM 5889 O O . GLU B 1 330 ? 17.109 -13.469 -17.906 1 89.5 330 GLU B O 1
ATOM 5894 N N . ARG B 1 331 ? 15.242 -12.828 -16.828 1 84.25 331 ARG B N 1
ATOM 5895 C CA . ARG B 1 331 ? 15.781 -11.484 -16.609 1 84.25 331 ARG B CA 1
ATOM 5896 C C . ARG B 1 331 ? 16.953 -11.523 -15.625 1 84.25 331 ARG B C 1
ATOM 5898 O O . ARG B 1 331 ? 17.938 -10.812 -15.805 1 84.25 331 ARG B O 1
ATOM 5905 N N . THR B 1 332 ? 16.797 -12.281 -14.57 1 87.94 332 THR B N 1
ATOM 5906 C CA . THR B 1 332 ? 17.891 -12.43 -13.625 1 87.94 332 THR B CA 1
ATOM 5907 C C . THR B 1 332 ? 19.141 -12.977 -14.32 1 87.94 332 THR B C 1
ATOM 5909 O O . THR B 1 332 ? 20.234 -12.469 -14.125 1 87.94 332 THR B O 1
ATOM 5912 N N . LYS B 1 333 ? 18.984 -13.938 -15.156 1 86.94 333 LYS B N 1
ATOM 5913 C CA . LYS B 1 333 ? 20.109 -14.523 -15.898 1 86.94 333 LYS B CA 1
ATOM 5914 C C . LYS B 1 333 ? 20.75 -13.492 -16.812 1 86.94 333 LYS B C 1
ATOM 5916 O O . LYS B 1 333 ? 21.984 -13.398 -16.891 1 86.94 333 LYS B O 1
ATOM 5921 N N . GLN B 1 334 ? 19.906 -12.758 -17.453 1 84.25 334 GLN B N 1
ATOM 5922 C CA . GLN B 1 334 ? 20.406 -11.734 -18.359 1 84.25 334 GLN B CA 1
ATOM 5923 C C . GLN B 1 334 ? 21.203 -10.672 -17.609 1 84.25 334 GLN B C 1
ATOM 5925 O O . GLN B 1 334 ? 22.25 -10.219 -18.094 1 84.25 334 GLN B O 1
ATOM 5930 N N . THR B 1 335 ? 20.656 -10.273 -16.5 1 84.44 335 THR B N 1
ATOM 5931 C CA . THR B 1 335 ? 21.312 -9.234 -15.719 1 84.44 335 THR B CA 1
ATOM 5932 C C . THR B 1 335 ? 22.656 -9.734 -15.172 1 84.44 335 THR B C 1
ATOM 5934 O O . THR B 1 335 ? 23.594 -8.961 -15.016 1 84.44 335 THR B O 1
ATOM 5937 N N . GLN B 1 336 ? 22.75 -10.969 -14.898 1 85.69 336 GLN B N 1
ATOM 5938 C CA . GLN B 1 336 ? 24.016 -11.57 -14.5 1 85.69 336 GLN B CA 1
ATOM 5939 C C . GLN B 1 336 ? 25.031 -11.531 -15.641 1 85.69 336 GLN B C 1
ATOM 5941 O O . GLN B 1 336 ? 26.203 -11.188 -15.43 1 85.69 336 GLN B O 1
ATOM 5946 N N . GLU B 1 337 ? 24.578 -11.812 -16.766 1 87.44 337 GLU B N 1
ATOM 5947 C CA . GLU B 1 337 ? 25.453 -11.891 -17.938 1 87.44 337 GLU B CA 1
ATOM 5948 C C . GLU B 1 337 ? 25.984 -10.516 -18.312 1 87.44 337 GLU B C 1
ATOM 5950 O O . GLU B 1 337 ? 27.125 -10.391 -18.766 1 87.44 337 GLU B O 1
ATOM 5955 N N . THR B 1 338 ? 25.156 -9.508 -18.109 1 85.88 338 THR B N 1
ATOM 5956 C CA . THR B 1 338 ? 25.562 -8.164 -18.5 1 85.88 338 THR B CA 1
ATOM 5957 C C . THR B 1 338 ? 26.422 -7.52 -17.406 1 85.88 338 THR B C 1
ATOM 5959 O O . THR B 1 338 ? 27.031 -6.473 -17.625 1 85.88 338 THR B O 1
ATOM 5962 N N . GLY B 1 339 ? 26.422 -8.125 -16.188 1 88.56 339 GLY B N 1
ATOM 5963 C CA . GLY B 1 339 ? 27.156 -7.547 -15.078 1 88.56 339 GLY B CA 1
ATOM 5964 C C . GLY B 1 339 ? 26.312 -6.602 -14.242 1 88.56 339 GLY B C 1
ATOM 5965 O O . GLY B 1 339 ? 26.734 -6.188 -13.156 1 88.56 339 GLY B O 1
ATOM 5966 N N . ASP B 1 340 ? 25.109 -6.34 -14.711 1 83.06 340 ASP B N 1
ATOM 5967 C CA . ASP B 1 340 ? 24.219 -5.41 -14.031 1 83.06 340 ASP B CA 1
ATOM 5968 C C . ASP B 1 340 ? 23.797 -5.957 -12.672 1 83.06 340 ASP B C 1
ATOM 5970 O O . ASP B 1 340 ? 23.547 -5.191 -11.734 1 83.06 340 ASP B O 1
ATOM 5974 N N . TRP B 1 341 ? 23.703 -7.227 -12.523 1 85.62 341 TRP B N 1
ATOM 5975 C CA . TRP B 1 341 ? 23.312 -7.844 -11.266 1 85.62 341 TRP B CA 1
ATOM 5976 C C . TRP B 1 341 ? 24.297 -7.488 -10.156 1 85.62 341 TRP B C 1
ATOM 5978 O O . TRP B 1 341 ? 23.891 -7.047 -9.078 1 85.62 341 TRP B O 1
ATOM 5988 N N . ASP B 1 342 ? 25.562 -7.582 -10.477 1 83.88 342 ASP B N 1
ATOM 5989 C CA . ASP B 1 342 ? 26.594 -7.297 -9.492 1 83.88 342 ASP B CA 1
ATOM 5990 C C . ASP B 1 342 ? 26.688 -5.801 -9.203 1 83.88 342 ASP B C 1
ATOM 5992 O O . ASP B 1 342 ? 27 -5.395 -8.086 1 83.88 342 ASP B O 1
ATOM 5996 N N . GLU B 1 343 ? 26.438 -5.113 -10.18 1 83.75 343 GLU B N 1
ATOM 5997 C CA . GLU B 1 343 ? 26.562 -3.664 -10.047 1 83.75 343 GLU B CA 1
ATOM 5998 C C . GLU B 1 343 ? 25.406 -3.086 -9.219 1 83.75 343 GLU B C 1
ATOM 6000 O O . GLU B 1 343 ? 25.625 -2.23 -8.359 1 83.75 343 GLU B O 1
ATOM 6005 N N . TYR B 1 344 ? 24.219 -3.639 -9.438 1 80.31 344 TYR B N 1
ATOM 6006 C CA . TYR B 1 344 ? 23.078 -2.93 -8.891 1 80.31 344 TYR B CA 1
ATOM 6007 C C . TYR B 1 344 ? 22.391 -3.752 -7.801 1 80.31 344 TYR B C 1
ATOM 6009 O O . TYR B 1 344 ? 21.922 -3.203 -6.801 1 80.31 344 TYR B O 1
ATOM 6017 N N . VAL B 1 345 ? 22.25 -5.02 -7.938 1 78.94 345 VAL B N 1
ATOM 6018 C CA . VAL B 1 345 ? 21.547 -5.855 -6.977 1 78.94 345 VAL B CA 1
ATOM 6019 C C . VAL B 1 345 ? 22.5 -6.301 -5.875 1 78.94 345 VAL B C 1
ATOM 6021 O O . VAL B 1 345 ? 22.141 -6.285 -4.691 1 78.94 345 VAL B O 1
ATOM 6024 N N . GLN B 1 346 ? 23.703 -6.598 -6.141 1 78 346 GLN B N 1
ATOM 6025 C CA . GLN B 1 346 ? 24.812 -6.895 -5.238 1 78 346 GLN B CA 1
ATOM 6026 C C . GLN B 1 346 ? 24.469 -8.047 -4.301 1 78 346 GLN B C 1
ATOM 6028 O O . GLN B 1 346 ? 24.719 -7.977 -3.098 1 78 346 GLN B O 1
ATOM 6033 N N . LEU B 1 347 ? 23.734 -9.031 -4.758 1 83.62 347 LEU B N 1
ATOM 6034 C CA . LEU B 1 347 ? 23.469 -10.273 -4.035 1 83.62 347 LEU B CA 1
ATOM 6035 C C . LEU B 1 347 ? 24.047 -11.469 -4.777 1 83.62 347 LEU B C 1
ATOM 6037 O O . LEU B 1 347 ? 23.906 -11.586 -5.996 1 83.62 347 LEU B O 1
ATOM 6041 N N . PRO B 1 348 ? 24.734 -12.258 -4.012 1 86.5 348 PRO B N 1
ATOM 6042 C CA . PRO B 1 348 ? 25.281 -13.438 -4.688 1 86.5 348 PRO B CA 1
ATOM 6043 C C . PRO B 1 348 ? 24.188 -14.43 -5.094 1 86.5 348 PRO B C 1
ATOM 6045 O O . PRO B 1 348 ? 23.219 -14.617 -4.359 1 86.5 348 PRO B O 1
ATOM 6048 N N . LEU B 1 349 ? 24.375 -15 -6.246 1 88.69 349 LEU B N 1
ATOM 6049 C CA . LEU B 1 349 ? 23.516 -16.078 -6.703 1 88.69 349 LEU B CA 1
ATOM 6050 C C . LEU B 1 349 ? 24.141 -17.438 -6.379 1 88.69 349 LEU B C 1
ATOM 6052 O O . LEU B 1 349 ? 24.953 -17.953 -7.152 1 88.69 349 LEU B O 1
ATOM 6056 N N . ILE B 1 350 ? 23.719 -18 -5.273 1 89 350 ILE B N 1
ATOM 6057 C CA . ILE B 1 350 ? 24.312 -19.219 -4.719 1 89 350 ILE B CA 1
ATOM 6058 C C . ILE B 1 350 ? 23.422 -20.406 -5.004 1 89 350 ILE B C 1
ATOM 6060 O O . ILE B 1 350 ? 22.219 -20.375 -4.738 1 89 350 ILE B O 1
ATOM 6064 N N . ASP B 1 351 ? 24.047 -21.453 -5.512 1 87.31 351 ASP B N 1
ATOM 6065 C CA . ASP B 1 351 ? 23.297 -22.688 -5.727 1 87.31 351 ASP B CA 1
ATOM 6066 C C . ASP B 1 351 ? 22.656 -23.188 -4.43 1 87.31 351 ASP B C 1
ATOM 6068 O O . ASP B 1 351 ? 23.297 -23.141 -3.369 1 87.31 351 ASP B O 1
ATOM 6072 N N . GLY B 1 352 ? 21.469 -23.547 -4.527 1 90.56 352 GLY B N 1
ATOM 6073 C CA . GLY B 1 352 ? 20.766 -24.031 -3.35 1 90.56 352 GLY B CA 1
ATOM 6074 C C . GLY B 1 352 ? 19.969 -22.938 -2.658 1 90.56 352 GLY B C 1
ATOM 6075 O O . GLY B 1 352 ? 19.078 -23.234 -1.844 1 90.56 352 GLY B O 1
ATOM 6076 N N . LEU B 1 353 ? 20.328 -21.75 -2.99 1 93.75 353 LEU B N 1
ATOM 6077 C CA . LEU B 1 353 ? 19.609 -20.641 -2.369 1 93.75 353 LEU B CA 1
ATOM 6078 C C . LEU B 1 353 ? 18.672 -19.969 -3.367 1 93.75 353 LEU B C 1
ATOM 6080 O O . LEU B 1 353 ? 17.719 -19.312 -2.971 1 93.75 353 LEU B O 1
ATOM 6084 N N . VAL B 1 354 ? 18.969 -20.156 -4.645 1 95 354 VAL B N 1
ATOM 6085 C CA . VAL B 1 354 ? 18.188 -19.531 -5.695 1 95 354 VAL B CA 1
ATOM 6086 C C . VAL B 1 354 ? 17 -20.422 -6.07 1 95 354 VAL B C 1
ATOM 6088 O O . VAL B 1 354 ? 17.141 -21.656 -6.125 1 95 354 VAL B O 1
ATOM 6091 N N . GLU B 1 355 ? 15.859 -19.828 -6.273 1 97.69 355 GLU B N 1
ATOM 6092 C CA . GLU B 1 355 ? 14.641 -20.531 -6.66 1 97.69 355 GLU B CA 1
ATOM 6093 C C . GLU B 1 355 ? 14.445 -20.516 -8.172 1 97.69 355 GLU B C 1
ATOM 6095 O O . GLU B 1 355 ? 14.836 -19.562 -8.844 1 97.69 355 GLU B O 1
ATOM 6100 N N . SER B 1 356 ? 13.945 -21.625 -8.703 1 97.44 356 SER B N 1
ATOM 6101 C CA . SER B 1 356 ? 13.461 -21.578 -10.078 1 97.44 356 SER B CA 1
ATOM 6102 C C . SER B 1 356 ? 12.086 -20.922 -10.148 1 97.44 356 SER B C 1
ATOM 6104 O O . SER B 1 356 ? 11.367 -20.844 -9.148 1 97.44 356 SER B O 1
ATOM 6106 N N . PRO B 1 357 ? 11.672 -20.422 -11.336 1 97.5 357 PRO B N 1
ATOM 6107 C CA . PRO B 1 357 ? 10.328 -19.875 -11.492 1 97.5 357 PRO B CA 1
ATOM 6108 C C . PRO B 1 357 ? 9.234 -20.891 -11.172 1 97.5 357 PRO B C 1
ATOM 6110 O O . PRO B 1 357 ? 8.156 -20.516 -10.703 1 97.5 357 PRO B O 1
ATOM 6113 N N . GLN B 1 358 ? 9.477 -22.188 -11.344 1 98.5 358 GLN B N 1
ATOM 6114 C CA . GLN B 1 358 ? 8.484 -23.234 -11.117 1 98.5 358 GLN B CA 1
ATOM 6115 C C . GLN B 1 358 ? 8.242 -23.453 -9.625 1 98.5 358 GLN B C 1
ATOM 6117 O O . GLN B 1 358 ? 7.191 -23.953 -9.227 1 98.5 358 GLN B O 1
ATOM 6122 N N . PHE B 1 359 ? 9.211 -23.047 -8.758 1 98.69 359 PHE B N 1
ATOM 6123 C CA . PHE B 1 359 ? 9.109 -23.25 -7.316 1 98.69 359 PHE B CA 1
ATOM 6124 C C . PHE B 1 359 ? 7.863 -22.562 -6.762 1 98.69 359 PHE B C 1
ATOM 6126 O O . PHE B 1 359 ? 7.133 -23.141 -5.957 1 98.69 359 PHE B O 1
ATOM 6133 N N . THR B 1 360 ? 7.586 -21.391 -7.219 1 98.88 360 THR B N 1
ATOM 6134 C CA . THR B 1 360 ? 6.383 -20.656 -6.824 1 98.88 360 THR B CA 1
ATOM 6135 C C . THR B 1 360 ? 5.129 -21.375 -7.32 1 98.88 360 THR B C 1
ATOM 6137 O O . THR B 1 360 ? 4.117 -21.422 -6.617 1 98.88 360 THR B O 1
ATOM 6140 N N . GLY B 1 361 ? 5.184 -21.922 -8.508 1 98.88 361 GLY B N 1
ATOM 6141 C CA . GLY B 1 361 ? 4.059 -22.672 -9.031 1 98.88 361 GLY B CA 1
ATOM 6142 C C . GLY B 1 361 ? 3.721 -23.891 -8.203 1 98.88 361 GLY B C 1
ATOM 6143 O O . GLY B 1 361 ? 2.547 -24.203 -7.984 1 98.88 361 GLY B O 1
ATOM 6144 N N . GLN B 1 362 ? 4.781 -24.609 -7.734 1 98.81 362 GLN B N 1
ATOM 6145 C CA . GLN B 1 362 ? 4.578 -25.781 -6.871 1 98.81 362 GLN B CA 1
ATOM 6146 C C . GLN B 1 362 ? 3.855 -25.375 -5.586 1 98.81 362 GLN B C 1
ATOM 6148 O O . GLN B 1 362 ? 3.002 -26.125 -5.098 1 98.81 362 GLN B O 1
ATOM 6153 N N . ALA B 1 363 ? 4.203 -24.219 -5.062 1 98.88 363 ALA B N 1
ATOM 6154 C CA . ALA B 1 363 ? 3.547 -23.734 -3.854 1 98.88 363 ALA B CA 1
ATOM 6155 C C . ALA B 1 363 ? 2.064 -23.453 -4.102 1 98.88 363 ALA B C 1
ATOM 6157 O O . ALA B 1 363 ? 1.221 -23.766 -3.256 1 98.88 363 ALA B O 1
ATOM 6158 N N . ILE B 1 364 ? 1.748 -22.922 -5.254 1 98.88 364 ILE B N 1
ATOM 6159 C CA . ILE B 1 364 ? 0.366 -22.594 -5.586 1 98.88 364 ILE B CA 1
ATOM 6160 C C . ILE B 1 364 ? -0.448 -23.875 -5.73 1 98.88 364 ILE B C 1
ATOM 6162 O O . ILE B 1 364 ? -1.578 -23.953 -5.246 1 98.88 364 ILE B O 1
ATOM 6166 N N . VAL B 1 365 ? 0.114 -24.922 -6.371 1 98.69 365 VAL B N 1
ATOM 6167 C CA . VAL B 1 365 ? -0.57 -26.203 -6.496 1 98.69 365 VAL B CA 1
ATOM 6168 C C . VAL B 1 365 ? -0.824 -26.797 -5.109 1 98.69 365 VAL B C 1
ATOM 6170 O O . VAL B 1 365 ? -1.926 -27.266 -4.82 1 98.69 365 VAL B O 1
ATOM 6173 N N . ALA B 1 366 ? 0.19 -26.703 -4.227 1 98.5 366 ALA B N 1
ATOM 6174 C CA . ALA B 1 366 ? 0.049 -27.219 -2.869 1 98.5 366 ALA B CA 1
ATOM 6175 C C . ALA B 1 366 ? -1.056 -26.484 -2.113 1 98.5 366 ALA B C 1
ATOM 6177 O O . ALA B 1 366 ? -1.859 -27.109 -1.416 1 98.5 366 ALA B O 1
ATOM 6178 N N . LEU B 1 367 ? -1.14 -25.219 -2.242 1 98.38 367 LEU B N 1
ATOM 6179 C CA . LEU B 1 367 ? -2.17 -24.406 -1.596 1 98.38 367 LEU B CA 1
ATOM 6180 C C . LEU B 1 367 ? -3.551 -24.766 -2.137 1 98.38 367 LEU B C 1
ATOM 6182 O O . LEU B 1 367 ? -4.52 -24.844 -1.375 1 98.38 367 LEU B O 1
ATOM 6186 N N . ALA B 1 368 ? -3.629 -24.938 -3.449 1 97.81 368 ALA B N 1
ATOM 6187 C CA . ALA B 1 368 ? -4.906 -25.172 -4.121 1 97.81 368 ALA B CA 1
ATOM 6188 C C . ALA B 1 368 ? -5.57 -26.453 -3.627 1 97.81 368 ALA B C 1
ATOM 6190 O O . ALA B 1 368 ? -6.801 -26.531 -3.57 1 97.81 368 ALA B O 1
ATOM 6191 N N . VAL B 1 369 ? -4.766 -27.469 -3.234 1 96.44 369 VAL B N 1
ATOM 6192 C CA . VAL B 1 369 ? -5.34 -28.766 -2.891 1 96.44 369 VAL B CA 1
ATOM 6193 C C . VAL B 1 369 ? -5.371 -28.922 -1.372 1 96.44 369 VAL B C 1
ATOM 6195 O O . VAL B 1 369 ? -5.805 -29.969 -0.863 1 96.44 369 VAL B O 1
ATOM 6198 N N . ASP B 1 370 ? -4.902 -27.906 -0.641 1 96.75 370 ASP B N 1
ATOM 6199 C CA . ASP B 1 370 ? -4.965 -27.938 0.817 1 96.75 370 ASP B CA 1
ATOM 6200 C C . ASP B 1 370 ? -6.383 -27.641 1.308 1 96.75 370 ASP B C 1
ATOM 6202 O O . ASP B 1 370 ? -6.84 -26.5 1.235 1 96.75 370 ASP B O 1
ATOM 6206 N N . LYS B 1 371 ? -7.004 -28.562 1.923 1 94.5 371 LYS B N 1
ATOM 6207 C CA . LYS B 1 371 ? -8.383 -28.406 2.373 1 94.5 371 LYS B CA 1
ATOM 6208 C C . LYS B 1 371 ? -8.484 -27.344 3.469 1 94.5 371 LYS B C 1
ATOM 6210 O O . LYS B 1 371 ? -9.562 -26.797 3.711 1 94.5 371 LYS B O 1
ATOM 6215 N N . ASP B 1 372 ? -7.324 -27.031 4.086 1 95.44 372 ASP B N 1
ATOM 6216 C CA . ASP B 1 372 ? -7.312 -26.078 5.188 1 95.44 372 ASP B CA 1
ATOM 6217 C C . ASP B 1 372 ? -6.746 -24.734 4.738 1 95.44 372 ASP B C 1
ATOM 6219 O O . ASP B 1 372 ? -6.312 -23.922 5.566 1 95.44 372 ASP B O 1
ATOM 6223 N N . ASN B 1 373 ? -6.789 -24.469 3.41 1 95.94 373 ASN B N 1
ATOM 6224 C CA . ASN B 1 373 ? -6.137 -23.25 2.941 1 95.94 373 ASN B CA 1
ATOM 6225 C C . ASN B 1 373 ? -6.906 -22 3.365 1 95.94 373 ASN B C 1
ATOM 6227 O O . ASN B 1 373 ? -6.379 -20.891 3.299 1 95.94 373 ASN B O 1
ATOM 6231 N N . SER B 1 374 ? -8.141 -22.156 3.928 1 93.31 374 SER B N 1
ATOM 6232 C CA . SER B 1 374 ? -8.867 -21.016 4.477 1 93.31 374 SER B CA 1
ATOM 6233 C C . SER B 1 374 ? -8.133 -20.406 5.664 1 93.31 374 SER B C 1
ATOM 6235 O O . SER B 1 374 ? -8.289 -19.219 5.965 1 93.31 374 SER B O 1
ATOM 6237 N N . LYS B 1 375 ? -7.281 -21.203 6.312 1 95 375 LYS B N 1
ATOM 6238 C CA . LYS B 1 375 ? -6.504 -20.719 7.457 1 95 375 LYS B CA 1
ATOM 6239 C C . LYS B 1 375 ? -5.371 -19.812 7.012 1 95 375 LYS B C 1
ATOM 6241 O O . LYS B 1 375 ? -4.762 -19.125 7.832 1 95 375 LYS B O 1
ATOM 6246 N N . ARG B 1 376 ? -5.168 -19.719 5.719 1 96.75 376 ARG B N 1
ATOM 6247 C CA . ARG B 1 376 ? -4.023 -19 5.184 1 96.75 376 ARG B CA 1
ATOM 6248 C C . ARG B 1 376 ? -4.465 -17.703 4.504 1 96.75 376 ARG B C 1
ATOM 6250 O O . ARG B 1 376 ? -3.635 -16.859 4.152 1 96.75 376 ARG B O 1
ATOM 6257 N N . THR B 1 377 ? -5.781 -17.516 4.387 1 97.62 377 THR B N 1
ATOM 6258 C CA . THR B 1 377 ? -6.336 -16.406 3.627 1 97.62 377 THR B CA 1
ATOM 6259 C C . THR B 1 377 ? -5.98 -15.078 4.281 1 97.62 377 THR B C 1
ATOM 6261 O O . THR B 1 377 ? -5.816 -15 5.504 1 97.62 377 THR B O 1
ATOM 6264 N N . GLY B 1 378 ? -5.707 -14.07 3.484 1 96.81 378 GLY B N 1
ATOM 6265 C CA . GLY B 1 378 ? -5.469 -12.719 3.945 1 96.81 378 GLY B CA 1
ATOM 6266 C C . GLY B 1 378 ? -4.07 -12.508 4.492 1 96.81 378 GLY B C 1
ATOM 6267 O O . GLY B 1 378 ? -3.812 -11.531 5.203 1 96.81 378 GLY B O 1
ATOM 6268 N N . LYS B 1 379 ? -3.164 -13.484 4.172 1 96.56 379 LYS B N 1
ATOM 6269 C CA . LYS B 1 379 ? -1.799 -13.414 4.684 1 96.56 379 LYS B CA 1
ATOM 6270 C C . LYS B 1 379 ? -0.781 -13.5 3.551 1 96.56 379 LYS B C 1
ATOM 6272 O O . LYS B 1 379 ? -1.109 -13.945 2.449 1 96.56 379 LYS B O 1
ATOM 6277 N N . TYR B 1 380 ? 0.348 -12.969 3.832 1 97.62 380 TYR B N 1
ATOM 6278 C CA . TYR B 1 380 ? 1.458 -13.273 2.934 1 97.62 380 TYR B CA 1
ATOM 6279 C C . TYR B 1 380 ? 2.199 -14.523 3.387 1 97.62 380 TYR B C 1
ATOM 6281 O O . TYR B 1 380 ? 2.33 -14.773 4.586 1 97.62 380 TYR B O 1
ATOM 6289 N N . HIS B 1 381 ? 2.656 -15.312 2.434 1 98.5 381 HIS B N 1
ATOM 6290 C CA . HIS B 1 381 ? 3.398 -16.547 2.689 1 98.5 381 HIS B CA 1
ATOM 6291 C C . HIS B 1 381 ? 4.691 -16.578 1.885 1 98.5 381 HIS B C 1
ATOM 6293 O O . HIS B 1 381 ? 4.695 -16.266 0.691 1 98.5 381 HIS B O 1
ATOM 6299 N N . VAL B 1 382 ? 5.77 -16.922 2.566 1 98.56 382 VAL B N 1
ATOM 6300 C CA . VAL B 1 382 ? 7.043 -17.141 1.892 1 98.56 382 VAL B CA 1
ATOM 6301 C C . VAL B 1 382 ? 7.027 -18.5 1.188 1 98.56 382 VAL B C 1
ATOM 6303 O O . VAL B 1 382 ? 6.746 -19.531 1.81 1 98.56 382 VAL B O 1
ATOM 6306 N N . VAL B 1 383 ? 7.387 -18.5 -0.062 1 98.81 383 VAL B N 1
ATOM 6307 C CA . VAL B 1 383 ? 7.285 -19.703 -0.878 1 98.81 383 VAL B CA 1
ATOM 6308 C C . VAL B 1 383 ? 8.133 -20.812 -0.264 1 98.81 383 VAL B C 1
ATOM 6310 O O . VAL B 1 383 ? 7.672 -21.953 -0.139 1 98.81 383 VAL B O 1
ATOM 6313 N N . ALA B 1 384 ? 9.297 -20.5 0.192 1 98.62 384 ALA B N 1
ATOM 6314 C CA . ALA B 1 384 ? 10.195 -21.5 0.775 1 98.62 384 ALA B CA 1
ATOM 6315 C C . ALA B 1 384 ? 9.594 -22.109 2.037 1 98.62 384 ALA B C 1
ATOM 6317 O O . ALA B 1 384 ? 9.797 -23.281 2.324 1 98.62 384 ALA B O 1
ATOM 6318 N N . GLU B 1 385 ? 8.875 -21.312 2.766 1 98.56 385 GLU B N 1
ATOM 6319 C CA . GLU B 1 385 ? 8.258 -21.828 3.984 1 98.56 385 GLU B CA 1
ATOM 6320 C C . GLU B 1 385 ? 7.074 -22.734 3.662 1 98.56 385 GLU B C 1
ATOM 6322 O O . GLU B 1 385 ? 6.816 -23.703 4.379 1 98.56 385 GLU B O 1
ATOM 6327 N N . LEU B 1 386 ? 6.375 -22.438 2.598 1 98.69 386 LEU B N 1
ATOM 6328 C CA . LEU B 1 386 ? 5.336 -23.344 2.133 1 98.69 386 LEU B CA 1
ATOM 6329 C C . LEU B 1 386 ? 5.941 -24.656 1.665 1 98.69 386 LEU B C 1
ATOM 6331 O O . LEU B 1 386 ? 5.375 -25.734 1.913 1 98.69 386 LEU B O 1
ATOM 6335 N N . ALA B 1 387 ? 7.062 -24.562 0.961 1 98.69 387 ALA B N 1
ATOM 6336 C CA . ALA B 1 387 ? 7.746 -25.766 0.503 1 98.69 387 ALA B CA 1
ATOM 6337 C C . ALA B 1 387 ? 8.117 -26.672 1.679 1 98.69 387 ALA B C 1
ATOM 6339 O O . ALA B 1 387 ? 7.996 -27.891 1.592 1 98.69 387 ALA B O 1
ATOM 6340 N N . GLU B 1 388 ? 8.594 -26.031 2.715 1 97.56 388 GLU B N 1
ATOM 6341 C CA . GLU B 1 388 ? 8.93 -26.797 3.918 1 97.56 388 GLU B CA 1
ATOM 6342 C C . GLU B 1 388 ? 7.688 -27.438 4.523 1 97.56 388 GLU B C 1
ATOM 6344 O O . GLU B 1 388 ? 7.719 -28.609 4.906 1 97.56 388 GLU B O 1
ATOM 6349 N N . GLU B 1 389 ? 6.613 -26.703 4.629 1 97.75 389 GLU B N 1
ATOM 6350 C CA . GLU B 1 389 ? 5.387 -27.172 5.258 1 97.75 389 GLU B CA 1
ATOM 6351 C C . GLU B 1 389 ? 4.738 -28.281 4.426 1 97.75 389 GLU B C 1
ATOM 6353 O O . GLU B 1 389 ? 4.285 -29.297 4.969 1 97.75 389 GLU B O 1
ATOM 6358 N N . TYR B 1 390 ? 4.715 -28.125 3.102 1 97.81 390 TYR B N 1
ATOM 6359 C CA . TYR B 1 390 ? 4.043 -29.078 2.223 1 97.81 390 TYR B CA 1
ATOM 6360 C C . TYR B 1 390 ? 5.012 -30.141 1.721 1 97.81 390 TYR B C 1
ATOM 6362 O O . TYR B 1 390 ? 4.625 -31.047 0.982 1 97.81 390 TYR B O 1
ATOM 6370 N N . ASP B 1 391 ? 6.254 -30.031 2.061 1 97.75 391 ASP B N 1
ATOM 6371 C CA . ASP B 1 391 ? 7.301 -31.016 1.846 1 97.75 391 ASP B CA 1
ATOM 6372 C C . ASP B 1 391 ? 7.535 -31.25 0.355 1 97.75 391 ASP B C 1
ATOM 6374 O O . ASP B 1 391 ? 7.426 -32.375 -0.125 1 97.75 391 ASP B O 1
ATOM 6378 N N . PHE B 1 392 ? 7.973 -30.234 -0.377 1 97.94 392 PHE B N 1
ATOM 6379 C CA . PHE B 1 392 ? 8.375 -30.406 -1.769 1 97.94 392 PHE B CA 1
ATOM 6380 C C . PHE B 1 392 ? 9.688 -29.688 -2.047 1 97.94 392 PHE B C 1
ATOM 6382 O O . PHE B 1 392 ? 10.031 -28.719 -1.358 1 97.94 392 PHE B O 1
ATOM 6389 N N . ASP B 1 393 ? 10.422 -30.156 -3.008 1 98 393 ASP B N 1
ATOM 6390 C CA . ASP B 1 393 ? 11.656 -29.547 -3.498 1 98 393 ASP B CA 1
ATOM 6391 C C . ASP B 1 393 ? 11.422 -28.828 -4.82 1 98 393 ASP B C 1
ATOM 6393 O O . ASP B 1 393 ? 10.414 -29.047 -5.492 1 98 393 ASP B O 1
ATOM 6397 N N . ASP B 1 394 ? 12.289 -27.891 -5.102 1 98.25 394 ASP B N 1
ATOM 6398 C CA . ASP B 1 394 ? 12.266 -27.266 -6.414 1 98.25 394 ASP B CA 1
ATOM 6399 C C . ASP B 1 394 ? 12.508 -28.281 -7.523 1 98.25 394 ASP B C 1
ATOM 6401 O O . ASP B 1 394 ? 13.57 -28.891 -7.59 1 98.25 394 ASP B O 1
ATOM 6405 N N . VAL B 1 395 ? 11.578 -28.406 -8.375 1 97.25 395 VAL B N 1
ATOM 6406 C CA . VAL B 1 395 ? 11.586 -29.484 -9.352 1 97.25 395 VAL B CA 1
ATOM 6407 C C . VAL B 1 395 ? 12.688 -29.25 -10.383 1 97.25 395 VAL B C 1
ATOM 6409 O O . VAL B 1 395 ? 13.195 -30.188 -11 1 97.25 395 VAL B O 1
ATOM 6412 N N . VAL B 1 396 ? 13.086 -28 -10.562 1 96.44 396 VAL B N 1
ATOM 6413 C CA . VAL B 1 396 ? 14.094 -27.656 -11.57 1 96.44 396 VAL B CA 1
ATOM 6414 C C . VAL B 1 396 ? 15.492 -27.828 -10.992 1 96.44 396 VAL B C 1
ATOM 6416 O O . VAL B 1 396 ? 16.359 -28.422 -11.625 1 96.44 396 VAL B O 1
ATOM 6419 N N . THR B 1 397 ? 15.719 -27.422 -9.758 1 94.25 397 THR B N 1
ATOM 6420 C CA . THR B 1 397 ? 17.062 -27.406 -9.195 1 94.25 397 THR B CA 1
ATOM 6421 C C . THR B 1 397 ? 17.328 -28.656 -8.367 1 94.25 397 THR B C 1
ATOM 6423 O O . THR B 1 397 ? 18.484 -29.031 -8.141 1 94.25 397 THR B O 1
ATOM 6426 N N . GLY B 1 398 ? 16.312 -29.266 -7.875 1 95.12 398 GLY B N 1
ATOM 6427 C CA . GLY B 1 398 ? 16.453 -30.406 -6.996 1 95.12 398 GLY B CA 1
ATOM 6428 C C . GLY B 1 398 ? 16.734 -30.031 -5.551 1 95.12 398 GLY B C 1
ATOM 6429 O O . GLY B 1 398 ? 16.781 -30.891 -4.676 1 95.12 398 GLY B O 1
ATOM 6430 N N . PHE B 1 399 ? 16.844 -28.75 -5.266 1 94.62 399 PHE B N 1
ATOM 6431 C CA . PHE B 1 399 ? 17.109 -28.25 -3.922 1 94.62 399 PHE B CA 1
ATOM 6432 C C . PHE B 1 399 ? 15.812 -27.75 -3.273 1 94.62 399 PHE B C 1
ATOM 6434 O O . PHE B 1 399 ? 14.789 -27.625 -3.943 1 94.62 399 PHE B O 1
ATOM 6441 N N . ARG B 1 400 ? 15.906 -27.594 -2.004 1 96 400 ARG B N 1
ATOM 6442 C CA . ARG B 1 400 ? 14.875 -26.859 -1.277 1 96 400 ARG B CA 1
ATOM 6443 C C . ARG B 1 400 ? 15.422 -25.547 -0.727 1 96 400 ARG B C 1
ATOM 6445 O O . ARG B 1 400 ? 15.922 -25.5 0.402 1 96 400 ARG B O 1
ATOM 6452 N N . PRO B 1 401 ? 15.312 -24.516 -1.485 1 96.62 401 PRO B N 1
ATOM 6453 C CA . PRO B 1 401 ? 15.812 -23.219 -1.009 1 96.62 401 PRO B CA 1
ATOM 6454 C C . PRO B 1 401 ? 15.211 -22.812 0.331 1 96.62 401 PRO B C 1
ATOM 6456 O O . PRO B 1 401 ? 14.016 -23.016 0.566 1 96.62 401 PRO B O 1
ATOM 6459 N N . PRO B 1 402 ? 16.016 -22.281 1.263 1 96.75 402 PRO B N 1
ATOM 6460 C CA . PRO B 1 402 ? 15.5 -21.828 2.557 1 96.75 402 PRO B CA 1
ATOM 6461 C C . PRO B 1 402 ? 14.742 -20.516 2.457 1 96.75 402 PRO B C 1
ATOM 6463 O O . PRO B 1 402 ? 14.836 -19.812 1.441 1 96.75 402 PRO B O 1
ATOM 6466 N N . SER B 1 403 ? 14 -20.266 3.518 1 97.44 403 SER B N 1
ATOM 6467 C CA . SER B 1 403 ? 13.312 -18.984 3.611 1 97.44 403 SER B CA 1
ATOM 6468 C C . SER B 1 403 ? 14.297 -17.828 3.553 1 97.44 403 SER B C 1
ATOM 6470 O O . SER B 1 403 ? 15.391 -17.906 4.109 1 97.44 403 SER B O 1
ATOM 6472 N N . ILE B 1 404 ? 13.867 -16.766 2.992 1 94.19 404 ILE B N 1
ATOM 6473 C CA . ILE B 1 404 ? 14.688 -15.555 2.879 1 94.19 404 ILE B CA 1
ATOM 6474 C C . ILE B 1 404 ? 14.945 -14.969 4.266 1 94.19 404 ILE B C 1
ATOM 6476 O O . ILE B 1 404 ? 15.82 -14.117 4.434 1 94.19 404 ILE B O 1
ATOM 6480 N N . ARG B 1 405 ? 14.172 -15.383 5.258 1 94.44 405 ARG B N 1
ATOM 6481 C CA . ARG B 1 405 ? 14.406 -14.859 6.602 1 94.44 405 ARG B CA 1
ATOM 6482 C C . ARG B 1 405 ? 15.195 -15.859 7.441 1 94.44 405 ARG B C 1
ATOM 6484 O O . ARG B 1 405 ? 15.414 -15.641 8.633 1 94.44 405 ARG B O 1
ATOM 6491 N N . SER B 1 406 ? 15.602 -16.953 6.836 1 96 406 SER B N 1
ATOM 6492 C CA . SER B 1 406 ? 16.359 -17.969 7.543 1 96 406 SER B CA 1
ATOM 6493 C C . SER B 1 406 ? 17.844 -17.609 7.621 1 96 406 SER B C 1
ATOM 6495 O O . SER B 1 406 ? 18.391 -17.047 6.68 1 96 406 SER B O 1
ATOM 6497 N N . LEU B 1 407 ? 18.5 -18.047 8.672 1 94.88 407 LEU B N 1
ATOM 6498 C CA . LEU B 1 407 ? 19.953 -17.875 8.797 1 94.88 407 LEU B CA 1
ATOM 6499 C C . LEU B 1 407 ? 20.672 -18.578 7.648 1 94.88 407 LEU B C 1
ATOM 6501 O O . LEU B 1 407 ? 21.719 -18.109 7.191 1 94.88 407 LEU B O 1
ATOM 6505 N N . ARG B 1 408 ? 20.125 -19.641 7.215 1 94.75 408 ARG B N 1
ATOM 6506 C CA . ARG B 1 408 ? 20.703 -20.422 6.133 1 94.75 408 ARG B CA 1
ATOM 6507 C C . ARG B 1 408 ? 20.75 -19.609 4.836 1 94.75 408 ARG B C 1
ATOM 6509 O O . ARG B 1 408 ? 21.594 -19.844 3.975 1 94.75 408 ARG B O 1
ATOM 6516 N N . PHE B 1 409 ? 19.875 -18.734 4.715 1 94.88 409 PHE B N 1
ATOM 6517 C CA . PHE B 1 409 ? 19.875 -17.828 3.57 1 94.88 409 PHE B CA 1
ATOM 6518 C C . PHE B 1 409 ? 20.688 -16.578 3.861 1 94.88 409 PHE B C 1
ATOM 6520 O O . PHE B 1 409 ? 21.531 -16.172 3.047 1 94.88 409 PHE B O 1
ATOM 6527 N N . LEU B 1 410 ? 20.469 -15.992 4.996 1 92.62 410 LEU B N 1
ATOM 6528 C CA . LEU B 1 410 ? 20.984 -14.672 5.34 1 92.62 410 LEU B CA 1
ATOM 6529 C C . LEU B 1 410 ? 22.5 -14.719 5.531 1 92.62 410 LEU B C 1
ATOM 6531 O O . LEU B 1 410 ? 23.219 -13.82 5.07 1 92.62 410 LEU B O 1
ATOM 6535 N N . ALA B 1 411 ? 23.016 -15.703 6.156 1 92.31 411 ALA B N 1
ATOM 6536 C CA . ALA B 1 411 ? 24.438 -15.758 6.48 1 92.31 411 ALA B CA 1
ATOM 6537 C C . ALA B 1 411 ? 25.297 -15.828 5.215 1 92.31 411 ALA B C 1
ATOM 6539 O O . ALA B 1 411 ? 26.188 -15 5.012 1 92.31 411 ALA B O 1
ATOM 6540 N N . PRO B 1 412 ? 25 -16.75 4.371 1 91.56 412 PRO B N 1
ATOM 6541 C CA . PRO B 1 412 ? 25.828 -16.812 3.162 1 91.56 412 PRO B CA 1
ATOM 6542 C C . PRO B 1 412 ? 25.594 -15.617 2.232 1 91.56 412 PRO B C 1
ATOM 6544 O O . PRO B 1 412 ? 26.516 -15.227 1.498 1 91.56 412 PRO B O 1
ATOM 6547 N N . THR B 1 413 ? 24.453 -15.047 2.217 1 89.06 413 THR B N 1
ATOM 6548 C CA . THR B 1 413 ? 24.094 -13.984 1.28 1 89.06 413 THR B CA 1
ATOM 6549 C C . THR B 1 413 ? 24.656 -12.641 1.742 1 89.06 413 THR B C 1
ATOM 6551 O O . THR B 1 413 ? 25.188 -11.875 0.936 1 89.06 413 THR B O 1
ATOM 6554 N N . TYR B 1 414 ? 24.594 -12.406 3.057 1 86.06 414 TYR B N 1
ATOM 6555 C CA . TYR B 1 414 ? 24.938 -11.07 3.533 1 86.06 414 TYR B CA 1
ATOM 6556 C C . TYR B 1 414 ? 26.141 -11.117 4.465 1 86.06 414 TYR B C 1
ATOM 6558 O O . TYR B 1 414 ? 26.797 -10.094 4.688 1 86.06 414 TYR B O 1
ATOM 6566 N N . GLY B 1 415 ? 26.453 -12.258 4.984 1 85.12 415 GLY B N 1
ATOM 6567 C CA . GLY B 1 415 ? 27.438 -12.305 6.055 1 85.12 415 GLY B CA 1
ATOM 6568 C C . GLY B 1 415 ? 28.75 -12.93 5.633 1 85.12 415 GLY B C 1
ATOM 6569 O O . GLY B 1 415 ? 29.75 -12.844 6.359 1 85.12 415 GLY B O 1
ATOM 6570 N N . MET B 1 416 ? 28.766 -13.531 4.488 1 86.88 416 MET B N 1
ATOM 6571 C CA . MET B 1 416 ? 29.953 -14.281 4.121 1 86.88 416 MET B CA 1
ATOM 6572 C C . MET B 1 416 ? 30.562 -13.75 2.824 1 86.88 416 MET B C 1
ATOM 6574 O O . MET B 1 416 ? 29.828 -13.328 1.926 1 86.88 416 MET B O 1
ATOM 6578 N N . THR B 1 417 ? 31.844 -13.859 2.781 1 86.25 417 THR B N 1
ATOM 6579 C CA . THR B 1 417 ? 32.562 -13.586 1.537 1 86.25 417 THR B CA 1
ATOM 6580 C C . THR B 1 417 ? 32.5 -14.781 0.596 1 86.25 417 THR B C 1
ATOM 6582 O O . THR B 1 417 ? 32.031 -15.867 0.992 1 86.25 417 THR B O 1
ATOM 6585 N N . GLU B 1 418 ? 32.938 -14.539 -0.598 1 85.88 418 GLU B N 1
ATOM 6586 C CA . GLU B 1 418 ? 32.969 -15.625 -1.576 1 85.88 418 GLU B CA 1
ATOM 6587 C C . GLU B 1 418 ? 33.844 -16.781 -1.108 1 85.88 418 GLU B C 1
ATOM 6589 O O . GLU B 1 418 ? 33.5 -17.938 -1.291 1 85.88 418 GLU B O 1
ATOM 6594 N N . GLU B 1 419 ? 34.938 -16.391 -0.539 1 87.38 419 GLU B N 1
ATOM 6595 C CA . GLU B 1 419 ? 35.875 -17.391 -0.054 1 87.38 419 GLU B CA 1
ATOM 6596 C C . GLU B 1 419 ? 35.281 -18.219 1.085 1 87.38 419 GLU B C 1
ATOM 6598 O O . GLU B 1 419 ? 35.469 -19.422 1.145 1 87.38 419 GLU B O 1
ATOM 6603 N N . GLN B 1 420 ? 34.562 -17.562 1.898 1 87.12 420 GLN B N 1
ATOM 6604 C CA . GLN B 1 420 ? 33.938 -18.234 3.031 1 87.12 420 GLN B CA 1
ATOM 6605 C C . GLN B 1 420 ? 32.844 -19.188 2.568 1 87.12 420 GLN B C 1
ATOM 6607 O O . GLN B 1 420 ? 32.688 -20.281 3.115 1 87.12 420 GLN B O 1
ATOM 6612 N N . ARG B 1 421 ? 32.188 -18.844 1.566 1 86.31 421 ARG B N 1
ATOM 6613 C CA . ARG B 1 421 ? 31.094 -19.641 1.041 1 86.31 421 ARG B CA 1
ATOM 6614 C C . ARG B 1 421 ? 31.594 -20.938 0.426 1 86.31 421 ARG B C 1
ATOM 6616 O O . ARG B 1 421 ? 30.922 -21.969 0.486 1 86.31 421 ARG B O 1
ATOM 6623 N N . LYS B 1 422 ? 32.688 -20.859 -0.111 1 84.38 422 LYS B N 1
ATOM 6624 C CA . LYS B 1 422 ? 33.25 -22.031 -0.763 1 84.38 422 LYS B CA 1
ATOM 6625 C C . LYS B 1 422 ? 33.656 -23.094 0.26 1 84.38 422 LYS B C 1
ATOM 6627 O O . LYS B 1 422 ? 33.719 -24.281 -0.061 1 84.38 422 LYS B O 1
ATOM 6632 N N . ASN B 1 423 ? 33.844 -22.641 1.438 1 85.81 423 ASN B N 1
ATOM 6633 C CA . ASN B 1 423 ? 34.375 -23.531 2.451 1 85.81 423 ASN B CA 1
ATOM 6634 C C . ASN B 1 423 ? 33.281 -24.062 3.377 1 85.81 423 ASN B C 1
ATOM 6636 O O . ASN B 1 423 ? 33.562 -24.781 4.328 1 85.81 423 ASN B O 1
ATOM 6640 N N . ILE B 1 424 ? 32.094 -23.656 3.094 1 83.56 424 ILE B N 1
ATOM 6641 C CA . ILE B 1 424 ? 31.016 -24.094 3.988 1 83.56 424 ILE B CA 1
ATOM 6642 C C . ILE B 1 424 ? 29.875 -24.688 3.174 1 83.56 424 ILE B C 1
ATOM 6644 O O . ILE B 1 424 ? 29.531 -24.172 2.1 1 83.56 424 ILE B O 1
ATOM 6648 N N . SER B 1 425 ? 29.359 -25.766 3.754 1 85.62 425 SER B N 1
ATOM 6649 C CA . SER B 1 425 ? 28.125 -26.297 3.178 1 85.62 425 SER B CA 1
ATOM 6650 C C . SER B 1 425 ? 26.906 -25.516 3.656 1 85.62 425 SER B C 1
ATOM 6652 O O . SER B 1 425 ? 26.688 -25.391 4.859 1 85.62 425 SER B O 1
ATOM 6654 N N . ILE B 1 426 ? 26.125 -25.078 2.801 1 86.06 426 ILE B N 1
ATOM 6655 C CA . ILE B 1 426 ? 24.938 -24.297 3.119 1 86.06 426 ILE B CA 1
ATOM 6656 C C . ILE B 1 426 ? 24.031 -25.078 4.07 1 86.06 426 ILE B C 1
ATOM 6658 O O . ILE B 1 426 ? 23.406 -24.5 4.961 1 86.06 426 ILE B O 1
ATOM 6662 N N . ASN B 1 427 ? 24.031 -26.375 3.898 1 87.12 427 ASN B N 1
ATOM 6663 C CA . ASN B 1 427 ? 23.156 -27.234 4.691 1 87.12 427 ASN B CA 1
ATOM 6664 C C . ASN B 1 427 ? 23.641 -27.344 6.133 1 87.12 427 ASN B C 1
ATOM 6666 O O . ASN B 1 427 ? 22.891 -27.797 7.008 1 87.12 427 ASN B O 1
ATOM 6670 N N . SER B 1 428 ? 24.828 -26.906 6.34 1 89.94 428 SER B N 1
ATOM 6671 C CA . SER B 1 428 ? 25.359 -26.953 7.699 1 89.94 428 SER B CA 1
ATOM 6672 C C . SER B 1 428 ? 24.906 -25.75 8.508 1 89.94 428 SER B C 1
ATOM 6674 O O . SER B 1 428 ? 25.016 -25.734 9.734 1 89.94 428 SER B O 1
ATOM 6676 N N . ILE B 1 429 ? 24.438 -24.828 7.809 1 93.12 429 ILE B N 1
ATOM 6677 C CA . ILE B 1 429 ? 23.938 -23.625 8.484 1 93.12 429 ILE B CA 1
ATOM 6678 C C . ILE B 1 429 ? 22.516 -23.875 8.977 1 93.12 429 ILE B C 1
ATOM 6680 O O . ILE B 1 429 ? 21.656 -24.344 8.227 1 93.12 429 ILE B O 1
ATOM 6684 N N . PRO B 1 430 ? 22.219 -23.516 10.281 1 94.5 430 PRO B N 1
ATOM 6685 C CA . PRO B 1 430 ? 20.875 -23.734 10.812 1 94.5 430 PRO B CA 1
ATOM 6686 C C . PRO B 1 430 ? 19.797 -22.984 10.047 1 94.5 430 PRO B C 1
ATOM 6688 O O . PRO B 1 430 ? 20.016 -21.844 9.633 1 94.5 430 PRO B O 1
ATOM 6691 N N . ASN B 1 431 ? 18.641 -23.578 9.945 1 95.75 431 ASN B N 1
ATOM 6692 C CA . ASN B 1 431 ? 17.5 -22.969 9.266 1 95.75 431 ASN B CA 1
ATOM 6693 C C . ASN B 1 431 ? 16.594 -22.219 10.242 1 95.75 431 ASN B C 1
ATOM 6695 O O . ASN B 1 431 ? 15.375 -22.422 10.234 1 95.75 431 ASN B O 1
ATOM 6699 N N . TRP B 1 432 ? 17.203 -21.375 11.07 1 95.75 432 TRP B N 1
ATOM 6700 C CA . TRP B 1 432 ? 16.469 -20.562 12.031 1 95.75 432 TRP B CA 1
ATOM 6701 C C . TRP B 1 432 ? 15.906 -19.312 11.375 1 95.75 432 TRP B C 1
ATOM 6703 O O . TRP B 1 432 ? 16.641 -18.547 10.742 1 95.75 432 TRP B O 1
ATOM 6713 N N . LYS B 1 433 ? 14.664 -19.125 11.562 1 96.44 433 LYS B N 1
ATOM 6714 C CA . LYS B 1 433 ? 14 -18.016 10.875 1 96.44 433 LYS B CA 1
ATOM 6715 C C . LYS B 1 433 ? 13.867 -16.812 11.797 1 96.44 433 LYS B C 1
ATOM 6717 O O . LYS B 1 433 ? 13.398 -16.938 12.93 1 96.44 433 LYS B O 1
ATOM 6722 N N . LEU B 1 434 ? 14.234 -15.695 11.266 1 93.62 434 LEU B N 1
ATOM 6723 C CA . LEU B 1 434 ? 14.016 -14.445 11.992 1 93.62 434 LEU B CA 1
ATOM 6724 C C . LEU B 1 434 ? 12.539 -14.07 12 1 93.62 434 LEU B C 1
ATOM 6726 O O . LEU B 1 434 ? 11.844 -14.242 11 1 93.62 434 LEU B O 1
ATOM 6730 N N . PRO B 1 435 ? 12.109 -13.484 13.234 1 92.44 435 PRO B N 1
ATOM 6731 C CA . PRO B 1 435 ? 10.75 -12.945 13.211 1 92.44 435 PRO B CA 1
ATOM 6732 C C . PRO B 1 435 ? 10.562 -11.844 12.172 1 92.44 435 PRO B C 1
ATOM 6734 O O . PRO B 1 435 ? 11.5 -11.086 11.906 1 92.44 435 PRO B O 1
ATOM 6737 N N . PHE B 1 436 ? 9.383 -11.758 11.648 1 90.31 436 PHE B N 1
ATOM 6738 C CA . PHE B 1 436 ? 9.102 -10.805 10.586 1 90.31 436 PHE B CA 1
ATOM 6739 C C . PHE B 1 436 ? 9.359 -9.375 11.055 1 90.31 436 PHE B C 1
ATOM 6741 O O . PHE B 1 436 ? 9.781 -8.523 10.266 1 90.31 436 PHE B O 1
ATOM 6748 N N . TRP B 1 437 ? 9.078 -9.102 12.359 1 86.38 437 TRP B N 1
ATOM 6749 C CA . TRP B 1 437 ? 9.25 -7.738 12.844 1 86.38 437 TRP B CA 1
ATOM 6750 C C . TRP B 1 437 ? 10.727 -7.336 12.82 1 86.38 437 TRP B C 1
ATOM 6752 O O . TRP B 1 437 ? 11.047 -6.16 12.648 1 86.38 437 TRP B O 1
ATOM 6762 N N . VAL B 1 438 ? 11.641 -8.344 12.938 1 86.56 438 VAL B N 1
ATOM 6763 C CA . VAL B 1 438 ? 13.07 -8.07 12.828 1 86.56 438 VAL B CA 1
ATOM 6764 C C . VAL B 1 438 ? 13.43 -7.789 11.367 1 86.56 438 VAL B C 1
ATOM 6766 O O . VAL B 1 438 ? 14.172 -6.848 11.078 1 86.56 438 VAL B O 1
ATOM 6769 N N . MET B 1 439 ? 12.805 -8.508 10.516 1 86.75 439 MET B N 1
ATOM 6770 C CA . MET B 1 439 ? 13.055 -8.344 9.086 1 86.75 439 MET B CA 1
ATOM 6771 C C . MET B 1 439 ? 12.562 -6.984 8.602 1 86.75 439 MET B C 1
ATOM 6773 O O . MET B 1 439 ? 13.148 -6.387 7.703 1 86.75 439 MET B O 1
ATOM 6777 N N . ALA B 1 440 ? 11.492 -6.543 9.234 1 85.81 440 ALA B N 1
ATOM 6778 C CA . ALA B 1 440 ? 10.859 -5.289 8.836 1 85.81 440 ALA B CA 1
ATOM 6779 C C . ALA B 1 440 ? 11.75 -4.094 9.156 1 85.81 440 ALA B C 1
ATOM 6781 O O . ALA B 1 440 ? 11.602 -3.023 8.562 1 85.81 440 ALA B O 1
ATOM 6782 N N . MET B 1 441 ? 12.641 -4.285 10.039 1 77 441 MET B N 1
ATOM 6783 C CA . MET B 1 441 ? 13.5 -3.193 10.5 1 77 441 MET B CA 1
ATOM 6784 C C . MET B 1 441 ? 14.789 -3.135 9.68 1 77 441 MET B C 1
ATOM 6786 O O . MET B 1 441 ? 15.578 -2.203 9.836 1 77 441 MET B O 1
ATOM 6790 N N . GLY B 1 442 ? 14.953 -4.07 8.852 1 66.81 442 GLY B N 1
ATOM 6791 C CA . GLY B 1 442 ? 16.203 -4.148 8.109 1 66.81 442 GLY B CA 1
ATOM 6792 C C . GLY B 1 442 ? 16.328 -3.074 7.047 1 66.81 442 GLY B C 1
ATOM 6793 O O . GLY B 1 442 ? 15.336 -2.643 6.465 1 66.81 442 GLY B O 1
ATOM 6794 N N . GLN B 1 443 ? 17.531 -2.357 7.125 1 62.56 443 GLN B N 1
ATOM 6795 C CA . GLN B 1 443 ? 17.875 -1.433 6.047 1 62.56 443 GLN B CA 1
ATOM 6796 C C . GLN B 1 443 ? 18.75 -2.109 4.996 1 62.56 443 GLN B C 1
ATOM 6798 O O . GLN B 1 443 ? 19.469 -3.066 5.301 1 62.56 443 GLN B O 1
ATOM 6803 N N . PRO B 1 444 ? 18.438 -1.672 3.697 1 55.5 444 PRO B N 1
ATOM 6804 C CA . PRO B 1 444 ? 19.391 -2.209 2.727 1 55.5 444 PRO B CA 1
ATOM 6805 C C . PRO B 1 444 ? 20.844 -1.885 3.082 1 55.5 444 PRO B C 1
ATOM 6807 O O . PRO B 1 444 ? 21.109 -0.884 3.752 1 55.5 444 PRO B O 1
ATOM 6810 N N . PRO B 1 445 ? 21.688 -2.811 2.836 1 47.28 445 PRO B N 1
ATOM 6811 C CA . PRO B 1 445 ? 23.094 -2.484 3.07 1 47.28 445 PRO B CA 1
ATOM 6812 C C . PRO B 1 445 ? 23.531 -1.202 2.361 1 47.28 445 PRO B C 1
ATOM 6814 O O . PRO B 1 445 ? 23.031 -0.894 1.275 1 47.28 445 PRO B O 1
ATOM 6817 N N . LYS B 1 446 ? 24 -0.237 3.115 1 49.69 446 LYS B N 1
ATOM 6818 C CA . LYS B 1 446 ? 24.516 0.977 2.496 1 49.69 446 LYS B CA 1
ATOM 6819 C C . LYS B 1 446 ? 25.531 0.645 1.402 1 49.69 446 LYS B C 1
ATOM 6821 O O . LYS B 1 446 ? 26.375 -0.237 1.575 1 49.69 446 LYS B O 1
ATOM 6826 N N . LYS B 1 447 ? 25.188 1.197 0.175 1 43.53 447 LYS B N 1
ATOM 6827 C CA . LYS B 1 447 ? 26.141 1.046 -0.911 1 43.53 447 LYS B CA 1
ATOM 6828 C C . LYS B 1 447 ? 27.547 1.482 -0.473 1 43.53 447 LYS B C 1
ATOM 6830 O O . LYS B 1 447 ? 27.688 2.451 0.275 1 43.53 447 LYS B O 1
ATOM 6835 N N . ALA B 1 448 ? 28.484 0.722 -0.758 1 36.12 448 ALA B N 1
ATOM 6836 C CA . ALA B 1 448 ? 29.891 0.977 -0.441 1 36.12 448 ALA B CA 1
ATOM 6837 C C . ALA B 1 448 ? 30.25 2.436 -0.703 1 36.12 448 ALA B C 1
ATOM 6839 O O . ALA B 1 448 ? 31.047 3.023 0.033 1 36.12 448 ALA B O 1
ATOM 6840 N N . ASN B 1 449 ? 29.734 3.002 -1.838 1 34.97 449 ASN B N 1
ATOM 6841 C CA . ASN B 1 449 ? 30.281 4.301 -2.213 1 34.97 449 ASN B CA 1
ATOM 6842 C C . ASN B 1 449 ? 29.594 5.438 -1.45 1 34.97 449 ASN B C 1
ATOM 6844 O O . ASN B 1 449 ? 29.859 6.613 -1.72 1 34.97 449 ASN B O 1
ATOM 6848 N N . GLN B 1 450 ? 28.531 5.266 -0.893 1 34.03 450 GLN B N 1
ATOM 6849 C CA . GLN B 1 450 ? 27.938 6.391 -0.173 1 34.03 450 GLN B CA 1
ATOM 6850 C C . GLN B 1 450 ? 28.375 6.398 1.288 1 34.03 450 GLN B C 1
ATOM 6852 O O . GLN B 1 450 ? 27.766 7.066 2.123 1 34.03 450 GLN B O 1
ATOM 6857 N N . SER B 1 451 ? 29.25 5.742 1.766 1 27.62 451 SER B N 1
ATOM 6858 C CA . SER B 1 451 ? 29.953 6 3.02 1 27.62 451 SER B CA 1
ATOM 6859 C C . SER B 1 451 ? 30.906 7.184 2.889 1 27.62 451 SER B C 1
ATOM 6861 O O . SER B 1 451 ? 31.594 7.32 1.882 1 27.62 451 SER B O 1
#

Foldseek 3Di:
DDCPDDDVCVVVVVVVVVPPPPPPPDDDDPPPPDPDDPCPDPPPCPDDPPDDDDPDDDDDDDDDDPDDPDDPPPPPPPPPPPPPVPLPQPPFQQQAAAEEEQEACQWFLNLLLLQLNLLNREEYEFEDQAAPPPVLNPDPDCPVLVLCVLQVPVVVSDDPGHLVRSQVSSVVSNYGRDYDYADLLDLVRLLVVLVVCCVPPVAHQEYELDWAFAGPPPPVLLQDAPVVNPPSRLSRGCSRQAVSLVSNCVSRVSRQLVCLVPPPCPDSRNHLFQGREYEREAALLLQAPDSYDSNSVRRVNSLQVQQVVCVVCPLSYAGEYEHEDAEDIPVVVVCVVVVVCCVRVVWDDDQQAYAYSNLQSVLVVLLRNDNVNSVRTSGYDYSLVSCVVSVHARPVRRHRHAGCQFCLNCCVGPPDDPVRVVVDDSVPGDRDGDDSVVVSPDDPDPDPPVD/DDCPDDDVCVVVVVVVVVCPPPPPVDPDDSPPPDPDDPCPPPPPPPPDPDDDDDDDDDDDDDDDDDDDPDDPCPPPPPPPPPCPVPLPQPPFQQQAAAEEEQEACQWFLNLLLLQLNLLNREEYEFEDQAAPPPVLNPDPDCPVLVLCVLAVPVVVSDDPGHLVRSQVSSVVSNYGRDYDYADLLDLVRLLVVLVVCCVPPVAHQEYELDWAFAGPPPPVLLQDAPVVNPPSRLSRGCSRQAVSLVSNCVSRVSRQLVCLVPPCCPDSRPHLFQGREYEREAALLLQAPDSYDSNSVRRVNSLQVQQVVCVVCPLSYAGEYEHEDAEDISVVVVCVVVVVCCVRVVWDDDQQAYAYSNLQSVLVVLLRNDNVNSVRTSGYDYSLVSCVVSVHARPVRRHRHAGCQFCLNCCVGPPDDPVRVVVDDSVVGDRDGDDSVVVSPDDDDPDPPVD

Nearest PDB structures (foldseek):
  7btm-assembly4_F  TM=8.665E-01  e=7.803E-25  Streptomyces lusitanus
  7btm-assembly3_E  TM=8.667E-01  e=4.192E-24  Streptomyces lusitanus
  7btm-assembly1_D  TM=8.314E-01  e=8.908E-24  Streptomyces lusitanus
  7btm-assembly4_G-2  TM=8.401E-01  e=3.189E-23  Streptomyces lusitanus
  1yb1-assembly1_A  TM=7.767E-01  e=1.369E-11  Homo sapiens

Sequence (902 aa):
MTILTLHGCLVHYFLALLMPMAVVIDHAGIYAFQPQQFNIARHRPKNAVVVKQSAVSLARSTTPTVPTRIQLQSSTSSSSSSFSANTTTDPTKPLKGCICLVTGASRGIGKGIALELGTAGAVVYITGTSSSDSTMTPPSSKENAAATALYSTSEETGGPGTIEETARLVTEAGGVGIPVYCNHANDDQVQALMDKIQRDHGRLDILVNNAFRIPPGAPKSLFKPFWEQGAECWDTVHTVGLRSHFVATCMAMPLLQRAQQTPNNNNNNNNNMARPLIVMISSFGGLTYTFNTPYGVAKAAVDRMAKDMAVELGDSMCVVSLWPGLVMTERTKQTQETGDWDEYVQLPLIDGLVESPQFTGQAIVALAVDKDNSKRTGKYHVVAELAEEYDFDDVVTGFRPPSIRSLRFLAPTYGMTEEQRKNISINSIPNWKLPFWVMAMGQPPKKANQSMTILTLHGCLVHYFLALLMPMAVVIDHAGIYAFQPQQFNIARHRPKNAVVVKQSAVSLARSTTPTVPTRIQLQSSTSSSSSSFSANTTTDPTKPLKGCICLVTGASRGIGKGIALELGTAGAVVYITGTSSSDSTMTPPSSKENAAATALYSTSEETGGPGTIEETARLVTEAGGVGIPVYCNHANDDQVQALMDKIQRDHGRLDILVNNAFRIPPGAPKSLFKPFWEQGAECWDTVHTVGLRSHFVATCMAMPLLQRAQQTPNNNNNNNNNMARPLIVMISSFGGLTYTFNTPYGVAKAAVDRMAKDMAVELGDSMCVVSLWPGLVMTERTKQTQETGDWDEYVQLPLIDGLVESPQFTGQAIVALAVDKDNSKRTGKYHVVAELAEEYDFDDVVTGFRPPSIRSLRFLAPTYGMTEEQRKNISINSIPNWKLPFWVMAMGQPPKKANQS

Organism: NCBI:txid303405

Radius of gyration: 32.83 Å; Cα contacts (8 Å, |Δi|>4): 1589; chains: 2; bounding box: 117×95×87 Å

InterPro domains:
  IPR002347 Short-chain dehydrogenase/reductase SDR [PF13561] (165-383)
  IPR020904 Short-chain dehydrogenase/reductase, conserved site [PS00061] (282-310)

pLDDT: mean 74.69, std 30.78, range [14.41, 99.0]

Secondary structure (DSSP, 8-state):
-----STTTHHHHHHHHT--S-----SS--------------------------------------------------------------TT-TTTT-EEEESS-SSHHHHHHHHHHHHTT-EEEEEES--S-TTTS----SSTHHHHHTT--GGGTT-S--HHHHHHHHHHTTSEEEEEE--TT-HHHHHHHHHHHHHHTS--SEEEE----PPTTTTGGGGS-HHHHHHHHHHHHHIIIIIHHHHHHHHHHHHHHHHHHS-TTSSS------S-EEEEE--GGGTS--S-HHHHHHHHHHHHHHHHHHHHHGGGSEEEEEE--SB--HHHHHHHHHTHIIIII-----TTTPBPHHHHHHHHHHHHH-TTGGGGTTEEEEHHHHHHHHT---TTTS--PPPTTBHHHHIIIII--HHHHHTS-GGGS--PBPPHHHHHTPPPPPPGGG-/-----STTTHHHHHHHHT-SS-----SS--------------------------------------------------------------TT-TTTT-EEEESS-SSHHHHHHHHHHHHTT-EEEEEES--S-TTTS----SSTHHHHHTT--GGGTT-S--HHHHHHHHHHTTSEEEEEE--TT-HHHHHHHHHHHHHHTS--SEEEE----PPTTTTGGGGS-HHHHHHHHHHHHHIIIIIHHHHHHHHHHHHHHHHHHS-TTSSS------S-EEEEE--GGGTS--S-HHHHHHHHHHHHHHHHHHHHHGGGSEEEEEE--SB--HHHHHHHHHTHIIIII-----TTTPBPHHHHHHHHHHHHH-TTGGGGTTEEEEHHHHHHHHT---TTTS--PPPTTBHHHHIIIII--HHHHHTS-GGGS--PBPPHHHHHTPPPPPPGGG-

Solvent-accessible surface area (backbone atoms only — not comparable to full-atom values): 49375 Å² total; per-residue (Å²): 137,78,80,85,72,70,78,87,40,52,71,62,38,51,63,50,63,70,38,74,72,72,76,71,84,58,95,72,82,85,78,78,79,75,81,79,79,78,74,78,76,75,74,72,64,86,76,82,80,81,74,86,79,81,79,80,74,83,72,79,83,83,72,83,73,80,79,80,80,81,77,83,67,86,69,86,68,81,80,73,80,73,77,71,72,75,69,72,44,54,86,70,24,41,31,32,77,37,34,31,38,32,32,33,12,21,36,40,52,27,28,18,27,47,35,37,40,7,39,25,20,11,33,35,38,26,18,15,69,32,58,81,53,75,82,70,54,70,72,87,54,74,72,66,11,68,80,40,45,72,54,50,53,66,76,69,59,60,57,75,58,19,13,55,57,40,16,50,50,7,35,73,46,56,19,41,38,42,55,42,85,31,50,59,75,35,65,68,46,47,50,51,51,43,50,50,41,42,73,74,66,52,38,31,35,32,42,35,39,45,34,65,46,78,45,80,65,58,72,65,51,48,65,43,59,62,52,76,44,38,61,57,42,38,48,23,32,33,40,32,42,31,52,24,44,53,46,53,48,30,66,39,40,69,28,31,51,43,27,46,74,50,53,57,68,78,50,98,42,44,31,44,65,50,53,25,33,40,38,35,63,42,35,63,30,34,61,21,67,40,77,32,44,56,54,16,23,29,25,28,24,41,42,40,41,22,28,32,48,21,66,77,50,45,76,61,36,27,20,26,16,35,22,57,69,54,53,62,24,67,64,50,52,49,29,52,73,71,44,48,34,63,74,70,67,64,63,74,88,46,91,56,53,51,34,50,27,39,41,54,11,50,39,51,52,54,48,38,47,32,80,65,36,56,79,49,36,31,34,74,42,49,37,35,52,45,25,63,75,71,66,56,57,28,84,84,78,70,34,65,32,59,33,76,52,11,42,40,37,40,39,60,54,75,69,41,52,76,71,54,48,74,73,46,62,63,84,74,40,61,78,53,64,56,56,65,74,62,56,43,67,47,69,67,79,76,58,79,81,77,108,138,79,80,84,73,70,79,85,41,52,72,62,41,52,65,51,62,70,35,75,72,71,73,71,82,54,94,70,81,85,78,77,79,74,79,78,77,78,73,74,74,76,71,71,77,81,80,79,74,86,77,85,87,83,77,90,72,86,72,88,79,86,75,82,74,81,76,78,78,80,76,79,67,85,69,84,68,79,78,72,79,72,76,71,70,75,67,72,45,51,87,70,24,42,30,31,77,37,35,32,39,32,32,34,13,22,36,40,53,28,28,18,28,47,36,38,41,7,39,25,21,12,33,34,38,26,18,15,69,33,60,82,53,74,83,71,53,71,71,89,53,75,74,67,11,64,80,39,43,72,55,48,52,65,76,66,63,58,57,73,59,19,12,56,57,39,17,52,51,7,33,74,45,56,18,42,37,42,54,41,84,32,51,58,74,36,65,68,45,46,50,52,51,45,50,49,43,42,74,74,68,53,38,32,35,33,42,36,39,45,34,65,46,77,47,79,64,58,72,65,52,47,64,44,58,60,52,77,44,37,61,59,43,38,49,24,32,33,40,31,43,29,50,25,43,54,47,53,49,29,67,40,40,68,28,31,51,44,27,49,74,49,53,57,66,78,49,98,43,43,31,43,67,50,52,24,34,39,38,35,64,44,35,65,31,35,62,22,66,39,75,33,43,55,54,16,24,28,24,29,24,42,42,40,41,23,28,32,47,21,67,77,52,45,76,62,35,26,22,27,16,35,21,57,69,56,53,61,25,66,63,49,52,50,30,51,74,72,44,50,33,65,73,70,69,64,61,74,88,46,89,56,52,51,34,50,26,39,40,54,11,50,39,51,52,53,49,38,48,32,80,64,37,56,81,48,37,30,35,74,43,48,36,35,52,46,26,63,75,71,66,56,56,28,84,83,77,69,34,65,32,58,34,76,53,11,42,40,36,41,41,59,54,75,68,41,52,75,70,54,47,75,75,48,61,62,84,73,42,60,79,52,64,57,57,65,74,61,55,43,66,47,71,67,79,76,59,79,80,78,108